Protein AF-A0A915BJF1-F1 (afdb_monomer_lite)

InterPro domains:
  IPR004273 Dynein heavy chain, D6 P-loop domain [PF03028] (531-639)
  IPR026983 Dynein heavy chain [PTHR45703] (1-1117)
  IPR027417 P-loop containing nucleoside triphosphate hydrolase [G3DSA:3.40.50.300] (44-213)
  IPR027417 P-loop containing nucleoside triphosphate hydrolase [G3DSA:3.40.50.300] (517-641)
  IPR035706 Dynein heavy chain, ATP-binding dynein motor region [PF12781] (53-272)
  IPR041228 Dynein heavy chain, C-terminal domain [PF18199] (831-1114)
  IPR041658 Dynein heavy chain, AAA lid domain [PF18198] (671-822)
  IPR042219 Dynein heavy chain, AAA lid domain superfamily [G3DSA:1.10.8.720] (642-819)
  IPR043160 Dynein heavy chain, C-terminal domain, barrel region [G3DSA:3.10.490.20] (995-1119)

Structure (mmCIF, N/CA/C/O backbone):
data_AF-A0A915BJF1-F1
#
_entry.id   AF-A0A915BJF1-F1
#
loop_
_atom_site.group_PDB
_atom_site.id
_atom_site.type_symbol
_atom_site.label_atom_id
_atom_site.label_alt_id
_atom_site.label_comp_id
_atom_site.label_asym_id
_atom_site.label_entity_id
_atom_site.label_seq_id
_atom_site.pdbx_PDB_ins_code
_atom_site.Cartn_x
_atom_site.Cartn_y
_atom_site.Cartn_z
_atom_site.occupancy
_atom_site.B_iso_or_equiv
_atom_site.auth_seq_id
_atom_site.auth_comp_id
_atom_site.auth_asym_id
_atom_site.auth_atom_id
_atom_site.pdbx_PDB_model_num
ATOM 1 N N . LEU A 1 1 ? -38.496 9.643 18.146 1.00 89.44 1 LEU A N 1
ATOM 2 C CA . LEU A 1 1 ? -37.019 9.751 18.187 1.00 89.44 1 LEU A CA 1
ATOM 3 C C . LEU A 1 1 ? -36.374 8.409 18.533 1.00 89.44 1 LEU A C 1
ATOM 5 O O . LEU A 1 1 ? -35.845 7.784 17.628 1.00 89.44 1 LEU A O 1
ATOM 9 N N . SER A 1 2 ? -36.506 7.887 19.758 1.00 90.56 2 SER A N 1
ATOM 10 C CA . SER A 1 2 ? -35.843 6.630 20.168 1.00 90.56 2 SER A CA 1
ATOM 11 C C . SER A 1 2 ? -36.213 5.396 19.330 1.00 90.56 2 SER A C 1
ATOM 13 O O . SER A 1 2 ? -35.346 4.597 19.002 1.00 90.56 2 SER A O 1
ATOM 15 N N . ALA A 1 3 ? -37.473 5.253 18.905 1.00 91.44 3 ALA A N 1
ATOM 16 C CA . ALA A 1 3 ? -37.872 4.158 18.011 1.00 91.44 3 ALA A CA 1
ATOM 17 C C . ALA A 1 3 ? -37.241 4.262 16.606 1.00 91.44 3 ALA A C 1
ATOM 19 O O . ALA A 1 3 ? -36.874 3.247 16.015 1.00 91.44 3 ALA A O 1
ATOM 20 N N . ALA A 1 4 ? -37.086 5.487 16.085 1.00 91.44 4 ALA A N 1
ATOM 21 C CA . ALA A 1 4 ? -36.415 5.725 14.807 1.00 91.44 4 ALA A CA 1
ATOM 22 C C . ALA A 1 4 ? -34.925 5.383 14.909 1.00 91.44 4 ALA A C 1
ATOM 24 O O . ALA A 1 4 ? -34.390 4.724 14.023 1.00 91.44 4 ALA A O 1
ATOM 25 N N . PHE A 1 5 ? -34.299 5.739 16.034 1.00 91.81 5 PHE A N 1
ATOM 26 C CA . PHE A 1 5 ? -32.932 5.346 16.353 1.00 91.81 5 PHE A CA 1
ATOM 27 C C . PHE A 1 5 ? -32.771 3.816 16.304 1.00 91.81 5 PHE A C 1
ATOM 29 O O . PHE A 1 5 ? -32.070 3.312 15.436 1.00 91.81 5 PHE A O 1
ATOM 36 N N . LEU A 1 6 ? -33.534 3.060 17.102 1.00 92.06 6 LEU A N 1
ATOM 37 C CA . LEU A 1 6 ? -33.447 1.589 17.129 1.00 92.06 6 LEU A CA 1
ATOM 38 C C . LEU A 1 6 ? -33.683 0.907 15.769 1.00 92.06 6 LEU A C 1
ATOM 40 O O . LEU A 1 6 ? -33.193 -0.195 15.545 1.00 92.06 6 LEU A O 1
ATOM 44 N N . SER A 1 7 ? -34.457 1.529 14.876 1.00 90.19 7 SER A N 1
ATOM 45 C CA . SER A 1 7 ? -34.843 0.917 13.598 1.00 90.19 7 SER A CA 1
ATOM 46 C C . SER A 1 7 ? -33.883 1.234 12.451 1.00 90.19 7 SER A C 1
ATOM 48 O O . SER A 1 7 ? -33.682 0.382 11.586 1.00 90.19 7 SER A O 1
ATOM 50 N N . TYR A 1 8 ? -33.325 2.450 12.424 1.00 90.56 8 TYR A N 1
ATOM 51 C CA . TYR A 1 8 ? -32.608 2.984 11.260 1.00 90.56 8 TYR A CA 1
ATOM 52 C C . TYR A 1 8 ? -31.142 3.321 11.523 1.00 90.56 8 TYR A C 1
ATOM 54 O O . TYR A 1 8 ? -30.383 3.436 10.566 1.00 90.56 8 TYR A O 1
ATOM 62 N N . SER A 1 9 ? -30.729 3.515 12.777 1.00 90.62 9 SER A N 1
ATOM 63 C CA . SER A 1 9 ? -29.406 4.071 13.075 1.00 90.62 9 SER A CA 1
ATOM 64 C C . SER A 1 9 ? -28.301 3.010 13.183 1.00 90.62 9 SER A C 1
ATOM 66 O O . SER A 1 9 ? -27.127 3.336 13.040 1.00 90.62 9 SER A O 1
ATOM 68 N N . GLY A 1 10 ? -28.661 1.737 13.373 1.00 88.94 10 GLY A N 1
ATOM 69 C CA . GLY A 1 10 ? -27.714 0.692 13.768 1.00 88.94 10 GLY A CA 1
ATOM 70 C C . GLY A 1 10 ? -26.626 0.319 12.756 1.00 88.94 10 GLY A C 1
ATOM 71 O O . GLY A 1 10 ? -25.563 -0.131 13.172 1.00 88.94 10 GLY A O 1
ATOM 72 N N . TYR A 1 11 ? -26.829 0.559 11.456 1.00 89.19 11 TYR A N 1
ATOM 73 C CA . TYR A 1 11 ? -25.785 0.366 10.434 1.00 89.19 11 TYR A CA 1
ATOM 74 C C . TYR A 1 11 ? -24.699 1.456 10.475 1.00 89.19 11 TYR A C 1
ATOM 76 O O . TYR A 1 11 ? -23.540 1.204 10.151 1.00 89.19 11 TYR A O 1
ATOM 84 N N . TYR A 1 12 ? -25.077 2.670 10.870 1.00 87.81 12 TYR A N 1
ATOM 85 C CA . TYR A 1 12 ? -24.229 3.850 10.770 1.00 87.81 12 TYR A CA 1
ATOM 86 C C . TYR A 1 12 ? -23.259 3.976 11.949 1.00 87.81 12 TYR A C 1
ATOM 88 O O . TYR A 1 12 ? -23.497 3.422 13.028 1.00 87.81 12 TYR A O 1
ATOM 96 N N . ASP A 1 13 ? -22.192 4.742 11.730 1.00 81.56 13 ASP A N 1
ATOM 97 C CA . ASP A 1 13 ? -21.237 5.155 12.754 1.00 81.56 13 ASP A CA 1
ATOM 98 C C . ASP A 1 13 ? -21.820 6.225 13.695 1.00 81.56 13 ASP A C 1
ATOM 100 O O . ASP A 1 13 ? -22.920 6.742 13.493 1.00 81.56 13 ASP A O 1
ATOM 104 N N . GLN A 1 14 ? -21.078 6.566 14.750 1.00 80.75 14 GLN A N 1
ATOM 105 C CA . GLN A 1 14 ? -21.529 7.523 15.764 1.00 80.75 14 GLN A CA 1
ATOM 106 C C . GLN A 1 14 ? -21.893 8.894 15.162 1.00 80.75 14 GLN A C 1
ATOM 108 O O . GLN A 1 14 ? -22.943 9.448 15.480 1.00 80.75 14 GLN A O 1
ATOM 113 N N . GLN A 1 15 ? -21.085 9.407 14.230 1.00 79.50 15 GLN A N 1
ATOM 114 C CA . GLN A 1 15 ? -21.295 10.729 13.635 1.00 79.50 15 GLN A CA 1
ATOM 115 C C . GLN A 1 15 ? -22.584 10.794 12.813 1.00 79.50 15 GLN A C 1
ATOM 117 O O . GLN A 1 15 ? -23.406 11.695 12.993 1.00 79.50 15 GLN A O 1
ATOM 122 N N . LEU A 1 16 ? -22.813 9.825 11.925 1.00 83.00 16 LEU A N 1
ATOM 123 C CA . LEU A 1 16 ? -24.033 9.794 11.122 1.00 83.00 16 LEU A CA 1
ATOM 124 C C . LEU A 1 16 ? -25.269 9.547 11.992 1.00 83.00 16 LEU A C 1
ATOM 126 O O . LEU A 1 16 ? -26.332 10.099 11.697 1.00 83.00 16 LEU A O 1
ATOM 130 N N . ARG A 1 17 ? -25.149 8.779 13.085 1.00 88.50 17 ARG A N 1
ATOM 131 C CA . ARG A 1 17 ? -26.229 8.631 14.076 1.00 88.50 17 ARG A CA 1
ATOM 132 C C . ARG A 1 17 ? -26.592 9.967 14.714 1.00 88.50 17 ARG A C 1
ATOM 134 O O . ARG A 1 17 ? -27.784 10.269 14.815 1.00 88.50 17 ARG A O 1
ATOM 141 N N . ASP A 1 18 ? -25.603 10.771 15.092 1.00 85.31 18 ASP A N 1
ATOM 142 C CA . ASP A 1 18 ? -25.820 12.107 15.650 1.00 85.31 18 ASP A CA 1
ATOM 143 C C . ASP A 1 18 ? -26.473 13.037 14.629 1.00 85.31 18 ASP A C 1
ATOM 145 O O . ASP A 1 18 ? -27.488 13.667 14.936 1.00 85.31 18 ASP A O 1
ATOM 149 N N . VAL A 1 19 ? -25.983 13.063 13.386 1.00 87.06 19 VAL A N 1
ATOM 150 C CA . VAL A 1 19 ? -26.573 13.866 12.301 1.00 87.06 19 VAL A CA 1
ATOM 151 C C . VAL A 1 19 ? -28.030 13.470 12.043 1.00 87.06 19 VAL A C 1
ATOM 153 O O . VAL A 1 19 ? -28.902 14.335 11.914 1.00 87.06 19 VAL A O 1
ATOM 156 N N . LEU A 1 20 ? -28.325 12.168 11.980 1.00 89.50 20 LEU A N 1
ATOM 157 C CA . LEU A 1 20 ? -29.688 11.662 11.806 1.00 89.50 20 LEU A CA 1
ATOM 158 C C . LEU A 1 20 ? -30.585 12.064 12.976 1.00 89.50 20 LEU A C 1
ATOM 160 O O . LEU A 1 20 ? -31.708 12.522 12.757 1.00 89.50 20 LEU A O 1
ATOM 164 N N . PHE A 1 21 ? -30.088 11.943 14.206 1.00 89.38 21 PHE A N 1
ATOM 165 C CA . PHE A 1 21 ? -30.845 12.304 15.396 1.00 89.38 21 PHE A CA 1
ATOM 166 C C . PHE A 1 21 ? -31.166 13.801 15.433 1.00 89.38 21 PHE A C 1
ATOM 168 O O . PHE A 1 21 ? -32.330 14.159 15.616 1.00 89.38 21 PHE A O 1
ATOM 175 N N . HIS A 1 22 ? -30.188 14.669 15.154 1.00 88.38 22 HIS A N 1
ATOM 176 C CA . HIS A 1 22 ? -30.391 16.118 15.054 1.00 88.38 22 HIS A CA 1
ATOM 177 C C . HIS A 1 22 ? -31.390 16.484 13.952 1.00 88.38 22 HIS A C 1
ATOM 179 O O . HIS A 1 22 ? -32.278 17.311 14.168 1.00 88.38 22 HIS A O 1
ATOM 185 N N . ARG A 1 23 ? -31.326 15.821 12.789 1.00 90.38 23 ARG A N 1
ATOM 186 C CA . ARG A 1 23 ? -32.323 16.006 11.721 1.00 90.38 23 ARG A CA 1
ATOM 187 C C . ARG A 1 23 ? -33.722 15.588 12.160 1.00 90.38 23 ARG A C 1
ATOM 189 O O . ARG A 1 23 ? -34.679 16.310 11.889 1.00 90.38 23 ARG A O 1
ATOM 196 N N . TRP A 1 24 ? -33.865 14.457 12.851 1.00 92.19 24 TRP A N 1
ATOM 197 C CA . TRP A 1 24 ? -35.163 14.030 13.377 1.00 92.19 24 TRP A CA 1
ATOM 198 C C . TRP A 1 24 ? -35.692 14.989 14.443 1.00 92.19 24 TRP A C 1
ATOM 200 O O . TRP A 1 24 ? -36.886 15.277 14.447 1.00 92.19 24 TRP A O 1
ATOM 210 N N . VAL A 1 25 ? -34.828 15.514 15.315 1.00 88.81 25 VAL A N 1
ATOM 211 C CA . VAL A 1 25 ? -35.190 16.545 16.298 1.00 88.81 25 VAL A CA 1
ATOM 212 C C . VAL A 1 25 ? -35.670 17.811 15.589 1.00 88.81 25 VAL A C 1
ATOM 214 O O . VAL A 1 25 ? -36.750 18.303 15.906 1.00 88.81 25 VAL A O 1
ATOM 217 N N . SER A 1 26 ? -34.937 18.292 14.583 1.00 89.69 26 SER A N 1
ATOM 218 C CA . SER A 1 26 ? -35.330 19.458 13.784 1.00 89.69 26 SER A CA 1
ATOM 219 C C . SER A 1 26 ? -36.678 19.249 13.083 1.00 89.69 26 SER A C 1
ATOM 221 O O . SER A 1 26 ? -37.540 20.124 13.122 1.00 89.69 26 SER A O 1
ATOM 223 N N . PHE A 1 27 ? -36.922 18.061 12.524 1.00 91.88 27 PHE A N 1
ATOM 224 C CA . PHE A 1 27 ? -38.210 17.721 11.916 1.00 91.88 27 PHE A CA 1
ATOM 225 C C . PHE A 1 27 ? -39.358 17.724 12.937 1.00 91.88 27 PHE A C 1
ATOM 227 O O . PHE A 1 27 ? -40.423 18.275 12.677 1.00 91.88 27 PHE A O 1
ATOM 234 N N . VAL A 1 28 ? -39.143 17.145 14.121 1.00 91.81 28 VAL A N 1
ATOM 235 C CA . VAL A 1 28 ? -40.123 17.130 15.221 1.00 91.81 28 VAL A CA 1
ATOM 236 C C . VAL A 1 28 ? -40.428 18.552 15.708 1.00 91.81 28 VAL A C 1
ATOM 238 O O . VAL A 1 28 ? -41.594 18.870 15.947 1.00 91.81 28 VAL A O 1
ATOM 241 N N . GLN A 1 29 ? -39.411 19.417 15.793 1.00 90.25 29 GLN A N 1
ATOM 242 C CA . GLN A 1 29 ? -39.568 20.841 16.108 1.00 90.25 29 GLN A CA 1
ATOM 243 C C . GLN A 1 29 ? -40.398 21.568 15.039 1.00 90.25 29 GLN A C 1
ATOM 245 O O . GLN A 1 29 ? -41.360 22.251 15.380 1.00 90.25 29 GLN A O 1
ATOM 250 N N . GLN A 1 30 ? -40.074 21.389 13.753 1.00 93.69 30 GLN A N 1
ATOM 251 C CA . GLN A 1 30 ? -40.820 21.986 12.636 1.00 93.69 30 GLN A CA 1
ATOM 252 C C . GLN A 1 30 ? -42.277 21.510 12.603 1.00 93.69 30 GLN A C 1
ATOM 254 O O . GLN A 1 30 ? -43.190 22.302 12.379 1.00 93.69 30 GLN A O 1
ATOM 259 N N . ALA A 1 31 ? -42.509 20.231 12.898 1.00 94.00 31 ALA A N 1
ATOM 260 C CA . ALA A 1 31 ? -43.839 19.642 13.006 1.00 94.00 31 ALA A CA 1
ATOM 261 C C . ALA A 1 31 ? -44.595 20.049 14.288 1.00 94.00 31 ALA A C 1
ATOM 263 O O . ALA A 1 31 ? -45.722 19.603 14.493 1.00 94.00 31 ALA A O 1
ATOM 264 N N . SER A 1 32 ? -43.998 20.875 15.159 1.00 92.81 32 SER A N 1
ATOM 265 C CA . SER A 1 32 ? -44.574 21.305 16.443 1.00 92.81 32 SER A CA 1
ATOM 266 C C . SER A 1 32 ? -44.985 20.144 17.363 1.00 92.81 32 SER A C 1
ATOM 268 O O . SER A 1 32 ? -45.911 20.259 18.170 1.00 92.81 32 SER A O 1
ATOM 270 N N . ILE A 1 33 ? -44.290 19.007 17.266 1.00 93.94 33 ILE A N 1
ATOM 271 C CA . ILE A 1 33 ? -44.519 17.847 18.128 1.00 93.94 33 ILE A CA 1
ATOM 272 C C . ILE A 1 33 ? -43.717 18.046 19.415 1.00 93.94 33 ILE A C 1
ATOM 274 O O . ILE A 1 33 ? -42.502 18.231 19.386 1.00 93.94 33 ILE A O 1
ATOM 278 N N . LYS A 1 34 ? -44.390 17.982 20.567 1.00 90.44 34 LYS A N 1
ATOM 279 C CA . LYS A 1 34 ? -43.730 18.095 21.874 1.00 90.44 34 LYS A CA 1
ATOM 280 C C . LYS A 1 34 ? -42.757 16.931 22.076 1.00 90.44 34 LYS A C 1
ATOM 282 O O . LYS A 1 34 ? -43.134 15.768 21.941 1.00 90.44 34 LYS A O 1
ATOM 287 N N . TYR A 1 35 ? -41.522 17.246 22.443 1.00 86.31 35 TYR A N 1
ATOM 288 C CA . TYR A 1 35 ? -40.485 16.276 22.781 1.00 86.31 35 TYR A CA 1
ATOM 289 C C . TYR A 1 35 ? -39.615 16.832 23.913 1.00 86.31 35 TYR A C 1
ATOM 291 O O . TYR A 1 35 ? -39.697 18.012 24.253 1.00 86.31 35 TYR A O 1
ATOM 299 N N . ARG A 1 36 ? -38.802 15.963 24.512 1.00 82.88 36 ARG A N 1
ATOM 300 C CA . ARG A 1 36 ? -37.872 16.319 25.583 1.00 82.88 36 ARG A CA 1
ATOM 301 C C . ARG A 1 36 ? -36.509 16.669 24.975 1.00 82.88 36 ARG A C 1
ATOM 303 O O . ARG A 1 36 ? -35.936 15.827 24.286 1.00 82.88 36 ARG A O 1
ATOM 310 N N . SER A 1 37 ? -36.027 17.892 25.190 1.00 74.62 37 SER A N 1
ATOM 311 C CA . SER A 1 37 ? -34.774 18.399 24.604 1.00 74.62 37 SER A CA 1
ATOM 312 C C . SER A 1 37 ? -33.521 17.857 25.297 1.00 74.62 37 SER A C 1
ATOM 314 O O . SER A 1 37 ? -32.510 17.643 24.647 1.00 74.62 37 SER A O 1
ATOM 316 N N . ASP A 1 38 ? -33.611 17.563 26.592 1.00 71.62 38 ASP A N 1
ATOM 317 C CA . ASP A 1 38 ? -32.581 16.969 27.459 1.00 71.62 38 ASP A CA 1
ATOM 318 C C . ASP A 1 38 ? -32.593 15.422 27.429 1.00 71.62 38 ASP A C 1
ATOM 320 O O . ASP A 1 38 ? -32.284 14.735 28.407 1.00 71.62 38 ASP A O 1
ATOM 324 N N . LEU A 1 39 ? -33.044 14.820 26.326 1.00 72.44 39 LEU A N 1
ATOM 325 C CA . LEU A 1 39 ? -33.153 13.367 26.224 1.00 72.44 39 LEU A CA 1
ATOM 326 C C . LEU A 1 39 ? -31.801 12.728 25.878 1.00 72.44 39 LEU A C 1
ATOM 328 O O . LEU A 1 39 ? -31.513 12.481 24.709 1.00 72.44 39 LEU A O 1
ATOM 332 N N . ALA A 1 40 ? -31.020 12.363 26.896 1.00 73.50 40 ALA A N 1
ATOM 333 C CA . ALA A 1 40 ? -29.894 11.451 26.719 1.00 73.50 40 ALA A CA 1
ATOM 334 C C . ALA A 1 40 ? -30.405 10.068 26.259 1.00 73.50 40 ALA A C 1
ATOM 336 O O . ALA A 1 40 ? -31.132 9.374 26.979 1.00 73.50 40 ALA A O 1
ATOM 337 N N . ARG A 1 41 ? -30.058 9.677 25.023 1.00 83.19 41 ARG A N 1
ATOM 338 C CA . ARG A 1 41 ? -30.582 8.480 24.328 1.00 83.19 41 ARG A CA 1
ATOM 339 C C . ARG A 1 41 ? -30.360 7.199 25.128 1.00 83.19 41 ARG A C 1
ATOM 341 O O . ARG A 1 41 ? -31.292 6.415 25.320 1.00 83.19 41 ARG A O 1
ATOM 348 N N . VAL A 1 42 ? -29.125 7.019 25.594 1.00 83.06 42 VAL A N 1
ATOM 349 C CA . VAL A 1 42 ? -28.670 5.834 26.324 1.00 83.06 42 VAL A CA 1
ATOM 350 C C . VAL A 1 42 ? -29.385 5.721 27.670 1.00 83.06 42 VAL A C 1
ATOM 352 O O . VAL A 1 42 ? -29.944 4.673 27.988 1.00 83.06 42 VAL A O 1
ATOM 355 N N . GLU A 1 43 ? -29.458 6.817 28.423 1.00 79.50 43 GLU A N 1
ATOM 356 C CA . GLU A 1 43 ? -30.090 6.862 29.750 1.00 79.50 43 GLU A CA 1
ATOM 357 C C . GLU A 1 43 ? -31.607 6.677 29.709 1.00 79.50 43 GLU A C 1
ATOM 359 O O . GLU A 1 43 ? -32.216 6.227 30.676 1.00 79.50 43 GLU A O 1
ATOM 364 N N . TYR A 1 44 ? -32.245 7.044 28.596 1.00 84.25 44 TYR A N 1
ATOM 365 C CA . TYR A 1 44 ? -33.676 6.827 28.425 1.00 84.25 44 TYR A CA 1
ATOM 366 C C . TYR A 1 44 ? -34.020 5.363 28.120 1.00 84.25 44 TYR A C 1
ATOM 368 O O . TYR A 1 44 ? -35.084 4.884 28.516 1.00 84.25 44 TYR A O 1
ATOM 376 N N . LEU A 1 45 ? -33.154 4.658 27.386 1.00 87.62 45 LEU A N 1
ATOM 377 C CA . LEU A 1 45 ? -33.429 3.305 26.888 1.00 87.62 45 LEU A CA 1
ATOM 378 C C . LEU A 1 45 ? -32.858 2.182 27.767 1.00 87.62 45 LEU A C 1
ATOM 380 O O . LEU A 1 45 ? -33.330 1.043 27.645 1.00 87.62 45 LEU A O 1
ATOM 384 N N . SER A 1 46 ? -31.895 2.499 28.636 1.00 86.44 46 SER A N 1
ATOM 385 C CA . SER A 1 46 ? -31.210 1.560 29.534 1.00 86.44 46 SER A CA 1
ATOM 386 C C . SER A 1 46 ? -31.142 2.077 30.968 1.00 86.44 46 SER A C 1
ATOM 388 O O . SER A 1 46 ? -31.094 3.287 31.203 1.00 86.44 46 SER A O 1
ATOM 390 N N . SER A 1 47 ? -31.126 1.159 31.935 1.00 80.88 47 SER A N 1
ATOM 391 C CA . SER A 1 47 ? -30.865 1.501 33.338 1.00 80.88 47 SER A CA 1
ATOM 392 C C . SER A 1 47 ? -29.358 1.619 33.619 1.00 80.88 47 SER A C 1
ATOM 394 O O . SER A 1 47 ? -28.512 1.252 32.802 1.00 80.88 47 SER A O 1
ATOM 396 N N . VAL A 1 48 ? -28.985 2.173 34.776 1.00 73.12 48 VAL A N 1
ATOM 397 C CA . VAL A 1 48 ? -27.574 2.209 35.212 1.00 73.12 48 VAL A CA 1
ATOM 398 C C . VAL A 1 48 ? -27.068 0.789 35.492 1.00 73.12 48 VAL A C 1
ATOM 400 O O . VAL A 1 48 ? -25.982 0.433 35.041 1.00 73.12 48 VAL A O 1
ATOM 403 N N . ASP A 1 49 ? -27.883 -0.038 36.150 1.00 75.06 49 ASP A N 1
ATOM 404 C CA . ASP A 1 49 ? -27.533 -1.418 36.502 1.00 75.06 49 ASP A CA 1
ATOM 405 C C . ASP A 1 49 ? -27.270 -2.286 35.264 1.00 75.06 49 ASP A C 1
ATOM 407 O O . ASP A 1 49 ? -26.272 -3.004 35.218 1.00 75.06 49 ASP A O 1
ATOM 411 N N . GLU A 1 50 ? -28.114 -2.164 34.230 1.00 83.12 50 GLU A N 1
ATOM 412 C CA . GLU A 1 50 ? -27.935 -2.868 32.952 1.00 83.12 50 GLU A CA 1
ATOM 413 C C . GLU A 1 50 ? -26.592 -2.507 32.305 1.00 83.12 50 GLU A C 1
ATOM 415 O O . GLU A 1 50 ? -25.837 -3.387 31.895 1.00 83.12 50 GLU A O 1
ATOM 420 N N . ARG A 1 51 ? -26.246 -1.214 32.268 1.00 81.88 51 ARG A N 1
ATOM 421 C CA . ARG A 1 51 ? -24.977 -0.742 31.691 1.00 81.88 51 ARG A CA 1
ATOM 422 C C . ARG A 1 51 ? -23.765 -1.258 32.460 1.00 81.88 51 ARG A C 1
ATOM 424 O O . ARG A 1 51 ? -22.776 -1.665 31.855 1.00 81.88 51 ARG A O 1
ATOM 431 N N . LEU A 1 52 ? -23.842 -1.282 33.789 1.00 75.69 52 LEU A N 1
ATOM 432 C CA . LEU A 1 52 ? -22.781 -1.837 34.628 1.00 75.69 52 LEU A CA 1
ATOM 433 C C . LEU A 1 52 ? -22.610 -3.342 34.404 1.00 75.69 52 LEU A C 1
ATOM 435 O O . LEU A 1 52 ? -21.481 -3.835 34.395 1.00 75.69 52 LEU A O 1
ATOM 439 N N . GLU A 1 53 ? -23.707 -4.074 34.208 1.00 83.12 53 GLU A N 1
ATOM 440 C CA . GLU A 1 53 ? -23.657 -5.489 33.850 1.00 83.12 53 GLU A CA 1
ATOM 441 C C . GLU A 1 53 ? -23.001 -5.699 32.480 1.00 83.12 53 GLU A C 1
ATOM 443 O O . GLU A 1 53 ? -22.116 -6.548 32.351 1.00 83.12 53 GLU A O 1
ATOM 448 N N . TRP A 1 54 ? -23.348 -4.885 31.478 1.00 88.62 54 TRP A N 1
ATOM 449 C CA . TRP A 1 54 ? -22.729 -4.970 30.154 1.00 88.62 54 TRP A CA 1
ATOM 450 C C . TRP A 1 54 ? -21.219 -4.737 30.207 1.00 88.62 54 TRP A C 1
ATOM 452 O O . TRP A 1 54 ? -20.454 -5.516 29.631 1.00 88.62 54 TRP A O 1
ATOM 462 N N . ASN A 1 55 ? -20.781 -3.740 30.978 1.00 82.50 55 ASN A N 1
ATOM 463 C CA . ASN A 1 55 ? -19.363 -3.447 31.182 1.00 82.50 55 ASN A CA 1
ATOM 464 C C . ASN A 1 55 ? -18.640 -4.614 31.875 1.00 82.50 55 ASN A C 1
ATOM 466 O O . ASN A 1 55 ? -17.570 -5.037 31.435 1.00 82.50 55 ASN A O 1
ATOM 470 N N . LYS A 1 56 ? -19.246 -5.215 32.913 1.00 82.56 56 LYS A N 1
ATOM 471 C CA . LYS A 1 56 ? -18.711 -6.430 33.566 1.00 82.56 56 LYS A CA 1
ATOM 472 C C . LYS A 1 56 ? -18.588 -7.600 32.588 1.00 82.56 56 LYS A C 1
ATOM 474 O O . LYS A 1 56 ? -17.630 -8.372 32.658 1.00 82.56 56 LYS A O 1
ATOM 479 N N . ASN A 1 57 ? -19.524 -7.707 31.649 1.00 86.00 57 ASN A N 1
ATOM 480 C CA . ASN A 1 57 ? -19.523 -8.724 30.603 1.00 86.00 57 ASN A CA 1
ATOM 481 C C . ASN A 1 57 ? -18.602 -8.386 29.417 1.00 86.00 57 ASN A C 1
ATOM 483 O O . ASN A 1 57 ? -18.525 -9.163 28.467 1.00 86.00 57 ASN A O 1
ATOM 487 N N . GLY A 1 58 ? -17.807 -7.316 29.510 1.00 81.50 58 GLY A N 1
ATOM 488 C CA . GLY A 1 58 ? -16.736 -6.998 28.568 1.00 81.50 58 GLY A CA 1
ATOM 489 C C . GLY A 1 58 ? -17.134 -6.063 27.431 1.00 81.50 58 GLY A C 1
ATOM 490 O O . GLY A 1 58 ? -16.393 -5.993 26.454 1.00 81.50 58 GLY A O 1
ATOM 491 N N . LEU A 1 59 ? -18.271 -5.368 27.540 1.00 85.56 59 LEU A N 1
ATOM 492 C CA . LEU A 1 59 ? -18.591 -4.249 26.659 1.00 85.56 59 LEU A CA 1
ATOM 493 C C . LEU A 1 59 ? -17.690 -3.041 27.001 1.00 85.56 59 LEU A C 1
ATOM 495 O O . LEU A 1 59 ? -17.551 -2.718 28.184 1.00 85.56 59 LEU A O 1
ATOM 499 N N . PRO A 1 60 ? -17.074 -2.373 26.011 1.00 80.69 60 PRO A N 1
ATOM 500 C CA . PRO A 1 60 ? -16.333 -1.138 26.247 1.00 80.69 60 PRO A CA 1
ATOM 501 C C . PRO A 1 60 ? -17.210 -0.011 26.809 1.00 80.69 60 PRO A C 1
ATOM 503 O O . PRO A 1 60 ? -18.389 0.112 26.473 1.00 80.69 60 PRO A O 1
ATOM 506 N N . VAL A 1 61 ? -16.606 0.841 27.641 1.00 74.81 61 VAL A N 1
ATOM 507 C CA . VAL A 1 61 ? -17.266 2.000 28.264 1.00 74.81 61 VAL A CA 1
ATOM 508 C C . VAL A 1 61 ? -17.243 3.189 27.298 1.00 74.81 61 VAL A C 1
ATOM 510 O O . VAL A 1 61 ? -16.558 4.181 27.533 1.00 74.81 61 VAL A O 1
ATOM 513 N N . ASP A 1 62 ? -17.957 3.065 26.181 1.00 77.25 62 ASP A N 1
ATOM 514 C CA . ASP A 1 62 ? -18.156 4.142 25.208 1.00 77.25 62 ASP A CA 1
ATOM 515 C C . ASP A 1 62 ? -19.621 4.241 24.754 1.00 77.25 62 ASP A C 1
ATOM 517 O O . ASP A 1 62 ? -20.412 3.306 24.917 1.00 77.25 62 ASP A O 1
ATOM 521 N N . GLU A 1 63 ? -20.004 5.407 24.223 1.00 81.50 63 GLU A N 1
ATOM 522 C CA . GLU A 1 63 ? -21.397 5.696 23.862 1.00 81.50 63 GLU A CA 1
ATOM 523 C C . GLU A 1 63 ? -21.898 4.795 22.724 1.00 81.50 63 GLU A C 1
ATOM 525 O O . GLU A 1 63 ? -23.002 4.263 22.818 1.00 81.50 63 GLU A O 1
ATOM 530 N N . LEU A 1 64 ? -21.079 4.552 21.694 1.00 86.75 64 LEU A N 1
ATOM 531 C CA . LEU A 1 64 ? -21.448 3.714 20.549 1.00 86.75 64 LEU A CA 1
ATOM 532 C C . LEU A 1 64 ? -21.716 2.266 20.983 1.00 86.75 64 LEU A C 1
ATOM 534 O O . LEU A 1 64 ? -22.720 1.669 20.587 1.00 86.75 64 LEU A O 1
ATOM 538 N N . CYS A 1 65 ? -20.851 1.702 21.824 1.00 88.19 65 CYS A N 1
ATOM 539 C CA . CYS A 1 65 ? -21.025 0.366 22.379 1.00 88.19 65 CYS A CA 1
ATOM 540 C C . CYS A 1 65 ? -22.274 0.283 23.262 1.00 88.19 65 CYS A C 1
ATOM 542 O O . CYS A 1 65 ? -23.028 -0.687 23.151 1.00 88.19 65 CYS A O 1
ATOM 544 N N . ALA A 1 66 ? -22.547 1.302 24.083 1.00 88.31 66 ALA A N 1
ATOM 545 C CA . ALA A 1 66 ? -23.767 1.364 24.887 1.00 88.31 66 ALA A CA 1
ATOM 546 C C . ALA A 1 66 ? -25.032 1.445 24.011 1.00 88.31 66 ALA A C 1
ATOM 548 O O . ALA A 1 66 ? -26.003 0.725 24.251 1.00 88.31 66 ALA A O 1
ATOM 549 N N . GLU A 1 67 ? -25.019 2.263 22.958 1.00 90.75 67 GLU A N 1
ATOM 550 C CA . GLU A 1 67 ? -26.089 2.331 21.958 1.00 90.75 67 GLU A CA 1
ATOM 551 C C . GLU A 1 67 ? -26.313 0.984 21.261 1.00 90.75 67 GLU A C 1
ATOM 553 O O . GLU A 1 67 ? -27.452 0.534 21.108 1.00 90.75 67 GLU A O 1
ATOM 558 N N . ASN A 1 68 ? -25.230 0.316 20.865 1.00 92.81 68 ASN A N 1
ATOM 559 C CA . ASN A 1 68 ? -25.286 -0.993 20.228 1.00 92.81 68 ASN A CA 1
ATOM 560 C C . ASN A 1 68 ? -25.833 -2.060 21.182 1.00 92.81 68 ASN A C 1
ATOM 562 O O . ASN A 1 68 ? -26.663 -2.873 20.778 1.00 92.81 68 ASN A O 1
ATOM 566 N N . ALA A 1 69 ? -25.437 -2.041 22.456 1.00 92.88 69 ALA A N 1
ATOM 567 C CA . ALA A 1 69 ? -25.977 -2.940 23.472 1.00 92.88 69 ALA A CA 1
ATOM 568 C C . ALA A 1 69 ? -27.483 -2.732 23.673 1.00 92.88 69 ALA A C 1
ATOM 570 O O . ALA A 1 69 ? -28.236 -3.704 23.754 1.00 92.88 69 ALA A O 1
ATOM 571 N N . ILE A 1 70 ? -27.952 -1.481 23.643 1.00 93.31 70 ILE A N 1
ATOM 572 C CA . ILE A 1 70 ? -29.384 -1.171 23.665 1.00 93.31 70 ILE A CA 1
ATOM 573 C C . ILE A 1 70 ? -30.092 -1.784 22.451 1.00 93.31 70 ILE A C 1
ATOM 575 O O . ILE A 1 70 ? -31.153 -2.387 22.618 1.00 93.31 70 ILE A O 1
ATOM 579 N N . MET A 1 71 ? -29.527 -1.674 21.245 1.00 94.19 71 MET A N 1
ATOM 580 C CA . MET A 1 71 ? -30.103 -2.301 20.047 1.00 94.19 71 MET A CA 1
ATOM 581 C C . MET A 1 71 ? -30.138 -3.827 20.167 1.00 94.19 71 MET A C 1
ATOM 583 O O . MET A 1 71 ? -31.161 -4.433 19.860 1.00 94.19 71 MET A O 1
ATOM 587 N N . LEU A 1 72 ? -29.074 -4.447 20.684 1.00 93.56 72 LEU A N 1
ATOM 588 C CA . LEU A 1 72 ? -29.001 -5.892 20.935 1.00 93.56 72 LEU A CA 1
ATOM 589 C C . LEU A 1 72 ? -29.952 -6.370 22.038 1.00 93.56 72 LEU A C 1
ATOM 591 O O . LEU A 1 72 ? -30.321 -7.542 22.059 1.00 93.56 72 LEU A O 1
ATOM 595 N N . HIS A 1 73 ? -30.366 -5.488 22.944 1.00 91.06 73 HIS A N 1
ATOM 596 C CA . HIS A 1 73 ? -31.346 -5.804 23.978 1.00 91.06 73 HIS A CA 1
ATOM 597 C C . HIS A 1 73 ? -32.794 -5.560 23.514 1.00 91.06 73 HIS A C 1
ATOM 599 O O . HIS A 1 73 ? -33.704 -6.299 23.884 1.00 91.06 73 HIS A O 1
ATOM 605 N N . ARG A 1 74 ? -33.021 -4.530 22.688 1.00 92.44 74 ARG A N 1
ATOM 606 C CA . ARG A 1 74 ? -34.351 -4.032 22.277 1.00 92.44 74 ARG A CA 1
ATOM 607 C C . ARG A 1 74 ? -34.710 -4.359 20.820 1.00 92.44 74 ARG A C 1
ATOM 609 O O . ARG A 1 74 ? -35.639 -3.754 20.282 1.00 92.44 74 ARG A O 1
ATOM 616 N N . PHE A 1 75 ? -33.984 -5.258 20.156 1.00 92.75 75 PHE A N 1
ATOM 617 C CA . PHE A 1 75 ? -34.215 -5.557 18.742 1.00 92.75 75 PHE A CA 1
ATOM 618 C C . PHE A 1 75 ? -35.615 -6.134 18.492 1.00 92.75 75 PHE A C 1
ATOM 620 O O . PHE A 1 75 ? -36.148 -6.915 19.279 1.00 92.75 75 PHE A O 1
ATOM 627 N N . ASN A 1 76 ? -36.192 -5.781 17.342 1.00 90.12 76 ASN A N 1
ATOM 628 C CA . ASN A 1 76 ? -37.407 -6.421 16.836 1.00 90.12 76 ASN A CA 1
ATOM 629 C C . ASN A 1 76 ? -37.060 -7.498 15.797 1.00 90.12 76 ASN A C 1
ATOM 631 O O . ASN A 1 76 ? -37.337 -8.680 16.000 1.00 90.12 76 ASN A O 1
ATOM 635 N N . ARG A 1 77 ? -36.392 -7.086 14.710 1.00 92.81 77 ARG A N 1
ATOM 636 C CA . ARG A 1 77 ? -35.769 -7.990 13.732 1.00 92.81 77 ARG A CA 1
ATOM 637 C C . ARG A 1 77 ? -34.440 -8.480 14.286 1.00 92.81 77 ARG A C 1
ATOM 639 O O . ARG A 1 77 ? -33.742 -7.690 14.924 1.00 92.81 77 ARG A O 1
ATOM 646 N N . TYR A 1 78 ? -34.089 -9.738 14.034 1.00 94.94 78 TYR A N 1
ATOM 647 C CA . TYR A 1 78 ? -32.854 -10.314 14.564 1.00 94.94 78 TYR A CA 1
ATOM 648 C C . TYR A 1 78 ? -31.622 -9.493 14.152 1.00 94.94 78 TYR A C 1
ATOM 650 O O . TYR A 1 78 ? -31.575 -8.994 13.022 1.00 94.94 78 TYR A O 1
ATOM 658 N N . PRO A 1 79 ? -30.659 -9.298 15.065 1.00 95.94 79 PRO A N 1
ATOM 659 C CA . PRO A 1 79 ? -29.512 -8.448 14.810 1.00 95.94 79 PRO A CA 1
ATOM 660 C C . PRO A 1 79 ? -28.480 -9.121 13.896 1.00 95.94 79 PRO A C 1
ATOM 662 O O . PRO A 1 79 ? -28.084 -10.268 14.123 1.00 95.94 79 PRO A O 1
ATOM 665 N N . LEU A 1 80 ? -28.013 -8.369 12.899 1.00 95.50 80 LEU A N 1
ATOM 666 C CA . LEU A 1 80 ? -26.809 -8.651 12.124 1.00 95.50 80 LEU A CA 1
ATOM 667 C C . LEU A 1 80 ? -25.719 -7.679 12.567 1.00 95.50 80 LEU A C 1
ATOM 669 O O . LEU A 1 80 ? -25.855 -6.463 12.441 1.00 95.50 80 LEU A O 1
ATOM 673 N N . ILE A 1 81 ? -24.656 -8.238 13.123 1.00 95.25 81 ILE A N 1
ATOM 674 C CA . ILE A 1 81 ? -23.599 -7.529 13.821 1.00 95.25 81 ILE A CA 1
ATOM 675 C C . ILE A 1 81 ? -22.370 -7.457 12.921 1.00 95.25 81 ILE A C 1
ATOM 677 O O . ILE A 1 81 ? -21.871 -8.484 12.460 1.00 95.25 81 ILE A O 1
ATOM 681 N N . ILE A 1 82 ? -21.870 -6.246 12.703 1.00 91.12 82 ILE A N 1
ATOM 682 C CA . ILE A 1 82 ? -20.584 -6.003 12.047 1.00 91.12 82 ILE A CA 1
ATOM 683 C C . ILE A 1 82 ? -19.562 -5.778 13.159 1.00 91.12 82 ILE A C 1
ATOM 685 O O . ILE A 1 82 ? -19.624 -4.762 13.844 1.00 91.12 82 ILE A O 1
ATOM 689 N N . ASP A 1 83 ? -18.669 -6.739 13.383 1.00 88.31 83 ASP A N 1
ATOM 690 C CA . ASP A 1 83 ? -17.734 -6.758 14.515 1.00 88.31 83 ASP A CA 1
ATOM 691 C C . ASP A 1 83 ? -16.318 -7.146 14.052 1.00 88.31 83 ASP A C 1
ATOM 693 O O . ASP A 1 83 ? -15.911 -8.309 14.173 1.00 88.31 83 ASP A O 1
ATOM 697 N N . PRO A 1 84 ? -15.543 -6.190 13.508 1.00 78.88 84 PRO A N 1
ATOM 698 C CA . PRO A 1 84 ? -14.191 -6.464 13.026 1.00 78.88 84 PRO A CA 1
ATOM 699 C C . PRO A 1 84 ? -13.201 -6.787 14.156 1.00 78.88 84 PRO A C 1
ATOM 701 O O . PRO A 1 84 ? -12.194 -7.446 13.904 1.00 78.88 84 PRO A O 1
ATOM 704 N N . SER A 1 85 ? -13.467 -6.335 15.388 1.00 75.56 85 SER A N 1
ATOM 705 C CA . SER A 1 85 ? -12.603 -6.542 16.560 1.00 75.56 85 SER A CA 1
ATOM 706 C C . SER A 1 85 ? -12.960 -7.800 17.363 1.00 75.56 85 SER A C 1
ATOM 708 O O . SER A 1 85 ? -12.179 -8.248 18.198 1.00 75.56 85 SER A O 1
ATOM 710 N N . GLY A 1 86 ? -14.131 -8.400 17.135 1.00 78.69 86 GLY A N 1
ATOM 711 C CA . GLY A 1 86 ? -14.609 -9.551 17.906 1.00 78.69 86 GLY A CA 1
ATOM 712 C C . GLY A 1 86 ? -15.072 -9.198 19.327 1.00 78.69 86 GLY A C 1
ATOM 713 O O . GLY A 1 86 ? -15.295 -10.103 20.143 1.00 78.69 86 GLY A O 1
ATOM 714 N N . GLN A 1 87 ? -15.195 -7.907 19.655 1.00 82.62 87 GLN A N 1
ATOM 715 C CA . GLN A 1 87 ? -15.595 -7.441 20.984 1.00 82.62 87 GLN A CA 1
ATOM 716 C C . GLN A 1 87 ? -17.069 -7.758 21.260 1.00 82.62 87 GLN A C 1
ATOM 718 O O . GLN A 1 87 ? -17.397 -8.293 22.324 1.00 82.62 87 GLN A O 1
ATOM 723 N N . ALA A 1 88 ? -17.950 -7.518 20.284 1.00 87.56 88 ALA A N 1
ATOM 724 C CA . ALA A 1 88 ? -19.380 -7.797 20.409 1.00 87.56 88 ALA A CA 1
ATOM 725 C C . ALA A 1 88 ? -19.647 -9.298 20.576 1.00 87.56 88 ALA A C 1
ATOM 727 O O . ALA A 1 88 ? -20.473 -9.703 21.397 1.00 87.56 88 ALA A O 1
ATOM 728 N N . MET A 1 89 ? -18.898 -10.138 19.854 1.00 87.62 89 MET A N 1
ATOM 729 C CA . MET A 1 89 ? -18.958 -11.592 20.010 1.00 87.62 89 MET A CA 1
ATOM 730 C C . MET A 1 89 ? -18.655 -12.022 21.451 1.00 87.62 89 MET A C 1
ATOM 732 O O . MET A 1 89 ? -19.405 -12.798 22.046 1.00 87.62 89 MET A O 1
ATOM 736 N N . ASN A 1 90 ? -17.553 -11.526 22.020 1.00 86.19 90 ASN A N 1
ATOM 737 C CA . ASN A 1 90 ? -17.131 -11.878 23.375 1.00 86.19 90 ASN A CA 1
ATOM 738 C C . ASN A 1 90 ? -18.133 -11.393 24.430 1.00 86.19 90 ASN A C 1
ATOM 740 O O . ASN A 1 90 ? -18.417 -12.126 25.383 1.00 86.19 90 ASN A O 1
ATOM 744 N N . PHE A 1 91 ? -18.690 -10.197 24.234 1.00 90.69 91 PHE A N 1
ATOM 745 C CA . PHE A 1 91 ? -19.759 -9.647 25.062 1.00 90.69 91 PHE A CA 1
ATOM 746 C C . PHE A 1 91 ? -21.005 -10.546 25.048 1.00 90.69 91 PHE A C 1
ATOM 748 O O . PHE A 1 91 ? -21.463 -10.975 26.108 1.00 90.69 91 PHE A O 1
ATOM 755 N N . LEU A 1 92 ? -21.510 -10.921 23.867 1.00 91.38 92 LEU A N 1
ATOM 756 C CA . LEU A 1 92 ? -22.701 -11.771 23.739 1.00 91.38 92 LEU A CA 1
ATOM 757 C C . LEU A 1 92 ? -22.509 -13.153 24.370 1.00 91.38 92 LEU A C 1
ATOM 759 O O . LEU A 1 92 ? -23.394 -13.640 25.074 1.00 91.38 92 LEU A O 1
ATOM 763 N N . LEU A 1 93 ? -21.342 -13.772 24.173 1.00 89.00 93 LEU A N 1
ATOM 764 C CA . LEU A 1 93 ? -21.032 -15.074 24.770 1.00 89.00 93 LEU A CA 1
ATOM 765 C C . LEU A 1 93 ? -21.048 -15.033 26.307 1.00 89.00 93 LEU A C 1
ATOM 767 O O . LEU A 1 93 ? -21.442 -16.013 26.941 1.00 89.00 93 LEU A O 1
ATOM 771 N N . LYS A 1 94 ? -20.640 -13.912 26.913 1.00 90.12 94 LYS A N 1
ATOM 772 C CA . LYS A 1 94 ? -20.683 -13.712 28.368 1.00 90.12 94 LYS A CA 1
ATOM 773 C C . LYS A 1 94 ? -22.089 -13.359 28.855 1.00 90.12 94 LYS A C 1
ATOM 775 O O . LYS A 1 94 ? -22.565 -14.000 29.789 1.00 90.12 94 LYS A O 1
ATOM 780 N N . GLN A 1 95 ? -22.775 -12.428 28.189 1.00 89.75 95 GLN A N 1
ATOM 781 C CA . GLN A 1 95 ? -24.125 -11.980 28.553 1.00 89.75 95 GLN A CA 1
ATOM 782 C C . GLN A 1 95 ? -25.151 -13.123 28.496 1.00 89.75 95 GLN A C 1
ATOM 784 O O . GLN A 1 95 ? -25.996 -13.261 29.378 1.00 89.75 95 GLN A O 1
ATOM 789 N N . PHE A 1 96 ? -25.065 -13.982 27.477 1.00 87.19 96 PHE A N 1
ATOM 790 C CA . PHE A 1 96 ? -26.004 -15.088 27.264 1.00 87.19 96 PHE A CA 1
ATOM 791 C C . PHE A 1 96 ? -25.513 -16.428 27.820 1.00 87.19 96 PHE A C 1
ATOM 793 O O . PHE A 1 96 ? -26.120 -17.468 27.550 1.00 87.19 96 PHE A O 1
ATOM 800 N N . LYS A 1 97 ? -24.462 -16.430 28.652 1.00 83.75 97 LYS A N 1
ATOM 801 C CA . LYS A 1 97 ? -23.932 -17.653 29.272 1.00 83.75 97 LYS A CA 1
ATOM 802 C C . LYS A 1 97 ? -24.995 -18.407 30.082 1.00 83.75 97 LYS A C 1
ATOM 804 O O . LYS A 1 97 ? -25.001 -19.631 30.079 1.00 83.75 97 LYS A O 1
ATOM 809 N N . GLY A 1 98 ? -25.930 -17.690 30.716 1.00 78.88 98 GLY A N 1
ATOM 810 C CA . GLY A 1 98 ? -27.059 -18.280 31.449 1.00 78.88 98 GLY A CA 1
ATOM 811 C C . GLY A 1 98 ? -28.184 -18.861 30.575 1.00 78.88 98 GLY A C 1
ATOM 812 O O . GLY A 1 98 ? -29.017 -19.597 31.091 1.00 78.88 98 GLY A O 1
ATOM 813 N N . LYS A 1 99 ? -28.220 -18.559 29.267 1.00 78.25 99 LYS A N 1
ATOM 814 C CA . LYS A 1 99 ? -29.250 -19.013 28.306 1.00 78.25 99 LYS A CA 1
ATOM 815 C C . LYS A 1 99 ? -28.724 -20.042 27.288 1.00 78.25 99 LYS A C 1
ATOM 817 O O . LYS A 1 99 ? -29.335 -20.225 26.238 1.00 78.25 99 LYS A O 1
ATOM 822 N N . ASN A 1 100 ? -27.596 -20.697 27.583 1.00 83.88 100 ASN A N 1
ATOM 823 C CA . ASN A 1 100 ? -26.956 -21.710 26.731 1.00 83.88 100 ASN A CA 1
ATOM 824 C C . ASN A 1 100 ? -26.774 -21.263 25.268 1.00 83.88 100 ASN A C 1
ATOM 826 O O . ASN A 1 100 ? -27.333 -21.853 24.343 1.00 83.88 100 ASN A O 1
ATOM 830 N N . ILE A 1 101 ? -25.976 -20.213 25.055 1.00 89.44 101 ILE A N 1
ATOM 831 C CA . ILE A 1 101 ? -25.644 -19.739 23.708 1.00 89.44 101 ILE A CA 1
ATOM 832 C C . ILE A 1 101 ? -24.728 -20.724 22.966 1.00 89.44 101 ILE A C 1
ATOM 834 O O . ILE A 1 101 ? -23.651 -21.075 23.448 1.00 89.44 101 ILE A O 1
ATOM 838 N N . THR A 1 102 ? -25.151 -21.163 21.780 1.00 89.44 102 THR A N 1
ATOM 839 C CA . THR A 1 102 ? -24.349 -22.038 20.910 1.00 89.44 102 THR A CA 1
ATOM 840 C C . THR A 1 102 ? -23.713 -21.216 19.795 1.00 89.44 102 THR A C 1
ATOM 842 O O . THR A 1 102 ? -24.379 -20.400 19.162 1.00 89.44 102 THR A O 1
ATOM 845 N N . LYS A 1 103 ? -22.417 -21.427 19.554 1.00 89.00 103 LYS A N 1
ATOM 846 C CA . LYS A 1 103 ? -21.655 -20.782 18.479 1.00 89.00 103 LYS A CA 1
ATOM 847 C C . LYS A 1 103 ? -21.554 -21.730 17.282 1.00 89.00 103 LYS A C 1
ATOM 849 O O . LYS A 1 103 ? -21.150 -22.874 17.461 1.00 89.00 103 LYS A O 1
ATOM 854 N N . THR A 1 104 ? -21.886 -21.257 16.085 1.00 89.62 104 THR A N 1
ATOM 855 C CA . THR A 1 104 ? -21.785 -22.013 14.821 1.00 89.62 104 THR A CA 1
ATOM 856 C C . THR A 1 104 ? -21.475 -21.058 13.655 1.00 89.62 104 THR A C 1
ATOM 858 O O . THR A 1 104 ? -21.389 -19.847 13.861 1.00 89.62 104 THR A O 1
ATOM 861 N N . SER A 1 105 ? -21.268 -21.573 12.446 1.00 86.94 105 SER A N 1
ATOM 862 C CA . SER A 1 105 ? -20.994 -20.800 11.223 1.00 86.94 105 SER A CA 1
ATOM 863 C C . SER A 1 105 ? -21.869 -21.330 10.090 1.00 86.94 105 SER A C 1
ATOM 865 O O . SER A 1 105 ? -22.230 -22.502 10.109 1.00 86.94 105 SER A O 1
ATOM 867 N N . PHE A 1 106 ? -22.185 -20.507 9.088 1.00 83.75 106 PHE A N 1
ATOM 868 C CA . PHE A 1 106 ? -22.868 -20.985 7.876 1.00 83.75 106 PHE A CA 1
ATOM 869 C C . PHE A 1 106 ? -22.054 -22.022 7.089 1.00 83.75 106 PHE A C 1
ATOM 871 O O . PHE A 1 106 ? -22.613 -22.801 6.326 1.00 83.75 106 PHE A O 1
ATOM 878 N N . LEU A 1 107 ? -20.735 -22.049 7.293 1.00 80.81 107 LEU A N 1
ATOM 879 C CA . LEU A 1 107 ? -19.814 -22.981 6.639 1.00 80.81 107 LEU A CA 1
ATOM 880 C C . LEU A 1 107 ? -19.708 -24.335 7.363 1.00 80.81 107 LEU A C 1
ATOM 882 O O . LEU A 1 107 ? -18.985 -25.217 6.909 1.00 80.81 107 LEU A O 1
ATOM 886 N N . ASP A 1 108 ? -20.358 -24.481 8.516 1.00 82.50 108 ASP A N 1
ATOM 887 C CA . ASP A 1 108 ? -20.317 -25.689 9.335 1.00 82.50 108 ASP A CA 1
ATOM 888 C C . ASP A 1 108 ? -21.415 -26.669 8.896 1.00 82.50 108 ASP A C 1
ATOM 890 O O . ASP A 1 108 ? -22.600 -26.343 8.945 1.00 82.50 108 ASP A O 1
ATOM 894 N N . ASP A 1 109 ? -21.048 -27.905 8.547 1.00 82.25 109 ASP A N 1
ATOM 895 C CA . ASP A 1 109 ? -22.004 -28.963 8.180 1.00 82.25 109 ASP A CA 1
ATOM 896 C C . ASP A 1 109 ? -23.029 -29.248 9.298 1.00 82.25 109 ASP A C 1
ATOM 898 O O . ASP A 1 109 ? -24.133 -29.747 9.054 1.00 82.25 109 ASP A O 1
ATOM 902 N N . SER A 1 110 ? -22.683 -28.935 10.553 1.00 87.31 110 SER A N 1
ATOM 903 C CA . SER A 1 110 ? -23.570 -29.093 11.707 1.00 87.31 110 SER A CA 1
ATOM 904 C C . SER A 1 110 ? -24.541 -27.924 11.919 1.00 87.31 110 SER A C 1
ATOM 906 O O . SER A 1 110 ? -25.451 -28.036 12.748 1.00 87.31 110 SER A O 1
ATOM 908 N N . PHE A 1 111 ? -24.425 -26.842 11.140 1.00 89.56 111 PHE A N 1
ATOM 909 C CA . PHE A 1 111 ? -25.233 -25.626 11.261 1.00 89.56 111 PHE A CA 1
ATOM 910 C C . PHE A 1 111 ? -26.737 -25.911 11.320 1.00 89.56 111 PHE A C 1
ATOM 912 O O . PHE A 1 111 ? -27.413 -25.501 12.265 1.00 89.56 111 PHE A O 1
ATOM 919 N N . ARG A 1 112 ? -27.262 -26.681 10.357 1.00 89.62 112 ARG A N 1
ATOM 920 C CA . ARG A 1 112 ? -28.700 -26.984 10.268 1.00 89.62 112 ARG A CA 1
ATOM 921 C C . ARG A 1 112 ? -29.220 -27.712 11.510 1.00 89.62 112 ARG A C 1
ATOM 923 O O . ARG A 1 112 ? -30.304 -27.397 11.993 1.00 89.62 112 ARG A O 1
ATOM 930 N N . LYS A 1 113 ? -28.428 -28.639 12.061 1.00 90.81 113 LYS A N 1
ATOM 931 C CA . LYS A 1 113 ? -28.770 -29.380 13.288 1.00 90.81 113 LYS A CA 1
ATOM 932 C C . LYS A 1 113 ? -28.746 -28.468 14.514 1.00 90.81 113 LYS A C 1
ATOM 934 O O . LYS A 1 113 ? -29.639 -28.546 15.356 1.00 90.81 113 LYS A O 1
ATOM 939 N N . ASN A 1 114 ? -27.751 -27.585 14.603 1.00 91.81 114 ASN A N 1
ATOM 940 C CA . ASN A 1 114 ? -27.645 -26.612 15.690 1.00 91.81 114 ASN A CA 1
ATOM 941 C C . ASN A 1 114 ? -28.805 -25.606 15.653 1.00 91.81 114 ASN A C 1
ATOM 943 O O . ASN A 1 114 ? -29.368 -25.289 16.700 1.00 91.81 114 ASN A O 1
ATOM 947 N N . LEU A 1 115 ? -29.207 -25.163 14.457 1.00 92.75 115 LEU A N 1
ATOM 948 C CA . LEU A 1 115 ? -30.355 -24.283 14.249 1.00 92.75 115 LEU A CA 1
ATOM 949 C C . LEU A 1 115 ? -31.673 -24.960 14.643 1.00 92.75 115 LEU A C 1
ATOM 951 O O . LEU A 1 115 ? -32.438 -24.389 15.414 1.00 92.75 115 LEU A O 1
ATOM 955 N N . GLU A 1 116 ? -31.918 -26.189 14.182 1.00 91.31 116 GLU A N 1
ATOM 956 C CA . GLU A 1 116 ? -33.106 -26.971 14.554 1.00 91.31 116 GLU A CA 1
ATOM 957 C C . GLU A 1 116 ? -33.194 -27.184 16.073 1.00 91.31 116 GLU A C 1
ATOM 959 O O . GLU A 1 116 ? -34.244 -26.965 16.678 1.00 91.31 116 GLU A O 1
ATOM 964 N N . SER A 1 117 ? -32.077 -27.555 16.703 1.00 92.31 117 SER A N 1
ATOM 965 C CA . SER A 1 117 ? -31.985 -27.716 18.154 1.00 92.31 117 SER A CA 1
ATOM 966 C C . SER A 1 117 ? -32.292 -26.404 18.885 1.00 92.31 117 SER A C 1
ATOM 968 O O . SER A 1 117 ? -33.129 -26.371 19.788 1.00 92.31 117 SER A O 1
ATOM 970 N N . ALA A 1 118 ? -31.681 -25.293 18.462 1.00 93.06 118 ALA A N 1
ATOM 971 C CA . ALA A 1 118 ? -31.903 -23.992 19.083 1.00 93.06 118 ALA A CA 1
ATOM 972 C C . ALA A 1 118 ? -33.359 -23.517 18.942 1.00 93.06 118 ALA A C 1
ATOM 974 O O . ALA A 1 118 ? -33.916 -23.009 19.916 1.00 93.06 118 ALA A O 1
ATOM 975 N N . LEU A 1 119 ? -33.997 -23.744 17.787 1.00 92.50 119 LEU A N 1
ATOM 976 C CA . LEU A 1 119 ? -35.411 -23.426 17.555 1.00 92.50 119 LEU A CA 1
ATOM 977 C C . LEU A 1 119 ? -36.339 -24.213 18.492 1.00 92.50 119 LEU A C 1
ATOM 979 O O . LEU A 1 119 ? -37.233 -23.615 19.093 1.00 92.50 119 LEU A O 1
ATOM 983 N N . ARG A 1 120 ? -36.085 -25.518 18.673 1.00 91.06 120 ARG A N 1
ATOM 984 C CA . ARG A 1 120 ? -36.886 -26.397 19.546 1.00 91.06 120 ARG A CA 1
ATOM 985 C C . ARG A 1 120 ? -36.727 -26.071 21.026 1.00 91.06 120 ARG A C 1
ATOM 987 O O . ARG A 1 120 ? -37.716 -25.963 21.745 1.00 91.06 120 ARG A O 1
ATOM 994 N N . PHE A 1 121 ? -35.486 -25.931 21.490 1.00 90.69 121 PHE A N 1
ATOM 995 C CA . PHE A 1 121 ? -35.188 -25.734 22.913 1.00 90.69 121 PHE A CA 1
ATOM 996 C C . PHE A 1 121 ? -35.227 -24.262 23.342 1.00 90.69 121 PHE A C 1
ATOM 998 O O . PHE A 1 121 ? -35.256 -23.973 24.535 1.00 90.69 121 PHE A O 1
ATOM 1005 N N . GLY A 1 122 ? -35.265 -23.325 22.391 1.00 89.88 122 GLY A N 1
ATOM 1006 C CA . GLY A 1 122 ? -35.282 -21.892 22.672 1.00 89.88 122 GLY A CA 1
ATOM 1007 C C . GLY A 1 122 ? -33.954 -21.345 23.183 1.00 89.88 122 GLY A C 1
ATOM 1008 O O . GLY A 1 122 ? -33.957 -20.386 23.956 1.00 89.88 122 GLY A O 1
ATOM 1009 N N . ASN A 1 123 ? -32.846 -21.961 22.765 1.00 92.06 123 ASN A N 1
ATOM 1010 C CA . ASN A 1 123 ? -31.491 -21.510 23.076 1.00 92.06 123 ASN A CA 1
ATOM 1011 C C . ASN A 1 123 ? -31.116 -20.299 22.212 1.00 92.06 123 ASN A C 1
ATOM 1013 O O . ASN A 1 123 ? -31.634 -20.122 21.106 1.00 92.06 123 ASN A O 1
ATOM 1017 N N . ALA A 1 124 ? -30.171 -19.489 22.691 1.00 92.38 124 ALA A N 1
ATOM 1018 C CA . ALA A 1 124 ? -29.570 -18.449 21.864 1.00 92.38 124 ALA A CA 1
ATOM 1019 C C . ALA A 1 124 ? -28.580 -19.067 20.856 1.00 92.38 124 ALA A C 1
ATOM 1021 O O . ALA A 1 124 ? -27.778 -19.933 21.213 1.00 92.38 124 ALA A O 1
ATOM 1022 N N . LEU A 1 125 ? -28.598 -18.608 19.606 1.00 94.12 125 LEU A N 1
ATOM 1023 C CA . LEU A 1 125 ? -27.672 -19.048 18.562 1.00 94.12 125 LEU A CA 1
ATOM 1024 C C . LEU A 1 125 ? -26.842 -17.866 18.053 1.00 94.12 125 LEU A C 1
ATOM 1026 O O . LEU A 1 125 ? -27.393 -16.835 17.678 1.00 94.12 125 LEU A O 1
ATOM 1030 N N . LEU A 1 126 ? -25.520 -18.017 18.018 1.00 94.19 126 LEU A N 1
ATOM 1031 C CA . LEU A 1 126 ? -24.602 -17.050 17.419 1.00 94.19 126 LEU A CA 1
ATOM 1032 C C . LEU A 1 126 ? -23.996 -17.669 16.160 1.00 94.19 126 LEU A C 1
ATOM 1034 O O . LEU A 1 126 ? -23.248 -18.645 16.251 1.00 94.19 126 LEU A O 1
ATOM 1038 N N . VAL A 1 127 ? -24.332 -17.105 15.000 1.00 92.94 127 VAL A N 1
ATOM 1039 C CA . VAL A 1 127 ? -23.911 -17.599 13.684 1.00 92.94 127 VAL A CA 1
ATOM 1040 C C . VAL A 1 127 ? -22.866 -16.665 13.092 1.00 92.94 127 VAL A C 1
ATOM 1042 O O . VAL A 1 127 ? -23.127 -15.479 12.899 1.00 92.94 127 VAL A O 1
ATOM 1045 N N . GLN A 1 128 ? -21.683 -17.203 12.817 1.00 89.12 128 GLN A N 1
ATOM 1046 C CA . GLN A 1 128 ? -20.568 -16.489 12.202 1.00 89.12 128 GLN A CA 1
ATOM 1047 C C . GLN A 1 128 ? -20.589 -16.571 10.676 1.00 89.12 128 GLN A C 1
ATOM 1049 O O . GLN A 1 128 ? -21.270 -17.419 10.100 1.00 89.12 128 GLN A O 1
ATOM 1054 N N . ASP A 1 129 ? -19.774 -15.720 10.048 1.00 83.88 129 ASP A N 1
ATOM 1055 C CA . ASP A 1 129 ? -19.502 -15.733 8.610 1.00 83.88 129 ASP A CA 1
ATOM 1056 C C . ASP A 1 129 ? -20.753 -15.481 7.759 1.00 83.88 129 ASP A C 1
ATOM 1058 O O . ASP A 1 129 ? -20.961 -16.128 6.734 1.00 83.88 129 ASP A O 1
ATOM 1062 N N . VAL A 1 130 ? -21.592 -14.522 8.169 1.00 87.75 130 VAL A N 1
ATOM 1063 C CA . VAL A 1 130 ? -22.837 -14.171 7.451 1.00 87.75 130 VAL A CA 1
ATOM 1064 C C . VAL A 1 130 ? -22.607 -13.674 6.014 1.00 87.75 130 VAL A C 1
ATOM 1066 O O . VAL A 1 130 ? -23.540 -13.608 5.226 1.00 87.75 130 VAL A O 1
ATOM 1069 N N . GLU A 1 131 ? -21.363 -13.388 5.637 1.00 83.50 131 GLU A N 1
ATOM 1070 C CA . GLU A 1 131 ? -20.931 -13.156 4.251 1.00 83.50 131 GLU A CA 1
ATOM 1071 C C . GLU A 1 131 ? -21.295 -14.345 3.341 1.00 83.50 131 GLU A C 1
ATOM 1073 O O . GLU A 1 131 ? -21.663 -14.168 2.184 1.00 83.50 131 GLU A O 1
ATOM 1078 N N . SER A 1 132 ? -21.241 -15.566 3.885 1.00 84.50 132 SER A N 1
ATOM 1079 C CA . SER A 1 132 ? -21.664 -16.817 3.241 1.00 84.50 132 SER A CA 1
ATOM 1080 C C . SER A 1 132 ? -23.097 -17.188 3.644 1.00 84.50 132 SER A C 1
ATOM 1082 O O . SER A 1 132 ? -23.355 -18.302 4.091 1.00 84.50 132 SER A O 1
ATOM 1084 N N . TYR A 1 133 ? -24.019 -16.227 3.550 1.00 86.56 133 TYR A N 1
ATOM 1085 C CA . TYR A 1 133 ? -25.408 -16.363 3.998 1.00 86.56 133 TYR A CA 1
ATOM 1086 C C . TYR A 1 133 ? -26.141 -17.559 3.364 1.00 86.56 133 TYR A C 1
ATOM 1088 O O . TYR A 1 133 ? -26.188 -17.682 2.140 1.00 86.56 133 TYR A O 1
ATOM 1096 N N . ASP A 1 134 ? -26.795 -18.379 4.194 1.00 87.69 134 ASP A N 1
ATOM 1097 C CA . ASP A 1 134 ? -27.689 -19.453 3.743 1.00 87.69 134 ASP A CA 1
ATOM 1098 C C . ASP A 1 134 ? -29.171 -18.998 3.773 1.00 87.69 134 ASP A C 1
ATOM 1100 O O . ASP A 1 134 ? -29.709 -18.706 4.852 1.00 87.69 134 ASP A O 1
ATOM 1104 N N . PRO A 1 135 ? -29.876 -18.979 2.620 1.00 88.31 135 PRO A N 1
ATOM 1105 C CA . PRO A 1 135 ? -31.300 -18.647 2.524 1.00 88.31 135 PRO A CA 1
ATOM 1106 C C . PRO A 1 135 ? -32.244 -19.514 3.367 1.00 88.31 135 PRO A C 1
ATOM 1108 O O . PRO A 1 135 ? -33.393 -19.115 3.574 1.00 88.31 135 PRO A O 1
ATOM 1111 N N . ILE A 1 136 ? -31.797 -20.665 3.882 1.00 89.62 136 ILE A N 1
ATOM 1112 C CA . ILE A 1 136 ? -32.578 -21.522 4.787 1.00 89.62 136 ILE A CA 1
ATOM 1113 C C . ILE A 1 136 ? -33.085 -20.773 6.031 1.00 89.62 136 ILE A C 1
ATOM 1115 O O . ILE A 1 136 ? -34.073 -21.169 6.649 1.00 89.62 136 ILE A O 1
ATOM 1119 N N . LEU A 1 137 ? -32.425 -19.667 6.384 1.00 91.50 137 LEU A N 1
ATOM 1120 C CA . LEU A 1 137 ? -32.747 -18.825 7.530 1.00 91.50 137 LEU A CA 1
ATOM 1121 C C . LEU A 1 137 ? -33.884 -17.826 7.247 1.00 91.50 137 LEU A C 1
ATOM 1123 O O . LEU A 1 137 ? -34.446 -17.267 8.187 1.00 91.50 137 LEU A O 1
ATOM 1127 N N . ASN A 1 138 ? -34.282 -17.623 5.985 1.00 91.38 138 ASN A N 1
ATOM 1128 C CA . ASN A 1 138 ? -35.299 -16.635 5.602 1.00 91.38 138 ASN A CA 1
ATOM 1129 C C . ASN A 1 138 ? -36.633 -16.780 6.366 1.00 91.38 138 ASN A C 1
ATOM 1131 O O . ASN A 1 138 ? -37.085 -15.771 6.918 1.00 91.38 138 ASN A O 1
ATOM 1135 N N . PRO A 1 139 ? -37.234 -17.984 6.497 1.00 91.56 139 PRO A N 1
ATOM 1136 C CA . PRO A 1 139 ? -38.484 -18.145 7.242 1.00 91.56 139 PRO A CA 1
ATOM 1137 C C . PRO A 1 139 ? -38.327 -17.771 8.721 1.00 91.56 139 PRO A C 1
ATOM 1139 O O . PRO A 1 139 ? -39.229 -17.190 9.325 1.00 91.56 139 PRO A O 1
ATOM 1142 N N . VAL A 1 140 ? -37.149 -18.049 9.295 1.00 92.12 140 VAL A N 1
ATOM 1143 C CA . VAL A 1 140 ? -36.798 -17.713 10.682 1.00 92.12 140 VAL A CA 1
ATOM 1144 C C . VAL A 1 140 ? -36.661 -16.202 10.858 1.00 92.12 140 VAL A C 1
ATOM 1146 O O . VAL A 1 140 ? -37.262 -15.649 11.779 1.00 92.12 140 VAL A O 1
ATOM 1149 N N . LEU A 1 141 ? -35.941 -15.515 9.964 1.00 92.00 141 LEU A N 1
ATOM 1150 C CA . LEU A 1 141 ? -35.768 -14.058 10.030 1.00 92.00 141 LEU A CA 1
ATOM 1151 C C . LEU A 1 141 ? -37.091 -13.306 9.867 1.00 92.00 141 LEU A C 1
ATOM 1153 O O . LEU A 1 141 ? -37.361 -12.370 10.621 1.00 92.00 141 LEU A O 1
ATOM 1157 N N . ASN A 1 142 ? -37.933 -13.754 8.935 1.00 90.00 142 ASN A N 1
ATOM 1158 C CA . ASN A 1 142 ? -39.251 -13.172 8.682 1.00 90.00 142 ASN A CA 1
ATOM 1159 C C . ASN A 1 142 ? -40.283 -13.523 9.760 1.00 90.00 142 ASN A C 1
ATOM 1161 O O . ASN A 1 142 ? -41.352 -12.914 9.804 1.00 90.00 142 ASN A O 1
ATOM 1165 N N . ARG A 1 143 ? -39.975 -14.496 10.630 1.00 88.81 143 ARG A N 1
ATOM 1166 C CA . ARG A 1 143 ? -40.922 -15.100 11.576 1.00 88.81 143 ARG A CA 1
ATOM 1167 C C . ARG A 1 143 ? -42.176 -15.613 10.857 1.00 88.81 143 ARG A C 1
ATOM 1169 O O . ARG A 1 143 ? -43.301 -15.325 11.263 1.00 88.81 143 ARG A O 1
ATOM 1176 N N . GLU A 1 144 ? -41.977 -16.401 9.802 1.00 89.81 144 GLU A N 1
ATOM 1177 C CA . GLU A 1 144 ? -43.033 -17.081 9.037 1.00 89.81 144 GLU A CA 1
ATOM 1178 C C . GLU A 1 144 ? -43.593 -18.281 9.822 1.00 89.81 144 GLU A C 1
ATOM 1180 O O . GLU A 1 144 ? -43.390 -19.448 9.487 1.00 89.81 144 GLU A O 1
ATOM 1185 N N . VAL A 1 145 ? -44.280 -17.986 10.927 1.00 90.19 145 VAL A N 1
ATOM 1186 C CA . VAL A 1 145 ? -44.816 -18.989 11.852 1.00 90.19 145 VAL A CA 1
ATOM 1187 C C . VAL A 1 145 ? -46.210 -19.465 11.451 1.00 90.19 145 VAL A C 1
ATOM 1189 O O . VAL A 1 145 ? -47.141 -18.673 11.302 1.00 90.19 145 VAL A O 1
ATOM 1192 N N . LYS A 1 146 ? -46.382 -20.784 11.378 1.00 89.31 146 LYS A N 1
ATOM 1193 C CA . LYS A 1 146 ? -47.664 -21.475 11.225 1.00 89.31 146 LYS A CA 1
ATOM 1194 C C . LYS A 1 146 ? -48.216 -21.834 12.602 1.00 89.31 146 LYS A C 1
ATOM 1196 O O . LYS A 1 146 ? -47.546 -22.477 13.405 1.00 89.31 146 LYS A O 1
ATOM 1201 N N . ARG A 1 147 ? -49.454 -21.433 12.892 1.00 89.75 147 ARG A N 1
ATOM 1202 C CA . ARG A 1 147 ? -50.152 -21.816 14.129 1.00 89.75 147 ARG A CA 1
ATOM 1203 C C . ARG A 1 147 ? -51.175 -22.901 13.817 1.00 89.75 147 ARG A C 1
ATOM 1205 O O . ARG A 1 147 ? -52.252 -22.593 13.317 1.00 89.75 147 ARG A O 1
ATOM 1212 N N . THR A 1 148 ? -50.850 -24.149 14.143 1.00 86.12 148 THR A N 1
ATOM 1213 C CA . THR A 1 148 ? -51.725 -25.307 13.902 1.00 86.12 148 THR A CA 1
ATOM 1214 C C . THR A 1 148 ? -51.991 -26.020 15.223 1.00 86.12 148 THR A C 1
ATOM 1216 O O . THR A 1 148 ? -51.065 -26.490 15.877 1.00 86.12 148 THR A O 1
ATOM 1219 N N . GLY A 1 149 ? -53.257 -26.081 15.651 1.00 81.12 149 GLY A N 1
ATOM 1220 C CA . GLY A 1 149 ? -53.653 -26.820 16.861 1.00 81.12 149 GLY A CA 1
ATOM 1221 C C . GLY A 1 149 ? -52.985 -26.342 18.161 1.00 81.12 149 GLY A C 1
ATOM 1222 O O . GLY A 1 149 ? -52.693 -27.157 19.029 1.00 81.12 149 GLY A O 1
ATOM 1223 N N . GLY A 1 150 ? -52.685 -25.044 18.285 1.00 82.69 150 GLY A N 1
ATOM 1224 C CA . GLY A 1 150 ? -52.002 -24.469 19.454 1.00 82.69 150 GLY A CA 1
ATOM 1225 C C . GLY A 1 150 ? -50.475 -24.614 19.452 1.00 82.69 150 GLY A C 1
ATOM 1226 O O . GLY A 1 150 ? -49.816 -23.974 20.269 1.00 82.69 150 GLY A O 1
ATOM 1227 N N . ARG A 1 151 ? -49.897 -25.379 18.514 1.00 85.69 151 ARG A N 1
ATOM 1228 C CA . ARG A 1 151 ? -48.448 -25.422 18.282 1.00 85.69 151 ARG A CA 1
ATOM 1229 C C . ARG A 1 151 ? -48.020 -24.289 17.357 1.00 85.69 151 ARG A C 1
ATOM 1231 O O . ARG A 1 151 ? -48.723 -23.955 16.400 1.00 85.69 151 ARG A O 1
ATOM 1238 N N . ILE A 1 152 ? -46.871 -23.699 17.664 1.00 91.12 152 ILE A N 1
ATOM 1239 C CA . ILE A 1 152 ? -46.234 -22.658 16.862 1.00 91.12 152 ILE A CA 1
ATOM 1240 C C . ILE A 1 152 ? -45.112 -23.341 16.083 1.00 91.12 152 ILE A C 1
ATOM 1242 O O . ILE A 1 152 ? -44.109 -23.736 16.666 1.00 91.12 152 ILE A O 1
ATOM 1246 N N . LEU A 1 153 ? -45.314 -23.514 14.782 1.00 91.81 153 LEU A N 1
ATOM 1247 C CA . LEU A 1 153 ? -44.430 -24.254 13.887 1.00 91.81 153 LEU A CA 1
ATOM 1248 C C . LEU A 1 153 ? -43.747 -23.286 12.924 1.00 91.81 153 LEU A C 1
ATOM 1250 O O . LEU A 1 153 ? -44.367 -22.327 12.466 1.00 91.81 153 LEU A O 1
ATOM 1254 N N . ILE A 1 154 ? -42.495 -23.549 12.578 1.00 93.06 154 ILE A N 1
ATOM 1255 C CA . ILE A 1 154 ? -41.761 -22.813 11.553 1.00 93.06 154 ILE A CA 1
ATOM 1256 C C . ILE A 1 154 ? -41.223 -23.787 10.509 1.00 93.06 154 ILE A C 1
ATOM 1258 O O . ILE A 1 154 ? -40.657 -24.823 10.857 1.00 93.06 154 ILE A O 1
ATOM 1262 N N . THR A 1 155 ? -41.438 -23.476 9.232 1.00 89.62 155 THR A N 1
ATOM 1263 C CA . THR A 1 155 ? -40.997 -24.335 8.127 1.00 89.62 155 THR A CA 1
ATOM 1264 C C . THR A 1 155 ? -39.558 -23.995 7.766 1.00 89.62 155 THR A C 1
ATOM 1266 O O . THR A 1 155 ? -39.254 -22.856 7.418 1.00 89.62 155 THR A O 1
ATOM 1269 N N . LEU A 1 156 ? -38.669 -24.981 7.849 1.00 88.44 156 LEU A N 1
ATOM 1270 C CA . LEU A 1 156 ? -37.240 -24.842 7.590 1.00 88.44 156 LEU A CA 1
ATOM 1271 C C . LEU A 1 156 ? -36.809 -25.888 6.553 1.00 88.44 156 LEU A C 1
ATOM 1273 O O . LEU A 1 156 ? -36.562 -27.059 6.864 1.00 88.44 156 LEU A O 1
ATOM 1277 N N . GLY A 1 157 ? -36.750 -25.462 5.288 1.00 83.62 157 GLY A N 1
ATOM 1278 C CA . GLY A 1 157 ? -36.666 -26.378 4.148 1.00 83.62 157 GLY A CA 1
ATOM 1279 C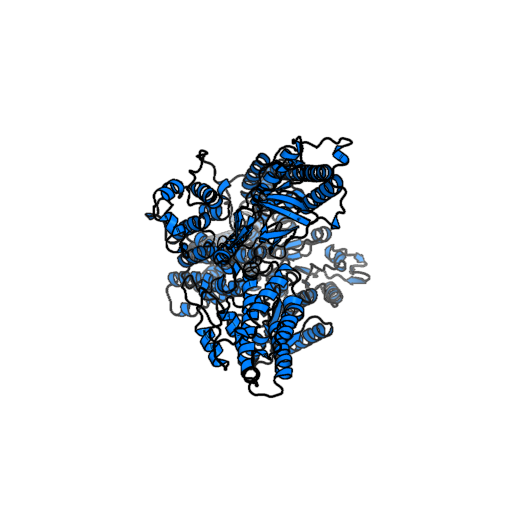 C . GLY A 1 157 ? -37.914 -27.261 4.086 1.00 83.62 157 GLY A C 1
ATOM 1280 O O . GLY A 1 157 ? -39.024 -26.745 4.005 1.00 83.62 157 GLY A O 1
ATOM 1281 N N . ASP A 1 158 ? -37.728 -28.577 4.195 1.00 84.38 158 ASP A N 1
ATOM 1282 C CA . ASP A 1 158 ? -38.817 -29.564 4.122 1.00 84.38 158 ASP A CA 1
ATOM 1283 C C . ASP A 1 158 ? -39.401 -29.966 5.491 1.00 84.38 158 ASP A C 1
ATOM 1285 O O . ASP A 1 158 ? -40.270 -30.835 5.557 1.00 84.38 158 ASP A O 1
ATOM 1289 N N . GLN A 1 159 ? -38.910 -29.394 6.598 1.00 87.44 159 GLN A N 1
ATOM 1290 C CA . GLN A 1 159 ? -39.331 -29.776 7.950 1.00 87.44 159 GLN A CA 1
ATOM 1291 C C . GLN A 1 159 ? -40.083 -28.656 8.665 1.00 87.44 159 GLN A C 1
ATOM 1293 O O . GLN A 1 159 ? -39.647 -27.507 8.662 1.00 87.44 159 GLN A O 1
ATOM 1298 N N . ASP A 1 160 ? -41.167 -29.017 9.350 1.00 90.06 160 ASP A N 1
ATOM 1299 C CA . ASP A 1 160 ? -41.855 -28.138 10.295 1.00 90.06 160 ASP A CA 1
ATOM 1300 C C . ASP A 1 160 ? -41.301 -28.373 11.708 1.00 90.06 160 ASP A C 1
ATOM 1302 O O . ASP A 1 160 ? -41.349 -29.484 12.241 1.00 90.06 160 ASP A O 1
ATOM 1306 N N . ILE A 1 161 ? -40.747 -27.320 12.307 1.00 91.50 161 ILE A N 1
ATOM 1307 C CA . ILE A 1 161 ? -40.075 -27.355 13.609 1.00 91.50 161 ILE A CA 1
ATOM 1308 C C . ILE A 1 161 ? -40.903 -26.561 14.621 1.00 91.50 161 ILE A C 1
ATOM 1310 O O . ILE A 1 161 ? -41.351 -25.457 14.320 1.00 91.50 161 ILE A O 1
ATOM 1314 N N . ASP A 1 162 ? -41.084 -27.091 15.832 1.00 91.50 162 ASP A N 1
ATOM 1315 C CA . ASP A 1 162 ? -41.699 -26.340 16.931 1.00 91.50 162 ASP A CA 1
ATOM 1316 C C . ASP A 1 162 ? -40.798 -25.156 17.330 1.00 91.50 162 ASP A C 1
ATOM 1318 O O . ASP A 1 162 ? -39.646 -25.346 17.726 1.00 91.50 162 ASP A O 1
ATOM 1322 N N . LEU A 1 163 ? -41.319 -23.931 17.218 1.00 92.38 163 LEU A N 1
ATOM 1323 C CA . LEU A 1 163 ? -40.603 -22.705 17.560 1.00 92.38 163 LEU A CA 1
ATOM 1324 C C . LEU A 1 163 ? -40.833 -22.344 19.030 1.00 92.38 163 LEU A C 1
ATOM 1326 O O . LEU A 1 163 ? -41.946 -21.995 19.435 1.00 92.38 163 LEU A O 1
ATOM 1330 N N . SER A 1 164 ? -39.755 -22.329 19.810 1.00 91.75 164 SER A N 1
ATOM 1331 C CA . SER A 1 164 ? -39.782 -21.802 21.171 1.00 91.75 164 SER A CA 1
ATOM 1332 C C . SER A 1 164 ? -39.863 -20.263 21.191 1.00 91.75 164 SER A C 1
ATOM 1334 O O . SER A 1 164 ? -39.090 -19.597 20.496 1.00 91.75 164 SER A O 1
ATOM 1336 N N . PRO A 1 165 ? -40.718 -19.656 22.040 1.00 87.44 165 PRO A N 1
ATOM 1337 C CA . PRO A 1 165 ? -40.797 -18.201 22.196 1.00 87.44 165 PRO A CA 1
ATOM 1338 C C . PRO A 1 165 ? -39.514 -17.540 22.720 1.00 87.44 165 PRO A C 1
ATOM 1340 O O . PRO A 1 165 ? -39.336 -16.337 22.538 1.00 87.44 165 PRO A O 1
ATOM 1343 N N . SER A 1 166 ? -38.634 -18.291 23.394 1.00 89.44 166 SER A N 1
ATOM 1344 C CA . SER A 1 166 ? -37.379 -17.765 23.951 1.00 89.44 166 SER A CA 1
ATOM 1345 C C . SER A 1 166 ? -36.214 -17.772 22.958 1.00 89.44 166 SER A C 1
ATOM 1347 O O . SER A 1 166 ? -35.132 -17.301 23.307 1.00 89.44 166 SER A O 1
ATOM 1349 N N . PHE A 1 167 ? -36.418 -18.295 21.743 1.00 92.00 167 PHE A N 1
ATOM 1350 C CA . PHE A 1 167 ? -35.376 -18.397 20.727 1.00 92.00 167 PHE A CA 1
ATOM 1351 C C . PHE A 1 167 ? -34.856 -17.021 20.288 1.00 92.00 167 PHE A C 1
ATOM 1353 O O . PHE A 1 167 ? -35.618 -16.113 19.939 1.00 92.00 167 PHE A O 1
ATOM 1360 N N . GLN A 1 168 ? -33.531 -16.891 20.254 1.00 92.00 168 GLN A N 1
ATOM 1361 C CA . GLN A 1 168 ? -32.834 -15.691 19.803 1.00 92.00 168 GLN A CA 1
ATOM 1362 C C . GLN A 1 168 ? -31.664 -16.080 18.905 1.00 92.00 168 GLN A C 1
ATOM 1364 O O . GLN A 1 168 ? -30.946 -17.032 19.200 1.00 92.00 168 GLN A O 1
ATOM 1369 N N . ILE A 1 169 ? -31.453 -15.325 17.829 1.00 93.94 169 ILE A N 1
ATOM 1370 C CA . ILE A 1 169 ? -30.327 -15.527 16.921 1.00 93.94 169 ILE A CA 1
ATOM 1371 C C . ILE A 1 169 ? -29.579 -14.217 16.688 1.00 93.94 169 ILE A C 1
ATOM 1373 O O . ILE A 1 169 ? -30.198 -13.162 16.551 1.00 93.94 169 ILE A O 1
ATOM 1377 N N . PHE A 1 170 ? -28.253 -14.307 16.654 1.00 95.31 170 PHE A N 1
ATOM 1378 C CA . PHE A 1 170 ? -27.328 -13.215 16.372 1.00 95.31 170 PHE A CA 1
ATOM 1379 C C . PHE A 1 170 ? -26.467 -13.622 15.178 1.00 95.31 170 PHE A C 1
ATOM 1381 O O . PHE A 1 170 ? -25.796 -14.654 15.227 1.00 95.31 170 PHE A O 1
ATOM 1388 N N . LEU A 1 171 ? -26.496 -12.831 14.108 1.00 94.62 171 LEU A N 1
ATOM 1389 C CA . LEU A 1 171 ? -25.644 -13.037 12.937 1.00 94.62 171 LEU A CA 1
ATOM 1390 C C . LEU A 1 171 ? -24.427 -12.125 13.067 1.00 94.62 171 LEU A C 1
ATOM 1392 O O . LEU A 1 171 ? -24.599 -10.965 13.427 1.00 94.62 171 LEU A O 1
ATOM 1396 N N . ILE A 1 172 ? -23.217 -12.610 12.791 1.00 92.62 172 ILE A N 1
ATOM 1397 C CA . ILE A 1 172 ? -21.999 -11.802 12.926 1.00 92.62 172 ILE A CA 1
ATOM 1398 C C . ILE A 1 172 ? -21.089 -11.918 11.702 1.00 92.62 172 ILE A C 1
ATOM 1400 O O . ILE A 1 172 ? -20.849 -13.014 11.187 1.00 92.62 172 ILE A O 1
ATOM 1404 N N . THR A 1 173 ? -20.566 -10.777 11.255 1.00 87.75 173 THR A N 1
ATOM 1405 C CA . THR A 1 173 ? -19.482 -10.668 10.271 1.00 87.75 173 THR A CA 1
ATOM 1406 C C . THR A 1 173 ? -18.292 -9.941 10.884 1.00 87.75 173 THR A C 1
ATOM 1408 O O . THR A 1 173 ? -18.459 -9.078 11.748 1.00 87.75 173 THR A O 1
ATOM 1411 N N . ARG A 1 174 ? -17.088 -10.291 10.432 1.00 79.12 174 ARG A N 1
ATOM 1412 C CA . ARG A 1 174 ? -15.852 -9.568 10.762 1.00 79.12 174 ARG A CA 1
ATOM 1413 C C . ARG A 1 174 ? -15.444 -8.600 9.663 1.00 79.12 174 ARG A C 1
ATOM 1415 O O . ARG A 1 174 ? -14.673 -7.677 9.923 1.00 79.12 174 ARG A O 1
ATOM 1422 N N . ASP A 1 175 ? -15.922 -8.817 8.445 1.00 77.44 175 ASP A N 1
ATOM 1423 C CA . ASP A 1 175 ? -15.658 -7.917 7.344 1.00 77.44 175 ASP A CA 1
ATOM 1424 C C . ASP A 1 175 ? -16.672 -6.768 7.352 1.00 77.44 175 ASP A C 1
ATOM 1426 O O . ASP A 1 175 ? -17.880 -6.965 7.195 1.00 77.44 175 ASP A O 1
ATOM 1430 N N . ALA A 1 176 ? -16.159 -5.558 7.572 1.00 74.38 176 ALA A N 1
ATOM 1431 C CA . ALA A 1 176 ? -16.937 -4.326 7.550 1.00 74.38 176 ALA A CA 1
ATOM 1432 C C . ALA A 1 176 ? -17.248 -3.843 6.123 1.00 74.38 176 ALA A C 1
ATOM 1434 O O . ALA A 1 176 ? -18.084 -2.960 5.959 1.00 74.38 176 ALA A O 1
ATOM 1435 N N . SER A 1 177 ? -16.589 -4.404 5.103 1.00 71.00 177 SER A N 1
ATOM 1436 C CA . SER A 1 177 ? -16.741 -3.999 3.700 1.00 71.00 177 SER A CA 1
ATOM 1437 C C . SER A 1 177 ? -17.821 -4.772 2.934 1.00 71.00 177 SER A C 1
ATOM 1439 O O . SER A 1 177 ? -18.068 -4.492 1.763 1.00 71.00 177 SER A O 1
ATOM 1441 N N . VAL A 1 178 ? -18.484 -5.736 3.578 1.00 79.19 178 VAL A N 1
ATOM 1442 C CA . VAL A 1 178 ? -19.455 -6.615 2.916 1.00 79.19 178 VAL A CA 1
ATOM 1443 C C . VAL A 1 178 ? -20.748 -5.872 2.603 1.00 79.19 178 VAL A C 1
ATOM 1445 O O . VAL A 1 178 ? -21.471 -5.427 3.497 1.00 79.19 178 VAL A O 1
ATOM 1448 N N . GLU A 1 179 ? -21.081 -5.808 1.316 1.00 80.81 179 GLU A N 1
ATOM 1449 C CA . GLU A 1 179 ? -22.370 -5.311 0.846 1.00 80.81 179 GLU A CA 1
ATOM 1450 C C . GLU A 1 179 ? -23.425 -6.421 0.910 1.00 80.81 179 GLU A C 1
ATOM 1452 O O . GLU A 1 179 ? -23.422 -7.378 0.133 1.00 80.81 179 GLU A O 1
ATOM 1457 N N . PHE A 1 180 ? -24.363 -6.289 1.846 1.00 85.25 180 PHE A N 1
ATOM 1458 C CA . PHE A 1 180 ? -25.483 -7.217 1.966 1.00 85.25 180 PHE A CA 1
ATOM 1459 C C . PHE A 1 180 ? -26.581 -6.905 0.946 1.00 85.25 180 PHE A C 1
ATOM 1461 O O . PHE A 1 180 ? -26.935 -5.748 0.705 1.00 85.25 180 PHE A O 1
ATOM 1468 N N . ALA A 1 181 ? -27.181 -7.958 0.385 1.00 87.19 181 ALA A N 1
ATOM 1469 C CA . ALA A 1 181 ? -28.311 -7.815 -0.523 1.00 87.19 181 ALA A CA 1
ATOM 1470 C C . ALA A 1 181 ? -29.482 -7.080 0.169 1.00 87.19 181 ALA A C 1
ATOM 1472 O O . ALA A 1 181 ? -29.796 -7.399 1.322 1.00 87.19 181 ALA A O 1
ATOM 1473 N N . PRO A 1 182 ? -30.200 -6.170 -0.526 1.00 87.88 182 PRO A N 1
ATOM 1474 C CA . PRO A 1 182 ? -31.325 -5.425 0.052 1.00 87.88 182 PRO A CA 1
ATOM 1475 C C . PRO A 1 182 ? -32.400 -6.313 0.694 1.00 87.88 182 PRO A C 1
ATOM 1477 O O . PRO A 1 182 ? -33.034 -5.918 1.674 1.00 87.88 182 PRO A O 1
ATOM 1480 N N . ASP A 1 183 ? -32.568 -7.530 0.170 1.00 86.88 183 ASP A N 1
ATOM 1481 C CA . ASP A 1 183 ? -33.461 -8.547 0.720 1.00 86.88 183 ASP A CA 1
ATOM 1482 C C . ASP A 1 183 ? -33.096 -8.907 2.169 1.00 86.88 183 ASP A C 1
ATOM 1484 O O . ASP A 1 183 ? -33.938 -8.802 3.061 1.00 86.88 183 ASP A O 1
ATOM 1488 N N . VAL A 1 184 ? -31.823 -9.217 2.438 1.00 88.75 184 VAL A N 1
ATOM 1489 C CA . VAL A 1 184 ? -31.317 -9.507 3.790 1.00 88.75 184 VAL A CA 1
ATOM 1490 C C . VAL A 1 184 ? -31.427 -8.264 4.673 1.00 88.75 184 VAL A C 1
ATOM 1492 O O . VAL A 1 184 ? -31.938 -8.349 5.790 1.00 88.75 184 VAL A O 1
ATOM 1495 N N . CYS A 1 185 ? -31.045 -7.094 4.150 1.00 88.75 185 CYS A N 1
ATOM 1496 C CA . CYS A 1 185 ? -31.079 -5.820 4.876 1.00 88.75 185 CYS A CA 1
ATOM 1497 C C . CYS A 1 185 ? -32.471 -5.459 5.416 1.00 88.75 185 CYS A C 1
ATOM 1499 O O . CYS A 1 185 ? -32.598 -4.839 6.474 1.00 88.75 185 CYS A O 1
ATOM 1501 N N . SER A 1 186 ? -33.534 -5.846 4.706 1.00 89.94 186 SER A N 1
ATOM 1502 C CA . SER A 1 186 ? -34.910 -5.597 5.144 1.00 89.94 186 SER A CA 1
ATOM 1503 C C . SER A 1 186 ? -35.334 -6.480 6.329 1.00 89.94 186 SER A C 1
ATOM 1505 O O . SER A 1 186 ? -36.139 -6.054 7.165 1.00 89.94 186 SER A O 1
ATOM 1507 N N . ARG A 1 187 ? -34.744 -7.674 6.457 1.00 91.19 187 ARG A N 1
ATOM 1508 C CA . ARG A 1 187 ? -35.151 -8.732 7.400 1.00 91.19 187 ARG A CA 1
ATOM 1509 C C . ARG A 1 187 ? -34.389 -8.715 8.718 1.00 91.19 187 ARG A C 1
ATOM 1511 O O . ARG A 1 187 ? -34.848 -9.308 9.690 1.00 91.19 187 ARG A O 1
ATOM 1518 N N . VAL A 1 188 ? -33.259 -8.014 8.774 1.00 94.00 188 VAL A N 1
ATOM 1519 C CA . VAL A 1 188 ? -32.397 -7.931 9.962 1.00 94.00 188 VAL A CA 1
ATOM 1520 C C . VAL A 1 188 ? -32.295 -6.506 10.499 1.00 94.00 188 VAL A C 1
ATOM 1522 O O . VAL A 1 188 ? -32.574 -5.530 9.802 1.00 94.00 188 VAL A O 1
ATOM 1525 N N . THR A 1 189 ? -31.905 -6.376 11.766 1.00 94.81 189 THR A N 1
ATOM 1526 C CA . THR A 1 189 ? -31.481 -5.092 12.342 1.00 94.81 189 THR A CA 1
ATOM 1527 C C . THR A 1 189 ? -29.960 -5.035 12.300 1.00 94.81 189 THR A C 1
ATOM 1529 O O . THR A 1 189 ? -29.311 -5.851 12.942 1.00 94.81 189 THR A O 1
ATOM 1532 N N . PHE A 1 190 ? -29.371 -4.091 11.573 1.00 94.06 190 PHE A N 1
ATOM 1533 C CA . PHE A 1 190 ? -27.918 -3.923 11.611 1.00 94.06 190 PHE A CA 1
ATOM 1534 C C . PHE A 1 190 ? -27.463 -3.345 12.945 1.00 94.06 190 PHE A C 1
ATOM 1536 O O . PHE A 1 190 ? -28.112 -2.445 13.474 1.00 94.06 190 PHE A O 1
ATOM 1543 N N . VAL A 1 191 ? -26.337 -3.835 13.455 1.00 94.06 191 VAL A N 1
ATOM 1544 C CA . VAL A 1 191 ? -25.636 -3.264 14.605 1.00 94.06 191 VAL A CA 1
ATOM 1545 C C . VAL A 1 191 ? -24.149 -3.209 14.281 1.00 94.06 191 VAL A C 1
ATOM 1547 O O . VAL A 1 191 ? -23.490 -4.239 14.154 1.00 94.06 191 VAL A O 1
ATOM 1550 N N . ASN A 1 192 ? -23.625 -2.001 14.124 1.00 90.19 192 ASN A N 1
ATOM 1551 C CA . ASN A 1 192 ? -22.259 -1.785 13.684 1.00 90.19 192 ASN A CA 1
ATOM 1552 C C . ASN A 1 192 ? -21.319 -1.472 14.861 1.00 90.19 192 ASN A C 1
ATOM 1554 O O . ASN A 1 192 ? -21.442 -0.423 15.492 1.00 90.19 192 ASN A O 1
ATOM 1558 N N . PHE A 1 193 ? -20.385 -2.385 15.143 1.00 86.94 193 PHE A N 1
ATOM 1559 C CA . PHE A 1 193 ? -19.307 -2.253 16.132 1.00 86.94 193 PHE A CA 1
ATOM 1560 C C . PHE A 1 193 ? -17.970 -1.842 15.493 1.00 86.94 193 PHE A C 1
ATOM 1562 O O . PHE A 1 193 ? -16.908 -2.047 16.083 1.00 86.94 193 PHE A O 1
ATOM 1569 N N . THR A 1 194 ? -17.977 -1.259 14.290 1.00 79.88 194 THR A N 1
ATOM 1570 C CA . THR A 1 194 ? -16.778 -0.603 13.759 1.00 79.88 194 THR A CA 1
ATOM 1571 C C . THR A 1 194 ? -16.293 0.457 14.738 1.00 79.88 194 THR A C 1
ATOM 1573 O O . THR A 1 194 ? -17.059 1.305 15.195 1.00 79.88 194 THR A O 1
ATOM 1576 N N . VAL A 1 195 ? -15.005 0.396 15.049 1.00 74.56 195 VAL A N 1
ATOM 1577 C CA . VAL A 1 195 ? -14.360 1.253 16.041 1.00 74.56 195 VAL A CA 1
ATOM 1578 C C . VAL A 1 195 ? -14.269 2.668 15.479 1.00 74.56 195 VAL A C 1
ATOM 1580 O O . VAL A 1 195 ? -13.597 2.891 14.474 1.00 74.56 195 VAL A O 1
ATOM 1583 N N . THR A 1 196 ? -14.948 3.620 16.117 1.00 78.12 196 THR A N 1
ATOM 1584 C CA . THR A 1 196 ? -14.835 5.044 15.781 1.00 78.12 196 THR A CA 1
ATOM 1585 C C . THR A 1 196 ? -13.630 5.661 16.479 1.00 78.12 196 THR A C 1
ATOM 1587 O O . THR A 1 196 ? -13.177 5.174 17.518 1.00 78.12 196 THR A O 1
ATOM 1590 N N . ARG A 1 197 ? -13.142 6.786 15.944 1.00 78.62 197 ARG A N 1
ATOM 1591 C CA . ARG A 1 197 ? -12.050 7.556 16.552 1.00 78.62 197 ARG A CA 1
ATOM 1592 C C . ARG A 1 197 ? -12.329 7.863 18.026 1.00 78.62 197 ARG A C 1
ATOM 1594 O O . ARG A 1 197 ? -11.485 7.583 18.868 1.00 78.62 197 ARG A O 1
ATOM 1601 N N . SER A 1 198 ? -13.518 8.380 18.334 1.00 79.50 198 SER A N 1
ATOM 1602 C CA . SER A 1 198 ? -13.918 8.753 19.696 1.00 79.50 198 SER A CA 1
ATOM 1603 C C . SER A 1 198 ? -14.035 7.547 20.634 1.00 79.50 198 SER A C 1
ATOM 1605 O O . SER A 1 198 ? -13.614 7.635 21.785 1.00 79.50 198 SER A O 1
ATOM 1607 N N . SER A 1 199 ? -14.545 6.405 20.150 1.00 81.94 199 SER A N 1
ATOM 1608 C CA . SER A 1 199 ? -14.580 5.160 20.936 1.00 81.94 199 SER A CA 1
ATOM 1609 C C . SER A 1 199 ? -13.162 4.697 21.279 1.00 81.94 199 SER A C 1
ATOM 1611 O O . SER A 1 199 ? -12.867 4.426 22.443 1.00 81.94 199 SER A O 1
ATOM 1613 N N . LEU A 1 200 ? -12.249 4.690 20.303 1.00 84.88 200 LEU A N 1
ATOM 1614 C CA . LEU A 1 200 ? -10.863 4.289 20.539 1.00 84.88 200 LEU A CA 1
ATOM 1615 C C . LEU A 1 200 ? -10.118 5.253 21.470 1.00 84.88 200 LEU A C 1
ATOM 1617 O O . LEU A 1 200 ? -9.381 4.803 22.343 1.00 84.88 200 LEU A O 1
ATOM 1621 N N . GLU A 1 201 ? -10.342 6.562 21.333 1.00 86.88 201 GLU A N 1
ATOM 1622 C CA . GLU A 1 201 ? -9.807 7.565 22.261 1.00 86.88 201 GLU A CA 1
ATOM 1623 C C . GLU A 1 201 ? -10.249 7.263 23.700 1.00 86.88 201 GLU A C 1
ATOM 1625 O O . GLU A 1 201 ? -9.412 7.198 24.599 1.00 86.88 201 GLU A O 1
ATOM 1630 N N . MET A 1 202 ? -11.535 6.983 23.937 1.00 83.62 202 MET A N 1
ATOM 1631 C CA . MET A 1 202 ? -11.999 6.611 25.278 1.00 83.62 202 MET A CA 1
ATOM 1632 C C . MET A 1 202 ? -11.397 5.288 25.766 1.00 83.62 202 MET A C 1
ATOM 1634 O O . MET A 1 202 ? -11.003 5.191 26.929 1.00 83.62 202 MET A O 1
ATOM 1638 N N . GLN A 1 203 ? -11.282 4.274 24.903 1.00 84.50 203 GLN A N 1
ATOM 1639 C CA . GLN A 1 203 ? -10.681 2.988 25.272 1.00 84.50 203 GLN A CA 1
ATOM 1640 C C . GLN A 1 203 ? -9.208 3.147 25.677 1.00 84.50 203 GLN A C 1
ATOM 1642 O O . GLN A 1 203 ? -8.810 2.667 26.741 1.00 84.50 203 GLN A O 1
ATOM 1647 N N . CYS A 1 204 ? -8.413 3.869 24.882 1.00 89.44 204 CYS A N 1
ATOM 1648 C CA . CYS A 1 204 ? -7.013 4.154 25.191 1.00 89.44 204 CYS A CA 1
ATOM 1649 C C . CYS A 1 204 ? -6.867 5.011 26.453 1.00 89.44 204 CYS A C 1
ATOM 1651 O O . CYS A 1 204 ? -5.975 4.751 27.258 1.00 89.44 204 CYS A O 1
ATOM 1653 N N . LEU A 1 205 ? -7.752 5.992 26.663 1.00 89.06 205 LEU A N 1
ATOM 1654 C CA . LEU A 1 205 ? -7.756 6.816 27.870 1.00 89.06 205 LEU A CA 1
ATOM 1655 C C . LEU A 1 205 ? -8.013 5.972 29.122 1.00 89.06 205 LEU A C 1
ATOM 1657 O O . LEU A 1 205 ? -7.240 6.038 30.075 1.00 89.06 205 LEU A O 1
ATOM 1661 N N . ASN A 1 206 ? -9.057 5.144 29.105 1.00 85.38 206 ASN A N 1
ATOM 1662 C CA . ASN A 1 206 ? -9.399 4.278 30.234 1.00 85.38 206 ASN A CA 1
ATOM 1663 C C . ASN A 1 206 ? -8.268 3.287 30.529 1.00 85.38 206 ASN A C 1
ATOM 1665 O O . ASN A 1 206 ? -7.919 3.053 31.683 1.00 85.38 206 ASN A O 1
ATOM 1669 N N . GLN A 1 207 ? -7.640 2.738 29.488 1.00 87.25 207 GLN A N 1
ATOM 1670 C CA . GLN A 1 207 ? -6.500 1.846 29.653 1.00 87.25 207 GLN A CA 1
ATOM 1671 C C . GLN A 1 207 ? -5.261 2.563 30.217 1.00 87.25 207 GLN A C 1
ATOM 1673 O O . GLN A 1 207 ? -4.583 2.003 31.080 1.00 87.25 207 GLN A O 1
ATOM 1678 N N . ALA A 1 208 ? -4.978 3.794 29.777 1.00 89.88 208 ALA A N 1
ATOM 1679 C CA . ALA A 1 208 ? -3.896 4.609 30.326 1.00 89.88 208 ALA A CA 1
ATOM 1680 C C . ALA A 1 208 ? -4.129 4.911 31.811 1.00 89.88 208 ALA A C 1
ATOM 1682 O O . ALA A 1 208 ? -3.236 4.691 32.625 1.00 89.88 208 ALA A O 1
ATOM 1683 N N . LEU A 1 209 ? -5.342 5.345 32.172 1.00 88.31 209 LEU A N 1
ATOM 1684 C CA . LEU A 1 209 ? -5.717 5.642 33.556 1.00 88.31 209 LEU A CA 1
ATOM 1685 C C . LEU A 1 209 ? -5.625 4.401 34.439 1.00 88.31 209 LEU A C 1
ATOM 1687 O O . LEU A 1 209 ? -5.017 4.460 35.500 1.00 88.31 209 LEU A O 1
ATOM 1691 N N . ARG A 1 210 ? -6.126 3.254 33.979 1.00 86.94 210 ARG A N 1
ATOM 1692 C CA . ARG A 1 210 ? -6.053 1.998 34.734 1.00 86.94 210 ARG A CA 1
ATOM 1693 C C . ARG A 1 210 ? -4.616 1.556 35.033 1.00 86.94 210 ARG A C 1
ATOM 1695 O O . ARG A 1 210 ? -4.381 0.914 36.053 1.00 86.94 210 ARG A O 1
ATOM 1702 N N . SER A 1 211 ? -3.673 1.866 34.145 1.00 87.62 211 SER A N 1
ATOM 1703 C CA . SER A 1 211 ? -2.260 1.515 34.321 1.00 87.62 211 SER A CA 1
ATOM 1704 C C . SER A 1 211 ? -1.492 2.549 35.148 1.00 87.62 211 SER A C 1
ATOM 1706 O O . SER A 1 211 ? -0.733 2.180 36.038 1.00 87.62 211 SER A O 1
ATOM 1708 N N . GLU A 1 212 ? -1.664 3.838 34.851 1.00 86.94 212 GLU A N 1
ATOM 1709 C CA . GLU A 1 212 ? -0.876 4.922 35.451 1.00 86.94 212 GLU A CA 1
ATOM 1710 C C . GLU A 1 212 ? -1.500 5.479 36.732 1.00 86.94 212 GLU A C 1
ATOM 1712 O O . GLU A 1 212 ? -0.791 5.806 37.678 1.00 86.94 212 GLU A O 1
ATOM 1717 N N . ARG A 1 213 ? -2.828 5.597 36.781 1.00 85.75 213 ARG A N 1
ATOM 1718 C CA . ARG A 1 213 ? -3.593 6.190 37.887 1.00 85.75 213 ARG A CA 1
ATOM 1719 C C . ARG A 1 213 ? -4.767 5.286 38.289 1.00 85.75 213 ARG A C 1
ATOM 1721 O O . ARG A 1 213 ? -5.925 5.698 38.161 1.00 85.75 213 ARG A O 1
ATOM 1728 N N . PRO A 1 214 ? -4.496 4.058 38.776 1.00 86.69 214 PRO A N 1
ATOM 1729 C CA . PRO A 1 214 ? -5.553 3.118 39.155 1.00 86.69 214 PRO A CA 1
ATOM 1730 C C . PRO A 1 214 ? -6.458 3.685 40.258 1.00 86.69 214 PRO A C 1
ATOM 1732 O O . PRO A 1 214 ? -7.655 3.422 40.273 1.00 86.69 214 PRO A O 1
ATOM 1735 N N . ASP A 1 215 ? -5.908 4.530 41.133 1.00 85.44 215 ASP A N 1
ATOM 1736 C CA . ASP A 1 215 ? -6.640 5.234 42.185 1.00 85.44 215 ASP A CA 1
ATOM 1737 C C . ASP A 1 215 ? -7.688 6.213 41.633 1.00 85.44 215 ASP A C 1
ATOM 1739 O O . ASP A 1 215 ? -8.776 6.344 42.196 1.00 85.44 215 ASP A O 1
ATOM 1743 N N . VAL A 1 216 ? -7.369 6.905 40.536 1.00 84.75 216 VAL A N 1
ATOM 1744 C CA . VAL A 1 216 ? -8.282 7.840 39.864 1.00 84.75 216 VAL A CA 1
ATOM 1745 C C . VAL A 1 216 ? -9.329 7.076 39.057 1.00 84.75 216 VAL A C 1
ATOM 1747 O O . VAL A 1 216 ? -10.495 7.458 39.087 1.00 84.75 216 VAL A O 1
ATOM 1750 N N . ASP A 1 217 ? -8.947 5.986 38.387 1.00 82.00 217 ASP A N 1
ATOM 1751 C CA . ASP A 1 217 ? -9.873 5.135 37.627 1.00 82.00 217 ASP A CA 1
ATOM 1752 C C . ASP A 1 217 ? -10.921 4.460 38.533 1.00 82.00 217 ASP A C 1
ATOM 1754 O O . ASP A 1 217 ? -12.121 4.515 38.251 1.00 82.00 217 ASP A O 1
ATOM 1758 N N . GLU A 1 218 ? -10.506 3.890 39.670 1.00 82.56 218 GLU A N 1
ATOM 1759 C CA . GLU A 1 218 ? -11.432 3.313 40.654 1.00 82.56 218 GLU A CA 1
ATOM 1760 C C . GLU A 1 218 ? -12.368 4.377 41.234 1.00 82.56 218 GLU A C 1
ATOM 1762 O O . GLU A 1 218 ? -13.589 4.195 41.214 1.00 82.56 218 GLU A O 1
ATOM 1767 N N . LYS A 1 219 ? -11.825 5.531 41.655 1.00 82.44 219 LYS A N 1
ATOM 1768 C CA . LYS A 1 219 ? -12.639 6.656 42.142 1.00 82.44 219 LYS A CA 1
ATOM 1769 C C . LYS A 1 219 ? -13.637 7.129 41.093 1.00 82.44 219 LYS A C 1
ATOM 1771 O O . LYS A 1 219 ? -14.798 7.331 41.428 1.00 82.44 219 LYS A O 1
ATOM 1776 N N . ARG A 1 220 ? -13.223 7.280 39.832 1.00 79.88 220 ARG A N 1
ATOM 1777 C CA . ARG A 1 220 ? -14.111 7.675 38.730 1.00 79.88 220 ARG A CA 1
ATOM 1778 C C . ARG A 1 220 ? -15.263 6.686 38.574 1.00 79.88 220 ARG A C 1
ATOM 1780 O O . ARG A 1 220 ? -16.420 7.095 38.509 1.00 79.88 220 ARG A O 1
ATOM 1787 N N . ASN A 1 221 ? -14.955 5.392 38.535 1.00 75.75 221 ASN A N 1
ATOM 1788 C CA . ASN A 1 221 ? -15.955 4.340 38.377 1.00 75.75 221 ASN A CA 1
ATOM 1789 C C . ASN A 1 221 ? -16.927 4.278 39.561 1.00 75.75 221 ASN A C 1
ATOM 1791 O O . ASN A 1 221 ? -18.125 4.082 39.355 1.00 75.75 221 ASN A O 1
ATOM 1795 N N . ASP A 1 222 ? -16.445 4.458 40.788 1.00 81.56 222 ASP A N 1
ATOM 1796 C CA . ASP A 1 222 ? -17.295 4.442 41.978 1.00 81.56 222 ASP A CA 1
ATOM 1797 C C . ASP A 1 222 ? -18.153 5.705 42.100 1.00 81.56 222 ASP A C 1
ATOM 1799 O O . ASP A 1 222 ? -19.336 5.604 42.424 1.00 81.56 222 ASP A O 1
ATOM 1803 N N . LEU A 1 223 ? -17.619 6.878 41.749 1.00 80.44 223 LEU A N 1
ATOM 1804 C CA . LEU A 1 223 ? -18.391 8.123 41.698 1.00 80.44 223 LEU A CA 1
ATOM 1805 C C . LEU A 1 223 ? -19.486 8.062 40.626 1.00 80.44 223 LEU A C 1
ATOM 1807 O O . LEU A 1 223 ? -20.614 8.461 40.900 1.00 80.44 223 LEU A O 1
ATOM 1811 N N . LEU A 1 224 ? -19.203 7.497 39.446 1.00 72.31 224 LEU A N 1
ATOM 1812 C CA . LEU A 1 224 ? -20.210 7.284 38.398 1.00 72.31 224 LEU A CA 1
ATOM 1813 C C . LEU A 1 224 ? -21.331 6.335 38.850 1.00 72.31 224 LEU A C 1
ATOM 1815 O O . LEU A 1 224 ? -22.504 6.586 38.561 1.00 72.31 224 LEU A O 1
ATOM 1819 N N . LYS A 1 225 ? -20.999 5.263 39.586 1.00 72.88 225 LYS A N 1
ATOM 1820 C CA . LYS A 1 225 ? -22.006 4.371 40.188 1.00 72.88 225 LYS A CA 1
ATOM 1821 C C . LYS A 1 225 ? -22.859 5.120 41.204 1.00 72.88 225 LYS A C 1
ATOM 1823 O O . LYS A 1 225 ? -24.079 5.090 41.088 1.00 72.88 225 LYS A O 1
ATOM 1828 N N . LEU A 1 226 ? -22.230 5.827 42.145 1.00 77.44 226 LEU A N 1
ATOM 1829 C CA . LEU A 1 226 ? -22.924 6.586 43.188 1.00 77.44 226 LEU A CA 1
ATOM 1830 C C . LEU A 1 226 ? -23.834 7.665 42.596 1.00 77.44 226 LEU A C 1
ATOM 1832 O O . LEU A 1 226 ? -24.976 7.804 43.021 1.00 77.44 226 LEU A O 1
ATOM 1836 N N . GLN A 1 227 ? -23.373 8.392 41.578 1.00 72.94 227 GLN A N 1
ATOM 1837 C CA . GLN A 1 227 ? -24.178 9.393 40.878 1.00 72.94 227 GLN A CA 1
ATOM 1838 C C . GLN A 1 227 ? -25.405 8.751 40.209 1.00 72.94 227 GLN A C 1
ATOM 1840 O O . GLN A 1 227 ? -26.522 9.260 40.330 1.00 72.94 227 GLN A O 1
ATOM 1845 N N . GLY A 1 228 ? -25.222 7.596 39.559 1.00 67.81 228 GLY A N 1
ATOM 1846 C CA . GLY A 1 228 ? -26.316 6.816 38.984 1.00 67.81 228 GLY A CA 1
ATOM 1847 C C . GLY A 1 228 ? -27.307 6.304 40.035 1.00 67.81 228 GLY A C 1
ATOM 1848 O O . GLY A 1 228 ? -28.519 6.437 39.854 1.00 67.81 228 GLY A O 1
ATOM 1849 N N . GLU A 1 229 ? -26.811 5.778 41.155 1.00 75.00 229 GLU A N 1
ATOM 1850 C CA . GLU A 1 229 ? -27.619 5.335 42.295 1.00 75.00 229 GLU A CA 1
ATOM 1851 C C . GLU A 1 229 ? -28.412 6.494 42.905 1.00 75.00 229 GLU A C 1
ATOM 1853 O O . GLU A 1 229 ? -29.610 6.348 43.150 1.00 75.00 229 GLU A O 1
ATOM 1858 N N . PHE A 1 230 ? -27.795 7.666 43.088 1.00 79.06 230 PHE A N 1
ATOM 1859 C CA . PHE A 1 230 ? -28.480 8.862 43.573 1.00 79.06 230 PHE A CA 1
ATOM 1860 C C . PHE A 1 230 ? -29.564 9.324 42.603 1.00 79.06 230 PHE A C 1
ATOM 1862 O O . PHE A 1 230 ? -30.673 9.611 43.048 1.00 79.06 230 PHE A O 1
ATOM 1869 N N . ALA A 1 231 ? -29.306 9.329 41.293 1.00 70.00 231 ALA A N 1
ATOM 1870 C CA . ALA A 1 231 ? -30.308 9.691 40.292 1.00 70.00 231 ALA A CA 1
ATOM 1871 C C . ALA A 1 231 ? -31.511 8.728 40.306 1.00 70.00 231 ALA A C 1
ATOM 1873 O O . ALA A 1 231 ? -32.666 9.160 40.261 1.00 70.00 231 ALA A O 1
ATOM 1874 N N . VAL A 1 232 ? -31.262 7.418 40.417 1.00 71.31 232 VAL A N 1
ATOM 1875 C CA . VAL A 1 232 ? -32.324 6.407 40.533 1.00 71.31 232 VAL A CA 1
ATOM 1876 C C . VAL A 1 232 ? -33.074 6.554 41.855 1.00 71.31 232 VAL A C 1
ATOM 1878 O O . VAL A 1 232 ? -34.308 6.550 41.856 1.00 71.31 232 VAL A O 1
ATOM 1881 N N . ARG A 1 233 ? -32.361 6.720 42.973 1.00 76.62 233 ARG A N 1
ATOM 1882 C CA . ARG A 1 233 ? -32.949 6.865 44.308 1.00 76.62 233 ARG A CA 1
ATOM 1883 C C . ARG A 1 233 ? -33.802 8.122 44.406 1.00 76.62 233 ARG A C 1
ATOM 1885 O O . ARG A 1 233 ? -34.914 8.036 44.916 1.00 76.62 233 ARG A O 1
ATOM 1892 N N . LEU A 1 234 ? -33.340 9.248 43.865 1.00 77.94 234 LEU A N 1
ATOM 1893 C CA . LEU A 1 234 ? -34.105 10.492 43.798 1.00 77.94 234 LEU A CA 1
ATOM 1894 C C . LEU A 1 234 ? -35.423 10.267 43.045 1.00 77.94 234 LEU A C 1
ATOM 1896 O O . LEU A 1 234 ? -36.490 10.602 43.547 1.00 77.94 234 LEU A O 1
ATOM 1900 N N . ARG A 1 235 ? -35.370 9.586 41.895 1.00 74.00 235 ARG A N 1
ATOM 1901 C CA . ARG A 1 235 ? -36.555 9.273 41.083 1.00 74.00 235 ARG A CA 1
ATOM 1902 C C . ARG A 1 235 ? -37.516 8.303 41.775 1.00 74.00 235 ARG A C 1
ATOM 1904 O O . ARG A 1 235 ? -38.732 8.420 41.629 1.00 74.00 235 ARG A O 1
ATOM 1911 N N . GLN A 1 236 ? -36.991 7.328 42.519 1.00 78.00 236 GLN A N 1
ATOM 1912 C CA . GLN A 1 236 ? -37.798 6.421 43.340 1.00 78.00 236 GLN A CA 1
ATOM 1913 C C . GLN A 1 236 ? -38.480 7.169 44.486 1.00 78.00 236 GLN A C 1
ATOM 1915 O O . GLN A 1 236 ? -39.665 6.943 44.714 1.00 78.00 236 GLN A O 1
ATOM 1920 N N . LEU A 1 237 ? -37.764 8.070 45.164 1.00 80.75 237 LEU A N 1
ATOM 1921 C CA . LEU A 1 237 ? -38.310 8.919 46.222 1.00 80.75 237 LEU A CA 1
ATOM 1922 C C . LEU A 1 237 ? -39.381 9.870 45.674 1.00 80.75 237 LEU A C 1
ATOM 1924 O O . LEU A 1 237 ? -40.444 9.975 46.272 1.00 80.75 237 LEU A O 1
ATOM 1928 N N . GLU A 1 238 ? -39.171 10.479 44.504 1.00 77.75 238 GLU A N 1
ATOM 1929 C CA . GLU A 1 238 ? -40.188 11.285 43.811 1.00 77.75 238 GLU A CA 1
ATOM 1930 C C . GLU A 1 238 ? -41.429 10.462 43.457 1.00 77.75 238 GLU A C 1
ATOM 1932 O O . GLU A 1 238 ? -42.559 10.890 43.689 1.00 77.75 238 GLU A O 1
ATOM 1937 N N . LYS A 1 239 ? -41.241 9.250 42.923 1.00 80.00 239 LYS A N 1
ATOM 1938 C CA . LYS A 1 239 ? -42.355 8.355 42.596 1.00 80.00 239 LYS A CA 1
ATOM 1939 C C . LYS A 1 239 ? -43.091 7.886 43.851 1.00 80.00 239 LYS A C 1
ATOM 1941 O O . LYS A 1 239 ? -44.311 7.786 43.813 1.00 80.00 239 LYS A O 1
ATOM 1946 N N . ALA A 1 240 ? -42.375 7.620 44.943 1.00 79.19 240 ALA A N 1
ATOM 1947 C CA . ALA A 1 240 ? -42.953 7.269 46.236 1.00 79.19 240 ALA A CA 1
ATOM 1948 C C . ALA A 1 240 ? -43.723 8.450 46.846 1.00 79.19 240 ALA A C 1
ATOM 1950 O O . ALA A 1 240 ? -44.819 8.252 47.357 1.00 79.19 240 ALA A O 1
ATOM 1951 N N . LEU A 1 241 ? -43.206 9.676 46.716 1.00 81.12 241 LEU A N 1
ATOM 1952 C CA . LEU A 1 241 ? -43.890 10.906 47.117 1.00 81.12 241 LEU A CA 1
ATOM 1953 C C . LEU A 1 241 ? -45.202 11.077 46.337 1.00 81.12 241 LEU A C 1
ATOM 1955 O O . LEU A 1 241 ? -46.254 11.307 46.927 1.00 81.12 241 LEU A O 1
ATOM 1959 N N . LEU A 1 242 ? -45.153 10.905 45.011 1.00 80.62 242 LEU A N 1
ATOM 1960 C CA . LEU A 1 242 ? -46.322 10.969 44.128 1.00 80.62 242 LEU A CA 1
ATOM 1961 C C . LEU A 1 242 ? -47.325 9.842 44.402 1.00 80.62 242 LEU A C 1
ATOM 1963 O O . LEU A 1 242 ? -48.530 10.073 44.346 1.00 80.62 242 LEU A O 1
ATOM 1967 N N . ALA A 1 243 ? -46.844 8.634 44.701 1.00 82.06 243 ALA A N 1
ATOM 1968 C CA . ALA A 1 243 ? -47.688 7.507 45.077 1.00 82.06 243 ALA A CA 1
ATOM 1969 C C . ALA A 1 243 ? -48.393 7.767 46.413 1.00 82.06 243 ALA A C 1
ATOM 1971 O O . ALA A 1 243 ? -49.607 7.618 46.470 1.00 82.06 243 ALA A O 1
ATOM 1972 N N . ALA A 1 244 ? -47.674 8.256 47.429 1.00 77.56 244 ALA A N 1
ATOM 1973 C CA . ALA A 1 244 ? -48.247 8.630 48.723 1.00 77.56 244 ALA A CA 1
ATOM 1974 C C . ALA A 1 244 ? -49.308 9.738 48.586 1.00 77.56 244 ALA A C 1
ATOM 1976 O O . ALA A 1 244 ? -50.365 9.671 49.209 1.00 77.56 244 ALA A O 1
ATOM 1977 N N . LEU A 1 245 ? -49.074 10.723 47.709 1.00 75.19 245 LEU A N 1
ATOM 1978 C CA . LEU A 1 245 ? -50.060 11.753 47.362 1.00 75.19 245 LEU A CA 1
ATOM 1979 C C . LEU A 1 245 ? -51.303 11.168 46.672 1.00 75.19 245 LEU A C 1
ATOM 1981 O O . LEU A 1 245 ? -52.420 11.580 46.969 1.00 75.19 245 LEU A O 1
ATOM 1985 N N . ASN A 1 246 ? -51.128 10.208 45.764 1.00 77.88 246 ASN A N 1
ATOM 1986 C CA . ASN A 1 246 ? -52.219 9.615 44.987 1.00 77.88 246 ASN A CA 1
ATOM 1987 C C . ASN A 1 246 ? -53.023 8.552 45.768 1.00 77.88 246 ASN A C 1
ATOM 1989 O O . ASN A 1 246 ? -54.217 8.379 45.532 1.00 77.88 246 ASN A O 1
ATOM 1993 N N . GLU A 1 247 ? -52.384 7.834 46.695 1.00 75.94 247 GLU A N 1
ATOM 1994 C CA . GLU A 1 247 ? -53.040 6.880 47.601 1.00 75.94 247 GLU A CA 1
ATOM 1995 C C . GLU A 1 247 ? -53.837 7.581 48.707 1.00 75.94 247 GLU A C 1
ATOM 1997 O O . GLU A 1 247 ? -54.791 7.001 49.231 1.00 75.94 247 GLU A O 1
ATOM 2002 N N . SER A 1 248 ? -53.518 8.845 49.009 1.00 70.62 248 SER A N 1
ATOM 2003 C CA . SER A 1 248 ? -54.302 9.656 49.938 1.00 70.62 248 SER A CA 1
ATOM 2004 C C . SER A 1 248 ? -55.687 9.984 49.348 1.00 70.62 248 SER A C 1
ATOM 2006 O O . SER A 1 248 ? -55.869 10.875 48.520 1.00 70.62 248 SER A O 1
ATOM 2008 N N . LYS A 1 249 ? -56.710 9.223 49.754 1.00 58.47 249 LYS A N 1
ATOM 2009 C CA . LYS A 1 249 ? -58.116 9.480 49.400 1.00 58.47 249 LYS A CA 1
ATOM 2010 C C . LYS A 1 249 ? -58.790 10.292 50.509 1.00 58.47 249 LYS A C 1
ATOM 2012 O O . LYS A 1 249 ? -59.416 9.720 51.394 1.00 58.47 249 LYS A O 1
ATOM 2017 N N . GLY A 1 250 ? -58.683 11.622 50.463 1.00 70.88 250 GLY A N 1
ATOM 2018 C CA . GLY A 1 250 ? -59.323 12.512 51.443 1.00 70.88 250 GLY A CA 1
ATOM 2019 C C . GLY A 1 250 ? -58.639 13.874 51.587 1.00 70.88 250 GLY A C 1
ATOM 2020 O O . GLY A 1 250 ? -57.877 14.291 50.716 1.00 70.88 250 GLY A O 1
ATOM 2021 N N . LYS A 1 251 ? -58.913 14.589 52.688 1.00 64.81 251 LYS A N 1
ATOM 2022 C CA . LYS A 1 251 ? -58.168 15.804 53.052 1.00 64.81 251 LYS A CA 1
ATOM 2023 C C . LYS A 1 251 ? -56.779 15.405 53.554 1.00 64.81 251 LYS A C 1
ATOM 2025 O O . LYS A 1 251 ? -56.648 14.876 54.647 1.00 64.81 251 LYS A O 1
ATOM 2030 N N . ILE A 1 252 ? -55.753 15.720 52.766 1.00 67.31 252 ILE A N 1
ATOM 2031 C CA . ILE A 1 252 ? -54.327 15.441 53.042 1.00 67.31 252 ILE A CA 1
ATOM 2032 C C . ILE A 1 252 ? -53.860 15.997 54.403 1.00 67.31 252 ILE A C 1
ATOM 2034 O O . ILE A 1 252 ? -52.914 15.487 54.988 1.00 67.31 252 ILE A O 1
ATOM 2038 N N . LEU A 1 253 ? -54.532 17.033 54.913 1.00 69.69 253 LEU A N 1
ATOM 2039 C CA . LEU A 1 253 ? -54.229 17.659 56.203 1.00 69.69 253 LEU A CA 1
ATOM 2040 C C . LEU A 1 253 ? -54.694 16.848 57.424 1.00 69.69 253 LEU A C 1
ATOM 2042 O O . LEU A 1 253 ? -54.247 17.156 58.521 1.00 69.69 253 LEU A O 1
ATOM 2046 N N . ASP A 1 254 ? -55.570 15.853 57.246 1.00 71.56 254 ASP A N 1
ATOM 2047 C CA . ASP A 1 254 ? -56.147 15.077 58.355 1.00 71.56 254 ASP A CA 1
ATOM 2048 C C . ASP A 1 254 ? -55.405 13.741 58.598 1.00 71.56 254 ASP A C 1
ATOM 2050 O O . ASP A 1 254 ? -55.715 13.033 59.555 1.00 71.56 254 ASP A O 1
ATOM 2054 N N . ASP A 1 255 ? -54.438 13.377 57.743 1.00 73.19 255 ASP A N 1
ATOM 2055 C CA . ASP A 1 255 ? -53.691 12.115 57.826 1.00 73.19 255 ASP A CA 1
ATOM 2056 C C . ASP A 1 255 ? -52.224 12.357 58.226 1.00 73.19 255 ASP A C 1
ATOM 2058 O O . ASP A 1 255 ? -51.328 12.516 57.389 1.00 73.19 255 ASP A O 1
ATOM 2062 N N . ASP A 1 256 ? -51.979 12.369 59.540 1.00 73.38 256 ASP A N 1
ATOM 2063 C CA . ASP A 1 256 ? -50.646 12.544 60.140 1.00 73.38 256 ASP A CA 1
ATOM 2064 C C . ASP A 1 256 ? -49.630 11.502 59.637 1.00 73.38 256 ASP A C 1
ATOM 2066 O O . ASP A 1 256 ? -48.423 11.768 59.576 1.00 73.38 256 ASP A O 1
ATOM 2070 N N . SER A 1 257 ? -50.099 10.317 59.222 1.00 71.81 257 SER A N 1
ATOM 2071 C CA . SER A 1 257 ? -49.228 9.280 58.668 1.00 71.81 257 SER A CA 1
ATOM 2072 C C . SER A 1 257 ? -48.656 9.714 57.317 1.00 71.81 257 SER A C 1
ATOM 2074 O O . SER A 1 257 ? -47.442 9.637 57.111 1.00 71.81 257 SER A O 1
ATOM 2076 N N . VAL A 1 258 ? -49.488 10.284 56.442 1.00 76.81 258 VAL A N 1
ATOM 2077 C CA . VAL A 1 258 ? -49.084 10.785 55.123 1.00 76.81 258 VAL A CA 1
ATOM 2078 C C . VAL A 1 258 ? -48.160 11.991 55.275 1.00 76.81 258 VAL A C 1
ATOM 2080 O O . VAL A 1 258 ? -47.121 12.030 54.621 1.00 76.81 258 VAL A O 1
ATOM 2083 N N . ILE A 1 259 ? -48.458 12.923 56.187 1.00 78.50 259 ILE A N 1
ATOM 2084 C CA . ILE A 1 259 ? -47.604 14.096 56.451 1.00 78.50 259 ILE A CA 1
ATOM 2085 C C . ILE A 1 259 ? -46.211 13.666 56.932 1.00 78.50 259 ILE A C 1
ATOM 2087 O O . ILE A 1 259 ? -45.208 14.124 56.380 1.00 78.50 259 ILE A O 1
ATOM 2091 N N . SER A 1 260 ? -46.128 12.727 57.880 1.00 80.19 260 SER A N 1
ATOM 2092 C CA . SER A 1 260 ? -44.835 12.223 58.373 1.00 80.19 260 SER A CA 1
ATOM 2093 C C . SER A 1 260 ? -44.034 11.488 57.290 1.00 80.19 260 SER A C 1
ATOM 2095 O O . SER A 1 260 ? -42.804 11.582 57.234 1.00 80.19 260 SER A O 1
ATOM 2097 N N . THR A 1 261 ? -44.729 10.785 56.389 1.00 80.38 261 THR A N 1
ATOM 2098 C CA . THR A 1 261 ? -44.106 10.057 55.278 1.00 80.38 261 THR A CA 1
ATOM 2099 C C . THR A 1 261 ? -43.605 11.030 54.211 1.00 80.38 261 THR A C 1
ATOM 2101 O O . THR A 1 261 ? -42.486 10.880 53.727 1.00 80.38 261 THR A O 1
ATOM 2104 N N . LEU A 1 262 ? -44.376 12.077 53.895 1.00 81.19 262 LEU A N 1
ATOM 2105 C CA . LEU A 1 262 ? -43.973 13.156 52.988 1.00 81.19 262 LEU A CA 1
ATOM 2106 C C . LEU A 1 262 ? -42.759 13.921 53.533 1.00 81.19 262 LEU A C 1
ATOM 2108 O O . LEU A 1 262 ? -41.842 14.229 52.773 1.00 81.19 262 LEU A O 1
ATOM 2112 N N . GLU A 1 263 ? -42.719 14.202 54.837 1.00 83.88 263 GLU A N 1
ATOM 2113 C CA . GLU A 1 263 ? -41.601 14.907 55.471 1.00 83.88 263 GLU A CA 1
ATOM 2114 C C . GLU A 1 263 ? -40.316 14.061 55.478 1.00 83.88 263 GLU A C 1
ATOM 2116 O O . GLU A 1 263 ? -39.249 14.565 55.115 1.00 83.88 263 GLU A O 1
ATOM 2121 N N . LYS A 1 264 ? -40.411 12.755 55.774 1.00 84.25 264 LYS A N 1
ATOM 2122 C CA . LYS A 1 264 ? -39.285 11.811 55.633 1.00 84.25 264 LYS A CA 1
ATOM 2123 C C . LYS A 1 264 ? -38.791 11.690 54.193 1.00 84.25 264 LYS A C 1
ATOM 2125 O O . LYS A 1 264 ? -37.595 11.795 53.946 1.00 84.25 264 LYS A O 1
ATOM 2130 N N . LEU A 1 265 ? -39.695 11.510 53.228 1.00 86.44 265 LEU A N 1
ATOM 2131 C CA . LEU A 1 265 ? -39.320 11.393 51.815 1.00 86.44 265 LEU A CA 1
ATOM 2132 C C . LEU A 1 265 ? -38.666 12.682 51.298 1.00 86.44 265 LEU A C 1
ATOM 2134 O O . LEU A 1 265 ? -37.717 12.624 50.519 1.00 86.44 265 LEU A O 1
ATOM 2138 N N . LYS A 1 266 ? -39.136 13.848 51.756 1.00 83.75 266 LYS A N 1
ATOM 2139 C CA . LYS A 1 266 ? -38.578 15.152 51.385 1.00 83.75 266 LYS A CA 1
ATOM 2140 C C . LYS A 1 266 ? -37.195 15.391 51.993 1.00 83.75 266 LYS A C 1
ATOM 2142 O O . LYS A 1 266 ? -36.332 15.932 51.302 1.00 83.75 266 LYS A O 1
ATOM 2147 N N . THR A 1 267 ? -36.966 15.000 53.248 1.00 87.00 267 THR A N 1
ATOM 2148 C CA . THR A 1 267 ? -35.640 15.118 53.879 1.00 87.00 267 THR A CA 1
ATOM 2149 C C . THR A 1 267 ? -34.631 14.158 53.251 1.00 87.00 267 THR A C 1
ATOM 2151 O O . THR A 1 267 ? -33.538 14.600 52.898 1.00 87.00 267 THR A O 1
ATOM 2154 N N . GLU A 1 268 ? -35.014 12.902 52.989 1.00 84.81 268 GLU A N 1
ATOM 2155 C CA . GLU A 1 268 ? -34.174 11.947 52.248 1.00 84.81 268 GLU A CA 1
ATOM 2156 C C . GLU A 1 268 ? -33.837 12.460 50.840 1.00 84.81 268 GLU A C 1
ATOM 2158 O O . GLU A 1 268 ? -32.677 12.418 50.427 1.00 84.81 268 GLU A O 1
ATOM 2163 N N . ALA A 1 269 ? -34.817 13.000 50.106 1.00 84.50 269 ALA A N 1
ATOM 2164 C CA . ALA A 1 269 ? -34.585 13.552 48.772 1.00 84.50 269 ALA A CA 1
ATOM 2165 C C . ALA A 1 269 ? -33.627 14.756 48.797 1.00 84.50 269 ALA A C 1
ATOM 2167 O O . ALA A 1 269 ? -32.735 14.847 47.954 1.00 84.50 269 ALA A O 1
ATOM 2168 N N . ALA A 1 270 ? -33.766 15.656 49.778 1.00 85.88 270 ALA A N 1
ATOM 2169 C CA . ALA A 1 270 ? -32.869 16.800 49.942 1.00 85.88 270 ALA A CA 1
ATOM 2170 C C . ALA A 1 270 ? -31.433 16.371 50.294 1.00 85.88 270 ALA A C 1
ATOM 2172 O O . ALA A 1 270 ? -30.471 16.955 49.789 1.00 85.88 270 ALA A O 1
ATOM 2173 N N . GLU A 1 271 ? -31.269 15.336 51.123 1.00 85.88 271 GLU A N 1
ATOM 2174 C CA . GLU A 1 271 ? -29.950 14.805 51.468 1.00 85.88 271 GLU A CA 1
ATOM 2175 C C . GLU A 1 271 ? -29.270 14.139 50.263 1.00 85.88 271 GLU A C 1
ATOM 2177 O O . GLU A 1 271 ? -28.092 14.397 50.002 1.00 85.88 271 GLU A O 1
ATOM 2182 N N . VAL A 1 272 ? -30.015 13.334 49.496 1.00 85.38 272 VAL A N 1
ATOM 2183 C CA . VAL A 1 272 ? -29.526 12.702 48.261 1.00 85.38 272 VAL A CA 1
ATOM 2184 C C . VAL A 1 272 ? -29.143 13.759 47.223 1.00 85.38 272 VAL A C 1
ATOM 2186 O O . VAL A 1 272 ? -28.068 13.663 46.635 1.00 85.38 272 VAL A O 1
ATOM 2189 N N . ALA A 1 273 ? -29.954 14.808 47.047 1.00 83.50 273 ALA A N 1
ATOM 2190 C CA . ALA A 1 273 ? -29.648 15.908 46.131 1.00 83.50 273 ALA A CA 1
ATOM 2191 C C . ALA A 1 273 ? -28.365 16.662 46.524 1.00 83.50 273 ALA A C 1
ATOM 2193 O O . ALA A 1 273 ? -27.553 16.996 45.660 1.00 83.50 273 ALA A O 1
ATOM 2194 N N . ARG A 1 274 ? -28.136 16.889 47.827 1.00 86.38 274 ARG A N 1
ATOM 2195 C CA . ARG A 1 274 ? -26.898 17.518 48.310 1.00 86.38 274 ARG A CA 1
ATOM 2196 C C . ARG A 1 274 ? -25.673 16.640 48.040 1.00 86.38 274 ARG A C 1
ATOM 2198 O O . ARG A 1 274 ? -24.678 17.142 47.524 1.00 86.38 274 ARG A O 1
ATOM 2205 N N . LYS A 1 275 ? -25.748 15.341 48.352 1.00 85.12 275 LYS A N 1
ATOM 2206 C CA . LYS A 1 275 ? -24.651 14.387 48.099 1.00 85.12 275 LYS A CA 1
ATOM 2207 C C . LYS A 1 275 ? -24.351 14.240 46.606 1.00 85.12 275 LYS A C 1
ATOM 2209 O O . LYS A 1 275 ? -23.183 14.162 46.233 1.00 85.12 275 LYS A O 1
ATOM 2214 N N . ALA A 1 276 ? -25.375 14.265 45.752 1.00 81.94 276 ALA A N 1
ATOM 2215 C CA . ALA A 1 276 ? -25.200 14.276 44.302 1.00 81.94 276 ALA A CA 1
ATOM 2216 C C . ALA A 1 276 ? -24.406 15.513 43.838 1.00 81.94 276 ALA A C 1
ATOM 2218 O O . ALA A 1 276 ? -23.396 15.363 43.159 1.00 81.94 276 ALA A O 1
ATOM 2219 N N . ALA A 1 277 ? -24.767 16.714 44.306 1.00 84.19 277 ALA A N 1
ATOM 2220 C CA . ALA A 1 277 ? -24.053 17.945 43.952 1.00 84.19 277 ALA A CA 1
ATOM 2221 C C . ALA A 1 277 ? -22.596 17.987 44.465 1.00 84.19 277 ALA A C 1
ATOM 2223 O O . ALA A 1 277 ? -21.727 18.589 43.835 1.00 84.19 277 ALA A O 1
ATOM 2224 N N . GLU A 1 278 ? -22.304 17.370 45.615 1.00 84.69 278 GLU A N 1
ATOM 2225 C CA . GLU A 1 278 ? -20.928 17.206 46.112 1.00 84.69 278 GLU A CA 1
ATOM 2226 C C . GLU A 1 278 ? -20.130 16.222 45.241 1.00 84.69 278 GLU A C 1
ATOM 2228 O O . GLU A 1 278 ? -18.977 16.495 44.907 1.00 84.69 278 GLU A O 1
ATOM 2233 N N . THR A 1 279 ? -20.764 15.127 44.811 1.00 83.88 279 THR A N 1
ATOM 2234 C CA . THR A 1 279 ? -20.181 14.123 43.902 1.00 83.88 279 THR A CA 1
ATOM 2235 C C . THR A 1 279 ? -19.815 14.745 42.551 1.00 83.88 279 THR A C 1
ATOM 2237 O O . THR A 1 279 ? -18.729 14.479 42.038 1.00 83.88 279 THR A O 1
ATOM 2240 N N . ASP A 1 280 ? -20.653 15.640 42.018 1.00 80.94 280 ASP A N 1
ATOM 2241 C CA . ASP A 1 280 ? -20.395 16.344 40.753 1.00 80.94 280 ASP A CA 1
ATOM 2242 C C . ASP A 1 280 ? -19.116 17.201 40.802 1.00 80.94 280 ASP A C 1
ATOM 2244 O O . ASP A 1 280 ? -18.372 17.274 39.823 1.00 80.94 280 ASP A O 1
ATOM 2248 N N . LYS A 1 281 ? -18.807 17.816 41.955 1.00 84.31 281 LYS A N 1
ATOM 2249 C CA . LYS A 1 281 ? -17.559 18.583 42.129 1.00 84.31 281 LYS A CA 1
ATOM 2250 C C . LYS A 1 281 ? -16.329 17.679 42.102 1.00 84.31 281 LYS A C 1
ATOM 2252 O O . LYS A 1 281 ? -15.359 18.000 41.424 1.00 84.31 281 LYS A O 1
ATOM 2257 N N . VAL A 1 282 ? -16.384 16.542 42.797 1.00 82.19 282 VAL A N 1
ATOM 2258 C CA . VAL A 1 282 ? -15.281 15.565 42.810 1.00 82.19 282 VAL A CA 1
ATOM 2259 C C . VAL A 1 282 ? -15.093 14.949 41.420 1.00 82.19 282 VAL A C 1
ATOM 2261 O O . VAL A 1 282 ? -13.964 14.746 40.979 1.00 82.19 282 VAL A O 1
ATOM 2264 N N . MET A 1 283 ? -16.186 14.717 40.688 1.00 80.75 283 MET A N 1
ATOM 2265 C CA . MET A 1 283 ? -16.129 14.274 39.295 1.00 80.75 283 MET A CA 1
ATOM 2266 C C . MET A 1 283 ? -15.414 15.285 38.396 1.00 80.75 283 MET A C 1
ATOM 2268 O O . MET A 1 283 ? -14.604 14.877 37.569 1.00 80.75 283 MET A O 1
ATOM 2272 N N . ALA A 1 284 ? -15.638 16.589 38.584 1.00 83.56 284 ALA A N 1
ATOM 2273 C CA . ALA A 1 284 ? -14.920 17.616 37.831 1.00 83.56 284 ALA A CA 1
ATOM 2274 C C . ALA A 1 284 ? -13.403 17.589 38.102 1.00 83.56 284 ALA A C 1
ATOM 2276 O O . ALA A 1 284 ? -12.612 17.714 37.170 1.00 83.56 284 ALA A O 1
ATOM 2277 N N . GLU A 1 285 ? -12.977 17.366 39.349 1.00 83.12 285 GLU A N 1
ATOM 2278 C CA . GLU A 1 285 ? -11.553 17.214 39.690 1.00 83.12 285 GLU A CA 1
ATOM 2279 C C . GLU A 1 285 ? -10.940 15.969 39.028 1.00 83.12 285 GLU A C 1
ATOM 2281 O O . GLU A 1 285 ? -9.883 16.044 38.400 1.00 83.12 285 GLU A O 1
ATOM 2286 N N . VAL A 1 286 ? -11.627 14.827 39.091 1.00 82.69 286 VAL A N 1
ATOM 2287 C CA . VAL A 1 286 ? -11.202 13.580 38.431 1.00 82.69 286 VAL A CA 1
ATOM 2288 C C . VAL A 1 286 ? -11.123 13.742 36.907 1.00 82.69 286 VAL A C 1
ATOM 2290 O O . VAL A 1 286 ? -10.204 13.221 36.264 1.00 82.69 286 VAL A O 1
ATOM 2293 N N . GLU A 1 287 ? -12.039 14.513 36.325 1.00 82.50 287 GLU A N 1
ATOM 2294 C CA . GLU A 1 287 ? -12.038 14.825 34.898 1.00 82.50 287 GLU A CA 1
ATOM 2295 C C . GLU A 1 287 ? -10.814 15.665 34.507 1.00 82.50 287 GLU A C 1
ATOM 2297 O O . GLU A 1 287 ? -10.179 15.376 33.495 1.00 82.50 287 GLU A O 1
ATOM 2302 N N . THR A 1 288 ? -10.387 16.628 35.335 1.00 85.56 288 THR A N 1
ATOM 2303 C CA . THR A 1 288 ? -9.164 17.405 35.044 1.00 85.56 288 THR A CA 1
ATOM 2304 C C . THR A 1 288 ? -7.900 16.544 35.007 1.00 85.56 288 THR A C 1
ATOM 2306 O O . THR A 1 288 ? -7.016 16.791 34.185 1.00 85.56 288 THR A O 1
ATOM 2309 N N . VAL A 1 289 ? -7.816 15.494 35.833 1.00 83.06 289 VAL A N 1
ATOM 2310 C CA . VAL A 1 289 ? -6.701 14.531 35.782 1.00 83.06 289 VAL A CA 1
ATOM 2311 C C . VAL A 1 289 ? -6.804 13.655 34.531 1.00 83.06 289 VAL A C 1
ATOM 2313 O O . VAL A 1 289 ? -5.802 13.417 33.857 1.00 83.06 289 VAL A O 1
ATOM 2316 N N . SER A 1 290 ? -8.016 13.233 34.166 1.00 83.38 290 SER A N 1
ATOM 2317 C CA . SER A 1 290 ? -8.273 12.445 32.952 1.00 83.38 290 SER A CA 1
ATOM 2318 C C . SER A 1 290 ? -7.903 13.215 31.676 1.00 83.38 290 SER A C 1
ATOM 2320 O O . SER A 1 290 ? -7.296 12.654 30.761 1.00 83.38 290 SER A O 1
ATOM 2322 N N . GLN A 1 291 ? -8.160 14.525 31.639 1.00 84.75 291 GLN A N 1
ATOM 2323 C CA . GLN A 1 291 ? -7.812 15.399 30.514 1.00 84.75 291 GLN A CA 1
ATOM 2324 C C . GLN A 1 291 ? -6.306 15.459 30.216 1.00 84.75 291 GLN A C 1
ATOM 2326 O O . GLN A 1 291 ? -5.923 15.693 29.068 1.00 84.75 291 GLN A O 1
ATOM 2331 N N . GLN A 1 292 ? -5.431 15.204 31.197 1.00 87.50 292 GLN A N 1
ATOM 2332 C CA . GLN A 1 292 ? -3.981 15.166 30.962 1.00 87.50 292 GLN A CA 1
ATOM 2333 C C . GLN A 1 292 ? -3.584 14.016 30.025 1.00 87.50 292 GLN A C 1
ATOM 2335 O O . GLN A 1 292 ? -2.740 14.197 29.146 1.00 87.50 292 GLN A O 1
ATOM 2340 N N . TYR A 1 293 ? -4.245 12.862 30.158 1.00 89.56 293 TYR A N 1
ATOM 2341 C CA . TYR A 1 293 ? -3.997 11.659 29.357 1.00 89.56 293 TYR A CA 1
ATOM 2342 C C . TYR A 1 293 ? -4.790 11.636 28.045 1.00 89.56 293 TYR A C 1
ATOM 2344 O O . TYR A 1 293 ? -4.488 10.837 27.158 1.00 89.56 293 TYR A O 1
ATOM 2352 N N . LEU A 1 294 ? -5.767 12.533 27.876 1.00 86.94 294 LEU A N 1
ATOM 2353 C CA . LEU A 1 294 ? -6.585 12.609 26.663 1.00 86.94 294 LEU A CA 1
ATOM 2354 C C . LEU A 1 294 ? -5.732 12.831 25.407 1.00 86.94 294 LEU A C 1
ATOM 2356 O O . LEU A 1 294 ? -5.999 12.230 24.372 1.00 86.94 294 LEU A O 1
ATOM 2360 N N . ARG A 1 295 ? -4.662 13.628 25.504 1.00 86.06 295 ARG A N 1
ATOM 2361 C CA . ARG A 1 295 ? -3.735 13.868 24.383 1.00 86.06 295 ARG A CA 1
ATOM 2362 C C . ARG A 1 295 ? -3.020 12.597 23.924 1.00 86.06 295 ARG A C 1
ATOM 2364 O O . ARG A 1 295 ? -2.908 12.361 22.724 1.00 86.06 295 ARG A O 1
ATOM 2371 N N . LEU A 1 296 ? -2.585 11.756 24.865 1.00 90.50 296 LEU A N 1
ATOM 2372 C CA . LEU A 1 296 ? -1.998 10.450 24.554 1.00 90.50 296 LEU A CA 1
ATOM 2373 C C . LEU A 1 296 ? -3.026 9.556 23.851 1.00 90.50 296 LEU A C 1
ATOM 2375 O O . LEU A 1 296 ? -2.719 8.941 22.834 1.00 90.50 296 LEU A O 1
ATOM 2379 N N . ALA A 1 297 ? -4.258 9.525 24.357 1.00 90.31 297 ALA A N 1
ATOM 2380 C CA . ALA A 1 297 ? -5.327 8.725 23.776 1.00 90.31 297 ALA A CA 1
ATOM 2381 C C . ALA A 1 297 ? -5.730 9.188 22.361 1.00 90.31 297 ALA A C 1
ATOM 2383 O O . ALA A 1 297 ? -5.937 8.358 21.475 1.00 90.31 297 ALA A O 1
ATOM 2384 N N . GLN A 1 298 ? -5.765 10.503 22.125 1.00 88.62 298 GLN A N 1
ATOM 2385 C CA . GLN A 1 298 ? -5.940 11.099 20.798 1.00 88.62 298 GLN A CA 1
ATOM 2386 C C . GLN A 1 298 ? -4.817 10.675 19.850 1.00 88.62 298 GLN A C 1
ATOM 2388 O O . GLN A 1 298 ? -5.101 10.214 18.746 1.00 88.62 298 GLN A O 1
ATOM 2393 N N . ALA A 1 299 ? -3.555 10.746 20.283 1.00 89.19 299 ALA A N 1
ATOM 2394 C CA . ALA A 1 299 ? -2.427 10.277 19.480 1.00 89.19 299 ALA A CA 1
ATOM 2395 C C . ALA A 1 299 ? -2.552 8.781 19.130 1.00 89.19 299 ALA A C 1
ATOM 2397 O O . ALA A 1 299 ? -2.394 8.425 17.964 1.00 89.19 299 ALA A O 1
ATOM 2398 N N . CYS A 1 300 ? -2.913 7.916 20.089 1.00 91.62 300 CYS A N 1
ATOM 2399 C CA . CYS A 1 300 ? -3.167 6.491 19.836 1.00 91.62 300 CYS A CA 1
ATOM 2400 C C . CYS A 1 300 ? -4.249 6.267 18.772 1.00 91.62 300 CYS A C 1
ATOM 2402 O O . CYS A 1 300 ? -4.080 5.440 17.876 1.00 91.62 300 CYS A O 1
ATOM 2404 N N . SER A 1 301 ? -5.350 7.016 18.850 1.00 89.81 301 SER A N 1
ATOM 2405 C CA . SER A 1 301 ? -6.458 6.890 17.902 1.00 89.81 301 SER A CA 1
ATOM 2406 C C . SER A 1 301 ? -6.068 7.340 16.490 1.00 89.81 301 SER A C 1
ATOM 2408 O O . SER A 1 301 ? -6.344 6.644 15.513 1.00 89.81 301 SER A O 1
ATOM 2410 N N . LEU A 1 302 ? -5.327 8.449 16.375 1.00 88.75 302 LEU A N 1
ATOM 2411 C CA . LEU A 1 302 ? -4.780 8.919 15.098 1.00 88.75 302 LEU A CA 1
ATOM 2412 C C . LEU A 1 302 ? -3.772 7.922 14.503 1.00 88.75 302 LEU A C 1
ATOM 2414 O O . LEU A 1 302 ? -3.766 7.710 13.292 1.00 88.75 302 LEU A O 1
ATOM 2418 N N . ILE A 1 303 ? -2.949 7.280 15.341 1.00 92.62 303 ILE A N 1
ATOM 2419 C CA . ILE A 1 303 ? -2.024 6.221 14.913 1.00 92.62 303 ILE A CA 1
ATOM 2420 C C . ILE A 1 303 ? -2.797 5.032 14.337 1.00 92.62 303 ILE A C 1
ATOM 2422 O O . ILE A 1 303 ? -2.415 4.524 13.286 1.00 92.62 303 ILE A O 1
ATOM 2426 N N . TYR A 1 304 ? -3.890 4.602 14.977 1.00 90.25 304 TYR A N 1
ATOM 2427 C CA . TYR A 1 304 ? -4.705 3.503 14.456 1.00 90.25 304 TYR A CA 1
ATOM 2428 C C . TYR A 1 304 ? -5.287 3.814 13.082 1.00 90.25 304 TYR A C 1
ATOM 2430 O O . TYR A 1 304 ? -5.200 2.992 12.172 1.00 90.25 304 TYR A O 1
ATOM 2438 N N . LEU A 1 305 ? -5.861 5.007 12.930 1.00 86.31 305 LEU A N 1
ATOM 2439 C CA . LEU A 1 305 ? -6.461 5.431 11.673 1.00 86.31 305 LEU A CA 1
ATOM 2440 C C . LEU A 1 305 ? -5.407 5.511 10.564 1.00 86.31 305 LEU A C 1
ATOM 2442 O O . LEU A 1 305 ? -5.620 4.996 9.470 1.00 86.31 305 LEU A O 1
ATOM 2446 N N . MET A 1 306 ? -4.228 6.056 10.876 1.00 90.56 306 MET A N 1
ATOM 2447 C CA . MET A 1 306 ? -3.083 6.034 9.967 1.00 90.56 306 MET A CA 1
ATOM 2448 C C . MET A 1 306 ? -2.719 4.600 9.564 1.00 90.56 306 MET A C 1
ATOM 2450 O O . MET A 1 306 ? -2.581 4.320 8.377 1.00 90.56 306 MET A O 1
ATOM 2454 N N . MET A 1 307 ? -2.642 3.667 10.520 1.00 91.00 307 MET A N 1
ATOM 2455 C CA . MET A 1 307 ? -2.361 2.257 10.236 1.00 91.00 307 MET A CA 1
ATOM 2456 C C . MET A 1 307 ? -3.429 1.610 9.347 1.00 91.00 307 MET A C 1
ATOM 2458 O O . MET A 1 307 ? -3.082 0.792 8.498 1.00 91.00 307 MET A O 1
ATOM 2462 N N . GLN A 1 308 ? -4.708 1.967 9.500 1.00 85.75 308 GLN A N 1
ATOM 2463 C CA . GLN A 1 308 ? -5.771 1.490 8.612 1.00 85.75 308 GLN A CA 1
ATOM 2464 C C . GLN A 1 308 ? -5.597 2.008 7.180 1.00 85.75 308 GLN A C 1
ATOM 2466 O O . GLN A 1 308 ? -5.779 1.237 6.243 1.00 85.75 308 GLN A O 1
ATOM 2471 N N . GLN A 1 309 ? -5.194 3.270 7.015 1.00 85.69 309 GLN A N 1
ATOM 2472 C CA . GLN A 1 309 ? -4.994 3.908 5.709 1.00 85.69 309 GLN A CA 1
ATOM 2473 C C . GLN A 1 309 ? -3.724 3.447 4.976 1.00 85.69 309 GLN A C 1
ATOM 2475 O O . GLN A 1 309 ? -3.604 3.644 3.766 1.00 85.69 309 GLN A O 1
ATOM 2480 N N . LEU A 1 310 ? -2.770 2.806 5.664 1.00 91.00 310 LEU A N 1
ATOM 2481 C CA . LEU A 1 310 ? -1.569 2.262 5.017 1.00 91.00 310 LEU A CA 1
ATOM 2482 C C . LEU A 1 310 ? -1.896 1.189 3.961 1.00 91.00 310 LEU A C 1
ATOM 2484 O O . LEU A 1 310 ? -1.084 0.968 3.061 1.00 91.00 310 LEU A O 1
ATOM 2488 N N . ASN A 1 311 ? -3.078 0.566 4.004 1.00 87.56 311 ASN A N 1
ATOM 2489 C CA . ASN A 1 311 ? -3.507 -0.390 2.981 1.00 87.56 311 ASN A CA 1
ATOM 2490 C C . ASN A 1 311 ? -3.634 0.228 1.569 1.00 87.56 311 ASN A C 1
ATOM 2492 O O . ASN A 1 311 ? -3.436 -0.481 0.581 1.00 87.56 311 ASN A O 1
ATOM 2496 N N . GLU A 1 312 ? -3.910 1.533 1.467 1.00 85.50 312 GLU A N 1
ATOM 2497 C CA . GLU A 1 312 ? -3.972 2.286 0.206 1.00 85.50 312 GLU A CA 1
ATOM 2498 C C . GLU A 1 312 ? -2.568 2.542 -0.366 1.00 85.50 312 GLU A C 1
ATOM 2500 O O . GLU A 1 312 ? -2.398 2.690 -1.581 1.00 85.50 312 GLU A O 1
ATOM 2505 N N . VAL A 1 313 ? -1.543 2.582 0.497 1.00 89.06 313 VAL A N 1
ATOM 2506 C CA . VAL A 1 313 ? -0.136 2.678 0.082 1.00 89.06 313 VAL A CA 1
ATOM 2507 C C . VAL A 1 313 ? 0.309 1.348 -0.515 1.00 89.06 313 VAL A C 1
ATOM 2509 O O . VAL A 1 313 ? 0.818 1.314 -1.638 1.00 89.06 313 VAL A O 1
ATOM 2512 N N . HIS A 1 314 ? 0.088 0.252 0.214 1.00 91.00 314 HIS A N 1
ATOM 2513 C CA . HIS A 1 314 ? 0.427 -1.091 -0.239 1.00 91.00 314 HIS A CA 1
ATOM 2514 C C . HIS A 1 314 ? -0.499 -2.146 0.384 1.00 91.00 314 HIS A C 1
ATOM 2516 O O . HIS A 1 314 ? -0.753 -2.139 1.587 1.00 91.00 314 HIS A O 1
ATOM 2522 N N . PHE A 1 315 ? -0.925 -3.132 -0.414 1.00 89.94 315 PHE A N 1
ATOM 2523 C CA . PHE A 1 315 ? -1.893 -4.160 0.003 1.00 89.94 315 PHE A CA 1
ATOM 2524 C C . PHE A 1 315 ? -1.449 -4.989 1.223 1.00 89.94 315 PHE A C 1
ATOM 2526 O O . PHE A 1 315 ? -2.295 -5.521 1.942 1.00 89.94 315 PHE A O 1
ATOM 2533 N N . LEU A 1 316 ? -0.132 -5.104 1.449 1.00 93.31 316 LEU A N 1
ATOM 2534 C CA . LEU A 1 316 ? 0.473 -5.844 2.565 1.00 93.31 316 LEU A CA 1
ATOM 2535 C C . LEU A 1 316 ? 0.174 -5.207 3.933 1.00 93.31 316 LEU A C 1
ATOM 2537 O O . LEU A 1 316 ? 0.174 -5.903 4.947 1.00 93.31 316 LEU A O 1
ATOM 2541 N N . TYR A 1 317 ? -0.061 -3.894 3.971 1.00 94.06 317 TYR A N 1
ATOM 2542 C CA . TYR A 1 317 ? -0.136 -3.116 5.205 1.00 94.06 317 TYR A CA 1
ATOM 2543 C C . TYR A 1 317 ? -1.545 -3.194 5.799 1.00 94.06 317 TYR A C 1
ATOM 2545 O O . TYR A 1 317 ? -2.361 -2.290 5.657 1.00 94.06 317 TYR A O 1
ATOM 2553 N N . GLN A 1 318 ? -1.842 -4.325 6.439 1.00 90.75 318 GLN A N 1
ATOM 2554 C CA . GLN A 1 318 ? -3.1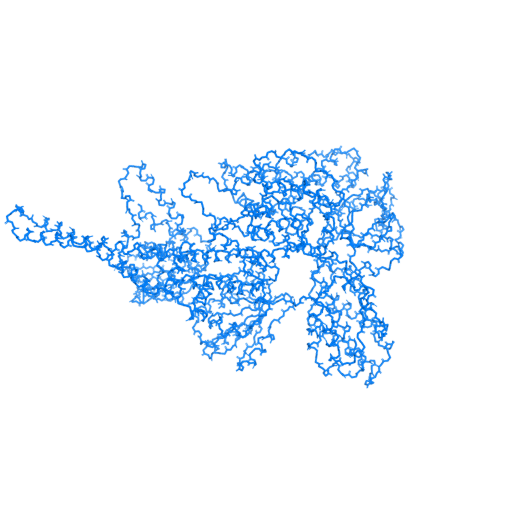23 -4.600 7.088 1.00 90.75 318 GLN A CA 1
ATOM 2555 C C . GLN A 1 318 ? -2.899 -4.808 8.584 1.00 90.75 318 GLN A C 1
ATOM 2557 O O . GLN A 1 318 ? -2.237 -5.765 8.986 1.00 90.75 318 GLN A O 1
ATOM 2562 N N . TYR A 1 319 ? -3.484 -3.951 9.418 1.00 89.69 319 TYR A N 1
ATOM 2563 C CA . TYR A 1 319 ? -3.304 -4.012 10.869 1.00 89.69 319 TYR A CA 1
ATOM 2564 C C . TYR A 1 319 ? -4.643 -4.146 11.602 1.00 89.69 319 TYR A C 1
ATOM 2566 O O . TYR A 1 319 ? -5.654 -3.578 11.189 1.00 89.69 319 TYR A O 1
ATOM 2574 N N . SER A 1 320 ? -4.664 -4.933 12.681 1.00 86.50 320 SER A N 1
ATOM 2575 C CA . SER A 1 320 ? -5.813 -5.057 13.586 1.00 86.50 320 SER A CA 1
ATOM 2576 C C . SER A 1 320 ? -5.762 -4.016 14.702 1.00 86.50 320 SER A C 1
ATOM 2578 O O . SER A 1 320 ? -4.685 -3.555 15.084 1.00 86.50 320 SER A O 1
ATOM 2580 N N . LEU A 1 321 ? -6.922 -3.714 15.297 1.00 85.31 321 LEU A N 1
ATOM 2581 C CA . LEU A 1 321 ? -6.978 -2.955 16.549 1.00 85.31 321 LEU A CA 1
ATOM 2582 C C . LEU A 1 321 ? -6.177 -3.648 17.658 1.00 85.31 321 LEU A C 1
ATOM 2584 O O . LEU A 1 321 ? -5.405 -2.996 18.355 1.00 85.31 321 LEU A O 1
ATOM 2588 N N . ASP A 1 322 ? -6.313 -4.970 17.775 1.00 85.06 322 ASP A N 1
ATOM 2589 C CA . ASP A 1 322 ? -5.586 -5.765 18.769 1.00 85.06 322 ASP A CA 1
ATOM 2590 C C . ASP A 1 322 ? -4.071 -5.555 18.678 1.00 85.06 322 ASP A C 1
ATOM 2592 O O . ASP A 1 322 ? -3.403 -5.466 19.702 1.00 85.06 322 ASP A O 1
ATOM 2596 N N . PHE A 1 323 ? -3.527 -5.382 17.468 1.00 89.25 323 PHE A N 1
ATOM 2597 C CA . PHE A 1 323 ? -2.098 -5.154 17.286 1.00 89.25 323 PHE A CA 1
ATOM 2598 C C . PHE A 1 323 ? -1.662 -3.805 17.871 1.00 89.25 323 PHE A C 1
ATOM 2600 O O . PHE A 1 323 ? -0.614 -3.724 18.510 1.00 89.25 323 PHE A O 1
ATOM 2607 N N . LEU A 1 324 ? -2.475 -2.753 17.721 1.00 91.69 324 LEU A N 1
ATOM 2608 C CA . LEU A 1 324 ? -2.220 -1.468 18.372 1.00 91.69 324 LEU A CA 1
ATOM 2609 C C . LEU A 1 324 ? -2.375 -1.555 19.893 1.00 91.69 324 LEU A C 1
ATOM 2611 O O . LEU A 1 324 ? -1.519 -1.048 20.616 1.00 91.69 324 LEU A O 1
ATOM 2615 N N . LEU A 1 325 ? -3.434 -2.197 20.389 1.00 88.88 325 LEU A N 1
ATOM 2616 C CA . LEU A 1 325 ? -3.671 -2.324 21.829 1.00 88.88 325 LEU A CA 1
ATOM 2617 C C . LEU A 1 325 ? -2.573 -3.150 22.516 1.00 88.88 325 LEU A C 1
ATOM 2619 O O . LEU A 1 325 ? -2.153 -2.806 23.621 1.00 88.88 325 LEU A O 1
ATOM 2623 N N . GLU A 1 326 ? -2.044 -4.186 21.862 1.00 88.69 326 GLU A N 1
ATOM 2624 C CA . GLU A 1 326 ? -0.871 -4.939 22.326 1.00 88.69 326 GLU A CA 1
ATOM 2625 C C . GLU A 1 326 ? 0.372 -4.043 22.429 1.00 88.69 326 GLU A C 1
ATOM 2627 O O . GLU A 1 326 ? 1.091 -4.102 23.428 1.00 88.69 326 GLU A O 1
ATOM 2632 N N . MET A 1 327 ? 0.618 -3.180 21.434 1.00 91.56 327 MET A N 1
ATOM 2633 C CA . MET A 1 327 ? 1.711 -2.199 21.485 1.00 91.56 327 MET A CA 1
ATOM 2634 C C . MET A 1 327 ? 1.518 -1.199 22.621 1.00 91.56 327 MET A C 1
ATOM 2636 O O . MET A 1 327 ? 2.446 -0.956 23.387 1.00 91.56 327 MET A O 1
ATOM 2640 N N . PHE A 1 328 ? 0.308 -0.662 22.769 1.00 92.56 328 PHE A N 1
ATOM 2641 C CA . PHE A 1 328 ? -0.014 0.301 23.815 1.00 92.56 328 PHE A CA 1
ATOM 2642 C C . PHE A 1 328 ? 0.163 -0.307 25.212 1.00 92.56 328 PHE A C 1
ATOM 2644 O O . PHE A 1 328 ? 0.814 0.280 26.073 1.00 92.56 328 PHE A O 1
ATOM 2651 N N . THR A 1 329 ? -0.312 -1.538 25.413 1.00 90.75 329 THR A N 1
ATOM 2652 C CA . THR A 1 329 ? -0.133 -2.288 26.666 1.00 90.75 329 THR A CA 1
ATOM 2653 C C . THR A 1 329 ? 1.343 -2.549 26.965 1.00 90.75 329 THR A C 1
ATOM 2655 O O . THR A 1 329 ? 1.776 -2.411 28.107 1.00 90.75 329 THR A O 1
ATOM 2658 N N . ALA A 1 330 ? 2.133 -2.915 25.951 1.00 88.88 330 ALA A N 1
ATOM 2659 C CA . ALA A 1 330 ? 3.568 -3.132 26.113 1.00 88.88 330 ALA A CA 1
ATOM 2660 C C . ALA A 1 330 ? 4.297 -1.843 26.524 1.00 88.88 330 ALA A C 1
ATOM 2662 O O . ALA A 1 330 ? 5.163 -1.886 27.394 1.00 88.88 330 ALA A O 1
ATOM 2663 N N . VAL A 1 331 ? 3.911 -0.698 25.951 1.00 91.88 331 VAL A N 1
ATOM 2664 C CA . VAL A 1 331 ? 4.482 0.615 26.285 1.00 91.88 331 VAL A CA 1
ATOM 2665 C C . VAL A 1 331 ? 4.143 1.017 27.722 1.00 91.88 331 VAL A C 1
ATOM 2667 O O . VAL A 1 331 ? 5.035 1.449 28.452 1.00 91.88 331 VAL A O 1
ATOM 2670 N N . LEU A 1 332 ? 2.899 0.816 28.164 1.00 89.38 332 LEU A N 1
ATOM 2671 C CA . LEU A 1 332 ? 2.478 1.107 29.541 1.00 89.38 332 LEU A CA 1
ATOM 2672 C C . LEU A 1 332 ? 3.213 0.246 30.587 1.00 89.38 332 LEU A C 1
ATOM 2674 O O . LEU A 1 332 ? 3.470 0.705 31.694 1.00 89.38 332 LEU A O 1
ATOM 2678 N N . ASN A 1 333 ? 3.618 -0.974 30.221 1.00 86.25 333 ASN A N 1
ATOM 2679 C CA . ASN A 1 333 ? 4.342 -1.904 31.096 1.00 86.25 333 ASN A CA 1
ATOM 2680 C C . ASN A 1 333 ? 5.878 -1.825 30.959 1.00 86.25 333 ASN A C 1
ATOM 2682 O O . ASN A 1 333 ? 6.589 -2.744 31.372 1.00 86.25 333 ASN A O 1
ATOM 2686 N N . THR A 1 334 ? 6.416 -0.756 30.363 1.00 82.31 334 THR A N 1
ATOM 2687 C CA . THR A 1 334 ? 7.863 -0.628 30.120 1.00 82.31 334 THR A CA 1
ATOM 2688 C C . THR A 1 334 ? 8.644 -0.551 31.444 1.00 82.31 334 THR A C 1
ATOM 2690 O O . THR A 1 334 ? 8.327 0.281 32.293 1.00 82.31 334 THR A O 1
ATOM 2693 N N . PRO A 1 335 ? 9.734 -1.324 31.631 1.00 75.50 335 PRO A N 1
ATOM 2694 C CA . PRO A 1 335 ? 10.479 -1.361 32.897 1.00 75.50 335 PRO A CA 1
ATOM 2695 C C . PRO A 1 335 ? 11.118 -0.018 33.284 1.00 75.50 335 PRO A C 1
ATOM 2697 O O . PRO A 1 335 ? 11.299 0.254 34.468 1.00 75.50 335 PRO A O 1
ATOM 2700 N N . GLN A 1 336 ? 11.410 0.853 32.310 1.00 75.12 336 GLN A N 1
ATOM 2701 C CA . GLN A 1 336 ? 11.923 2.215 32.530 1.00 75.12 336 GLN A CA 1
ATOM 2702 C C . GLN A 1 336 ? 10.969 3.089 33.358 1.00 75.12 336 GLN A C 1
ATOM 2704 O O . GLN A 1 336 ? 11.403 4.044 33.994 1.00 75.12 336 GLN A O 1
ATOM 2709 N N . LEU A 1 337 ? 9.677 2.756 33.374 1.00 76.44 337 LEU A N 1
ATOM 2710 C CA . LEU A 1 337 ? 8.681 3.461 34.168 1.00 76.44 337 LEU A CA 1
ATOM 2711 C C . LEU A 1 337 ? 8.796 3.109 35.654 1.00 76.44 337 LEU A C 1
ATOM 2713 O O . LEU A 1 337 ? 8.480 3.939 36.496 1.00 76.44 337 LEU A O 1
ATOM 2717 N N . ALA A 1 338 ? 9.276 1.916 36.018 1.00 73.06 338 ALA A N 1
ATOM 2718 C CA . ALA A 1 338 ? 9.315 1.483 37.417 1.00 73.06 338 ALA A CA 1
ATOM 2719 C C . ALA A 1 338 ? 10.231 2.351 38.306 1.00 73.06 338 ALA A C 1
ATOM 2721 O O . ALA A 1 338 ? 10.046 2.389 39.519 1.00 73.06 338 ALA A O 1
ATOM 2722 N N . SER A 1 339 ? 11.198 3.065 37.718 1.00 75.19 339 SER A N 1
ATOM 2723 C CA . SER A 1 339 ? 12.152 3.919 38.437 1.00 75.19 339 SER A CA 1
ATOM 2724 C C . SER A 1 339 ? 11.714 5.384 38.593 1.00 75.19 339 SER A C 1
ATOM 2726 O O . SER A 1 339 ? 12.409 6.142 39.269 1.00 75.19 339 SER A O 1
ATOM 2728 N N . ILE A 1 340 ? 10.592 5.806 37.994 1.00 83.94 340 ILE A N 1
ATOM 2729 C CA . ILE A 1 340 ? 10.159 7.215 37.954 1.00 83.94 340 ILE A CA 1
ATOM 2730 C C . ILE A 1 340 ? 8.805 7.377 38.650 1.00 83.94 340 ILE A C 1
ATOM 2732 O O . ILE A 1 340 ? 7.808 6.802 38.214 1.00 83.94 340 ILE A O 1
ATOM 2736 N N . SER A 1 341 ? 8.756 8.216 39.690 1.00 79.81 341 SER A N 1
ATOM 2737 C CA . SER A 1 341 ? 7.538 8.471 40.484 1.00 79.81 341 SER A CA 1
ATOM 2738 C C . SER A 1 341 ? 6.698 9.666 40.004 1.00 79.81 341 SER A C 1
ATOM 2740 O O . SER A 1 341 ? 5.537 9.784 40.381 1.00 79.81 341 SER A O 1
ATOM 2742 N N . GLU A 1 342 ? 7.260 10.575 39.197 1.00 87.69 342 GLU A N 1
ATOM 2743 C CA . GLU A 1 342 ? 6.551 11.767 38.700 1.00 87.69 342 GLU A CA 1
ATOM 2744 C C . GLU A 1 342 ? 5.712 11.458 37.452 1.00 87.69 342 GLU A C 1
ATOM 2746 O O . GLU A 1 342 ? 6.253 11.136 36.394 1.00 87.69 342 GLU A O 1
ATOM 2751 N N . TYR A 1 343 ? 4.391 11.624 37.551 1.00 85.94 343 TYR A N 1
ATOM 2752 C CA . TYR A 1 343 ? 3.444 11.270 36.487 1.00 85.94 343 TYR A CA 1
ATOM 2753 C C . TYR A 1 343 ? 3.592 12.084 35.194 1.00 85.94 343 TYR A C 1
ATOM 2755 O O . TYR A 1 343 ? 3.457 11.514 34.116 1.00 85.94 343 TYR A O 1
ATOM 2763 N N . ASP A 1 344 ? 3.945 13.369 35.267 1.00 86.56 344 ASP A N 1
ATOM 2764 C CA . ASP A 1 344 ? 4.132 14.189 34.059 1.00 86.56 344 ASP A CA 1
ATOM 2765 C C . ASP A 1 344 ? 5.328 13.707 33.221 1.00 86.56 344 ASP A C 1
ATOM 2767 O O . ASP A 1 344 ? 5.240 13.587 31.998 1.00 86.56 344 ASP A O 1
ATOM 2771 N N . LYS A 1 345 ? 6.441 13.353 33.880 1.00 87.69 345 LYS A N 1
ATOM 2772 C CA . LYS A 1 345 ? 7.618 12.777 33.209 1.00 87.69 345 LYS A CA 1
ATOM 2773 C C . LYS A 1 345 ? 7.327 11.382 32.662 1.00 87.69 345 LYS A C 1
ATOM 2775 O O . LYS A 1 345 ? 7.750 11.065 31.553 1.00 87.69 345 LYS A O 1
ATOM 2780 N N . ARG A 1 346 ? 6.576 10.559 33.405 1.00 90.38 346 ARG A N 1
ATOM 2781 C CA . ARG A 1 346 ? 6.119 9.244 32.925 1.00 90.38 346 ARG 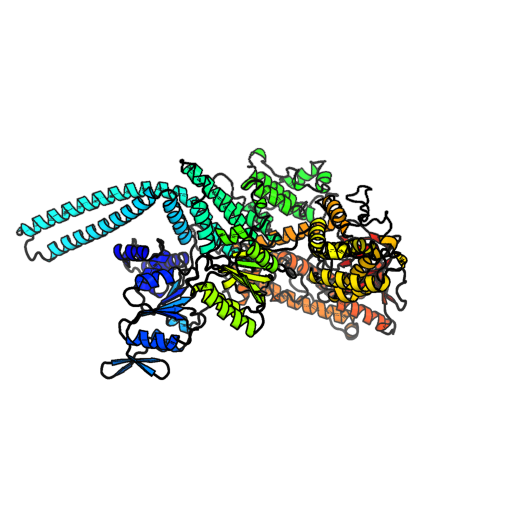A CA 1
ATOM 2782 C C . ARG A 1 346 ? 5.276 9.382 31.663 1.00 90.38 346 ARG A C 1
ATOM 2784 O O . ARG A 1 346 ? 5.555 8.692 30.691 1.00 90.38 346 ARG A O 1
ATOM 2791 N N . LEU A 1 347 ? 4.323 10.315 31.634 1.00 89.75 347 LEU A N 1
ATOM 2792 C CA . LEU A 1 347 ? 3.480 10.570 30.465 1.00 89.75 347 LEU A CA 1
ATOM 2793 C C . LEU A 1 347 ? 4.305 10.970 29.229 1.00 89.75 347 LEU A C 1
ATOM 2795 O O . LEU A 1 347 ? 4.041 10.476 28.131 1.00 89.75 347 LEU A O 1
ATOM 2799 N N . GLN A 1 348 ? 5.333 11.810 29.394 1.00 88.25 348 GLN A N 1
ATOM 2800 C CA . GLN A 1 348 ? 6.251 12.169 28.303 1.00 88.25 348 GLN A CA 1
ATOM 2801 C C . GLN A 1 348 ? 7.019 10.951 27.770 1.00 88.25 348 GLN A C 1
ATOM 2803 O O . GLN A 1 348 ? 7.100 10.757 26.556 1.00 88.25 348 GLN A O 1
ATOM 2808 N N . ILE A 1 349 ? 7.530 10.100 28.664 1.00 90.19 349 ILE A N 1
ATOM 2809 C CA . ILE A 1 349 ? 8.242 8.868 28.293 1.00 90.19 349 ILE A CA 1
ATOM 2810 C C . ILE A 1 349 ? 7.299 7.884 27.598 1.00 90.19 349 ILE A C 1
ATOM 2812 O O . ILE A 1 349 ? 7.652 7.362 26.548 1.00 90.19 349 ILE A O 1
ATOM 2816 N N . ILE A 1 350 ? 6.091 7.669 28.126 1.00 91.94 350 ILE A N 1
ATOM 2817 C CA . ILE A 1 350 ? 5.063 6.809 27.515 1.00 91.94 350 ILE A CA 1
ATOM 2818 C C . ILE A 1 350 ? 4.740 7.292 26.105 1.00 91.94 350 ILE A C 1
ATOM 2820 O O . ILE A 1 350 ? 4.687 6.487 25.180 1.00 91.94 350 ILE A O 1
ATOM 2824 N N . THR A 1 351 ? 4.567 8.603 25.932 1.00 90.50 351 THR A N 1
ATOM 2825 C CA . THR A 1 351 ? 4.274 9.192 24.624 1.00 90.50 351 THR A CA 1
ATOM 2826 C C . THR A 1 351 ? 5.423 8.940 23.646 1.00 90.50 351 THR A C 1
ATOM 2828 O O . THR A 1 351 ? 5.186 8.427 22.558 1.00 90.50 351 THR A O 1
ATOM 2831 N N . SER A 1 352 ? 6.672 9.216 24.034 1.00 90.12 352 SER A N 1
ATOM 2832 C CA . SER A 1 352 ? 7.846 8.971 23.180 1.00 90.12 352 SER A CA 1
ATOM 2833 C C . SER A 1 352 ? 8.010 7.483 22.827 1.00 90.12 352 SER A C 1
ATOM 2835 O O . SER A 1 352 ? 8.106 7.112 21.653 1.00 90.12 352 SER A O 1
ATOM 2837 N N . SER A 1 353 ? 7.928 6.612 23.835 1.00 91.19 353 SER A N 1
ATOM 2838 C CA . SER A 1 353 ? 8.020 5.158 23.683 1.00 91.19 353 SER A CA 1
ATOM 2839 C C . SER A 1 353 ? 6.898 4.583 22.821 1.00 91.19 353 SER A C 1
ATOM 2841 O O . SER A 1 353 ? 7.125 3.603 22.113 1.00 91.19 353 SER A O 1
ATOM 2843 N N . LEU A 1 354 ? 5.703 5.186 22.826 1.00 93.38 354 LEU A N 1
ATOM 2844 C CA . LEU A 1 354 ? 4.604 4.793 21.946 1.00 93.38 354 LEU A CA 1
ATOM 2845 C C . LEU A 1 354 ? 4.974 4.987 20.475 1.00 93.38 354 LEU A C 1
ATOM 2847 O O . LEU A 1 354 ? 4.886 4.032 19.704 1.00 93.38 354 LEU A O 1
ATOM 2851 N N . PHE A 1 355 ? 5.418 6.185 20.085 1.00 93.94 355 PHE A N 1
ATOM 2852 C CA . PHE A 1 355 ? 5.814 6.459 18.699 1.00 93.94 355 PHE A CA 1
ATOM 2853 C C . PHE A 1 355 ? 6.969 5.556 18.253 1.00 93.94 355 PHE A C 1
ATOM 2855 O O . PHE A 1 355 ? 6.939 5.012 17.148 1.00 93.94 355 PHE A O 1
ATOM 2862 N N . GLN A 1 356 ? 7.951 5.339 19.131 1.00 92.25 356 GLN A N 1
ATOM 2863 C CA . GLN A 1 356 ? 9.095 4.465 18.876 1.00 92.25 356 GLN A CA 1
ATOM 2864 C C . GLN A 1 356 ? 8.675 2.996 18.712 1.00 92.25 356 GLN A C 1
ATOM 2866 O O . GLN A 1 356 ? 9.106 2.332 17.769 1.00 92.25 356 GLN A O 1
ATOM 2871 N N . MET A 1 357 ? 7.799 2.487 19.584 1.00 91.62 357 MET A N 1
ATOM 2872 C CA . MET A 1 357 ? 7.291 1.113 19.514 1.00 91.62 357 MET A CA 1
ATOM 2873 C C . MET A 1 357 ? 6.454 0.887 18.253 1.00 91.62 357 MET A C 1
ATOM 2875 O O . MET A 1 357 ? 6.629 -0.125 17.570 1.00 91.62 357 MET A O 1
ATOM 2879 N N . VAL A 1 358 ? 5.582 1.844 17.921 1.00 94.69 358 VAL A N 1
ATOM 2880 C CA . VAL A 1 358 ? 4.770 1.811 16.701 1.00 94.69 358 VAL A CA 1
ATOM 2881 C C . VAL A 1 358 ? 5.676 1.795 15.476 1.00 94.69 358 VAL A C 1
ATOM 2883 O O . VAL A 1 358 ? 5.538 0.900 14.646 1.00 94.69 358 VAL A O 1
ATOM 2886 N N . TYR A 1 359 ? 6.656 2.700 15.385 1.00 94.50 359 TYR A N 1
ATOM 2887 C CA . TYR A 1 359 ? 7.598 2.702 14.268 1.00 94.50 359 TYR A CA 1
ATOM 2888 C C . TYR A 1 359 ? 8.370 1.382 14.174 1.00 94.50 359 TYR A C 1
ATOM 2890 O O . TYR A 1 359 ? 8.369 0.758 13.115 1.00 94.50 359 TYR A O 1
ATOM 2898 N N . ARG A 1 360 ? 8.967 0.898 15.273 1.00 91.31 360 ARG A N 1
ATOM 2899 C CA . ARG A 1 360 ? 9.739 -0.357 15.303 1.00 91.31 360 ARG A CA 1
ATOM 2900 C C . ARG A 1 360 ? 8.914 -1.542 14.809 1.00 91.31 360 ARG A C 1
ATOM 2902 O O . ARG A 1 360 ? 9.377 -2.306 13.965 1.00 91.31 360 ARG A O 1
ATOM 2909 N N . ARG A 1 361 ? 7.690 -1.713 15.313 1.00 91.50 361 ARG A N 1
ATOM 2910 C CA . ARG A 1 361 ? 6.878 -2.884 14.971 1.00 91.50 361 ARG A CA 1
ATOM 2911 C C . ARG A 1 361 ? 6.245 -2.779 13.589 1.00 91.50 361 ARG A C 1
ATOM 2913 O O . ARG A 1 361 ? 6.245 -3.774 12.864 1.00 91.50 361 ARG A O 1
ATOM 2920 N N . VAL A 1 362 ? 5.729 -1.613 13.206 1.00 94.12 362 VAL A N 1
ATOM 2921 C CA . VAL A 1 362 ? 5.087 -1.409 11.899 1.00 94.12 362 VAL A CA 1
ATOM 2922 C C . VAL A 1 362 ? 6.131 -1.470 10.778 1.00 94.12 362 VAL A C 1
ATOM 2924 O O . VAL A 1 362 ? 5.930 -2.221 9.826 1.00 94.12 362 VAL A O 1
ATOM 2927 N N . SER A 1 363 ? 7.287 -0.809 10.928 1.00 92.50 363 SER A N 1
ATOM 2928 C CA . SER A 1 363 ? 8.357 -0.794 9.909 1.00 92.50 363 SER A CA 1
ATOM 2929 C C . SER A 1 363 ? 8.937 -2.178 9.594 1.00 92.50 363 SER A C 1
ATOM 2931 O O . SER A 1 363 ? 9.310 -2.430 8.452 1.00 92.50 363 SER A O 1
ATOM 2933 N N . GLN A 1 364 ? 8.972 -3.108 10.556 1.00 90.81 364 GLN A N 1
ATOM 2934 C CA . GLN A 1 364 ? 9.389 -4.499 10.314 1.00 90.81 364 GLN A CA 1
ATOM 2935 C C . GLN A 1 364 ? 8.447 -5.261 9.370 1.00 90.81 364 GLN A C 1
ATOM 2937 O O . GLN A 1 364 ? 8.872 -6.229 8.748 1.00 90.81 364 GLN A O 1
ATOM 2942 N N . GLY A 1 365 ? 7.180 -4.848 9.270 1.00 91.75 365 GLY A N 1
ATOM 2943 C CA . GLY A 1 365 ? 6.195 -5.395 8.333 1.00 91.75 365 GLY A CA 1
ATOM 2944 C C . GLY A 1 365 ? 6.043 -4.574 7.048 1.00 91.75 365 GLY A C 1
ATOM 2945 O O . GLY A 1 365 ? 5.134 -4.858 6.271 1.00 91.75 365 GLY A O 1
ATOM 2946 N N . MET A 1 366 ? 6.888 -3.558 6.833 1.00 92.56 366 MET A N 1
ATOM 2947 C CA . MET A 1 366 ? 6.845 -2.666 5.671 1.00 92.56 366 MET A CA 1
ATOM 2948 C C . MET A 1 366 ? 8.055 -2.851 4.755 1.00 92.56 366 MET A C 1
ATOM 2950 O O . MET A 1 366 ? 9.141 -3.219 5.205 1.00 92.56 366 MET A O 1
ATOM 2954 N N . LEU A 1 367 ? 7.870 -2.534 3.472 1.00 90.56 367 LEU A N 1
ATOM 2955 C CA . LEU A 1 367 ? 8.966 -2.426 2.510 1.00 90.56 367 LEU A CA 1
ATOM 2956 C C . LEU A 1 367 ? 9.894 -1.270 2.896 1.00 90.56 367 LEU A C 1
ATOM 2958 O O . LEU A 1 367 ? 9.434 -0.227 3.368 1.00 90.56 367 LEU A O 1
ATOM 2962 N N . HIS A 1 368 ? 11.195 -1.412 2.643 1.00 86.38 368 HIS A N 1
ATOM 2963 C CA . HIS A 1 368 ? 12.203 -0.411 2.995 1.00 86.38 368 HIS A CA 1
ATOM 2964 C C . HIS A 1 368 ? 11.888 0.984 2.433 1.00 86.38 368 HIS A C 1
ATOM 2966 O O . HIS A 1 368 ? 12.091 1.985 3.119 1.00 86.38 368 HIS A O 1
ATOM 2972 N N . GLN A 1 369 ? 11.338 1.049 1.217 1.00 86.38 369 GLN A N 1
ATOM 2973 C CA . GLN A 1 369 ? 10.983 2.301 0.542 1.00 86.38 369 GLN A CA 1
ATOM 2974 C C . GLN A 1 369 ? 9.893 3.118 1.260 1.00 86.38 369 GLN A C 1
ATOM 2976 O O . GLN A 1 369 ? 9.898 4.342 1.171 1.00 86.38 369 GLN A O 1
ATOM 2981 N N . ASP A 1 370 ? 8.998 2.468 2.013 1.00 92.06 370 ASP A N 1
ATOM 2982 C CA . ASP A 1 370 ? 7.845 3.125 2.645 1.00 92.06 370 ASP A CA 1
ATOM 2983 C C . ASP A 1 370 ? 8.099 3.484 4.124 1.00 92.06 370 ASP A C 1
ATOM 2985 O O . ASP A 1 370 ? 7.263 4.106 4.781 1.00 92.06 370 ASP A O 1
ATOM 2989 N N . LYS A 1 371 ? 9.268 3.134 4.679 1.00 91.94 371 LYS A N 1
ATOM 2990 C CA . LYS A 1 371 ? 9.598 3.396 6.093 1.00 91.94 371 LYS A CA 1
ATOM 2991 C C . LYS A 1 371 ? 9.732 4.887 6.408 1.00 91.94 371 LYS A C 1
ATOM 2993 O O . LYS A 1 371 ? 9.318 5.332 7.477 1.00 91.94 371 LYS A O 1
ATOM 2998 N N . VAL A 1 372 ? 10.273 5.672 5.472 1.00 92.38 372 VAL A N 1
ATOM 2999 C CA . VAL A 1 372 ? 10.366 7.139 5.602 1.00 92.38 372 VAL A CA 1
ATOM 3000 C C . VAL A 1 372 ? 8.967 7.761 5.619 1.00 92.38 372 VAL A C 1
ATOM 3002 O O . VAL A 1 372 ? 8.689 8.618 6.454 1.00 92.38 372 VAL A O 1
ATOM 3005 N N . LEU A 1 373 ? 8.062 7.269 4.763 1.00 93.12 373 LEU A N 1
ATOM 3006 C CA . LEU A 1 373 ? 6.660 7.689 4.730 1.00 93.12 373 LEU A CA 1
ATOM 3007 C C . LEU A 1 373 ? 5.984 7.472 6.088 1.00 93.12 373 LEU A C 1
ATOM 3009 O O . LEU A 1 373 ? 5.365 8.399 6.606 1.00 93.12 373 LEU A O 1
ATOM 3013 N N . LEU A 1 374 ? 6.152 6.292 6.700 1.00 94.50 374 LEU A N 1
ATOM 3014 C CA . LEU A 1 374 ? 5.614 6.012 8.036 1.00 94.50 374 LEU A CA 1
ATOM 3015 C C . LEU A 1 374 ? 6.125 7.023 9.072 1.00 94.50 374 LEU A C 1
ATOM 3017 O O . LEU A 1 374 ? 5.342 7.544 9.865 1.00 94.50 374 LEU A O 1
ATOM 3021 N N . ALA A 1 375 ? 7.427 7.315 9.064 1.00 93.94 375 ALA A N 1
ATOM 3022 C CA . ALA A 1 375 ? 8.021 8.258 10.005 1.00 93.94 375 ALA A CA 1
ATOM 3023 C C . ALA A 1 375 ? 7.471 9.686 9.833 1.00 93.94 375 ALA A C 1
ATOM 3025 O O . ALA A 1 375 ? 7.167 10.346 10.827 1.00 93.94 375 ALA A O 1
ATOM 3026 N N . ILE A 1 376 ? 7.275 10.140 8.590 1.00 92.19 376 ILE A N 1
ATOM 3027 C CA . ILE A 1 376 ? 6.642 11.434 8.298 1.00 92.19 376 ILE A CA 1
ATOM 3028 C C . ILE A 1 376 ? 5.194 11.445 8.801 1.00 92.19 376 ILE A C 1
ATOM 3030 O O . ILE A 1 376 ? 4.787 12.404 9.450 1.00 92.19 376 ILE A O 1
ATOM 3034 N N . LEU A 1 377 ? 4.408 10.389 8.565 1.00 92.00 377 LEU A N 1
ATOM 3035 C CA . LEU A 1 377 ? 3.027 10.313 9.058 1.00 92.00 377 LEU A CA 1
ATOM 3036 C C . LEU A 1 377 ? 2.957 10.361 10.593 1.00 92.00 377 LEU A C 1
ATOM 3038 O O . LEU A 1 377 ? 2.137 11.094 11.147 1.00 92.00 377 LEU A O 1
ATOM 3042 N N . LEU A 1 378 ? 3.847 9.648 11.288 1.00 92.75 378 LEU A N 1
ATOM 3043 C CA . LEU A 1 378 ? 3.953 9.705 12.749 1.00 92.75 378 LEU A CA 1
ATOM 3044 C C . LEU A 1 378 ? 4.355 11.102 13.238 1.00 92.75 378 LEU A C 1
ATOM 3046 O O . LEU A 1 378 ? 3.772 11.600 14.201 1.00 92.75 378 LEU A O 1
ATOM 3050 N N . MET A 1 379 ? 5.290 11.766 12.552 1.00 91.19 379 MET A N 1
ATOM 3051 C CA . MET A 1 379 ? 5.671 13.151 12.849 1.00 91.19 379 MET A CA 1
ATOM 3052 C C . MET A 1 379 ? 4.471 14.093 12.710 1.00 91.19 379 MET A C 1
ATOM 3054 O O . MET A 1 379 ? 4.240 14.931 13.576 1.00 91.19 379 MET A O 1
ATOM 3058 N N . ARG A 1 380 ? 3.658 13.937 11.660 1.00 87.75 380 ARG A N 1
ATOM 3059 C CA . ARG A 1 380 ? 2.445 14.747 11.471 1.00 87.75 380 ARG A CA 1
ATOM 3060 C C . ARG A 1 380 ? 1.451 14.566 12.618 1.00 87.75 380 ARG A C 1
ATOM 3062 O O . ARG A 1 380 ? 0.852 15.543 13.059 1.00 87.75 380 ARG A O 1
ATOM 3069 N N . ILE A 1 381 ? 1.291 13.342 13.122 1.00 88.88 381 ILE A N 1
ATOM 3070 C CA . ILE A 1 381 ? 0.442 13.061 14.290 1.00 88.88 381 ILE A CA 1
ATOM 3071 C C . ILE A 1 381 ? 1.012 13.734 15.545 1.00 88.88 381 ILE A C 1
ATOM 3073 O O . ILE A 1 381 ? 0.257 14.359 16.290 1.00 88.88 381 ILE A O 1
ATOM 3077 N N . LEU A 1 382 ? 2.331 13.665 15.752 1.00 88.12 382 LEU A N 1
ATOM 3078 C CA . LEU A 1 382 ? 3.007 14.344 16.860 1.00 88.12 382 LEU A CA 1
ATOM 3079 C C . LEU A 1 382 ? 2.767 15.863 16.822 1.00 88.12 382 LEU A C 1
ATOM 3081 O O . LEU A 1 382 ? 2.406 16.446 17.843 1.00 88.12 382 LEU A O 1
ATOM 3085 N N . LEU A 1 383 ? 2.907 16.492 15.649 1.00 84.81 383 LEU A N 1
ATOM 3086 C CA . LEU A 1 383 ? 2.691 17.932 15.470 1.00 84.81 383 LEU A CA 1
ATOM 3087 C C . LEU A 1 383 ? 1.232 18.337 15.704 1.00 84.81 383 LEU A C 1
ATOM 3089 O O . LEU A 1 383 ? 0.985 19.342 16.360 1.00 84.81 383 LEU A O 1
ATOM 3093 N N . LYS A 1 384 ? 0.254 17.535 15.257 1.00 80.81 384 LYS A N 1
ATOM 3094 C CA . LYS A 1 384 ? -1.171 17.780 15.562 1.00 80.81 384 LYS A CA 1
ATOM 3095 C C . LYS A 1 384 ? -1.466 17.726 17.069 1.00 80.81 384 LYS A C 1
ATOM 3097 O O . LYS A 1 384 ? -2.382 18.401 17.530 1.00 80.81 384 LYS A O 1
ATOM 3102 N N . GLY A 1 385 ? -0.710 16.929 17.828 1.00 70.62 385 GLY A N 1
ATOM 3103 C CA . GLY A 1 385 ? -0.844 16.805 19.283 1.00 70.62 385 GLY A CA 1
ATOM 3104 C C . GLY A 1 385 ? -0.093 17.867 20.098 1.00 70.62 385 GLY A C 1
ATOM 3105 O O . GLY A 1 385 ? -0.332 17.979 21.305 1.00 70.62 385 GLY A O 1
ATOM 3106 N N . ASN A 1 386 ? 0.804 18.641 19.479 1.00 71.75 386 ASN A N 1
ATOM 3107 C CA . ASN A 1 386 ? 1.625 19.636 20.163 1.00 71.75 386 ASN A CA 1
ATOM 3108 C C . ASN A 1 386 ? 1.048 21.048 19.989 1.00 71.75 386 ASN A C 1
ATOM 3110 O O . ASN A 1 386 ? 0.953 21.556 18.881 1.00 71.75 386 ASN A O 1
ATOM 3114 N N . SER A 1 387 ? 0.700 21.718 21.089 1.00 62.78 387 SER A N 1
ATOM 3115 C CA . SER A 1 387 ? 0.187 23.096 21.040 1.00 62.78 387 SER A CA 1
ATOM 3116 C C . SER A 1 387 ? 1.280 24.161 20.884 1.00 62.78 387 SER A C 1
ATOM 3118 O O . SER A 1 387 ? 0.949 25.319 20.652 1.00 62.78 387 SER A O 1
ATOM 3120 N N . GLN A 1 388 ? 2.559 23.807 21.069 1.00 70.31 388 GLN A N 1
ATOM 3121 C CA . GLN A 1 388 ? 3.678 24.759 21.005 1.00 70.31 388 GLN A CA 1
ATOM 3122 C C . GLN A 1 388 ? 4.277 24.909 19.602 1.00 70.31 388 GLN A C 1
ATOM 3124 O O . GLN A 1 388 ? 4.913 25.922 19.326 1.00 70.31 388 GLN A O 1
ATOM 3129 N N . GLU A 1 389 ? 4.061 23.929 18.725 1.00 77.50 389 GLU A N 1
ATOM 3130 C CA . GLU A 1 389 ? 4.582 23.913 17.357 1.00 77.50 389 GLU A CA 1
ATOM 3131 C C . GLU A 1 389 ? 3.437 24.111 16.353 1.00 77.50 389 GLU A C 1
ATOM 3133 O O . GLU A 1 389 ? 2.369 23.515 16.522 1.00 77.50 389 GLU A O 1
ATOM 3138 N N . PRO A 1 390 ? 3.614 24.927 15.301 1.00 79.81 390 PRO A N 1
ATOM 3139 C CA . PRO A 1 390 ? 2.627 25.027 14.237 1.00 79.81 390 PRO A CA 1
ATOM 3140 C C . PRO A 1 390 ? 2.540 23.709 13.453 1.00 79.81 390 PRO A C 1
ATOM 3142 O O . PRO A 1 390 ? 3.519 22.989 13.274 1.00 79.81 390 PRO A O 1
ATOM 3145 N N . SER A 1 391 ? 1.354 23.399 12.927 1.00 73.00 391 SER A N 1
ATOM 3146 C CA . SER A 1 391 ? 1.113 22.148 12.193 1.00 73.00 391 SER A CA 1
ATOM 3147 C C . SER A 1 391 ? 1.793 22.076 10.820 1.00 73.00 391 SER A C 1
ATOM 3149 O O . SER A 1 391 ? 1.798 21.005 10.214 1.00 73.00 391 SER A O 1
ATOM 3151 N N . HIS A 1 392 ? 2.331 23.198 10.319 1.00 82.19 392 HIS A N 1
ATOM 3152 C CA . HIS A 1 392 ? 2.956 23.338 8.995 1.00 82.19 392 HIS A CA 1
ATOM 3153 C C . HIS A 1 392 ? 2.117 22.760 7.838 1.00 82.19 392 HIS A C 1
ATOM 3155 O O . HIS A 1 392 ? 2.632 22.190 6.875 1.00 82.19 392 HIS A O 1
ATOM 3161 N N . GLN A 1 393 ? 0.786 22.865 7.946 1.00 80.06 393 GLN A N 1
ATOM 3162 C CA . GLN A 1 393 ? -0.128 22.253 6.981 1.00 80.06 393 GLN A CA 1
ATOM 3163 C C . GLN A 1 393 ? 0.032 22.856 5.575 1.00 80.06 393 GLN A C 1
ATOM 3165 O O . GLN A 1 393 ? -0.042 22.122 4.597 1.00 80.06 393 GLN A O 1
ATOM 3170 N N . LEU A 1 394 ? 0.309 24.161 5.464 1.00 80.94 394 LEU A N 1
ATOM 3171 C CA . LEU A 1 394 ? 0.500 24.841 4.175 1.00 80.94 394 LEU A CA 1
ATOM 3172 C C . LEU A 1 394 ? 1.764 24.355 3.453 1.00 80.94 394 LEU A C 1
ATOM 3174 O O . LEU A 1 394 ? 1.752 24.146 2.242 1.00 80.94 394 LEU A O 1
ATOM 3178 N N . GLU A 1 395 ? 2.850 24.166 4.197 1.00 86.12 395 GLU A N 1
ATOM 3179 C CA . GLU A 1 395 ? 4.125 23.648 3.710 1.00 86.12 395 GLU A CA 1
ATOM 3180 C C . GLU A 1 395 ? 3.983 22.193 3.248 1.00 86.12 395 GLU A C 1
ATOM 3182 O O . GLU A 1 395 ? 4.472 21.827 2.179 1.00 86.12 395 GLU A O 1
ATOM 3187 N N . LEU A 1 396 ? 3.253 21.376 4.012 1.00 83.25 396 LEU A N 1
ATOM 3188 C CA . LEU A 1 396 ? 2.944 19.994 3.647 1.00 83.25 396 LEU A CA 1
ATOM 3189 C C . LEU A 1 396 ? 2.029 19.908 2.418 1.00 83.25 396 LEU A C 1
ATOM 3191 O O . LEU A 1 396 ? 2.302 19.125 1.513 1.00 83.25 396 LEU A O 1
ATOM 3195 N N . ASP A 1 397 ? 0.980 20.727 2.338 1.00 78.75 397 ASP A N 1
ATOM 3196 C CA . ASP A 1 397 ? 0.099 20.773 1.167 1.00 78.75 397 ASP A CA 1
ATOM 3197 C C . ASP A 1 397 ? 0.861 21.237 -0.087 1.00 78.75 397 ASP A C 1
ATOM 3199 O O . ASP A 1 397 ? 0.636 20.710 -1.179 1.00 78.75 397 ASP A O 1
ATOM 3203 N N . HIS A 1 398 ? 1.814 22.165 0.055 1.00 83.62 398 HIS A N 1
ATOM 3204 C CA . HIS A 1 398 ? 2.712 22.544 -1.034 1.00 83.62 398 HIS A CA 1
ATOM 3205 C C . HIS A 1 398 ? 3.602 21.379 -1.483 1.00 83.62 398 HIS A C 1
ATOM 3207 O O . HIS A 1 398 ? 3.687 21.120 -2.683 1.00 83.62 398 HIS A O 1
ATOM 3213 N N . LEU A 1 399 ? 4.220 20.655 -0.541 1.00 83.88 399 LEU A N 1
ATOM 3214 C CA . LEU A 1 399 ? 5.033 19.468 -0.829 1.00 83.88 399 LEU A CA 1
ATOM 3215 C C . LEU A 1 399 ? 4.227 18.388 -1.576 1.00 83.88 399 LEU A C 1
ATOM 3217 O O . LEU A 1 399 ? 4.757 17.723 -2.459 1.00 83.88 399 LEU A O 1
ATOM 3221 N N . LEU A 1 400 ? 2.934 18.253 -1.269 1.00 77.69 400 LEU A N 1
ATOM 3222 C CA . LEU A 1 400 ? 2.004 17.334 -1.937 1.00 77.69 400 LEU A CA 1
ATOM 3223 C C . LEU A 1 400 ? 1.439 17.870 -3.269 1.00 77.69 400 LEU A C 1
ATOM 3225 O O . LEU A 1 400 ? 0.547 17.253 -3.851 1.00 77.69 400 LEU A O 1
ATOM 3229 N N . GLY A 1 401 ? 1.920 19.018 -3.756 1.00 70.56 401 GLY A N 1
ATOM 3230 C CA . GLY A 1 401 ? 1.497 19.596 -5.034 1.00 70.56 401 GLY A CA 1
ATOM 3231 C C . GLY A 1 401 ? 0.117 20.266 -5.011 1.00 70.56 401 GLY A C 1
ATOM 3232 O O . GLY A 1 401 ? -0.438 20.547 -6.069 1.00 70.56 401 GLY A O 1
ATOM 3233 N N . ARG A 1 402 ? -0.446 20.570 -3.833 1.00 66.62 402 ARG A N 1
ATOM 3234 C CA . ARG A 1 402 ? -1.739 21.274 -3.667 1.00 66.62 402 ARG A CA 1
ATOM 3235 C C . ARG A 1 402 ? -1.597 22.801 -3.624 1.00 66.62 402 ARG A C 1
ATOM 3237 O O . ARG A 1 402 ? -2.504 23.513 -3.200 1.00 66.62 402 ARG A O 1
ATOM 3244 N N . SER A 1 403 ? -0.456 23.324 -4.066 1.00 57.19 403 SER A N 1
ATOM 3245 C CA . SER A 1 403 ? -0.086 24.740 -3.955 1.00 57.19 403 SER A CA 1
ATOM 3246 C C . SER A 1 403 ? -0.986 25.701 -4.748 1.00 57.19 403 SER A C 1
ATOM 3248 O O . SER A 1 403 ? -1.048 26.886 -4.418 1.00 57.19 403 SER A O 1
ATOM 3250 N N . ASP A 1 404 ? -1.721 25.208 -5.751 1.00 50.47 404 ASP A N 1
ATOM 3251 C CA . ASP A 1 404 ? -2.651 26.012 -6.557 1.00 50.47 404 ASP A CA 1
ATOM 3252 C C . ASP A 1 404 ? -3.887 26.490 -5.763 1.00 50.47 404 ASP A C 1
ATOM 3254 O O . ASP A 1 404 ? -4.446 27.543 -6.079 1.00 50.47 404 ASP A O 1
ATOM 3258 N N . VAL A 1 405 ? -4.265 25.778 -4.692 1.00 48.69 405 VAL A N 1
ATOM 3259 C CA . VAL A 1 405 ? -5.492 26.008 -3.895 1.00 48.69 405 VAL A CA 1
ATOM 3260 C C . VAL A 1 405 ? -5.439 27.302 -3.072 1.00 48.69 405 VAL A C 1
ATOM 3262 O O . VAL A 1 405 ? -6.465 27.900 -2.759 1.00 48.69 405 VAL A O 1
ATOM 3265 N N . PHE A 1 406 ? -4.242 27.785 -2.737 1.00 46.59 406 PHE A N 1
ATOM 3266 C CA . PHE A 1 406 ? -4.066 28.960 -1.874 1.00 46.59 406 PHE A CA 1
ATOM 3267 C C . PHE A 1 406 ? -3.812 30.258 -2.654 1.00 46.59 406 PHE A C 1
ATOM 3269 O O . PHE A 1 406 ? -3.510 31.297 -2.060 1.00 46.59 406 PHE A O 1
ATOM 3276 N N . SER A 1 407 ? -3.968 30.235 -3.984 1.00 44.38 407 SER A N 1
ATOM 3277 C CA . SER A 1 407 ? -3.729 31.377 -4.875 1.00 44.38 407 SER A CA 1
ATOM 3278 C C . SER A 1 407 ? -4.844 32.440 -4.825 1.00 44.38 407 SER A C 1
ATOM 3280 O O . SER A 1 407 ? -5.413 32.851 -5.830 1.00 44.38 407 SER A O 1
ATOM 3282 N N . SER A 1 408 ? -5.134 32.975 -3.636 1.00 38.91 408 SER A N 1
ATOM 3283 C CA . SER A 1 408 ? -5.993 34.163 -3.490 1.00 38.91 408 SER A CA 1
ATOM 3284 C C . SER A 1 408 ? -5.276 35.478 -3.832 1.00 38.91 408 SER A C 1
ATOM 3286 O O . SER A 1 408 ? -5.910 36.531 -3.913 1.00 38.91 408 SER A O 1
ATOM 3288 N N . GLN A 1 409 ? -3.963 35.447 -4.084 1.00 39.19 409 GLN A N 1
ATOM 3289 C CA . GLN A 1 409 ? -3.191 36.635 -4.432 1.00 39.19 409 GLN A CA 1
ATOM 3290 C C . GLN A 1 409 ? -2.629 36.533 -5.847 1.00 39.19 409 GLN A C 1
ATOM 3292 O O . GLN A 1 409 ? -1.892 35.613 -6.191 1.00 39.19 409 GLN A O 1
ATOM 3297 N N . LYS A 1 410 ? -2.996 37.525 -6.665 1.00 39.25 410 LYS A N 1
ATOM 3298 C CA . LYS A 1 410 ? -2.440 37.800 -7.991 1.00 39.25 410 LYS A CA 1
ATOM 3299 C C . LYS A 1 410 ? -0.922 37.990 -7.882 1.00 39.25 410 LYS A C 1
ATOM 3301 O O . LYS A 1 410 ? -0.457 39.121 -7.775 1.00 39.25 410 LYS A O 1
ATOM 3306 N N . ALA A 1 411 ? -0.147 36.913 -7.946 1.00 39.25 411 ALA A N 1
ATOM 3307 C CA . ALA A 1 411 ? 1.236 37.025 -8.373 1.00 39.25 411 ALA A CA 1
ATOM 3308 C C . ALA A 1 411 ? 1.184 37.433 -9.848 1.00 39.25 411 ALA A C 1
ATOM 3310 O O . ALA A 1 411 ? 0.667 36.698 -10.695 1.00 39.25 411 ALA A O 1
ATOM 3311 N N . SER A 1 412 ? 1.617 38.658 -10.144 1.00 37.84 412 SER A N 1
ATOM 3312 C CA . SER A 1 412 ? 1.823 39.092 -11.517 1.00 37.84 412 SER A CA 1
ATOM 3313 C C . SER A 1 412 ? 2.678 38.047 -12.223 1.00 37.84 412 SER A C 1
ATOM 3315 O O . SER A 1 412 ? 3.621 37.511 -11.642 1.00 37.84 412 SER A O 1
ATOM 3317 N N . ALA A 1 413 ? 2.333 37.754 -13.474 1.00 34.84 413 ALA A N 1
ATOM 3318 C CA . ALA A 1 413 ? 3.150 36.975 -14.388 1.00 34.84 413 ALA A CA 1
ATOM 3319 C C . ALA A 1 413 ? 4.480 37.709 -14.643 1.00 34.84 413 ALA A C 1
ATOM 3321 O O . ALA A 1 413 ? 4.697 38.282 -15.706 1.00 34.84 413 ALA A O 1
ATOM 3322 N N . ASN A 1 414 ? 5.359 37.748 -13.646 1.00 40.75 414 ASN A N 1
ATOM 3323 C CA . ASN A 1 414 ? 6.735 38.150 -13.824 1.00 40.75 414 ASN A CA 1
ATOM 3324 C C . ASN A 1 414 ? 7.425 36.942 -14.445 1.00 40.75 414 ASN A C 1
ATOM 3326 O O . ASN A 1 414 ? 7.576 35.898 -13.813 1.00 40.75 414 ASN A O 1
ATOM 3330 N N . SER A 1 415 ? 7.779 37.080 -15.721 1.00 47.53 415 SER A N 1
ATOM 3331 C CA . SER A 1 415 ? 8.653 36.152 -16.427 1.00 47.53 415 SER A CA 1
ATOM 3332 C C . SER A 1 415 ? 9.861 35.836 -15.550 1.00 47.53 415 SER A C 1
ATOM 3334 O O . SER A 1 415 ? 10.580 36.755 -15.149 1.00 47.53 415 SER A O 1
ATOM 3336 N N . VAL A 1 416 ? 10.071 34.554 -15.251 1.00 51.75 416 VAL A N 1
ATOM 3337 C CA . VAL A 1 416 ? 11.243 34.088 -14.508 1.00 51.75 416 VAL A CA 1
ATOM 3338 C C . VAL A 1 416 ? 12.492 34.590 -15.245 1.00 51.75 416 VAL A C 1
ATOM 3340 O O . VAL A 1 416 ? 12.626 34.317 -16.444 1.00 51.75 416 VAL A O 1
ATOM 3343 N N . PRO A 1 417 ? 13.399 35.347 -14.603 1.00 56.59 417 PRO A N 1
ATOM 3344 C CA . PRO A 1 417 ? 14.695 35.624 -15.203 1.00 56.59 417 PRO A CA 1
ATOM 3345 C C . PRO A 1 417 ? 15.382 34.278 -15.443 1.00 56.59 417 PRO A C 1
ATOM 3347 O O . PRO A 1 417 ? 15.517 33.492 -14.509 1.00 56.59 417 PRO A O 1
ATOM 3350 N N . LYS A 1 418 ? 15.774 33.980 -16.690 1.00 58.09 418 LYS A N 1
ATOM 3351 C CA . LYS A 1 418 ? 16.522 32.754 -17.011 1.00 58.09 418 LYS A CA 1
ATOM 3352 C C . LYS A 1 418 ? 17.825 32.760 -16.214 1.00 58.09 418 LYS A C 1
ATOM 3354 O O . LYS A 1 418 ? 18.771 33.450 -16.590 1.00 58.09 418 LYS A O 1
ATOM 3359 N N . LEU A 1 419 ? 17.858 32.021 -15.110 1.00 69.62 419 LEU A N 1
ATOM 3360 C CA . LEU A 1 419 ? 19.076 31.774 -14.356 1.00 69.62 419 LEU A CA 1
ATOM 3361 C C . LEU A 1 419 ? 19.857 30.694 -15.112 1.00 69.62 419 LEU A C 1
ATOM 3363 O O . LEU A 1 419 ? 19.332 29.599 -15.283 1.00 69.62 419 LEU A O 1
ATOM 3367 N N . PRO A 1 420 ? 21.077 30.976 -15.602 1.00 68.50 420 PRO A N 1
ATOM 3368 C CA . PRO A 1 420 ? 21.797 30.061 -16.492 1.00 68.50 420 PRO A CA 1
ATOM 3369 C C . PRO A 1 420 ? 22.199 28.737 -15.827 1.00 68.50 420 PRO A C 1
ATOM 3371 O O . PRO A 1 420 ? 22.542 27.795 -16.530 1.00 68.50 420 PRO A O 1
ATOM 3374 N N . PHE A 1 421 ? 22.170 28.667 -14.494 1.00 77.38 421 PHE A N 1
ATOM 3375 C CA . PHE A 1 421 ? 22.542 27.487 -13.711 1.00 77.38 421 PHE A CA 1
ATOM 3376 C C . PHE A 1 421 ? 21.348 26.623 -13.264 1.00 77.38 421 PHE A C 1
ATOM 3378 O O . PHE A 1 421 ? 21.576 25.589 -12.646 1.00 77.38 421 PHE A O 1
ATOM 3385 N N . LEU A 1 422 ? 20.101 27.035 -13.535 1.00 79.94 422 LEU A N 1
ATOM 3386 C CA . LEU A 1 422 ? 18.902 26.239 -13.243 1.00 79.94 422 LEU A CA 1
ATOM 3387 C C . LEU A 1 422 ? 18.303 25.690 -14.533 1.00 79.94 422 LEU A C 1
ATOM 3389 O O . LEU A 1 422 ? 18.204 26.401 -15.536 1.00 79.94 422 LEU A O 1
ATOM 3393 N N . ASP A 1 423 ? 17.836 24.446 -14.487 1.00 74.56 423 ASP A N 1
ATOM 3394 C CA . ASP A 1 423 ? 17.050 23.884 -15.578 1.00 74.56 423 ASP A CA 1
ATOM 3395 C C . ASP A 1 423 ? 15.602 24.434 -15.583 1.00 74.56 423 ASP A C 1
ATOM 3397 O O . ASP A 1 423 ? 15.168 25.193 -14.703 1.00 74.56 423 ASP A O 1
ATOM 3401 N N . ALA A 1 424 ? 14.832 24.087 -16.619 1.00 73.94 424 ALA A N 1
ATOM 3402 C CA . ALA A 1 424 ? 13.450 24.547 -16.756 1.00 73.94 424 ALA A CA 1
ATOM 3403 C C . ALA A 1 424 ? 12.523 24.013 -15.644 1.00 73.94 424 ALA A C 1
ATOM 3405 O O . ALA A 1 424 ? 11.572 24.701 -15.267 1.00 73.94 424 ALA A O 1
ATOM 3406 N N . GLN A 1 425 ? 12.802 22.820 -15.109 1.00 76.12 425 GLN A N 1
ATOM 3407 C CA . GLN A 1 425 ? 11.993 22.163 -14.082 1.00 76.12 425 GLN A CA 1
ATOM 3408 C C . GLN A 1 425 ? 12.240 22.791 -12.703 1.00 76.12 425 GLN A C 1
ATOM 3410 O O . GLN A 1 425 ? 11.289 23.178 -12.029 1.00 76.12 425 GLN A O 1
ATOM 3415 N N . GLN A 1 426 ? 13.501 22.999 -12.330 1.00 82.88 426 GLN A N 1
ATOM 3416 C CA . GLN A 1 426 ? 13.934 23.719 -11.132 1.00 82.88 426 GLN A CA 1
ATOM 3417 C C . GLN A 1 426 ? 13.426 25.163 -11.139 1.00 82.88 426 GLN A C 1
ATOM 3419 O O . GLN A 1 426 ? 12.964 25.673 -10.119 1.00 82.88 426 GLN A O 1
ATOM 3424 N N . SER A 1 427 ? 13.451 25.823 -12.301 1.00 81.88 427 SER A N 1
ATOM 3425 C CA . SER A 1 427 ? 12.918 27.183 -12.453 1.00 81.88 427 SER A CA 1
ATOM 3426 C C . SER A 1 427 ? 11.409 27.245 -12.188 1.00 81.88 427 SER A C 1
ATOM 3428 O O . SER A 1 427 ? 10.926 28.179 -11.542 1.00 81.88 427 SER A O 1
ATOM 3430 N N . LEU A 1 428 ? 10.655 26.248 -12.666 1.00 79.38 428 LEU A N 1
ATOM 3431 C CA . LEU A 1 428 ? 9.220 26.131 -12.407 1.00 79.38 428 LEU A CA 1
ATOM 3432 C C . LEU A 1 428 ? 8.942 25.822 -10.930 1.00 79.38 428 LEU A C 1
ATOM 3434 O O . LEU A 1 428 ? 8.085 26.465 -10.328 1.00 79.38 428 LEU A O 1
ATOM 3438 N N . ALA A 1 429 ? 9.686 24.889 -10.337 1.00 82.62 429 ALA A N 1
ATOM 3439 C CA . ALA A 1 429 ? 9.541 24.519 -8.934 1.00 82.62 429 ALA A CA 1
ATOM 3440 C C . ALA A 1 429 ? 9.851 25.697 -7.995 1.00 82.62 429 ALA A C 1
ATOM 3442 O O . ALA A 1 429 ? 9.110 25.948 -7.047 1.00 82.62 429 ALA A O 1
ATOM 3443 N N . LEU A 1 430 ? 10.875 26.500 -8.301 1.00 84.94 430 LEU A N 1
ATOM 3444 C CA . LEU A 1 430 ? 11.188 27.722 -7.555 1.00 84.94 430 LEU A CA 1
ATOM 3445 C C . LEU A 1 430 ? 10.062 28.767 -7.648 1.00 84.94 430 LEU A C 1
ATOM 3447 O O . LEU A 1 430 ? 9.763 29.448 -6.666 1.00 84.94 430 LEU A O 1
ATOM 3451 N N . MET A 1 431 ? 9.411 28.885 -8.810 1.00 81.75 431 MET A N 1
ATOM 3452 C CA . MET A 1 431 ? 8.238 29.751 -8.982 1.00 81.75 431 MET A CA 1
ATOM 3453 C C . MET A 1 431 ? 7.032 29.243 -8.184 1.00 81.75 431 MET A C 1
ATOM 3455 O O . MET A 1 431 ? 6.267 30.038 -7.645 1.00 81.75 431 MET A O 1
ATOM 3459 N N . GLN A 1 432 ? 6.835 27.929 -8.101 1.00 80.62 432 GLN A N 1
ATOM 3460 C CA . GLN A 1 432 ? 5.793 27.363 -7.249 1.00 80.62 432 GLN A CA 1
ATOM 3461 C C . GLN A 1 432 ? 6.104 27.625 -5.774 1.00 80.62 432 GLN A C 1
ATOM 3463 O O . GLN A 1 432 ? 5.204 28.016 -5.030 1.00 80.62 432 GLN A O 1
ATOM 3468 N N . LEU A 1 433 ? 7.363 27.457 -5.357 1.00 85.31 433 LEU A N 1
ATOM 3469 C CA . LEU A 1 433 ? 7.811 27.692 -3.985 1.00 85.31 433 LEU A CA 1
ATOM 3470 C C . LEU A 1 433 ? 7.577 29.146 -3.555 1.00 85.31 433 LEU A C 1
ATOM 3472 O O . LEU A 1 433 ? 7.095 29.383 -2.451 1.00 85.31 433 LEU A O 1
ATOM 3476 N N . SER A 1 434 ? 7.825 30.120 -4.438 1.00 85.31 434 SER A N 1
ATOM 3477 C CA . SER A 1 434 ? 7.636 31.546 -4.127 1.00 85.31 434 SER A CA 1
ATOM 3478 C C . SER A 1 434 ? 6.181 31.968 -3.897 1.00 85.31 434 SER A C 1
ATOM 3480 O O . SER A 1 434 ? 5.928 33.079 -3.429 1.00 85.31 434 SER A O 1
ATOM 3482 N N . ARG A 1 435 ? 5.211 31.087 -4.178 1.00 80.56 435 ARG A N 1
ATOM 3483 C CA . ARG A 1 435 ? 3.797 31.299 -3.835 1.00 80.56 435 ARG A CA 1
ATOM 3484 C C . ARG A 1 435 ? 3.530 31.159 -2.338 1.00 80.56 435 ARG A C 1
ATOM 3486 O O . ARG A 1 435 ? 2.513 31.659 -1.863 1.00 80.56 435 ARG A O 1
ATOM 3493 N N . LEU A 1 436 ? 4.409 30.483 -1.596 1.00 83.25 436 LEU A N 1
ATOM 3494 C CA . LEU A 1 436 ? 4.294 30.396 -0.145 1.00 83.25 436 LEU A CA 1
ATOM 3495 C C . LEU A 1 436 ? 4.663 31.741 0.503 1.00 83.25 436 LEU A C 1
ATOM 3497 O O . LEU A 1 436 ? 5.678 32.333 0.129 1.00 83.25 436 LEU A O 1
ATOM 3501 N N . PRO A 1 437 ? 3.924 32.203 1.532 1.00 82.81 437 PRO A N 1
ATOM 3502 C CA . PRO A 1 437 ? 4.210 33.475 2.200 1.00 82.81 437 PRO A CA 1
ATOM 3503 C C . PRO A 1 437 ? 5.641 33.582 2.741 1.00 82.81 437 PRO A C 1
ATOM 3505 O O . PRO A 1 437 ? 6.249 34.648 2.680 1.00 82.81 437 PRO A O 1
ATOM 3508 N N . ALA A 1 438 ? 6.196 32.470 3.236 1.00 85.56 438 ALA A N 1
ATOM 3509 C CA . ALA A 1 438 ? 7.560 32.415 3.758 1.00 85.56 438 ALA A CA 1
ATOM 3510 C C . ALA A 1 438 ? 8.638 32.563 2.666 1.00 85.56 438 ALA A C 1
ATOM 3512 O O . ALA A 1 438 ? 9.759 32.952 2.983 1.00 85.56 438 ALA A O 1
ATOM 3513 N N . PHE A 1 439 ? 8.311 32.293 1.399 1.00 88.25 439 PHE A N 1
ATOM 3514 C CA . PHE A 1 439 ? 9.251 32.200 0.275 1.00 88.25 439 PHE A CA 1
ATOM 3515 C C . PHE A 1 439 ? 9.016 33.267 -0.806 1.00 88.25 439 PHE A C 1
ATOM 3517 O O . PHE A 1 439 ? 9.556 33.161 -1.907 1.00 88.25 439 PHE A O 1
ATOM 3524 N N . SER A 1 440 ? 8.254 34.322 -0.513 1.00 84.50 440 SER A N 1
ATOM 3525 C CA . SER A 1 440 ? 7.934 35.387 -1.478 1.00 84.50 440 SER A CA 1
ATOM 3526 C C . SER A 1 440 ? 9.171 36.031 -2.128 1.00 84.50 440 SER A C 1
ATOM 3528 O O . SER A 1 440 ? 9.132 36.417 -3.295 1.00 84.50 440 SER A O 1
ATOM 3530 N N . GLU A 1 441 ? 10.294 36.088 -1.405 1.00 85.00 441 GLU A N 1
ATOM 3531 C CA . GLU A 1 441 ? 11.575 36.643 -1.867 1.00 85.00 441 GLU A CA 1
ATOM 3532 C C . GLU A 1 441 ? 12.580 35.580 -2.357 1.00 85.00 441 GLU A C 1
ATOM 3534 O O . GLU A 1 441 ? 13.730 35.913 -2.654 1.00 85.00 441 GLU A O 1
ATOM 3539 N N . ALA A 1 442 ? 12.176 34.309 -2.486 1.00 84.56 442 ALA A N 1
ATOM 3540 C CA . ALA A 1 442 ? 13.084 33.203 -2.808 1.00 84.56 442 ALA A CA 1
ATOM 3541 C C . ALA A 1 442 ? 13.865 33.434 -4.114 1.00 84.56 442 ALA A C 1
ATOM 3543 O O . ALA A 1 442 ? 15.080 33.256 -4.145 1.00 84.56 442 ALA A O 1
ATOM 3544 N N . ILE A 1 443 ? 13.201 33.914 -5.174 1.00 84.31 443 ILE A N 1
ATOM 3545 C CA . ILE A 1 443 ? 13.842 34.191 -6.475 1.00 84.31 443 ILE A CA 1
ATOM 3546 C C . ILE A 1 443 ? 14.935 35.266 -6.339 1.00 84.31 443 ILE A C 1
ATOM 3548 O O . ILE A 1 443 ? 16.014 35.129 -6.915 1.00 84.31 443 ILE A O 1
ATOM 3552 N N . SER A 1 444 ? 14.678 36.317 -5.552 1.00 84.19 444 SER A N 1
ATOM 3553 C CA . SER A 1 444 ? 15.654 37.386 -5.303 1.00 84.19 444 SER A CA 1
ATOM 3554 C C . SER A 1 444 ? 16.838 36.880 -4.478 1.00 84.19 444 SER A C 1
ATOM 3556 O O . SER A 1 444 ? 17.982 37.243 -4.750 1.00 84.19 444 SER A O 1
ATOM 3558 N N . LYS A 1 445 ? 16.586 36.021 -3.483 1.00 84.94 445 LYS A N 1
ATOM 3559 C CA . LYS A 1 445 ? 17.635 35.445 -2.633 1.00 84.94 445 LYS A CA 1
ATOM 3560 C C . LYS A 1 445 ? 18.566 34.519 -3.407 1.00 84.94 445 LYS A C 1
ATOM 3562 O O . LYS A 1 445 ? 19.779 34.651 -3.272 1.00 84.94 445 LYS A O 1
ATOM 3567 N N . VAL A 1 446 ? 18.023 33.677 -4.289 1.00 84.75 446 VAL A N 1
ATOM 3568 C CA . VAL A 1 446 ? 18.816 32.806 -5.177 1.00 84.75 446 VAL A CA 1
ATOM 3569 C C . VAL A 1 446 ? 19.796 33.612 -6.040 1.00 84.75 446 VAL A C 1
ATOM 3571 O O . VAL A 1 446 ? 20.921 33.178 -6.252 1.00 84.75 446 VAL A O 1
ATOM 3574 N N . GLN A 1 447 ? 19.411 34.808 -6.498 1.00 82.12 447 GLN A N 1
ATOM 3575 C CA . GLN A 1 447 ? 20.303 35.693 -7.259 1.00 82.12 447 GLN A CA 1
ATOM 3576 C C . GLN A 1 447 ? 21.393 36.345 -6.404 1.00 82.12 447 GLN A C 1
ATOM 3578 O O . GLN A 1 447 ? 22.481 36.623 -6.902 1.00 82.12 447 GLN A O 1
ATOM 3583 N N . SER A 1 448 ? 21.093 36.620 -5.134 1.00 83.69 448 SER A N 1
ATOM 3584 C CA . SER A 1 448 ? 22.015 37.301 -4.223 1.00 83.69 448 SER A CA 1
ATOM 3585 C C . SER A 1 448 ? 23.106 36.393 -3.650 1.00 83.69 448 SER A C 1
ATOM 3587 O O . SER A 1 448 ? 24.143 36.903 -3.235 1.00 83.69 448 SER A O 1
ATOM 3589 N N . ILE A 1 449 ? 22.886 35.072 -3.621 1.00 84.12 449 ILE A N 1
ATOM 3590 C CA . ILE A 1 449 ? 23.798 34.101 -3.002 1.00 84.12 449 ILE A CA 1
ATOM 3591 C C . ILE A 1 449 ? 24.814 33.613 -4.052 1.00 84.12 449 ILE A C 1
ATOM 3593 O O . ILE A 1 449 ? 24.447 32.847 -4.945 1.00 84.12 449 ILE A O 1
ATOM 3597 N N . PRO A 1 450 ? 26.100 34.001 -3.959 1.00 79.38 450 PRO A N 1
ATOM 3598 C CA . PRO A 1 450 ? 27.105 33.643 -4.962 1.00 79.38 450 PRO A CA 1
ATOM 3599 C C . PRO A 1 450 ? 27.495 32.157 -4.934 1.00 79.38 450 PRO A C 1
ATOM 3601 O O . PRO A 1 450 ? 27.877 31.606 -5.962 1.00 79.38 450 PRO A O 1
ATOM 3604 N N . GLU A 1 451 ? 27.379 31.492 -3.782 1.00 83.69 451 GLU A N 1
ATOM 3605 C CA . GLU A 1 451 ? 27.757 30.080 -3.583 1.00 83.69 451 GLU A CA 1
ATOM 3606 C C . GLU A 1 451 ? 26.656 29.089 -3.996 1.00 83.69 451 GLU A C 1
ATOM 3608 O O . GLU A 1 451 ? 26.840 27.873 -3.945 1.00 83.69 451 GLU A O 1
ATOM 3613 N N . PHE A 1 452 ? 25.512 29.592 -4.456 1.00 85.25 452 PHE A N 1
ATOM 3614 C CA . PHE A 1 452 ? 24.354 28.777 -4.806 1.00 85.25 452 PHE A CA 1
ATOM 3615 C C . PHE A 1 452 ? 24.618 27.743 -5.918 1.00 85.25 452 PHE A C 1
ATOM 3617 O O . PHE A 1 452 ? 24.190 26.596 -5.768 1.00 85.25 452 PHE A O 1
ATOM 3624 N N . PRO A 1 453 ? 25.359 28.062 -7.003 1.00 84.19 453 PRO A N 1
ATOM 3625 C CA . PRO A 1 453 ? 25.721 27.061 -8.008 1.00 84.19 453 PRO A CA 1
ATOM 3626 C C . PRO A 1 453 ? 26.598 25.941 -7.434 1.00 84.19 453 PRO A C 1
ATOM 3628 O O . PRO A 1 453 ? 26.467 24.787 -7.838 1.00 84.19 453 PRO A O 1
ATOM 3631 N N . THR A 1 454 ? 27.460 26.261 -6.463 1.00 85.81 454 THR A N 1
ATOM 3632 C CA . THR A 1 454 ? 28.293 25.274 -5.765 1.00 85.81 454 THR A CA 1
ATOM 3633 C C . THR A 1 454 ? 27.423 24.321 -4.953 1.00 85.81 454 THR A C 1
ATOM 3635 O O . THR A 1 454 ? 27.615 23.113 -5.043 1.00 85.81 454 THR A O 1
ATOM 3638 N N . TRP A 1 455 ? 26.420 24.837 -4.234 1.00 88.38 455 TRP A N 1
ATOM 3639 C CA . TRP A 1 455 ? 25.455 24.015 -3.496 1.00 88.38 455 TRP A CA 1
ATOM 3640 C C . TRP A 1 455 ? 24.664 23.065 -4.411 1.00 88.38 455 TRP A C 1
ATOM 3642 O O . TRP A 1 455 ? 24.543 21.877 -4.118 1.00 88.38 455 TRP A O 1
ATOM 3652 N N . ILE A 1 456 ? 24.204 23.537 -5.578 1.00 84.81 456 ILE A N 1
ATOM 3653 C CA . ILE A 1 456 ? 23.508 22.680 -6.557 1.00 84.81 456 ILE A CA 1
ATOM 3654 C C . ILE A 1 456 ? 24.395 21.513 -7.013 1.00 84.81 456 ILE A C 1
ATOM 3656 O O . ILE A 1 456 ? 23.875 20.423 -7.250 1.00 84.81 456 ILE A O 1
ATOM 3660 N N . ALA A 1 457 ? 25.712 21.707 -7.111 1.00 81.38 457 ALA A N 1
ATOM 3661 C CA . ALA A 1 457 ? 26.651 20.670 -7.534 1.00 81.38 457 ALA A CA 1
ATOM 3662 C C . ALA A 1 457 ? 27.108 19.726 -6.401 1.00 81.38 457 ALA A C 1
ATOM 3664 O O . ALA A 1 457 ? 27.636 18.655 -6.698 1.00 81.38 457 ALA A O 1
ATOM 3665 N N . GLN A 1 458 ? 26.915 20.083 -5.124 1.00 83.31 458 GLN A N 1
ATOM 3666 C CA . GLN A 1 458 ? 27.341 19.266 -3.979 1.00 83.31 458 GLN A CA 1
ATOM 3667 C C . GLN A 1 458 ? 26.600 17.929 -3.922 1.00 83.31 458 GLN A C 1
ATOM 3669 O O . GLN A 1 458 ? 25.383 17.867 -4.096 1.00 83.31 458 GLN A O 1
ATOM 3674 N N . ASP A 1 459 ? 27.293 16.839 -3.599 1.00 79.00 459 ASP A N 1
ATOM 3675 C CA . ASP A 1 459 ? 26.614 15.554 -3.444 1.00 79.00 459 ASP A CA 1
ATOM 3676 C C . ASP A 1 459 ? 25.677 15.570 -2.234 1.00 79.00 459 ASP A C 1
ATOM 3678 O O . ASP A 1 459 ? 24.520 15.203 -2.375 1.00 79.00 459 ASP A O 1
ATOM 3682 N N . ASN A 1 460 ? 26.120 16.072 -1.084 1.00 83.50 460 ASN A N 1
ATOM 3683 C CA . ASN A 1 460 ? 25.395 16.075 0.189 1.00 83.50 460 ASN A CA 1
ATOM 3684 C C . ASN A 1 460 ? 24.744 17.437 0.518 1.00 83.50 460 ASN A C 1
ATOM 3686 O O . ASN A 1 460 ? 24.860 17.940 1.640 1.00 83.50 460 ASN A O 1
ATOM 3690 N N . ALA A 1 461 ? 24.069 18.030 -0.471 1.00 86.56 461 ALA A N 1
ATOM 3691 C CA . ALA A 1 461 ? 23.431 19.350 -0.383 1.00 86.56 461 ALA A CA 1
ATOM 3692 C C . ALA A 1 461 ? 22.416 19.477 0.771 1.00 86.56 461 ALA A C 1
ATOM 3694 O O . ALA A 1 461 ? 22.133 20.581 1.233 1.00 86.56 461 ALA A O 1
ATOM 3695 N N . GLU A 1 462 ? 21.879 18.361 1.268 1.00 88.00 462 GLU A N 1
ATOM 3696 C CA . GLU A 1 462 ? 20.941 18.343 2.382 1.00 88.00 462 GLU A CA 1
ATOM 3697 C C . GLU A 1 462 ? 21.535 18.831 3.706 1.00 88.00 462 GLU A C 1
ATOM 3699 O O . GLU A 1 462 ? 20.750 19.140 4.588 1.00 88.00 462 GLU A O 1
ATOM 3704 N N . PHE A 1 463 ? 22.857 18.891 3.895 1.00 88.50 463 PHE A N 1
ATOM 3705 C CA . PHE A 1 463 ? 23.451 19.336 5.167 1.00 88.50 463 PHE A CA 1
ATOM 3706 C C . PHE A 1 463 ? 23.686 20.847 5.258 1.00 88.50 463 PHE A C 1
ATOM 3708 O O . PHE A 1 463 ? 23.779 21.360 6.371 1.00 88.50 463 PHE A O 1
ATOM 3715 N N . ASP A 1 464 ? 23.767 21.537 4.122 1.00 89.88 464 ASP A N 1
ATOM 3716 C CA . ASP A 1 464 ? 24.148 22.952 4.033 1.00 89.88 464 ASP A CA 1
ATOM 3717 C C . ASP A 1 464 ? 23.169 23.715 3.128 1.00 89.88 464 ASP A C 1
ATOM 3719 O O . ASP A 1 464 ? 23.520 24.221 2.065 1.00 89.88 464 ASP A O 1
ATOM 3723 N N . VAL A 1 465 ? 21.882 23.695 3.492 1.00 90.19 465 VAL A N 1
ATOM 3724 C CA . VAL A 1 465 ? 20.810 24.268 2.665 1.00 90.19 465 VAL A CA 1
ATOM 3725 C C . VAL A 1 465 ? 20.795 25.802 2.788 1.00 90.19 465 VAL A C 1
ATOM 3727 O O . VAL A 1 465 ? 20.661 26.318 3.900 1.00 90.19 465 VAL A O 1
ATOM 3730 N N . PRO A 1 466 ? 20.848 26.559 1.673 1.00 90.00 466 PRO A N 1
ATOM 3731 C CA . PRO A 1 466 ? 20.787 28.015 1.707 1.00 90.00 466 PRO A CA 1
ATOM 3732 C C . PRO A 1 466 ? 19.431 28.515 2.218 1.00 90.00 466 PRO A C 1
ATOM 3734 O O . PRO A 1 466 ? 18.373 28.019 1.825 1.00 90.00 466 PRO A O 1
ATOM 3737 N N . ILE A 1 467 ? 19.448 29.566 3.037 1.00 89.25 467 ILE A N 1
ATOM 3738 C CA . ILE A 1 467 ? 18.234 30.155 3.616 1.00 89.25 467 ILE A CA 1
ATOM 3739 C C . ILE A 1 467 ? 17.500 30.989 2.555 1.00 89.25 467 ILE A C 1
ATOM 3741 O O . ILE A 1 467 ? 17.855 32.138 2.282 1.00 89.25 467 ILE A O 1
ATOM 3745 N N . LEU A 1 468 ? 16.443 30.420 1.965 1.00 86.75 468 LEU A N 1
ATOM 3746 C CA . LEU A 1 468 ? 15.595 31.093 0.965 1.00 86.75 468 LEU A CA 1
ATOM 3747 C C . LEU A 1 468 ? 14.287 31.664 1.536 1.00 86.75 468 LEU A C 1
ATOM 3749 O O . LEU A 1 468 ? 13.591 32.406 0.844 1.00 86.75 468 LEU A O 1
ATOM 3753 N N . TRP A 1 469 ? 13.954 31.343 2.786 1.00 88.44 469 TRP A N 1
ATOM 3754 C CA . TRP A 1 469 ? 12.735 31.791 3.461 1.00 88.44 469 TRP A CA 1
ATOM 3755 C C . TRP A 1 469 ? 12.962 33.044 4.314 1.00 88.44 469 TRP A C 1
ATOM 3757 O O . TRP A 1 469 ? 14.092 33.456 4.592 1.00 88.44 469 TRP A O 1
ATOM 3767 N N . ASN A 1 470 ? 11.864 33.671 4.725 1.00 85.12 470 ASN A N 1
ATOM 3768 C CA . ASN A 1 470 ? 11.832 34.850 5.583 1.00 85.12 470 ASN A CA 1
ATOM 3769 C C . ASN A 1 470 ? 11.533 34.470 7.041 1.00 85.12 470 ASN A C 1
ATOM 3771 O O . ASN A 1 470 ? 10.797 33.524 7.305 1.00 85.12 470 ASN A O 1
ATOM 3775 N N . GLY A 1 471 ? 12.075 35.238 7.992 1.00 80.00 471 GLY A N 1
ATOM 3776 C CA . GLY A 1 471 ? 11.774 35.069 9.419 1.00 80.00 471 GLY A CA 1
ATOM 3777 C C . GLY A 1 471 ? 12.427 33.857 10.091 1.00 80.00 471 GLY A C 1
ATOM 3778 O O . GLY A 1 471 ? 11.837 33.315 11.019 1.00 80.00 471 GLY A O 1
ATOM 3779 N N . ASP A 1 472 ? 13.626 33.452 9.656 1.00 82.88 472 ASP A N 1
ATOM 3780 C CA . ASP A 1 472 ? 14.339 32.278 10.189 1.00 82.88 472 ASP A CA 1
ATOM 3781 C C . ASP A 1 472 ? 14.531 32.303 11.718 1.00 82.88 472 ASP A C 1
ATOM 3783 O O . ASP A 1 472 ? 14.376 31.282 12.376 1.00 82.88 472 ASP A O 1
ATOM 3787 N N . GLU A 1 473 ? 14.753 33.481 12.306 1.00 78.56 473 GLU A N 1
ATOM 3788 C CA . GLU A 1 473 ? 14.905 33.657 13.761 1.00 78.56 473 GLU A CA 1
ATOM 3789 C C . GLU A 1 473 ? 13.664 33.252 14.575 1.00 78.56 473 GLU A C 1
ATOM 3791 O O . GLU A 1 473 ? 13.756 33.025 15.779 1.00 78.56 473 GLU A O 1
ATOM 3796 N N . LYS A 1 474 ? 12.490 33.187 13.935 1.00 79.50 474 LYS A N 1
ATOM 3797 C CA . LYS A 1 474 ? 11.216 32.824 14.573 1.00 79.50 474 LYS A CA 1
ATOM 3798 C C . LYS A 1 474 ? 10.870 31.347 14.401 1.00 79.50 474 LYS A C 1
ATOM 3800 O O . LYS A 1 474 ? 9.863 30.907 14.952 1.00 79.50 474 LYS A O 1
ATOM 3805 N N . LEU A 1 475 ? 11.645 30.606 13.610 1.00 82.62 475 LEU A N 1
ATOM 3806 C CA . LEU A 1 475 ? 11.371 29.207 13.319 1.00 82.62 475 LEU A CA 1
ATOM 3807 C C . LEU A 1 475 ? 11.966 28.302 14.389 1.00 82.62 475 LEU A C 1
ATOM 3809 O O . LEU A 1 475 ? 13.077 28.500 14.880 1.00 82.62 475 LEU A O 1
ATOM 3813 N N . THR A 1 476 ? 11.215 27.262 14.712 1.00 87.56 476 THR A N 1
ATOM 3814 C CA . THR A 1 476 ? 11.690 26.148 15.523 1.00 87.56 476 THR A CA 1
ATOM 3815 C C . THR A 1 476 ? 12.621 25.276 14.683 1.00 87.56 476 THR A C 1
ATOM 3817 O O . THR A 1 476 ? 12.670 25.392 13.456 1.00 87.56 476 THR A O 1
ATOM 3820 N N . ASN A 1 477 ? 13.374 24.374 15.318 1.00 88.38 477 ASN A N 1
ATOM 3821 C CA . ASN A 1 477 ? 14.268 23.473 14.582 1.00 88.38 477 ASN A CA 1
ATOM 3822 C C . ASN A 1 477 ? 13.495 22.615 13.558 1.00 88.38 477 ASN A C 1
ATOM 3824 O O . ASN A 1 477 ? 13.971 22.386 12.449 1.00 88.38 477 ASN A O 1
ATOM 3828 N N . ILE A 1 478 ? 12.271 22.201 13.905 1.00 89.12 478 ILE A N 1
ATOM 3829 C CA . ILE A 1 478 ? 11.373 21.464 13.008 1.00 89.12 478 ILE A CA 1
ATOM 3830 C C . ILE A 1 478 ? 10.931 22.361 11.846 1.00 89.12 478 ILE A C 1
ATOM 3832 O O . ILE A 1 478 ? 11.067 21.957 10.693 1.00 89.12 478 ILE A O 1
ATOM 3836 N N . GLY A 1 479 ? 10.480 23.590 12.126 1.00 88.06 479 GLY A N 1
ATOM 3837 C CA . GLY A 1 479 ? 10.085 24.547 11.089 1.00 88.06 479 GLY A CA 1
ATOM 3838 C C . GLY A 1 479 ? 11.227 24.913 10.136 1.00 88.06 479 GLY A C 1
ATOM 3839 O O . GLY A 1 479 ? 11.014 25.017 8.927 1.00 88.06 479 GLY A O 1
ATOM 3840 N N . ARG A 1 480 ? 12.461 25.029 10.645 1.00 90.44 480 ARG A N 1
ATOM 3841 C CA . ARG A 1 480 ? 13.656 25.218 9.813 1.00 90.44 480 ARG A CA 1
ATOM 3842 C C . ARG A 1 480 ? 13.895 24.007 8.911 1.00 90.44 480 ARG A C 1
ATOM 3844 O O . ARG A 1 480 ? 13.979 24.181 7.701 1.00 90.44 480 ARG A O 1
ATOM 3851 N N . CYS A 1 481 ? 13.924 22.789 9.458 1.00 91.44 481 CYS A N 1
ATOM 3852 C CA . CYS A 1 481 ? 14.080 21.572 8.653 1.00 91.44 481 CYS A CA 1
ATOM 3853 C C . CYS A 1 481 ? 12.950 21.384 7.624 1.00 91.44 481 CYS A C 1
ATOM 3855 O O . CYS A 1 481 ? 13.198 20.855 6.543 1.00 91.44 481 CYS A O 1
ATOM 3857 N N . MET A 1 482 ? 11.724 21.824 7.926 1.00 91.50 482 MET A N 1
ATOM 3858 C CA . MET A 1 482 ? 10.602 21.796 6.984 1.00 91.50 482 MET A CA 1
ATOM 3859 C C . MET A 1 482 ? 10.850 22.749 5.808 1.00 91.50 482 MET A C 1
ATOM 3861 O O . MET A 1 482 ? 10.687 22.364 4.653 1.00 91.50 482 MET A O 1
ATOM 3865 N N . ASN A 1 483 ? 11.318 23.968 6.074 1.00 92.00 483 ASN A N 1
ATOM 3866 C CA . ASN A 1 483 ? 11.677 24.906 5.012 1.00 92.00 483 ASN A CA 1
ATOM 3867 C C . ASN A 1 483 ? 12.894 24.436 4.201 1.00 92.00 483 ASN A C 1
ATOM 3869 O O . ASN A 1 483 ? 12.886 24.554 2.976 1.00 92.00 483 ASN A O 1
ATOM 3873 N N . GLU A 1 484 ? 13.901 23.847 4.851 1.00 93.00 484 GLU A N 1
ATOM 3874 C CA . GLU A 1 484 ? 15.034 23.201 4.176 1.00 93.00 484 GLU A CA 1
ATOM 3875 C C . GLU A 1 484 ? 14.556 22.082 3.237 1.00 93.00 484 GLU A C 1
ATOM 3877 O O . GLU A 1 484 ? 14.992 22.016 2.087 1.00 93.00 484 GLU A O 1
ATOM 3882 N N . LEU A 1 485 ? 13.610 21.247 3.688 1.00 93.94 485 LEU A N 1
ATOM 3883 C CA . LEU A 1 485 ? 13.002 20.186 2.882 1.00 93.94 485 LEU A CA 1
ATOM 3884 C C . LEU A 1 485 ? 12.306 20.738 1.634 1.00 93.94 485 LEU A C 1
ATOM 3886 O O . LEU A 1 485 ? 12.448 20.156 0.562 1.00 93.94 485 LEU A O 1
ATOM 3890 N N . LEU A 1 486 ? 11.596 21.864 1.741 1.00 92.50 486 LEU A N 1
ATOM 3891 C CA . LEU A 1 486 ? 10.946 22.506 0.594 1.00 92.50 486 LEU A CA 1
ATOM 3892 C C . LEU A 1 486 ? 11.954 23.031 -0.439 1.00 92.50 486 LEU A C 1
ATOM 3894 O O . LEU A 1 486 ? 11.740 22.877 -1.642 1.00 92.50 486 LEU A O 1
ATOM 3898 N N . VAL A 1 487 ? 13.069 23.610 0.017 1.00 92.56 487 VAL A N 1
ATOM 3899 C CA . VAL A 1 487 ? 14.156 24.065 -0.868 1.00 92.56 487 VAL A CA 1
ATOM 3900 C C . VAL A 1 487 ? 14.812 22.877 -1.573 1.00 92.56 487 VAL A C 1
ATOM 3902 O O . VAL A 1 487 ? 15.011 22.913 -2.790 1.00 92.56 487 VAL A O 1
ATOM 3905 N N . VAL A 1 488 ? 15.100 21.801 -0.832 1.00 92.19 488 VAL A N 1
ATOM 3906 C CA . VAL A 1 488 ? 15.647 20.558 -1.392 1.00 92.19 488 VAL A CA 1
ATOM 3907 C C . VAL A 1 488 ? 14.668 19.941 -2.389 1.00 92.19 488 VAL A C 1
ATOM 3909 O O . VAL A 1 488 ? 15.075 19.611 -3.494 1.00 92.19 488 VAL A O 1
ATOM 3912 N N . HIS A 1 489 ? 13.378 19.855 -2.070 1.00 90.56 489 HIS A N 1
ATOM 3913 C CA . HIS A 1 489 ? 12.359 19.341 -2.986 1.00 90.56 489 HIS A CA 1
ATOM 3914 C C . HIS A 1 489 ? 12.317 20.121 -4.309 1.00 90.56 489 HIS A C 1
ATOM 3916 O O . HIS A 1 489 ? 12.265 19.515 -5.376 1.00 90.56 489 HIS A O 1
ATOM 3922 N N . ALA A 1 490 ? 12.388 21.454 -4.251 1.00 87.31 490 ALA A N 1
ATOM 3923 C CA . ALA A 1 490 ? 12.299 22.291 -5.442 1.00 87.31 490 ALA A CA 1
ATOM 3924 C C . ALA A 1 490 ? 13.549 22.225 -6.341 1.00 87.31 490 ALA A C 1
ATOM 3926 O O . ALA A 1 490 ? 13.433 22.341 -7.560 1.00 87.31 490 ALA A O 1
ATOM 3927 N N . LEU A 1 491 ? 14.747 22.078 -5.762 1.00 89.19 491 LEU A N 1
ATOM 3928 C CA . LEU A 1 491 ? 16.010 22.277 -6.490 1.00 89.19 491 LEU A CA 1
ATOM 3929 C C . LEU A 1 491 ? 16.909 21.039 -6.554 1.00 89.19 491 LEU A C 1
ATOM 3931 O O . LEU A 1 491 ? 17.667 20.879 -7.510 1.00 89.19 491 LEU A O 1
ATOM 3935 N N . ARG A 1 492 ? 16.830 20.162 -5.552 1.00 88.44 492 ARG A N 1
ATOM 3936 C CA . ARG A 1 492 ? 17.603 18.918 -5.409 1.00 88.44 492 ARG A CA 1
ATOM 3937 C C . ARG A 1 492 ? 16.687 17.753 -5.010 1.00 88.44 492 ARG A C 1
ATOM 3939 O O . ARG A 1 492 ? 16.847 17.176 -3.931 1.00 88.44 492 ARG A O 1
ATOM 3946 N N . PRO A 1 493 ? 15.716 17.380 -5.868 1.00 87.19 493 PRO A N 1
ATOM 3947 C CA . PRO A 1 493 ? 14.728 16.349 -5.543 1.00 87.19 493 PRO A CA 1
ATOM 3948 C C . PRO A 1 493 ? 15.358 14.965 -5.296 1.00 87.19 493 PRO A C 1
ATOM 3950 O O . PRO A 1 493 ? 14.769 14.136 -4.608 1.00 87.19 493 PRO A O 1
ATOM 3953 N N . ASP A 1 494 ? 16.583 14.717 -5.777 1.00 86.62 494 ASP A N 1
ATOM 3954 C CA . ASP A 1 494 ? 17.384 13.528 -5.448 1.00 86.62 494 ASP A CA 1
ATOM 3955 C C . ASP A 1 494 ? 17.691 13.394 -3.945 1.00 86.62 494 ASP A C 1
ATOM 3957 O O . ASP A 1 494 ? 17.901 12.289 -3.448 1.00 86.62 494 ASP A O 1
ATOM 3961 N N . ARG A 1 495 ? 17.694 14.502 -3.195 1.00 90.31 495 ARG A N 1
ATOM 3962 C CA . ARG A 1 495 ? 17.974 14.526 -1.750 1.00 90.31 495 ARG A CA 1
ATOM 3963 C C . ARG A 1 495 ? 16.735 14.627 -0.876 1.00 90.31 495 ARG A C 1
ATOM 3965 O O . ARG A 1 495 ? 16.866 14.748 0.342 1.00 90.31 495 ARG A O 1
ATOM 3972 N N . LEU A 1 496 ? 15.545 14.475 -1.458 1.00 91.94 496 LEU A N 1
ATOM 3973 C CA . LEU A 1 496 ? 14.285 14.537 -0.722 1.00 91.94 496 LEU A CA 1
ATOM 3974 C C . LEU A 1 496 ? 14.251 13.548 0.453 1.00 91.94 496 LEU A C 1
ATOM 3976 O O . LEU A 1 496 ? 14.005 13.953 1.584 1.00 91.94 496 LEU A O 1
ATOM 3980 N N . LEU A 1 497 ? 14.570 12.269 0.218 1.00 91.00 497 LEU A N 1
ATOM 3981 C CA . LEU A 1 497 ? 14.545 11.239 1.268 1.00 91.00 497 LEU A CA 1
ATOM 3982 C C . LEU A 1 497 ? 15.542 11.533 2.400 1.00 91.00 497 LEU A C 1
ATOM 3984 O O . LEU A 1 497 ? 15.209 11.376 3.573 1.00 91.00 497 LEU A O 1
ATOM 3988 N N . ALA A 1 498 ? 16.751 11.990 2.061 1.00 90.81 498 ALA A N 1
ATOM 3989 C CA . ALA A 1 498 ? 17.773 12.352 3.043 1.00 90.81 498 ALA A CA 1
ATOM 3990 C C . ALA A 1 498 ? 17.341 13.566 3.885 1.00 90.81 498 ALA A C 1
ATOM 3992 O O . ALA A 1 498 ? 17.503 13.572 5.105 1.00 90.81 498 ALA A O 1
ATOM 3993 N N . SER A 1 499 ? 16.718 14.562 3.253 1.00 93.25 499 SER A N 1
ATOM 3994 C CA . SER A 1 499 ? 16.143 15.712 3.949 1.00 93.25 499 SER A CA 1
ATOM 3995 C C . SER A 1 499 ? 14.954 15.313 4.838 1.00 93.25 499 SER A C 1
ATOM 3997 O O . SER A 1 499 ? 14.878 15.744 5.988 1.00 93.25 499 SER A O 1
ATOM 3999 N N . CYS A 1 500 ? 14.095 14.386 4.397 1.00 93.38 500 CYS A N 1
ATOM 4000 C CA . CYS A 1 500 ? 13.042 13.809 5.237 1.00 93.38 500 CYS A CA 1
ATOM 4001 C C . CYS A 1 500 ? 13.604 13.081 6.465 1.00 93.38 500 CYS A C 1
ATOM 4003 O O . CYS A 1 500 ? 13.064 13.236 7.557 1.00 93.38 500 CYS A O 1
ATOM 4005 N N . HIS A 1 501 ? 14.707 12.337 6.329 1.00 91.81 501 HIS A N 1
ATOM 4006 C CA . HIS A 1 501 ? 15.396 11.744 7.480 1.00 91.81 501 HIS A CA 1
ATOM 4007 C C . HIS A 1 501 ? 15.863 12.808 8.483 1.00 91.81 501 HIS A C 1
ATOM 4009 O O . HIS A 1 501 ? 15.713 12.603 9.686 1.00 91.81 501 HIS A O 1
ATOM 4015 N N . ARG A 1 502 ? 16.393 13.949 8.012 1.00 92.88 502 ARG A N 1
ATOM 4016 C CA . ARG A 1 502 ? 16.789 15.074 8.882 1.00 92.88 502 ARG A CA 1
ATOM 4017 C C . ARG A 1 502 ? 15.581 15.693 9.591 1.00 92.88 502 ARG A C 1
ATOM 4019 O O . ARG A 1 502 ? 15.653 15.932 10.793 1.00 92.88 502 ARG A O 1
ATOM 4026 N N . LEU A 1 503 ? 14.468 15.878 8.881 1.00 93.19 503 LEU A N 1
ATOM 4027 C CA . LEU A 1 503 ? 13.219 16.385 9.452 1.00 93.19 503 LEU A CA 1
ATOM 4028 C C . LEU A 1 503 ? 12.639 15.437 10.518 1.00 93.19 503 LEU A C 1
ATOM 4030 O O . LEU A 1 503 ? 12.252 15.866 11.598 1.00 93.19 503 LEU A O 1
ATOM 4034 N N . VAL A 1 504 ? 12.631 14.128 10.262 1.00 93.25 504 VAL A N 1
ATOM 4035 C CA . VAL A 1 504 ? 12.202 13.132 11.258 1.00 93.25 504 VAL A CA 1
ATOM 4036 C C . VAL A 1 504 ? 13.151 13.123 12.460 1.00 93.25 504 VAL A C 1
ATOM 4038 O O . VAL A 1 504 ? 12.699 13.048 13.603 1.00 93.25 504 VAL A O 1
ATOM 4041 N N . ALA A 1 505 ? 14.461 13.232 12.224 1.00 92.75 505 ALA A N 1
ATOM 4042 C CA . ALA A 1 505 ? 15.457 13.267 13.288 1.00 92.75 505 ALA A CA 1
ATOM 4043 C C . ALA A 1 505 ? 15.341 14.518 14.172 1.00 92.75 505 ALA A C 1
ATOM 4045 O O . ALA A 1 505 ? 15.642 14.431 15.361 1.00 92.75 505 ALA A O 1
ATOM 4046 N N . SER A 1 506 ? 14.881 15.657 13.641 1.00 91.69 506 SER A N 1
ATOM 4047 C CA . SER A 1 506 ? 14.627 16.850 14.455 1.00 91.69 506 SER A CA 1
ATOM 4048 C C . SER A 1 506 ? 13.380 16.717 15.338 1.00 91.69 506 SER A C 1
ATOM 4050 O O . SER A 1 506 ? 13.344 17.327 16.404 1.00 91.69 506 SER A O 1
ATOM 4052 N N . ALA A 1 507 ? 12.406 15.886 14.945 1.00 90.19 507 ALA A N 1
ATOM 4053 C CA . ALA A 1 507 ? 11.185 15.629 15.713 1.00 90.19 507 ALA A CA 1
ATOM 4054 C C . ALA A 1 507 ? 11.317 14.490 16.747 1.00 90.19 507 ALA A C 1
ATOM 4056 O O . ALA A 1 507 ? 10.845 14.633 17.872 1.00 90.19 507 ALA A O 1
ATOM 4057 N N . PHE A 1 508 ? 11.951 13.366 16.386 1.00 90.62 508 PHE A N 1
ATOM 4058 C CA . PHE A 1 508 ? 12.034 12.156 17.229 1.00 90.62 508 PHE A CA 1
ATOM 4059 C C . PHE A 1 508 ? 13.455 11.782 17.683 1.00 90.62 508 PHE A C 1
ATOM 4061 O O . PHE A 1 508 ? 13.617 10.901 18.527 1.00 90.62 508 PHE A O 1
ATOM 4068 N N . GLY A 1 509 ? 14.491 12.420 17.133 1.00 90.12 509 GLY A N 1
ATOM 4069 C CA . GLY A 1 509 ? 15.894 12.068 17.359 1.00 90.12 509 GLY A CA 1
ATOM 4070 C C . GLY A 1 509 ? 16.493 11.157 16.277 1.00 90.12 509 GLY A C 1
ATOM 4071 O O . GLY A 1 509 ? 15.798 10.467 15.532 1.00 90.12 509 GLY A O 1
ATOM 4072 N N . VAL A 1 510 ? 17.828 11.145 16.197 1.00 87.38 510 VAL A N 1
ATOM 4073 C CA . VAL A 1 510 ? 18.610 10.483 15.126 1.00 87.38 510 VAL A CA 1
ATOM 4074 C C . VAL A 1 510 ? 18.473 8.951 15.129 1.00 87.38 510 VAL A C 1
ATOM 4076 O O . VAL A 1 510 ? 18.599 8.304 14.087 1.00 87.38 510 VAL A O 1
ATOM 4079 N N . GLU A 1 511 ? 18.205 8.356 16.291 1.00 86.75 511 GLU A N 1
ATOM 4080 C CA . GLU A 1 511 ? 18.132 6.900 16.463 1.00 86.75 511 GLU A CA 1
ATOM 4081 C C . GLU A 1 511 ? 16.768 6.303 16.099 1.00 86.75 511 GLU A C 1
ATOM 4083 O O . GLU A 1 511 ? 16.676 5.092 15.897 1.00 86.75 511 GLU A O 1
ATOM 4088 N N . PHE A 1 512 ? 15.722 7.126 15.962 1.00 89.50 512 PHE A N 1
ATOM 4089 C CA . PHE A 1 512 ? 14.343 6.666 15.763 1.00 89.50 512 PHE A CA 1
ATOM 4090 C C . PHE A 1 512 ? 14.212 5.679 14.592 1.00 89.50 512 PHE A C 1
ATOM 4092 O O . PHE A 1 512 ? 13.626 4.608 14.727 1.00 89.50 512 PHE A O 1
ATOM 4099 N N . MET A 1 513 ? 14.8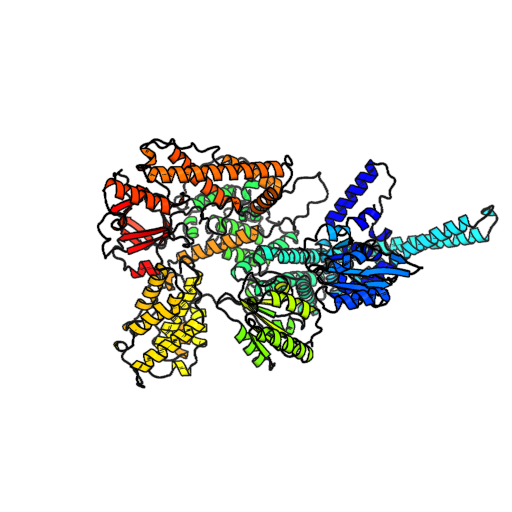49 5.997 13.460 1.00 86.06 513 MET A N 1
ATOM 4100 C CA . MET A 1 513 ? 14.824 5.175 12.244 1.00 86.06 513 MET A CA 1
ATOM 4101 C C . MET A 1 513 ? 15.941 4.120 12.158 1.00 86.06 513 MET A C 1
ATOM 4103 O O . MET A 1 513 ? 16.124 3.515 11.106 1.00 86.06 513 MET A O 1
ATOM 4107 N N . GLN A 1 514 ? 16.752 3.935 13.204 1.00 79.75 514 GLN A N 1
ATOM 4108 C CA . GLN A 1 514 ? 17.869 2.977 13.191 1.00 79.75 514 GLN A CA 1
ATOM 4109 C C . GLN A 1 514 ? 17.541 1.662 13.906 1.00 79.75 514 GLN A C 1
ATOM 4111 O O . GLN A 1 514 ? 18.206 0.653 13.676 1.00 79.75 514 GLN A O 1
ATOM 4116 N N . GLN A 1 515 ? 16.516 1.660 14.757 1.00 66.62 515 GLN A N 1
ATOM 4117 C CA . GLN A 1 515 ? 16.189 0.544 15.647 1.00 66.62 515 GLN A CA 1
ATOM 4118 C C . GLN A 1 515 ? 15.468 -0.629 14.967 1.00 66.62 515 GLN A C 1
ATOM 4120 O O . GLN A 1 515 ? 15.303 -1.687 15.571 1.00 66.62 515 GLN A O 1
ATOM 4125 N N . ASP A 1 516 ? 15.054 -0.476 13.710 1.00 65.25 516 ASP A N 1
ATOM 4126 C CA . ASP A 1 516 ? 14.407 -1.516 12.904 1.00 65.25 516 ASP A CA 1
ATOM 4127 C C . ASP A 1 516 ? 15.398 -2.319 12.040 1.00 65.25 516 ASP A C 1
ATOM 4129 O O . ASP A 1 516 ? 15.010 -3.314 11.425 1.00 65.25 516 ASP A O 1
ATOM 4133 N N . LYS A 1 517 ? 16.677 -1.913 11.985 1.00 60.81 517 LYS A N 1
ATOM 4134 C CA . LYS A 1 517 ? 17.665 -2.454 11.033 1.00 60.81 517 LYS A CA 1
ATOM 4135 C C . LYS A 1 517 ? 18.013 -3.931 11.242 1.00 60.81 517 LYS A C 1
ATOM 4137 O O . LYS A 1 517 ? 18.471 -4.570 10.298 1.00 60.81 517 LYS A O 1
ATOM 4142 N N . ILE A 1 518 ? 17.800 -4.488 12.437 1.00 66.94 518 ILE A N 1
ATOM 4143 C CA . ILE A 1 518 ? 18.055 -5.907 12.722 1.00 66.94 518 ILE A CA 1
ATOM 4144 C C . ILE A 1 518 ? 16.762 -6.566 13.199 1.00 66.94 518 ILE A C 1
ATOM 4146 O O . ILE A 1 518 ? 16.290 -6.335 14.311 1.00 66.94 518 ILE A O 1
ATOM 4150 N N . VAL A 1 519 ? 16.197 -7.424 12.349 1.00 75.25 519 VAL A N 1
ATOM 4151 C CA . VAL A 1 519 ? 15.056 -8.269 12.713 1.00 75.25 519 VAL A CA 1
ATOM 4152 C C . VAL A 1 519 ? 15.546 -9.390 13.625 1.00 75.25 519 VAL A C 1
ATOM 4154 O O . VAL A 1 519 ? 16.197 -10.332 13.170 1.00 75.25 519 VAL A O 1
ATOM 4157 N N . ASN A 1 520 ? 15.210 -9.301 14.910 1.00 81.50 520 ASN A N 1
ATOM 4158 C CA . ASN A 1 520 ? 15.452 -10.364 15.876 1.00 81.50 520 ASN A CA 1
ATOM 4159 C C . ASN A 1 520 ? 14.228 -11.289 15.953 1.00 81.50 520 ASN A C 1
ATOM 4161 O O . ASN A 1 520 ? 13.273 -11.020 16.681 1.00 81.50 520 ASN A O 1
ATOM 4165 N N . LEU A 1 521 ? 14.250 -12.384 15.186 1.00 85.56 521 LEU A N 1
ATOM 4166 C CA . LEU A 1 521 ? 13.118 -13.314 15.126 1.00 85.56 521 LEU A CA 1
ATOM 4167 C C . LEU A 1 521 ? 12.865 -14.019 16.472 1.00 85.56 521 LEU A C 1
ATOM 4169 O O . LEU A 1 521 ? 11.710 -14.298 16.788 1.00 85.56 521 LEU A O 1
ATOM 4173 N N . ARG A 1 522 ? 13.905 -14.240 17.292 1.00 87.44 522 ARG A N 1
ATOM 4174 C CA . ARG A 1 522 ? 13.758 -14.800 18.647 1.00 87.44 522 ARG A CA 1
ATOM 4175 C C . ARG A 1 522 ? 12.883 -13.899 19.515 1.00 87.44 522 ARG A C 1
ATOM 4177 O O . ARG A 1 522 ? 11.903 -14.372 20.078 1.00 87.44 522 ARG A O 1
ATOM 4184 N N . GLU A 1 523 ? 13.197 -12.605 19.575 1.00 86.62 523 GLU A N 1
ATOM 4185 C CA . GLU A 1 523 ? 12.445 -11.640 20.391 1.00 86.62 523 GLU A CA 1
ATOM 4186 C C . GLU A 1 523 ? 10.975 -11.555 19.955 1.00 86.62 523 GLU A C 1
ATOM 4188 O O . GLU A 1 523 ? 10.081 -11.544 20.800 1.00 86.62 523 GLU A O 1
ATOM 4193 N N . ILE A 1 524 ? 10.714 -11.582 18.643 1.00 88.56 524 ILE A N 1
ATOM 4194 C CA . ILE A 1 524 ? 9.350 -11.572 18.098 1.00 88.56 524 ILE A CA 1
ATOM 4195 C C . ILE A 1 524 ? 8.576 -12.815 18.558 1.00 88.56 524 ILE A C 1
ATOM 4197 O O . ILE A 1 524 ? 7.458 -12.708 19.060 1.00 88.56 524 ILE A O 1
ATOM 4201 N N . VAL A 1 525 ? 9.164 -14.004 18.406 1.00 88.94 525 VAL A N 1
ATOM 4202 C CA . VAL A 1 525 ? 8.485 -15.274 18.702 1.00 88.94 525 VAL A CA 1
ATOM 4203 C C . VAL A 1 525 ? 8.287 -15.492 20.208 1.00 88.94 525 VAL A C 1
ATOM 4205 O O . VAL A 1 525 ? 7.257 -16.046 20.609 1.00 88.94 525 VAL A O 1
ATOM 4208 N N . GLU A 1 526 ? 9.234 -15.065 21.045 1.00 85.69 526 GLU A N 1
ATOM 4209 C CA . GLU A 1 526 ? 9.165 -15.232 22.502 1.00 85.69 526 GLU A CA 1
ATOM 4210 C C . GLU A 1 526 ? 8.316 -14.159 23.190 1.00 85.69 526 GLU A C 1
ATOM 4212 O O . GLU A 1 526 ? 7.471 -14.506 24.017 1.00 85.69 526 GLU A O 1
ATOM 4217 N N . ASN A 1 527 ? 8.509 -12.883 22.835 1.00 84.50 527 ASN A N 1
ATOM 4218 C CA . ASN A 1 527 ? 8.004 -11.750 23.618 1.00 84.50 527 ASN A CA 1
ATOM 4219 C C . ASN A 1 527 ? 6.872 -10.973 22.935 1.00 84.50 527 ASN A C 1
ATOM 4221 O O . ASN A 1 527 ? 6.078 -10.340 23.628 1.00 84.50 527 ASN A O 1
ATOM 4225 N N . GLU A 1 528 ? 6.788 -10.980 21.599 1.00 85.00 528 GLU A N 1
ATOM 4226 C CA . GLU A 1 528 ? 5.786 -10.178 20.877 1.00 85.00 528 GLU A CA 1
ATOM 4227 C C . GLU A 1 528 ? 4.545 -10.966 20.450 1.00 85.00 528 GLU A C 1
ATOM 4229 O O . GLU A 1 528 ? 3.481 -10.371 20.295 1.00 85.00 528 GLU A O 1
ATOM 4234 N N . VAL A 1 529 ? 4.667 -12.275 20.212 1.00 88.38 529 VAL A N 1
ATOM 4235 C CA . VAL A 1 529 ? 3.626 -13.065 19.540 1.00 88.38 529 VAL A CA 1
ATOM 4236 C C . VAL A 1 529 ? 2.977 -14.080 20.479 1.00 88.38 529 VAL A C 1
ATOM 4238 O O . VAL A 1 529 ? 3.638 -14.892 21.129 1.00 88.38 529 VAL A O 1
ATOM 4241 N N . THR A 1 530 ? 1.647 -14.066 20.505 1.00 85.88 530 THR A N 1
ATOM 4242 C CA . THR A 1 530 ? 0.792 -15.011 21.230 1.00 85.88 530 THR A CA 1
ATOM 4243 C C . THR A 1 530 ? 0.604 -16.322 20.457 1.00 85.88 530 THR A C 1
ATOM 4245 O O . THR A 1 530 ? 0.787 -16.389 19.244 1.00 85.88 530 THR A O 1
ATOM 4248 N N . SER A 1 531 ? 0.209 -17.405 21.136 1.00 87.25 531 SER A N 1
ATOM 4249 C CA . SER A 1 531 ? 0.076 -18.729 20.501 1.00 87.25 531 SER A CA 1
ATOM 4250 C C . SER A 1 531 ? -1.016 -18.811 19.427 1.00 87.25 531 SER A C 1
ATOM 4252 O O . SER A 1 531 ? -0.967 -19.685 18.567 1.00 87.25 531 SER A O 1
ATOM 4254 N N . ASN A 1 532 ? -2.005 -17.920 19.453 1.00 85.69 532 ASN A N 1
ATOM 4255 C CA . ASN A 1 532 ? -3.072 -17.833 18.454 1.00 85.69 532 ASN A CA 1
ATOM 4256 C C . ASN A 1 532 ? -2.744 -16.886 17.286 1.00 85.69 532 ASN A C 1
ATOM 4258 O O . ASN A 1 532 ? -3.510 -16.843 16.325 1.00 85.69 532 ASN A O 1
ATOM 4262 N N . ARG A 1 533 ? -1.633 -16.141 17.353 1.00 88.94 533 ARG A N 1
ATOM 4263 C CA . ARG A 1 533 ? -1.224 -15.174 16.334 1.00 88.94 533 ARG A CA 1
ATOM 4264 C C . ARG A 1 533 ? -0.117 -15.780 15.460 1.00 88.94 533 ARG A C 1
ATOM 4266 O O . ARG A 1 533 ? 0.974 -16.052 15.958 1.00 88.94 533 ARG A O 1
ATOM 4273 N N . PRO A 1 534 ? -0.369 -16.037 14.166 1.00 93.50 534 PRO A N 1
ATOM 4274 C CA . PRO A 1 534 ? 0.664 -16.544 13.269 1.00 93.50 534 PRO A CA 1
ATOM 4275 C C . PRO A 1 534 ? 1.741 -15.488 12.982 1.00 93.50 534 PRO A C 1
ATOM 4277 O O . PRO A 1 534 ? 1.481 -14.284 13.019 1.00 93.50 534 PRO A O 1
ATOM 4280 N N . VAL A 1 535 ? 2.951 -15.939 12.651 1.00 95.44 535 VAL A N 1
ATOM 4281 C CA . VAL A 1 535 ? 4.046 -15.088 12.158 1.00 95.44 535 VAL A CA 1
ATOM 4282 C C . VAL A 1 535 ? 4.163 -15.285 10.655 1.00 95.44 535 VAL A C 1
ATOM 4284 O O . VAL A 1 535 ? 4.479 -16.386 10.207 1.00 95.44 535 VAL A O 1
ATOM 4287 N N . LEU A 1 536 ? 3.909 -14.234 9.877 1.00 95.31 536 LEU A N 1
ATOM 4288 C CA . LEU A 1 536 ? 3.998 -14.272 8.419 1.00 95.31 536 LEU A CA 1
ATOM 4289 C C . LEU A 1 536 ? 5.293 -13.607 7.956 1.00 95.31 536 LEU A C 1
ATOM 4291 O O . LEU A 1 536 ? 5.445 -12.389 8.020 1.00 95.31 536 LEU A O 1
ATOM 4295 N N . LEU A 1 537 ? 6.205 -14.423 7.448 1.00 94.81 537 LEU A N 1
ATOM 4296 C CA . LEU A 1 537 ? 7.487 -14.019 6.893 1.00 94.81 537 LEU A CA 1
ATOM 4297 C C . LEU A 1 537 ? 7.269 -13.755 5.400 1.00 94.81 537 LEU A C 1
ATOM 4299 O O . LEU A 1 537 ? 7.277 -14.677 4.579 1.00 94.81 537 LEU A O 1
ATOM 4303 N N . SER A 1 538 ? 6.995 -12.496 5.073 1.00 93.44 538 SER A N 1
ATOM 4304 C CA . SER A 1 538 ? 6.769 -12.053 3.700 1.00 93.44 538 SER A CA 1
ATOM 4305 C C . SER A 1 538 ? 8.099 -11.673 3.072 1.00 93.44 538 SER A C 1
ATOM 4307 O O . SER A 1 538 ? 8.827 -10.846 3.609 1.00 93.44 538 SER A O 1
ATOM 4309 N N . SER A 1 539 ? 8.435 -12.278 1.947 1.00 90.06 539 SER A N 1
ATOM 4310 C CA . SER A 1 539 ? 9.710 -12.049 1.278 1.00 90.06 539 SER A CA 1
ATOM 4311 C C . SER A 1 539 ? 9.501 -11.355 -0.059 1.00 90.06 539 SER A C 1
ATOM 4313 O O . SER A 1 539 ? 8.489 -11.574 -0.733 1.00 90.06 539 SER A O 1
ATOM 4315 N N . ALA A 1 540 ? 10.456 -10.510 -0.445 1.00 83.12 540 ALA A N 1
ATOM 4316 C CA . ALA A 1 540 ? 10.554 -10.058 -1.825 1.00 83.12 540 ALA A CA 1
ATOM 4317 C C . ALA A 1 540 ? 10.656 -11.272 -2.764 1.00 83.12 540 ALA A C 1
ATOM 4319 O O . ALA A 1 540 ? 11.142 -12.335 -2.372 1.00 83.12 540 ALA A O 1
ATOM 4320 N N . ILE A 1 541 ? 10.186 -11.105 -3.996 1.00 74.50 541 ILE A N 1
ATOM 4321 C CA . ILE A 1 541 ? 10.135 -12.181 -4.989 1.00 74.50 541 ILE A CA 1
ATOM 4322 C C . ILE A 1 541 ? 11.538 -12.785 -5.176 1.00 74.50 541 ILE A C 1
ATOM 4324 O O . ILE A 1 541 ? 12.522 -12.050 -5.299 1.00 74.50 541 ILE A O 1
ATOM 4328 N N . GLY A 1 542 ? 11.636 -14.117 -5.149 1.00 69.12 542 GLY A N 1
ATOM 4329 C CA . GLY A 1 542 ? 12.908 -14.837 -5.277 1.00 69.12 542 GLY A CA 1
ATOM 4330 C C . GLY A 1 542 ? 13.753 -14.937 -3.997 1.00 69.12 542 GLY A C 1
ATOM 4331 O O . GLY A 1 542 ? 14.838 -15.522 -4.040 1.00 69.12 542 GLY A O 1
ATOM 4332 N N . TYR A 1 543 ? 13.278 -14.414 -2.860 1.00 76.00 543 TYR A N 1
ATOM 4333 C CA . TYR A 1 543 ? 13.878 -14.620 -1.536 1.00 76.00 543 TYR A CA 1
ATOM 4334 C C . TYR A 1 543 ? 12.987 -15.526 -0.670 1.00 76.00 543 TYR A C 1
ATOM 4336 O O . TYR A 1 543 ? 11.773 -15.355 -0.638 1.00 76.00 543 TYR A O 1
ATOM 4344 N N . ASP A 1 544 ? 13.582 -16.468 0.071 1.00 78.06 544 ASP A N 1
ATOM 4345 C CA . ASP A 1 544 ? 12.857 -17.366 0.982 1.00 78.06 544 ASP A CA 1
ATOM 4346 C C . ASP A 1 544 ? 13.419 -17.284 2.409 1.00 78.06 544 ASP A C 1
ATOM 4348 O O . ASP A 1 544 ? 14.594 -17.552 2.666 1.00 78.06 544 ASP A O 1
ATOM 4352 N N . ALA A 1 545 ? 12.555 -16.933 3.363 1.00 83.12 545 ALA A N 1
ATOM 4353 C CA . ALA A 1 545 ? 12.894 -16.823 4.778 1.00 83.12 545 ALA A CA 1
ATOM 4354 C C . ALA A 1 545 ? 12.813 -18.157 5.549 1.00 83.12 545 ALA A C 1
ATOM 4356 O O . ALA A 1 545 ? 13.087 -18.178 6.750 1.00 83.12 545 ALA A O 1
ATOM 4357 N N . SER A 1 546 ? 12.453 -19.268 4.896 1.00 85.88 546 SER A N 1
ATOM 4358 C CA . SER A 1 546 ? 12.254 -20.569 5.548 1.00 85.88 546 SER A CA 1
ATOM 4359 C C . SER A 1 546 ? 13.466 -21.055 6.348 1.00 85.88 546 SER A C 1
ATOM 4361 O O . SER A 1 546 ? 13.304 -21.494 7.485 1.00 85.88 546 SER A O 1
ATOM 4363 N N . GLY A 1 547 ? 14.677 -20.926 5.792 1.00 83.56 547 GLY A N 1
ATOM 4364 C CA . GLY A 1 547 ? 15.905 -21.379 6.460 1.00 83.56 547 GLY A CA 1
ATOM 4365 C C . GLY A 1 547 ? 16.141 -20.688 7.806 1.00 83.56 547 GLY A C 1
ATOM 4366 O O . GLY A 1 547 ? 16.514 -21.334 8.776 1.00 83.56 547 GLY A O 1
ATOM 4367 N N . ARG A 1 548 ? 15.786 -19.401 7.923 1.00 82.62 548 ARG A N 1
ATOM 4368 C CA . ARG A 1 548 ? 15.927 -18.647 9.182 1.00 82.62 548 ARG A CA 1
ATOM 4369 C C . ARG A 1 548 ? 15.041 -19.180 10.305 1.00 82.62 548 ARG A C 1
ATOM 4371 O O . ARG A 1 548 ? 15.387 -19.045 11.475 1.00 82.62 548 ARG A O 1
ATOM 4378 N N . VAL A 1 549 ? 13.884 -19.743 9.961 1.00 88.06 549 VAL A N 1
ATOM 4379 C CA . VAL A 1 549 ? 12.980 -20.358 10.941 1.00 88.06 549 VAL A CA 1
ATOM 4380 C C . VAL A 1 549 ? 13.533 -21.694 11.415 1.00 88.06 549 VAL A C 1
ATOM 4382 O O . VAL A 1 549 ? 13.458 -21.996 12.603 1.00 88.06 549 VAL A O 1
ATOM 4385 N N . GLU A 1 550 ? 14.084 -22.483 10.494 1.00 87.50 550 GLU A N 1
ATOM 4386 C CA . GLU A 1 550 ? 14.716 -23.767 10.804 1.00 87.50 550 GLU A CA 1
ATOM 4387 C C . GLU A 1 550 ? 15.942 -23.558 11.708 1.00 87.50 550 GLU A C 1
ATOM 4389 O O . GLU A 1 550 ? 16.037 -24.200 12.755 1.00 87.50 550 GLU A O 1
ATOM 4394 N N . ASP A 1 551 ? 16.794 -22.577 11.392 1.00 85.56 551 ASP A N 1
ATOM 4395 C CA . ASP A 1 551 ? 17.939 -22.187 12.222 1.00 85.56 551 ASP A CA 1
ATOM 4396 C C . ASP A 1 551 ? 17.502 -21.742 13.628 1.00 85.56 551 ASP A C 1
ATOM 4398 O O . ASP A 1 551 ? 18.060 -22.195 14.630 1.00 85.56 551 ASP A O 1
ATOM 4402 N N . LEU A 1 552 ? 16.456 -20.910 13.726 1.00 87.69 552 LEU A N 1
ATOM 4403 C CA . LEU A 1 552 ? 15.912 -20.463 15.012 1.00 87.69 552 LEU A CA 1
ATOM 4404 C C . LEU A 1 552 ? 15.358 -21.631 15.839 1.00 87.69 552 LEU A C 1
ATOM 4406 O O . LEU A 1 552 ? 15.538 -21.671 17.057 1.00 87.69 552 LEU A O 1
ATOM 4410 N N . ALA A 1 553 ? 14.678 -22.583 15.196 1.00 88.88 553 ALA A N 1
ATOM 4411 C CA . ALA A 1 553 ? 14.138 -23.757 15.871 1.00 88.88 553 ALA A CA 1
ATOM 4412 C C . ALA A 1 553 ? 15.261 -24.620 16.470 1.00 88.88 553 ALA A C 1
ATOM 4414 O O . ALA A 1 553 ? 15.143 -25.057 17.617 1.00 88.88 553 ALA A O 1
ATOM 4415 N N . VAL A 1 554 ? 16.372 -24.795 15.742 1.00 89.00 554 VAL A N 1
ATOM 4416 C CA . VAL A 1 554 ? 17.576 -25.478 16.243 1.00 89.00 554 VAL A CA 1
ATOM 4417 C C . VAL A 1 554 ? 18.194 -24.706 17.410 1.00 89.00 554 VAL A C 1
ATOM 4419 O O . VAL A 1 554 ? 18.473 -25.301 18.451 1.00 89.00 554 VAL A O 1
ATOM 4422 N N . GLU A 1 555 ? 18.344 -23.385 17.287 1.00 87.38 555 GLU A N 1
ATOM 4423 C CA . GLU A 1 555 ? 18.927 -22.532 18.331 1.00 87.38 555 GLU A CA 1
ATOM 4424 C C . GLU A 1 555 ? 18.101 -22.542 19.630 1.00 87.38 555 GLU A C 1
ATOM 4426 O O . GLU A 1 555 ? 18.645 -22.460 20.730 1.00 87.38 555 GLU A O 1
ATOM 4431 N N . MET A 1 556 ? 16.776 -22.650 19.515 1.00 86.81 556 MET A N 1
ATOM 4432 C CA . MET A 1 556 ? 15.850 -22.702 20.650 1.00 86.81 556 MET A CA 1
ATOM 4433 C C . MET A 1 556 ? 15.560 -24.125 21.148 1.00 86.81 556 MET A C 1
ATOM 4435 O O . MET A 1 556 ? 14.790 -24.289 22.098 1.00 86.81 556 MET A O 1
ATOM 4439 N N . GLY A 1 557 ? 16.131 -25.154 20.513 1.00 87.75 557 GLY A N 1
ATOM 4440 C CA . GLY A 1 557 ? 15.876 -26.556 20.847 1.00 87.75 557 GLY A CA 1
ATOM 4441 C C . GLY A 1 557 ? 14.403 -26.959 20.695 1.00 87.75 557 GLY A C 1
ATOM 4442 O O . GLY A 1 557 ? 13.877 -27.707 21.522 1.00 87.75 557 GLY A O 1
ATOM 4443 N N . ARG A 1 558 ? 13.701 -26.426 19.685 1.00 87.81 558 ARG A N 1
ATOM 4444 C CA . ARG A 1 558 ? 12.275 -26.683 19.419 1.00 87.81 558 ARG A CA 1
ATOM 4445 C C . ARG A 1 558 ? 12.091 -27.552 18.176 1.00 87.81 558 ARG A C 1
ATOM 4447 O O . ARG A 1 558 ? 12.732 -27.343 17.154 1.00 87.81 558 ARG A O 1
ATOM 4454 N N . GLU A 1 559 ? 11.156 -28.500 18.242 1.00 88.81 559 GLU A N 1
ATOM 4455 C CA . GLU A 1 559 ? 10.744 -29.283 17.072 1.00 88.81 559 GLU A CA 1
ATOM 4456 C C . GLU A 1 559 ? 9.856 -28.434 16.145 1.00 88.81 559 GLU A C 1
ATOM 4458 O O . GLU A 1 559 ? 8.787 -27.968 16.561 1.00 88.81 559 GLU A O 1
ATOM 4463 N N . VAL A 1 560 ? 10.275 -28.276 14.883 1.00 92.25 560 VAL A N 1
ATOM 4464 C CA . VAL A 1 560 ? 9.501 -27.616 13.821 1.00 92.25 560 VAL A CA 1
ATOM 4465 C C . VAL A 1 560 ? 9.096 -28.623 12.746 1.00 92.25 560 VAL A C 1
ATOM 4467 O O . VAL A 1 560 ? 9.921 -29.371 12.229 1.00 92.25 560 VAL A O 1
ATOM 4470 N N . THR A 1 561 ? 7.809 -28.654 12.399 1.00 93.56 561 THR A N 1
ATOM 4471 C CA . THR A 1 561 ? 7.310 -29.448 11.264 1.00 93.56 561 THR A CA 1
ATOM 4472 C C . THR A 1 561 ? 7.156 -28.539 10.052 1.00 93.56 561 THR A C 1
ATOM 4474 O O . THR A 1 561 ? 6.316 -27.638 10.066 1.00 93.56 561 THR A O 1
ATOM 4477 N N . SER A 1 562 ? 7.970 -28.757 9.018 1.00 93.56 562 SER A N 1
ATOM 4478 C CA . SER A 1 562 ? 7.909 -27.983 7.775 1.00 93.56 562 SER A CA 1
ATOM 4479 C C . SER A 1 562 ? 7.020 -28.665 6.736 1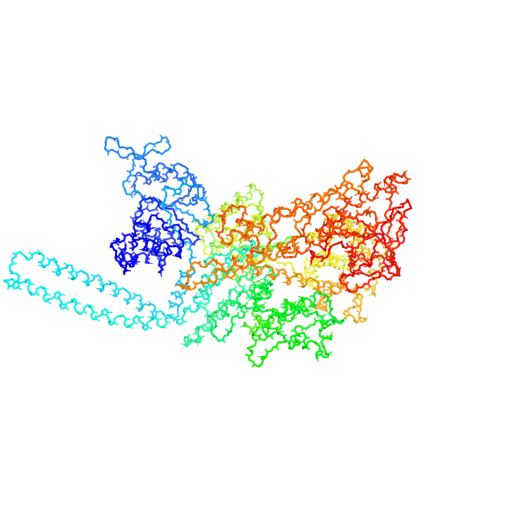.00 93.56 562 SER A C 1
ATOM 4481 O O . SER A 1 562 ? 7.190 -29.850 6.463 1.00 93.56 562 SER A O 1
ATOM 4483 N N . ILE A 1 563 ? 6.076 -27.917 6.157 1.00 94.31 563 ILE A N 1
ATOM 4484 C CA . ILE A 1 563 ? 5.121 -28.402 5.151 1.00 94.31 563 ILE A CA 1
ATOM 4485 C C . ILE A 1 563 ? 5.050 -27.380 4.017 1.00 94.31 563 ILE A C 1
ATOM 4487 O O . ILE A 1 563 ? 4.855 -26.193 4.268 1.00 94.31 563 ILE A O 1
ATOM 4491 N N . ALA A 1 564 ? 5.182 -27.827 2.769 1.00 93.00 564 ALA A N 1
ATOM 4492 C CA . ALA A 1 564 ? 4.969 -26.980 1.599 1.00 93.00 564 ALA A CA 1
ATOM 4493 C C . ALA A 1 564 ? 3.494 -26.991 1.183 1.00 93.00 564 ALA A C 1
ATOM 4495 O O . ALA A 1 564 ? 2.897 -28.052 1.000 1.00 93.00 564 ALA A O 1
ATOM 4496 N N . ILE A 1 565 ? 2.907 -25.806 1.029 1.00 92.75 565 ILE A N 1
ATOM 4497 C CA . ILE A 1 565 ? 1.525 -25.634 0.587 1.00 92.75 565 ILE A CA 1
ATOM 4498 C C . ILE A 1 565 ? 1.481 -25.533 -0.945 1.00 92.75 565 ILE A C 1
ATOM 4500 O O . ILE A 1 565 ? 2.355 -24.926 -1.559 1.00 92.75 565 ILE A O 1
ATOM 4504 N N . GLY A 1 566 ? 0.464 -26.142 -1.566 1.00 86.44 566 GLY A N 1
ATOM 4505 C CA . GLY A 1 566 ? 0.277 -26.139 -3.026 1.00 86.44 566 GLY A CA 1
ATOM 4506 C C . GLY A 1 566 ? -0.247 -27.455 -3.611 1.00 86.44 566 GLY A C 1
ATOM 4507 O O . GLY A 1 566 ? -0.658 -27.485 -4.767 1.00 86.44 566 GLY A O 1
ATOM 4508 N N . SER A 1 567 ? -0.278 -28.533 -2.821 1.00 88.69 567 SER A N 1
ATOM 4509 C CA . SER A 1 567 ? -0.841 -29.834 -3.205 1.00 88.69 567 SER A CA 1
ATOM 4510 C C . SER A 1 567 ? -1.992 -30.250 -2.282 1.00 88.69 567 SER A C 1
ATOM 4512 O O . SER A 1 567 ? -2.077 -29.806 -1.136 1.00 88.69 567 SER A O 1
ATOM 4514 N N . ALA A 1 568 ? -2.865 -31.143 -2.765 1.00 86.06 568 ALA A N 1
ATOM 4515 C CA . ALA A 1 568 ? -3.961 -31.707 -1.969 1.00 86.06 568 ALA A CA 1
ATOM 4516 C C . ALA A 1 568 ? -3.461 -32.424 -0.699 1.00 86.06 568 ALA A C 1
ATOM 4518 O O . ALA A 1 568 ? -4.055 -32.293 0.371 1.00 86.06 568 ALA A O 1
ATOM 4519 N N . GLU A 1 569 ? -2.333 -33.130 -0.811 1.00 89.06 569 GLU A N 1
ATOM 4520 C CA . GLU A 1 569 ? -1.665 -33.785 0.315 1.00 89.06 569 GLU A CA 1
ATOM 4521 C C . GLU A 1 569 ? -1.148 -32.762 1.336 1.00 89.06 569 GLU A C 1
ATOM 4523 O O . GLU A 1 569 ? -1.389 -32.920 2.532 1.00 89.06 569 GLU A O 1
ATOM 4528 N N . GLY A 1 570 ? -0.532 -31.669 0.866 1.00 90.12 570 GLY A N 1
ATOM 4529 C CA . GLY A 1 570 ? -0.035 -30.590 1.721 1.00 90.12 570 GLY A CA 1
ATOM 4530 C C . GLY A 1 570 ? -1.138 -29.946 2.565 1.00 90.12 570 GLY A C 1
ATOM 4531 O O . GLY A 1 570 ? -0.928 -29.704 3.753 1.00 90.12 570 GLY A O 1
ATOM 4532 N N . PHE A 1 571 ? -2.338 -29.746 2.004 1.00 89.50 571 PHE A N 1
ATOM 4533 C CA . PHE A 1 571 ? -3.490 -29.231 2.758 1.00 89.50 571 PHE A CA 1
ATOM 4534 C C . PHE A 1 571 ? -3.940 -30.195 3.863 1.00 89.50 571 PHE A C 1
ATOM 4536 O O . PHE A 1 571 ? -4.088 -29.790 5.017 1.00 89.50 571 PHE A O 1
ATOM 4543 N N . SER A 1 572 ? -4.105 -31.482 3.537 1.00 88.62 572 SER A N 1
ATOM 4544 C CA . SER A 1 572 ? -4.528 -32.493 4.516 1.00 88.62 572 SER A CA 1
ATOM 4545 C C . SER A 1 572 ? -3.489 -32.689 5.623 1.00 88.62 572 SER A C 1
ATOM 4547 O O . SER A 1 572 ? -3.844 -32.861 6.793 1.00 88.62 572 SER A O 1
ATOM 4549 N N . GLN A 1 573 ? -2.201 -32.667 5.270 1.00 91.62 573 GLN A N 1
ATOM 4550 C CA . GLN A 1 573 ? -1.111 -32.790 6.229 1.00 91.62 573 GLN A CA 1
ATOM 4551 C C . GLN A 1 573 ? -1.054 -31.570 7.151 1.00 91.62 573 GLN A C 1
ATOM 4553 O O . GLN A 1 573 ? -0.978 -31.742 8.369 1.00 91.62 573 GLN A O 1
ATOM 4558 N N . ALA A 1 574 ? -1.147 -30.354 6.600 1.00 91.62 574 ALA A N 1
ATOM 4559 C CA . ALA A 1 574 ? -1.161 -29.120 7.380 1.00 91.62 574 ALA A CA 1
ATOM 4560 C C . ALA A 1 574 ? -2.301 -29.116 8.406 1.00 91.62 574 ALA A C 1
ATOM 4562 O O . ALA A 1 574 ? -2.066 -28.816 9.574 1.00 91.62 574 ALA A O 1
ATOM 4563 N N . ASP A 1 575 ? -3.500 -29.543 8.011 1.00 88.56 575 ASP A N 1
ATOM 4564 C CA . ASP A 1 575 ? -4.666 -29.607 8.894 1.00 88.56 575 ASP A CA 1
ATOM 4565 C C . ASP A 1 575 ? -4.516 -30.636 10.026 1.00 88.56 575 ASP A C 1
ATOM 4567 O O . ASP A 1 575 ? -4.831 -30.358 11.189 1.00 88.56 575 ASP A O 1
ATOM 4571 N N . SER A 1 576 ? -3.998 -31.825 9.712 1.00 89.38 576 SER A N 1
ATOM 4572 C CA . SER A 1 576 ? -3.728 -32.860 10.716 1.00 89.38 576 SER A CA 1
ATOM 4573 C C . SER A 1 576 ? -2.656 -32.406 11.712 1.00 89.38 576 SER A C 1
ATOM 4575 O O . SER A 1 576 ? -2.824 -32.510 12.935 1.00 89.38 576 SER A O 1
ATOM 4577 N N . VAL A 1 577 ? -1.557 -31.843 11.199 1.00 91.88 577 VAL A N 1
ATOM 4578 C CA . VAL A 1 577 ? -0.439 -31.366 12.017 1.00 91.88 577 VAL A CA 1
ATOM 4579 C C . VAL A 1 577 ? -0.870 -30.180 12.878 1.00 91.88 577 VAL A C 1
ATOM 4581 O O . VAL A 1 577 ? -0.570 -30.192 14.069 1.00 91.88 577 VAL A O 1
ATOM 4584 N N . LEU A 1 578 ? -1.655 -29.233 12.354 1.00 91.00 578 LEU A N 1
ATOM 4585 C CA . LEU A 1 578 ? -2.195 -28.094 13.108 1.00 91.00 578 LEU A CA 1
ATOM 4586 C C . LEU A 1 578 ? -2.975 -28.536 14.354 1.00 91.00 578 LEU A C 1
ATOM 4588 O O . LEU A 1 578 ? -2.763 -28.009 15.449 1.00 91.00 578 LEU A O 1
ATOM 4592 N N . ASN A 1 579 ? -3.825 -29.556 14.228 1.00 88.50 579 ASN A N 1
ATOM 4593 C CA . ASN A 1 579 ? -4.600 -30.085 15.353 1.00 88.50 579 ASN A CA 1
ATOM 4594 C C . ASN A 1 579 ? -3.734 -30.812 16.392 1.00 88.50 579 ASN A C 1
ATOM 4596 O O . ASN A 1 579 ? -3.996 -30.715 17.592 1.00 88.50 579 ASN A O 1
ATOM 4600 N N . SER A 1 580 ? -2.702 -31.538 15.955 1.00 90.56 580 SER A N 1
ATOM 4601 C CA . SER A 1 580 ? -1.782 -32.221 16.873 1.00 90.56 580 SER A CA 1
ATOM 4602 C C . SER A 1 580 ? -0.837 -31.245 17.590 1.00 90.56 580 SER A C 1
ATOM 4604 O O . SER A 1 580 ? -0.706 -31.293 18.814 1.00 90.56 580 SER A O 1
ATOM 4606 N N . ALA A 1 581 ? -0.240 -30.306 16.851 1.00 90.56 581 ALA A N 1
ATOM 4607 C CA . ALA A 1 581 ? 0.748 -29.358 17.348 1.00 90.56 581 ALA A CA 1
ATOM 4608 C C . ALA A 1 581 ? 0.123 -28.278 18.232 1.00 90.56 581 ALA A C 1
ATOM 4610 O O . ALA A 1 581 ? 0.737 -27.878 19.218 1.00 90.56 581 ALA A O 1
ATOM 4611 N N . SER A 1 582 ? -1.109 -27.845 17.940 1.00 90.44 582 SER A N 1
ATOM 4612 C CA . SER A 1 582 ? -1.837 -26.908 18.806 1.00 90.44 582 SER A CA 1
ATOM 4613 C C . SER A 1 582 ? -2.086 -27.486 20.203 1.00 90.44 582 SER A C 1
ATOM 4615 O O . SER A 1 582 ? -2.082 -26.731 21.174 1.00 90.44 582 SER A O 1
ATOM 4617 N N . LYS A 1 583 ? -2.229 -28.814 20.328 1.00 90.25 583 LYS A N 1
ATOM 4618 C CA . LYS A 1 583 ? -2.331 -29.516 21.618 1.00 90.25 583 LYS A CA 1
ATOM 4619 C C . LYS A 1 583 ? -0.968 -29.759 22.268 1.00 90.25 583 LYS A C 1
ATOM 4621 O O . LYS A 1 583 ? -0.858 -29.623 23.480 1.00 90.25 583 LYS A O 1
ATOM 4626 N N . SER A 1 584 ? 0.057 -30.117 21.488 1.00 89.81 584 SER A N 1
ATOM 4627 C CA . SER A 1 584 ? 1.382 -30.478 22.019 1.00 89.81 584 SER A CA 1
ATOM 4628 C C . SER A 1 584 ? 2.344 -29.296 22.207 1.00 89.81 584 SER A C 1
ATOM 4630 O O . SER A 1 584 ? 3.383 -29.461 22.836 1.00 89.81 584 SER A O 1
ATOM 4632 N N . GLY A 1 585 ? 2.050 -28.123 21.639 1.00 89.44 585 GLY A N 1
ATOM 4633 C CA . GLY A 1 585 ? 2.919 -26.943 21.680 1.00 89.44 585 GLY A CA 1
ATOM 4634 C C . GLY A 1 585 ? 4.084 -26.940 20.680 1.00 89.44 585 GLY A C 1
ATOM 4635 O O . GLY A 1 585 ? 5.004 -26.147 20.854 1.00 89.44 585 GLY A O 1
ATOM 4636 N N . ARG A 1 586 ? 4.067 -27.807 19.656 1.00 91.31 586 ARG A N 1
ATOM 4637 C CA . ARG A 1 586 ? 5.113 -27.876 18.609 1.00 91.31 586 ARG A CA 1
ATOM 4638 C C . ARG A 1 586 ? 5.025 -26.713 17.624 1.00 91.31 586 ARG A C 1
ATOM 4640 O O . ARG A 1 586 ? 3.965 -26.110 17.479 1.00 91.31 586 ARG A O 1
ATOM 4647 N N . TRP A 1 587 ? 6.119 -26.415 16.929 1.00 94.31 587 TRP A N 1
ATOM 4648 C CA . TRP A 1 587 ? 6.129 -25.372 15.905 1.00 94.31 587 TRP A CA 1
ATOM 4649 C C . TRP A 1 587 ? 5.768 -25.940 14.535 1.00 94.31 587 TRP A C 1
ATOM 4651 O O . TRP A 1 587 ? 6.133 -27.067 14.193 1.00 94.31 587 TRP A O 1
ATOM 4661 N N . ILE A 1 588 ? 5.063 -25.143 13.737 1.00 95.38 588 ILE A N 1
ATOM 4662 C CA . ILE A 1 588 ? 4.732 -25.471 12.347 1.00 95.38 588 ILE A CA 1
ATOM 4663 C C . ILE A 1 588 ? 5.287 -24.375 11.446 1.00 95.38 588 ILE A C 1
ATOM 4665 O O . ILE A 1 588 ? 5.072 -23.197 11.721 1.00 95.38 588 ILE A O 1
ATOM 4669 N N . LEU A 1 589 ? 5.946 -24.776 10.359 1.00 95.81 589 LEU A N 1
ATOM 4670 C CA . LEU A 1 589 ? 6.383 -23.901 9.276 1.00 95.81 589 LEU A CA 1
ATOM 4671 C C . LEU A 1 589 ? 5.639 -24.271 7.989 1.00 95.81 589 LEU A C 1
ATOM 4673 O O . LEU A 1 589 ? 5.931 -25.302 7.380 1.00 95.81 589 LEU A O 1
ATOM 4677 N N . LEU A 1 590 ? 4.698 -23.429 7.565 1.00 95.25 590 LEU A N 1
ATOM 4678 C CA . LEU A 1 590 ? 3.998 -23.584 6.290 1.00 95.25 590 LEU A CA 1
ATOM 4679 C C . LEU A 1 590 ? 4.686 -22.746 5.214 1.00 95.25 590 LEU A C 1
ATOM 4681 O O . LEU A 1 590 ? 4.741 -21.521 5.323 1.00 95.25 590 LEU A O 1
ATOM 4685 N N . LYS A 1 591 ? 5.199 -23.412 4.180 1.00 93.50 591 LYS A N 1
ATOM 4686 C CA . LYS A 1 591 ? 5.943 -22.792 3.083 1.00 93.50 591 LYS A CA 1
ATOM 4687 C C . LYS A 1 591 ? 5.030 -22.438 1.913 1.00 93.50 591 LYS A C 1
ATOM 4689 O O . LYS A 1 591 ? 4.099 -23.184 1.613 1.00 93.50 591 LYS A O 1
ATOM 4694 N N . ASN A 1 592 ? 5.337 -21.339 1.227 1.00 91.19 592 ASN A N 1
ATOM 4695 C CA . ASN A 1 592 ? 4.691 -20.898 -0.017 1.00 91.19 592 ASN A CA 1
ATOM 4696 C C . ASN A 1 592 ? 3.171 -20.697 0.088 1.00 91.19 592 ASN A C 1
ATOM 4698 O O . ASN A 1 592 ? 2.413 -21.011 -0.830 1.00 91.19 592 ASN A O 1
ATOM 4702 N N . VAL A 1 593 ? 2.697 -20.139 1.203 1.00 93.19 593 VAL A N 1
ATOM 4703 C CA . VAL A 1 593 ? 1.250 -20.074 1.474 1.00 93.19 593 VAL A CA 1
ATOM 4704 C C . VAL A 1 593 ? 0.469 -19.188 0.491 1.00 93.19 593 VAL A C 1
ATOM 4706 O O . VAL A 1 593 ? -0.727 -19.386 0.290 1.00 93.19 593 VAL A O 1
ATOM 4709 N N . HIS A 1 594 ? 1.149 -18.256 -0.182 1.00 91.19 594 HIS A N 1
ATOM 4710 C CA . HIS A 1 594 ? 0.587 -17.387 -1.223 1.00 91.19 594 HIS A CA 1
ATOM 4711 C C . HIS A 1 594 ? 0.040 -18.153 -2.446 1.00 91.19 594 HIS A C 1
ATOM 4713 O O . HIS A 1 594 ? -0.776 -17.604 -3.188 1.00 91.19 594 HIS A O 1
ATOM 4719 N N . LEU A 1 595 ? 0.434 -19.419 -2.639 1.00 90.94 595 LEU A N 1
ATOM 4720 C CA . LEU A 1 595 ? -0.067 -20.284 -3.712 1.00 90.94 595 LEU A CA 1
ATOM 4721 C C . LEU A 1 595 ? -1.496 -20.802 -3.463 1.00 90.94 595 LEU A C 1
ATOM 4723 O O . LEU A 1 595 ? -2.139 -21.278 -4.397 1.00 90.94 595 LEU A O 1
ATOM 4727 N N . ALA A 1 596 ? -2.016 -20.699 -2.233 1.00 91.88 596 ALA A N 1
ATOM 4728 C CA . ALA A 1 596 ? -3.325 -21.234 -1.851 1.00 91.88 596 ALA A CA 1
ATOM 4729 C C . ALA A 1 596 ? -4.185 -20.218 -1.067 1.00 91.88 596 ALA A C 1
ATOM 4731 O O . ALA A 1 596 ? -4.464 -20.412 0.121 1.00 91.88 596 ALA A O 1
ATOM 4732 N N . PRO A 1 597 ? -4.654 -19.136 -1.716 1.00 88.62 597 PRO A N 1
ATOM 4733 C CA . PRO A 1 597 ? -5.377 -18.055 -1.042 1.00 88.62 597 PRO A CA 1
ATOM 4734 C C . PRO A 1 597 ? -6.712 -18.499 -0.427 1.00 88.62 597 PRO A C 1
ATOM 4736 O O . PRO A 1 597 ? -7.063 -18.065 0.666 1.00 88.62 597 PRO A O 1
ATOM 4739 N N . THR A 1 598 ? -7.437 -19.413 -1.078 1.00 87.44 598 THR A N 1
ATOM 4740 C CA . THR A 1 598 ? -8.711 -19.949 -0.568 1.00 87.44 598 THR A CA 1
ATOM 4741 C C . THR A 1 598 ? -8.530 -20.744 0.723 1.00 87.44 598 THR A C 1
ATOM 4743 O O . THR A 1 598 ? -9.329 -20.616 1.650 1.00 87.44 598 THR A O 1
ATOM 4746 N N . TRP A 1 599 ? -7.456 -21.532 0.811 1.00 90.19 599 TRP A N 1
ATOM 4747 C CA . TRP A 1 599 ? -7.118 -22.296 2.008 1.00 90.19 599 TRP A CA 1
ATOM 4748 C C . TRP A 1 599 ? -6.661 -21.381 3.153 1.00 90.19 599 TRP A C 1
ATOM 4750 O O . TRP A 1 599 ? -7.048 -21.597 4.299 1.00 90.19 599 TRP A O 1
ATOM 4760 N N . LEU A 1 600 ? -5.929 -20.299 2.856 1.00 90.31 600 LEU A N 1
ATOM 4761 C CA . LEU A 1 600 ? -5.528 -19.299 3.856 1.00 90.31 600 LEU A CA 1
ATOM 4762 C C . LEU A 1 600 ? -6.720 -18.628 4.553 1.00 90.31 600 LEU A C 1
ATOM 4764 O O . LEU A 1 600 ? -6.681 -18.425 5.768 1.00 90.31 600 LEU A O 1
ATOM 4768 N N . THR A 1 601 ? -7.796 -18.331 3.820 1.00 84.31 601 THR A N 1
ATOM 4769 C CA . THR A 1 601 ? -9.029 -17.796 4.420 1.00 84.31 601 THR A CA 1
ATOM 4770 C C . THR A 1 601 ? -9.671 -18.798 5.385 1.00 84.31 601 THR A C 1
ATOM 4772 O O . THR A 1 601 ? -10.195 -18.407 6.423 1.00 84.31 601 THR A O 1
ATOM 4775 N N . GLN A 1 602 ? -9.605 -20.101 5.094 1.00 84.38 602 GLN A N 1
ATOM 4776 C CA . GLN A 1 602 ? -10.097 -21.142 6.006 1.00 84.38 602 GLN A CA 1
ATOM 4777 C C . GLN A 1 602 ? -9.179 -21.322 7.224 1.00 84.38 602 GLN A C 1
ATOM 4779 O O . GLN A 1 602 ? -9.667 -21.537 8.337 1.00 84.38 602 GLN A O 1
ATOM 4784 N N . LEU A 1 603 ? -7.861 -21.212 7.031 1.00 87.88 603 LEU A N 1
ATOM 4785 C CA . LEU A 1 603 ? -6.868 -21.294 8.101 1.00 87.88 603 LEU A CA 1
ATOM 4786 C C . LEU A 1 603 ? -7.085 -20.198 9.152 1.00 87.88 603 LEU A C 1
ATOM 4788 O O . LEU A 1 603 ? -7.090 -20.505 10.342 1.00 87.88 603 LEU A O 1
ATOM 4792 N N . GLU A 1 604 ? -7.314 -18.947 8.737 1.00 84.75 604 GLU A N 1
ATOM 4793 C CA . GLU A 1 604 ? -7.598 -17.832 9.657 1.00 84.75 604 GLU A CA 1
ATOM 4794 C C . GLU A 1 604 ? -8.824 -18.124 10.539 1.00 84.75 604 GLU A C 1
ATOM 4796 O O . GLU A 1 604 ? -8.730 -18.058 11.770 1.00 84.75 604 GLU A O 1
ATOM 4801 N N . LYS A 1 605 ? -9.936 -18.570 9.940 1.00 79.19 605 LYS A N 1
ATOM 4802 C CA . LYS A 1 605 ? -11.156 -18.931 10.682 1.00 79.19 605 LYS A CA 1
ATOM 4803 C C . LYS A 1 605 ? -10.901 -20.037 11.706 1.00 79.19 605 LYS A C 1
ATOM 4805 O O . LYS A 1 605 ? -11.375 -19.963 12.843 1.00 79.19 605 LYS A O 1
ATOM 4810 N N . ARG A 1 606 ? -10.110 -21.049 11.335 1.00 80.94 606 ARG A N 1
ATOM 4811 C CA . ARG A 1 606 ? -9.730 -22.151 12.233 1.00 80.94 606 ARG A CA 1
ATOM 4812 C C . ARG A 1 606 ? -8.839 -21.681 13.379 1.00 80.94 606 ARG A C 1
ATOM 4814 O O . ARG A 1 606 ? -9.094 -22.064 14.519 1.00 80.94 606 ARG A O 1
ATOM 4821 N N . LEU A 1 607 ? -7.846 -20.829 13.114 1.00 82.81 607 LEU A N 1
ATOM 4822 C CA . LEU A 1 607 ? -6.957 -20.276 14.145 1.00 82.81 607 LEU A CA 1
ATOM 4823 C C . LEU A 1 607 ? -7.728 -19.515 15.223 1.00 82.81 607 LEU A C 1
ATOM 4825 O O . LEU A 1 607 ? -7.422 -19.650 16.404 1.00 82.81 607 LEU A O 1
ATOM 4829 N N . HIS A 1 608 ? -8.782 -18.798 14.840 1.00 75.81 608 HIS A N 1
ATOM 4830 C CA . HIS A 1 608 ? -9.649 -18.115 15.796 1.00 75.81 608 HIS A CA 1
ATOM 4831 C C . HIS A 1 608 ? -10.562 -19.039 16.608 1.00 75.81 608 HIS A C 1
ATOM 4833 O O . HIS A 1 608 ? -10.985 -18.667 17.705 1.00 75.81 608 HIS A O 1
ATOM 4839 N N . ALA A 1 609 ? -10.904 -20.216 16.086 1.00 76.88 609 ALA A N 1
ATOM 4840 C CA . ALA A 1 609 ? -11.662 -21.221 16.828 1.00 76.88 609 ALA A CA 1
ATOM 4841 C C . ALA A 1 609 ? -10.773 -22.025 17.795 1.00 76.88 609 ALA A C 1
ATOM 4843 O O . ALA A 1 609 ? -11.253 -22.512 18.822 1.00 76.88 609 ALA A O 1
ATOM 4844 N N . LEU A 1 610 ? -9.482 -22.153 17.481 1.00 80.88 610 LEU A N 1
ATOM 4845 C CA . LEU A 1 610 ? -8.505 -22.906 18.260 1.00 80.88 610 LEU A CA 1
ATOM 4846 C C . LEU A 1 610 ? -8.125 -22.182 19.562 1.00 80.88 610 LEU A C 1
ATOM 4848 O O . LEU A 1 610 ? -7.922 -20.971 19.606 1.00 80.88 610 LEU A O 1
ATOM 4852 N N . LYS A 1 611 ? -7.955 -22.961 20.635 1.00 83.38 611 LYS A N 1
ATOM 4853 C CA . LYS A 1 611 ? -7.287 -22.534 21.875 1.00 83.38 611 LYS A CA 1
ATOM 4854 C C . LYS A 1 611 ? -5.960 -23.288 22.000 1.00 83.38 611 LYS A C 1
ATOM 4856 O O . LYS A 1 611 ? -5.943 -24.365 22.598 1.00 83.38 611 LYS A O 1
ATOM 4861 N N . PRO A 1 612 ? -4.882 -22.791 21.376 1.00 88.94 612 PRO A N 1
ATOM 4862 C CA . PRO A 1 612 ? -3.620 -23.513 21.311 1.00 88.94 612 PRO A CA 1
ATOM 4863 C C . PRO A 1 612 ? -2.830 -23.438 22.622 1.00 88.94 612 PRO A C 1
ATOM 4865 O O . PRO A 1 612 ? -2.974 -22.503 23.413 1.00 88.94 612 PRO A O 1
ATOM 4868 N N . HIS A 1 613 ? -1.939 -24.410 22.819 1.00 92.00 613 HIS A N 1
ATOM 4869 C CA . HIS A 1 613 ? -0.958 -24.420 23.901 1.00 92.00 613 HIS A CA 1
ATOM 4870 C C . HIS A 1 613 ? -0.100 -23.132 23.888 1.00 92.00 613 HIS A C 1
ATOM 4872 O O . HIS A 1 613 ? 0.281 -22.686 22.806 1.00 92.00 613 HIS A O 1
ATOM 4878 N N . PRO A 1 614 ? 0.282 -22.536 25.037 1.00 90.06 614 PRO A N 1
ATOM 4879 C CA . PRO A 1 614 ? 1.010 -21.256 25.071 1.00 90.06 614 PRO A CA 1
ATOM 4880 C C . PRO A 1 614 ? 2.342 -21.231 24.300 1.00 90.06 614 PRO A C 1
ATOM 4882 O O . PRO A 1 614 ? 2.748 -20.185 23.799 1.00 90.06 614 PRO A O 1
ATOM 4885 N N . GLN A 1 615 ? 3.016 -22.380 24.182 1.00 90.25 615 GLN A N 1
ATOM 4886 C CA . GLN A 1 615 ? 4.282 -22.517 23.438 1.00 90.25 615 GLN A CA 1
ATOM 4887 C C . GLN A 1 615 ? 4.106 -22.800 21.936 1.00 90.25 615 GLN A C 1
ATOM 4889 O O . GLN A 1 615 ? 5.088 -22.780 21.198 1.00 90.25 615 GLN A O 1
ATOM 4894 N N . PHE A 1 616 ? 2.878 -23.063 21.477 1.00 93.19 616 PHE A N 1
ATOM 4895 C CA . PHE A 1 616 ? 2.593 -23.292 20.062 1.00 93.19 616 PHE A CA 1
ATOM 4896 C C . PHE A 1 616 ? 2.907 -22.033 19.245 1.00 93.19 616 PHE A C 1
ATOM 4898 O O . PHE A 1 616 ? 2.585 -20.917 19.666 1.00 93.19 616 PHE A O 1
ATOM 4905 N N . ARG A 1 617 ? 3.531 -22.215 18.077 1.00 93.44 617 ARG A N 1
ATOM 4906 C CA . ARG A 1 617 ? 3.812 -21.148 17.112 1.00 93.44 617 ARG A CA 1
ATOM 4907 C C . ARG A 1 617 ? 3.533 -21.648 15.701 1.00 93.44 617 ARG A C 1
ATOM 4909 O O . ARG A 1 617 ? 4.004 -22.716 15.309 1.00 93.44 617 ARG A O 1
ATOM 4916 N N . LEU A 1 618 ? 2.778 -20.850 14.950 1.00 94.56 618 LEU A N 1
ATOM 4917 C CA . LEU A 1 618 ? 2.521 -21.060 13.532 1.00 94.56 618 LEU A CA 1
ATOM 4918 C C . LEU A 1 618 ? 3.303 -20.022 12.729 1.00 94.56 618 LEU A C 1
ATOM 4920 O O . LEU A 1 618 ? 3.024 -18.827 12.820 1.00 94.56 618 LEU A O 1
ATOM 4924 N N . LEU A 1 619 ? 4.274 -20.489 11.952 1.00 95.38 619 LEU A N 1
ATOM 4925 C CA . LEU A 1 619 ? 5.106 -19.674 11.078 1.00 95.38 619 LEU A CA 1
ATOM 4926 C C . LEU A 1 619 ? 4.698 -19.933 9.628 1.00 95.38 619 LEU A C 1
ATOM 4928 O O . LEU A 1 619 ? 4.545 -21.080 9.208 1.00 95.38 619 LEU A O 1
ATOM 4932 N N . LEU A 1 620 ? 4.505 -18.865 8.868 1.00 95.50 620 LEU A N 1
ATOM 4933 C CA . LEU A 1 620 ? 4.076 -18.894 7.475 1.00 95.50 620 LEU A CA 1
ATOM 4934 C C . LEU A 1 620 ? 5.143 -18.196 6.631 1.00 95.50 620 LEU A C 1
ATOM 4936 O O . LEU A 1 620 ? 5.562 -17.098 6.992 1.00 95.50 620 LEU A O 1
ATOM 4940 N N . THR A 1 621 ? 5.556 -18.776 5.505 1.00 94.69 621 THR A N 1
ATOM 4941 C CA . THR A 1 621 ? 6.392 -18.077 4.515 1.00 94.69 621 THR A CA 1
ATOM 4942 C C . THR A 1 621 ? 5.600 -17.811 3.245 1.00 94.69 621 THR A C 1
ATOM 4944 O O . THR A 1 621 ? 4.868 -18.668 2.733 1.00 94.69 621 THR A O 1
ATOM 4947 N N . ALA A 1 622 ? 5.714 -16.584 2.745 1.00 93.50 622 ALA A N 1
ATOM 4948 C CA . ALA A 1 622 ? 5.049 -16.147 1.531 1.00 93.50 622 ALA A CA 1
ATOM 4949 C C . ALA A 1 622 ? 5.917 -15.163 0.753 1.00 93.50 622 ALA A C 1
ATOM 4951 O O . ALA A 1 622 ? 6.649 -14.375 1.345 1.00 93.50 622 ALA A O 1
ATOM 4952 N N . GLU A 1 623 ? 5.769 -15.155 -0.565 1.00 91.44 623 GLU A N 1
ATOM 4953 C CA . GLU A 1 623 ? 6.183 -14.015 -1.371 1.00 91.44 623 GLU A CA 1
ATOM 4954 C C . GLU A 1 623 ? 5.151 -12.892 -1.232 1.00 91.44 623 GLU A C 1
ATOM 4956 O O . GLU A 1 623 ? 3.955 -13.145 -1.034 1.00 91.44 623 GLU A O 1
ATOM 4961 N N . ILE A 1 624 ? 5.605 -11.642 -1.330 1.00 91.50 624 ILE A N 1
ATOM 4962 C CA . ILE A 1 624 ? 4.732 -10.464 -1.313 1.00 91.50 624 ILE A CA 1
ATOM 4963 C C . ILE A 1 624 ? 3.871 -10.474 -2.584 1.00 91.50 624 ILE A C 1
ATOM 4965 O O . ILE A 1 624 ? 4.280 -10.000 -3.641 1.00 91.50 624 ILE A O 1
ATOM 4969 N N . HIS A 1 625 ? 2.660 -11.029 -2.479 1.00 89.69 625 HIS A N 1
ATOM 4970 C CA . HIS A 1 625 ? 1.748 -11.222 -3.606 1.00 89.69 625 HIS A CA 1
ATOM 4971 C C . HIS A 1 625 ? 0.331 -10.710 -3.281 1.00 89.69 625 HIS A C 1
ATOM 4973 O O . HIS A 1 625 ? -0.217 -11.067 -2.234 1.00 89.69 625 HIS A O 1
ATOM 4979 N N . PRO A 1 626 ? -0.347 -9.978 -4.191 1.00 87.75 626 PRO A N 1
ATOM 4980 C CA . PRO A 1 626 ? -1.678 -9.392 -3.952 1.00 87.75 626 PRO A CA 1
ATOM 4981 C C . PRO A 1 626 ? -2.815 -10.412 -3.760 1.00 87.75 626 PRO A C 1
ATOM 4983 O O . PRO A 1 626 ? -3.944 -10.037 -3.476 1.00 87.75 626 PRO A O 1
ATOM 4986 N N . LYS A 1 627 ? -2.532 -11.712 -3.920 1.00 88.94 627 LYS A N 1
ATOM 4987 C CA . LYS A 1 627 ? -3.496 -12.800 -3.663 1.00 88.94 627 LYS A CA 1
ATOM 4988 C C . LYS A 1 627 ? -3.569 -13.166 -2.181 1.00 88.94 627 LYS A C 1
ATOM 4990 O O . LYS A 1 627 ? -4.478 -13.895 -1.802 1.00 88.94 627 LYS A O 1
ATOM 4995 N N . LEU A 1 628 ? -2.618 -12.711 -1.361 1.00 90.81 628 LEU A N 1
ATOM 4996 C CA . LEU A 1 628 ? -2.652 -12.939 0.079 1.00 90.81 628 LEU A CA 1
ATOM 4997 C C . LEU A 1 628 ? -3.919 -12.299 0.670 1.00 90.81 628 LEU A C 1
ATOM 4999 O O . LEU A 1 628 ? -4.110 -11.092 0.512 1.00 90.81 628 LEU A O 1
ATOM 5003 N N . PRO A 1 629 ? -4.788 -13.074 1.344 1.00 89.44 629 PRO A N 1
ATOM 5004 C CA . PRO A 1 629 ? -6.011 -12.524 1.916 1.00 89.44 629 PRO A CA 1
ATOM 5005 C C . PRO A 1 629 ? -5.726 -11.452 2.977 1.00 89.44 629 PRO A C 1
ATOM 5007 O O . PRO A 1 629 ? -4.886 -11.639 3.857 1.00 89.44 629 PRO A O 1
ATOM 5010 N N . ALA A 1 630 ? -6.482 -10.353 2.965 1.00 86.06 630 ALA A N 1
ATOM 5011 C CA . ALA A 1 630 ? -6.337 -9.298 3.973 1.00 86.06 630 ALA A CA 1
ATOM 5012 C C . ALA A 1 630 ? -6.602 -9.805 5.406 1.00 86.06 630 ALA A C 1
ATOM 5014 O O . ALA A 1 630 ? -6.000 -9.307 6.358 1.00 86.06 630 ALA A O 1
ATOM 5015 N N . SER A 1 631 ? -7.452 -10.828 5.565 1.00 83.44 631 SER A N 1
ATOM 5016 C CA . SER A 1 631 ? -7.756 -11.448 6.860 1.00 83.44 631 SER A CA 1
ATOM 5017 C C . SER A 1 631 ? -6.528 -12.098 7.503 1.00 83.44 631 SER A C 1
ATOM 5019 O O . SER A 1 631 ? -6.248 -11.832 8.671 1.00 83.44 631 SER A O 1
ATOM 5021 N N . ILE A 1 632 ? -5.744 -12.882 6.746 1.00 89.69 632 ILE A N 1
ATOM 5022 C CA . ILE A 1 632 ? -4.533 -13.519 7.282 1.00 89.69 632 ILE A CA 1
ATOM 5023 C C . ILE A 1 632 ? -3.441 -12.484 7.563 1.00 89.69 632 ILE A C 1
ATOM 5025 O O . ILE A 1 632 ? -2.756 -12.601 8.576 1.00 89.69 632 ILE A O 1
ATOM 5029 N N . LEU A 1 633 ? -3.311 -11.446 6.726 1.00 91.69 633 LEU A N 1
ATOM 5030 C CA . LEU A 1 633 ? -2.364 -10.349 6.957 1.00 91.69 633 LEU A CA 1
ATOM 5031 C C . LEU A 1 633 ? -2.671 -9.629 8.275 1.00 91.69 633 LEU A C 1
ATOM 5033 O O . LEU A 1 633 ? -1.788 -9.486 9.115 1.00 91.69 633 LEU A O 1
ATOM 5037 N N . ARG A 1 634 ? -3.943 -9.281 8.498 1.00 87.81 634 ARG A N 1
ATOM 5038 C CA . ARG A 1 634 ? -4.422 -8.629 9.724 1.00 87.81 634 ARG A CA 1
ATOM 5039 C C . ARG A 1 634 ? -4.240 -9.513 10.964 1.00 87.81 634 ARG A C 1
ATOM 5041 O O . ARG A 1 634 ? -3.841 -9.026 12.025 1.00 87.81 634 ARG A O 1
ATOM 5048 N N . ALA A 1 635 ? -4.516 -10.812 10.834 1.00 86.81 635 ALA A N 1
ATOM 5049 C CA . ALA A 1 635 ? -4.376 -11.777 11.922 1.00 86.81 635 ALA A CA 1
ATOM 5050 C C . ALA A 1 635 ? -2.909 -12.070 12.280 1.00 86.81 635 ALA A C 1
ATOM 5052 O O . ALA A 1 635 ? -2.632 -12.428 13.423 1.00 86.81 635 ALA A O 1
ATOM 5053 N N . SER A 1 636 ? -1.971 -11.904 11.341 1.00 91.88 636 SER A N 1
ATOM 5054 C CA . SER A 1 636 ? -0.562 -12.277 11.510 1.00 91.88 636 SER A CA 1
ATOM 5055 C C . SER A 1 636 ? 0.316 -11.137 12.029 1.00 91.88 636 SER A C 1
ATOM 5057 O O . SER A 1 636 ? 0.074 -9.956 11.779 1.00 91.88 636 SER A O 1
ATOM 5059 N N . ARG A 1 637 ? 1.427 -11.492 12.682 1.00 93.69 637 ARG A N 1
ATOM 5060 C CA . ARG A 1 637 ? 2.602 -10.620 12.789 1.00 93.69 637 ARG A CA 1
ATOM 5061 C C . ARG A 1 637 ? 3.386 -10.712 11.479 1.00 93.69 637 ARG A C 1
ATOM 5063 O O . ARG A 1 637 ? 4.099 -11.689 11.261 1.00 93.69 637 ARG A O 1
ATOM 5070 N N . VAL A 1 638 ? 3.224 -9.718 10.609 1.00 94.50 638 VAL A N 1
ATOM 5071 C CA . VAL A 1 638 ? 3.948 -9.645 9.331 1.00 94.50 638 VAL A CA 1
ATOM 5072 C C . VAL A 1 638 ? 5.368 -9.129 9.557 1.00 94.50 638 VAL A C 1
ATOM 5074 O O . VAL A 1 638 ? 5.561 -8.119 10.236 1.00 94.50 638 VAL A O 1
ATOM 5077 N N . VAL A 1 639 ? 6.344 -9.826 8.979 1.00 93.50 639 VAL A N 1
ATOM 5078 C CA . VAL A 1 639 ? 7.761 -9.450 8.952 1.00 93.50 639 VAL A CA 1
ATOM 5079 C C . VAL A 1 639 ? 8.246 -9.538 7.510 1.00 93.50 639 VAL A C 1
ATOM 5081 O O . VAL A 1 639 ? 8.097 -10.584 6.877 1.00 93.50 639 VAL A O 1
ATOM 5084 N N . VAL A 1 640 ? 8.801 -8.445 6.994 1.00 91.75 640 VAL A N 1
ATOM 5085 C CA . VAL A 1 640 ? 9.273 -8.328 5.613 1.00 91.75 640 VAL A CA 1
ATOM 5086 C C . VAL A 1 640 ? 10.767 -8.634 5.525 1.00 91.75 640 VAL A C 1
ATOM 5088 O O . VAL A 1 640 ? 11.568 -8.097 6.291 1.00 91.75 640 VAL A O 1
ATOM 5091 N N . PHE A 1 641 ? 11.142 -9.477 4.563 1.00 85.69 641 PHE A N 1
ATOM 5092 C CA . PHE A 1 641 ? 12.530 -9.738 4.193 1.00 85.69 641 PHE A CA 1
ATOM 5093 C C . PHE A 1 641 ? 12.789 -9.284 2.762 1.00 85.69 641 PHE A C 1
ATOM 5095 O O . PHE A 1 641 ? 12.208 -9.800 1.807 1.00 85.69 641 PHE A O 1
ATOM 5102 N N . GLU A 1 642 ? 13.707 -8.337 2.624 1.00 79.00 642 GLU A N 1
ATOM 5103 C CA . GLU A 1 642 ? 14.214 -7.860 1.343 1.00 79.00 642 GLU A CA 1
ATOM 5104 C C . GLU A 1 642 ? 15.696 -8.242 1.216 1.00 79.00 642 GLU A C 1
ATOM 5106 O O . GLU A 1 642 ? 16.400 -8.337 2.231 1.00 79.00 642 GLU A O 1
ATOM 5111 N N . PRO A 1 643 ? 16.194 -8.494 -0.006 1.00 72.19 643 PRO A N 1
ATOM 5112 C CA . PRO A 1 643 ? 17.612 -8.741 -0.219 1.00 72.19 643 PRO A CA 1
ATOM 5113 C C . PRO A 1 643 ? 18.433 -7.534 0.249 1.00 72.19 643 PRO A C 1
ATOM 5115 O O . PRO A 1 643 ? 18.052 -6.381 0.040 1.00 72.19 643 PRO A O 1
ATOM 5118 N N . ALA A 1 644 ? 19.574 -7.803 0.888 1.00 66.56 644 ALA A N 1
ATOM 5119 C CA . ALA A 1 644 ? 20.477 -6.746 1.320 1.00 66.56 644 ALA A CA 1
ATOM 5120 C C . ALA A 1 644 ? 20.960 -5.940 0.105 1.00 66.56 644 ALA A C 1
ATOM 5122 O O . ALA A 1 644 ? 21.418 -6.515 -0.881 1.00 66.56 644 ALA A O 1
ATOM 5123 N N . THR A 1 645 ? 20.856 -4.616 0.190 1.00 73.31 645 THR A N 1
ATOM 5124 C CA . THR A 1 645 ? 21.293 -3.698 -0.865 1.00 73.31 645 THR A CA 1
ATOM 5125 C C . THR A 1 645 ? 22.795 -3.454 -0.786 1.00 73.31 645 THR A C 1
ATOM 5127 O O . THR A 1 645 ? 23.341 -3.286 0.308 1.00 73.31 645 THR A O 1
ATOM 5130 N N . GLY A 1 646 ? 23.443 -3.354 -1.940 1.00 81.25 646 GLY A N 1
ATOM 5131 C CA . GLY A 1 646 ? 24.866 -3.088 -2.079 1.00 81.25 646 GLY A CA 1
ATOM 5132 C C . GLY A 1 646 ? 25.657 -4.338 -2.457 1.00 81.25 646 GLY A C 1
ATOM 5133 O O . GLY A 1 646 ? 25.486 -5.423 -1.891 1.00 81.25 646 GLY A O 1
ATOM 5134 N N . LEU A 1 647 ? 26.614 -4.154 -3.366 1.00 84.94 647 LEU A N 1
ATOM 5135 C CA . LEU A 1 647 ? 27.506 -5.194 -3.875 1.00 84.94 647 LEU A CA 1
ATOM 5136 C C . LEU A 1 647 ? 28.262 -5.903 -2.741 1.00 84.94 647 LEU A C 1
ATOM 5138 O O . LEU A 1 647 ? 28.331 -7.127 -2.728 1.00 84.94 647 LEU A O 1
ATOM 5142 N N . LYS A 1 648 ? 28.774 -5.160 -1.747 1.00 87.69 648 LYS A N 1
ATOM 5143 C CA . LYS A 1 648 ? 29.482 -5.744 -0.582 1.00 87.69 648 LYS A CA 1
ATOM 5144 C C . LYS A 1 648 ? 28.596 -6.691 0.225 1.00 87.69 648 LYS A C 1
ATOM 5146 O O . LYS A 1 648 ? 29.013 -7.807 0.519 1.00 87.69 648 LYS A O 1
ATOM 5151 N N . ALA A 1 649 ? 27.386 -6.261 0.584 1.00 84.12 649 ALA A N 1
ATOM 5152 C CA . ALA A 1 649 ? 26.473 -7.078 1.383 1.00 84.12 649 ALA A CA 1
ATOM 5153 C C . ALA A 1 649 ? 26.080 -8.359 0.632 1.00 84.12 649 ALA A C 1
ATOM 5155 O O . ALA A 1 649 ? 26.046 -9.448 1.209 1.00 84.12 649 ALA A O 1
ATOM 5156 N N . ASN A 1 650 ? 25.863 -8.232 -0.676 1.00 86.44 650 ASN A N 1
ATOM 5157 C CA . ASN A 1 650 ? 25.553 -9.347 -1.554 1.00 86.44 650 ASN A CA 1
ATOM 5158 C C . ASN A 1 650 ? 26.727 -10.334 -1.698 1.00 86.44 650 ASN A C 1
ATOM 5160 O O . ASN A 1 650 ? 26.545 -11.544 -1.549 1.00 86.44 650 ASN A O 1
ATOM 5164 N N . LEU A 1 651 ? 27.946 -9.828 -1.899 1.00 88.56 651 LEU A N 1
ATOM 5165 C CA . LEU A 1 651 ? 29.167 -10.635 -1.959 1.00 88.56 651 LEU A CA 1
ATOM 5166 C C . LEU A 1 651 ? 29.418 -11.393 -0.653 1.00 88.56 651 LEU A C 1
ATOM 5168 O O . LEU A 1 651 ? 29.683 -12.593 -0.696 1.00 88.56 651 LEU A O 1
ATOM 5172 N N . LEU A 1 652 ? 29.289 -10.725 0.500 1.00 87.38 652 LEU A N 1
ATOM 5173 C CA . LEU A 1 652 ? 29.429 -11.364 1.813 1.00 87.38 652 LEU A CA 1
ATOM 5174 C C . LEU A 1 652 ? 28.422 -12.501 1.983 1.00 87.38 652 LEU A C 1
ATOM 5176 O O . LEU A 1 652 ? 28.802 -13.599 2.393 1.00 87.38 652 LEU A O 1
ATOM 5180 N N . ARG A 1 653 ? 27.154 -12.271 1.621 1.00 83.88 653 ARG A N 1
ATOM 5181 C CA . ARG A 1 653 ? 26.103 -13.296 1.665 1.00 83.88 653 ARG A CA 1
ATOM 5182 C C . ARG A 1 653 ? 26.439 -14.477 0.752 1.00 83.88 653 ARG A C 1
ATOM 5184 O O . ARG A 1 653 ? 26.459 -15.618 1.213 1.00 83.88 653 ARG A O 1
ATOM 5191 N N . SER A 1 654 ? 26.752 -14.198 -0.512 1.00 86.81 654 SER A N 1
ATOM 5192 C CA . SER A 1 654 ? 27.035 -15.210 -1.533 1.00 86.81 654 SER A CA 1
ATOM 5193 C C . SER A 1 654 ? 28.250 -16.065 -1.157 1.00 86.81 654 SER A C 1
ATOM 5195 O O . SER A 1 654 ? 28.158 -17.291 -1.139 1.00 86.81 654 SER A O 1
ATOM 5197 N N . LEU A 1 655 ? 29.360 -15.447 -0.739 1.00 86.69 655 LEU A N 1
ATOM 5198 C CA . LEU A 1 655 ? 30.566 -16.159 -0.295 1.00 86.69 655 LEU A CA 1
ATOM 5199 C C . LEU A 1 655 ? 30.348 -16.945 1.002 1.00 86.69 655 LEU A C 1
ATOM 5201 O O . LEU A 1 655 ? 30.911 -18.027 1.167 1.00 86.69 655 LEU A O 1
ATOM 5205 N N . THR A 1 656 ? 29.526 -16.429 1.920 1.00 84.19 656 THR A N 1
ATOM 5206 C CA . THR A 1 656 ? 29.231 -17.126 3.178 1.00 84.19 656 THR A CA 1
ATOM 5207 C C . THR A 1 656 ? 28.384 -18.374 2.949 1.00 84.19 656 THR A C 1
ATOM 5209 O O . THR A 1 656 ? 28.605 -19.382 3.625 1.00 84.19 656 THR A O 1
ATOM 5212 N N . SER A 1 657 ? 27.480 -18.327 1.963 1.00 80.88 657 SER A N 1
ATOM 5213 C CA . SER A 1 657 ? 26.601 -19.441 1.591 1.00 80.88 657 SER A CA 1
ATOM 5214 C C . SER A 1 657 ? 27.344 -20.656 1.012 1.00 80.88 657 SER A C 1
ATOM 5216 O O . SER A 1 657 ? 26.858 -21.782 1.106 1.00 80.88 657 SER A O 1
ATOM 5218 N N . LEU A 1 658 ? 28.538 -20.457 0.441 1.00 82.62 658 LEU A N 1
ATOM 5219 C CA . LEU A 1 658 ? 29.324 -21.518 -0.190 1.00 82.62 658 LEU A CA 1
ATOM 5220 C C . LEU A 1 658 ? 30.125 -22.325 0.837 1.00 82.62 658 LEU A C 1
ATOM 5222 O O . LEU A 1 658 ? 30.904 -21.773 1.614 1.00 82.62 658 LEU A O 1
ATOM 5226 N N . ALA A 1 659 ? 30.010 -23.655 0.807 1.00 82.75 659 ALA A N 1
ATOM 5227 C CA . ALA A 1 659 ? 30.748 -24.530 1.719 1.00 82.75 659 ALA A CA 1
ATOM 5228 C C . ALA A 1 659 ? 32.282 -24.386 1.543 1.00 82.75 659 ALA A C 1
ATOM 5230 O O . ALA A 1 659 ? 32.773 -24.525 0.418 1.00 82.75 659 ALA A O 1
ATOM 5231 N N . PRO A 1 660 ? 33.072 -24.194 2.624 1.00 81.62 660 PRO A N 1
ATOM 5232 C CA . PRO A 1 660 ? 34.527 -24.021 2.526 1.00 81.62 660 PRO A CA 1
ATOM 5233 C C . PRO A 1 660 ? 35.234 -25.175 1.801 1.00 81.62 660 PRO A C 1
ATOM 5235 O O . PRO A 1 660 ? 36.135 -24.945 1.001 1.00 81.62 660 PRO A O 1
ATOM 5238 N N . GLN A 1 661 ? 34.776 -26.409 2.038 1.00 84.62 661 GLN A N 1
ATOM 5239 C CA . GLN A 1 661 ? 35.323 -27.631 1.435 1.00 84.62 661 GLN A CA 1
ATOM 5240 C C . GLN A 1 661 ? 35.123 -27.694 -0.084 1.00 84.62 661 GLN A C 1
ATOM 5242 O O . GLN A 1 661 ? 35.946 -28.255 -0.802 1.00 84.62 661 GLN A O 1
ATOM 5247 N N . ARG A 1 662 ? 34.023 -27.119 -0.582 1.00 86.69 662 ARG A N 1
ATOM 5248 C CA . ARG A 1 662 ? 33.718 -27.076 -2.014 1.00 86.69 662 ARG A CA 1
ATOM 5249 C C . ARG A 1 662 ? 34.679 -26.136 -2.739 1.00 86.69 662 ARG A C 1
ATOM 5251 O O . ARG A 1 662 ? 35.189 -26.470 -3.803 1.00 86.69 662 ARG A O 1
ATOM 5258 N N . MET A 1 663 ? 34.963 -24.991 -2.121 1.00 83.44 663 MET A N 1
ATOM 5259 C CA . MET A 1 663 ? 35.834 -23.964 -2.685 1.00 83.44 663 MET A CA 1
ATOM 5260 C C . MET A 1 663 ? 37.315 -24.378 -2.684 1.00 83.44 663 MET A C 1
ATOM 5262 O O . MET A 1 663 ? 38.038 -24.039 -3.613 1.00 83.44 663 MET A O 1
ATOM 5266 N N . SER A 1 664 ? 37.755 -25.147 -1.680 1.00 84.44 664 SER A N 1
ATOM 5267 C CA . SER A 1 664 ? 39.140 -25.628 -1.558 1.00 84.44 664 SER A CA 1
ATOM 5268 C C . SER A 1 664 ? 39.463 -26.886 -2.380 1.00 84.44 664 SER A C 1
ATOM 5270 O O . SER A 1 664 ? 40.609 -27.339 -2.380 1.00 84.44 664 SER A O 1
ATOM 5272 N N . LYS A 1 665 ? 38.484 -27.465 -3.089 1.00 87.50 665 LYS A N 1
ATOM 5273 C CA . LYS A 1 665 ? 38.689 -28.641 -3.950 1.00 87.50 665 LYS A CA 1
ATOM 5274 C C . LYS A 1 665 ? 39.591 -28.274 -5.147 1.00 87.50 665 LYS A C 1
ATOM 5276 O O . LYS A 1 665 ? 39.295 -27.287 -5.818 1.00 87.50 665 LYS A O 1
ATOM 5281 N N . PRO A 1 666 ? 40.610 -29.079 -5.509 1.00 83.44 666 PRO A N 1
ATOM 5282 C CA . PRO A 1 666 ? 41.495 -28.785 -6.642 1.00 83.44 666 PRO A CA 1
ATOM 5283 C C . PRO A 1 666 ? 40.722 -28.712 -7.971 1.00 83.44 666 PRO A C 1
ATOM 5285 O O . PRO A 1 666 ? 39.841 -29.552 -8.192 1.00 83.44 666 PRO A O 1
ATOM 5288 N N . PRO A 1 667 ? 41.027 -27.753 -8.863 1.00 88.31 667 PRO A N 1
ATOM 5289 C CA . PRO A 1 667 ? 42.285 -27.002 -8.921 1.00 88.31 667 PRO A CA 1
ATOM 5290 C C . PRO A 1 667 ? 42.272 -25.657 -8.161 1.00 88.31 667 PRO A C 1
ATOM 5292 O O . PRO A 1 667 ? 41.203 -25.126 -7.880 1.00 88.31 667 PRO A O 1
ATOM 5295 N N . THR A 1 668 ? 43.437 -25.084 -7.828 1.00 85.56 668 THR A N 1
ATOM 5296 C CA . THR A 1 668 ? 43.535 -23.820 -7.050 1.00 85.56 668 THR A CA 1
ATOM 5297 C C . THR A 1 668 ? 42.844 -22.629 -7.721 1.00 85.56 668 THR A C 1
ATOM 5299 O O . THR A 1 668 ? 42.316 -21.745 -7.043 1.00 85.56 668 THR A O 1
ATOM 5302 N N . GLU A 1 669 ? 42.761 -22.635 -9.053 1.00 88.00 669 GLU A N 1
ATOM 5303 C CA . GLU A 1 669 ? 42.054 -21.633 -9.849 1.00 88.00 669 GLU A CA 1
ATOM 5304 C C . GLU A 1 669 ? 40.533 -21.630 -9.597 1.00 88.00 669 GLU A C 1
ATOM 5306 O O . GLU A 1 669 ? 39.865 -20.622 -9.847 1.00 88.00 669 GLU A O 1
ATOM 5311 N N . ARG A 1 670 ? 39.976 -22.721 -9.045 1.00 89.56 670 ARG A N 1
ATOM 5312 C CA . ARG A 1 670 ? 38.551 -22.849 -8.709 1.00 89.56 670 ARG A CA 1
ATOM 5313 C C . ARG A 1 670 ? 38.089 -21.748 -7.759 1.00 89.56 670 ARG A C 1
ATOM 5315 O O . ARG A 1 670 ? 37.046 -21.150 -8.013 1.00 89.56 670 ARG A O 1
ATOM 5322 N N . THR A 1 671 ? 38.861 -21.433 -6.717 1.00 88.81 671 THR A N 1
ATOM 5323 C CA . THR A 1 671 ? 38.531 -20.357 -5.764 1.00 88.81 671 THR A CA 1
ATOM 5324 C C . THR A 1 671 ? 38.280 -19.025 -6.477 1.00 88.81 671 THR A C 1
ATOM 5326 O O . THR A 1 671 ? 37.300 -18.337 -6.190 1.00 88.81 671 THR A O 1
ATOM 5329 N N . ARG A 1 672 ? 39.127 -18.683 -7.456 1.00 88.69 672 ARG A N 1
ATOM 5330 C CA . ARG A 1 672 ? 39.008 -17.436 -8.223 1.00 88.69 672 ARG A CA 1
ATOM 5331 C C . ARG A 1 672 ? 37.789 -17.458 -9.151 1.00 88.69 672 ARG A C 1
ATOM 5333 O O . ARG A 1 672 ? 37.102 -16.449 -9.260 1.00 88.69 672 ARG A O 1
ATOM 5340 N N . LEU A 1 673 ? 37.450 -18.606 -9.744 1.00 90.75 673 LEU A N 1
ATOM 5341 C CA . LEU A 1 673 ? 36.217 -18.758 -10.531 1.00 90.75 673 LEU A CA 1
ATOM 5342 C C . LEU A 1 673 ? 34.947 -18.609 -9.673 1.00 90.75 673 LEU A C 1
ATOM 5344 O O . LEU A 1 673 ? 33.996 -17.968 -10.114 1.00 90.75 673 LEU A O 1
ATOM 5348 N N . TYR A 1 674 ? 34.934 -19.135 -8.441 1.00 91.94 674 TYR A N 1
ATOM 5349 C CA . TYR A 1 674 ? 33.832 -18.908 -7.494 1.00 91.94 674 TYR A CA 1
ATOM 5350 C C . TYR A 1 674 ? 33.670 -17.430 -7.151 1.00 91.94 674 TYR A C 1
ATOM 5352 O O . TYR A 1 674 ? 32.548 -16.931 -7.131 1.00 91.94 674 TYR A O 1
ATOM 5360 N N . PHE A 1 675 ? 34.776 -16.717 -6.929 1.00 91.62 675 PHE A N 1
ATOM 5361 C CA . PHE A 1 675 ? 34.732 -15.273 -6.719 1.00 91.62 675 PHE A CA 1
ATOM 5362 C C . PHE A 1 675 ? 34.125 -14.541 -7.924 1.00 91.62 675 PHE A C 1
ATOM 5364 O O . PHE A 1 675 ? 33.221 -13.731 -7.737 1.00 91.62 675 PHE A O 1
ATOM 5371 N N . LEU A 1 676 ? 34.552 -14.861 -9.154 1.00 92.31 676 LEU A N 1
ATOM 5372 C CA . LEU A 1 676 ? 33.979 -14.278 -10.376 1.00 92.31 676 LEU A CA 1
ATOM 5373 C C . LEU A 1 676 ? 32.479 -14.577 -10.515 1.00 92.31 676 LEU A C 1
ATOM 5375 O O . LEU A 1 676 ? 31.720 -13.708 -10.940 1.00 92.31 676 LEU A O 1
ATOM 5379 N N . MET A 1 677 ? 32.040 -15.774 -10.116 1.00 92.88 677 MET A N 1
ATOM 5380 C CA . MET A 1 677 ? 30.626 -16.155 -10.114 1.00 92.88 677 MET A CA 1
ATOM 5381 C C . MET A 1 677 ? 29.815 -15.359 -9.085 1.00 92.88 677 MET A C 1
ATOM 5383 O O . MET A 1 677 ? 28.768 -14.809 -9.422 1.00 92.88 677 MET A O 1
ATOM 5387 N N . CYS A 1 678 ? 30.312 -15.246 -7.850 1.00 92.31 678 CYS A N 1
ATOM 5388 C CA . CYS A 1 678 ? 29.698 -14.421 -6.809 1.00 92.31 678 CYS A CA 1
ATOM 5389 C C . CYS A 1 678 ? 29.675 -12.940 -7.205 1.00 92.31 678 CYS A C 1
ATOM 5391 O O . CYS A 1 678 ? 28.699 -12.252 -6.923 1.00 92.31 678 CYS A O 1
ATOM 5393 N N . TRP A 1 679 ? 30.718 -12.453 -7.885 1.00 92.25 679 TRP A N 1
ATOM 5394 C CA . TRP A 1 679 ? 30.778 -11.093 -8.415 1.00 92.25 679 TRP A CA 1
ATOM 5395 C C . TRP A 1 679 ? 29.734 -10.856 -9.500 1.00 92.25 679 TRP A C 1
ATOM 5397 O O . TRP A 1 679 ? 29.002 -9.874 -9.419 1.00 92.25 679 TRP A O 1
ATOM 5407 N N . LEU A 1 680 ? 29.614 -11.763 -10.478 1.00 93.44 680 LEU A N 1
ATOM 5408 C CA . LEU A 1 680 ? 28.557 -11.696 -11.489 1.00 93.44 680 LEU A CA 1
ATOM 5409 C C . LEU A 1 680 ? 27.177 -11.685 -10.822 1.00 93.44 680 LEU A C 1
ATOM 5411 O O . LEU A 1 680 ? 26.365 -10.822 -11.138 1.00 93.44 680 LEU A O 1
ATOM 5415 N N . HIS A 1 681 ? 26.933 -12.600 -9.882 1.00 92.19 681 HIS A N 1
ATOM 5416 C CA . HIS A 1 681 ? 25.658 -12.710 -9.176 1.00 92.19 681 HIS A CA 1
ATOM 5417 C C . HIS A 1 681 ? 25.304 -11.429 -8.407 1.00 92.19 681 HIS A C 1
ATOM 5419 O O . HIS A 1 681 ? 24.202 -10.896 -8.546 1.00 92.19 681 HIS A O 1
ATOM 5425 N N . ALA A 1 682 ? 26.267 -10.886 -7.658 1.00 90.19 682 ALA A N 1
ATOM 5426 C CA . ALA A 1 682 ? 26.098 -9.634 -6.935 1.00 90.19 682 ALA A CA 1
ATOM 5427 C C . ALA A 1 682 ? 25.865 -8.452 -7.889 1.00 90.19 682 ALA A C 1
ATOM 5429 O O . ALA A 1 682 ? 25.031 -7.595 -7.607 1.00 90.19 682 ALA A O 1
ATOM 5430 N N . LEU A 1 683 ? 26.550 -8.422 -9.036 1.00 91.06 683 LEU A N 1
ATOM 5431 C CA . LEU A 1 683 ? 26.406 -7.374 -10.042 1.00 91.06 683 LEU A CA 1
ATOM 5432 C C . LEU A 1 683 ? 25.023 -7.404 -10.700 1.00 91.06 683 LEU A C 1
ATOM 5434 O O . LEU A 1 683 ? 24.379 -6.358 -10.792 1.00 91.06 683 LEU A O 1
ATOM 5438 N N . VAL A 1 684 ? 24.540 -8.572 -11.138 1.00 91.31 684 VAL A N 1
ATOM 5439 C CA . VAL A 1 684 ? 23.221 -8.668 -11.786 1.00 91.31 684 VAL A CA 1
ATOM 5440 C C . VAL A 1 684 ? 22.094 -8.336 -10.806 1.00 91.31 684 VAL A C 1
ATOM 5442 O O . VAL A 1 684 ? 21.173 -7.613 -11.186 1.00 91.31 684 VAL A O 1
ATOM 5445 N N . GLN A 1 685 ? 22.203 -8.766 -9.541 1.00 87.81 685 GLN A N 1
ATOM 5446 C CA . GLN A 1 685 ? 21.242 -8.436 -8.483 1.00 87.81 685 GLN A CA 1
ATOM 5447 C C . GLN A 1 685 ? 21.300 -6.960 -8.068 1.00 87.81 685 GLN A C 1
ATOM 5449 O O . GLN A 1 685 ? 20.258 -6.350 -7.860 1.00 87.81 685 GLN A O 1
ATOM 5454 N N . GLU A 1 686 ? 22.477 -6.340 -7.969 1.00 88.00 686 GLU A N 1
ATOM 5455 C CA . GLU A 1 686 ? 22.542 -4.920 -7.600 1.00 88.00 686 GLU A CA 1
ATOM 5456 C C . GLU A 1 686 ? 22.060 -4.022 -8.749 1.00 88.00 686 GLU A C 1
ATOM 5458 O O . GLU A 1 686 ? 21.372 -3.029 -8.517 1.00 88.00 686 GLU A O 1
ATOM 5463 N N . ARG A 1 687 ? 22.311 -4.395 -10.013 1.00 90.25 687 ARG A N 1
ATOM 5464 C CA . ARG A 1 687 ? 21.765 -3.672 -11.176 1.00 90.25 687 ARG A CA 1
ATOM 5465 C C . ARG A 1 687 ? 20.240 -3.692 -11.234 1.00 90.25 687 ARG A C 1
ATOM 5467 O O . ARG A 1 687 ? 19.649 -2.723 -11.704 1.00 90.25 687 ARG A O 1
ATOM 5474 N N . MET A 1 688 ? 19.594 -4.731 -10.705 1.00 86.88 688 MET A N 1
ATOM 5475 C CA . MET A 1 688 ? 18.131 -4.801 -10.597 1.00 86.88 688 MET A CA 1
ATOM 5476 C C . MET A 1 688 ? 17.532 -3.654 -9.774 1.00 86.88 688 MET A C 1
ATOM 5478 O O . MET A 1 688 ? 16.441 -3.180 -10.100 1.00 86.88 688 MET A O 1
ATOM 5482 N N . ARG A 1 689 ? 18.263 -3.130 -8.777 1.00 85.12 689 ARG A N 1
ATOM 5483 C CA . ARG A 1 689 ? 17.855 -1.955 -7.982 1.00 85.12 689 ARG A CA 1
ATOM 5484 C C . ARG A 1 689 ? 17.642 -0.704 -8.843 1.00 85.12 689 ARG A C 1
ATOM 5486 O O . ARG A 1 689 ? 16.838 0.149 -8.475 1.00 85.12 689 ARG A O 1
ATOM 5493 N N . TYR A 1 690 ? 18.337 -0.612 -9.977 1.00 86.62 690 TYR A N 1
ATOM 5494 C CA . TYR A 1 690 ? 18.309 0.528 -10.894 1.00 86.62 690 TYR A CA 1
ATOM 5495 C C . TYR A 1 690 ? 17.406 0.295 -12.110 1.00 86.62 690 TYR A C 1
ATOM 5497 O O . TYR A 1 690 ? 17.556 0.994 -13.109 1.00 86.62 690 TYR A O 1
ATOM 5505 N N . THR A 1 691 ? 16.493 -0.680 -12.083 1.00 85.88 691 THR A N 1
ATOM 5506 C CA . THR A 1 691 ? 15.488 -0.861 -13.150 1.00 85.88 691 THR A CA 1
ATOM 5507 C C . THR A 1 691 ? 14.696 0.447 -13.330 1.00 85.88 691 THR A C 1
ATOM 5509 O O . THR A 1 691 ? 14.220 0.987 -12.330 1.00 85.88 691 THR A O 1
ATOM 5512 N N . PRO A 1 692 ? 14.546 0.998 -14.553 1.00 82.69 692 PRO A N 1
ATOM 5513 C CA . PRO A 1 692 ? 14.825 0.395 -15.862 1.00 82.69 692 PRO A CA 1
ATOM 5514 C C . PRO A 1 692 ? 16.220 0.701 -16.466 1.00 82.69 692 PRO A C 1
ATOM 5516 O O . PRO A 1 692 ? 16.532 0.302 -17.589 1.00 82.69 692 PRO A O 1
ATOM 5519 N N . LEU A 1 693 ? 17.075 1.470 -15.782 1.00 85.06 693 LEU A N 1
ATOM 5520 C CA . LEU A 1 693 ? 18.427 1.793 -16.263 1.00 85.06 693 LEU A CA 1
ATOM 5521 C C . LEU A 1 693 ? 19.356 0.575 -16.202 1.00 85.06 693 LEU A C 1
ATOM 5523 O O . LEU A 1 693 ? 20.061 0.288 -17.169 1.00 85.06 693 LEU A O 1
ATOM 5527 N N . GLY A 1 694 ? 19.350 -0.142 -15.077 1.00 87.44 694 GLY A N 1
ATOM 5528 C CA . GLY A 1 694 ? 20.181 -1.328 -14.867 1.00 87.44 694 GLY A CA 1
ATOM 5529 C C . GLY A 1 694 ? 19.811 -2.487 -15.793 1.00 87.44 694 GLY A C 1
ATOM 5530 O O . GLY A 1 694 ? 20.702 -3.068 -16.411 1.00 87.44 694 GLY A O 1
ATOM 5531 N N . TRP A 1 695 ? 18.512 -2.748 -15.917 1.00 89.88 695 TRP A N 1
ATOM 5532 C CA . TRP A 1 695 ? 17.864 -3.735 -16.787 1.00 89.88 695 TRP A CA 1
ATOM 5533 C C . TRP A 1 695 ? 16.560 -3.131 -17.295 1.00 89.88 695 TRP A C 1
ATOM 5535 O O . TRP A 1 695 ? 15.967 -2.349 -16.556 1.00 89.88 695 TRP A O 1
ATOM 5545 N N . ALA A 1 696 ? 16.085 -3.467 -18.494 1.00 87.56 696 ALA A N 1
ATOM 5546 C CA . ALA A 1 696 ? 14.793 -2.956 -18.964 1.00 87.56 696 ALA A CA 1
ATOM 5547 C C . ALA A 1 696 ? 13.619 -3.533 -18.151 1.00 87.56 696 ALA A C 1
ATOM 5549 O O . ALA A 1 696 ? 12.697 -2.799 -17.791 1.00 87.56 696 ALA A O 1
ATOM 5550 N N . ASN A 1 697 ? 13.690 -4.825 -17.820 1.00 86.31 697 ASN A N 1
ATOM 5551 C CA . ASN A 1 697 ? 12.702 -5.535 -17.010 1.00 86.31 697 ASN A CA 1
ATOM 5552 C C . ASN A 1 697 ? 13.280 -5.977 -15.662 1.00 86.31 697 ASN A C 1
ATOM 5554 O O . ASN A 1 697 ? 14.491 -6.096 -15.481 1.00 86.31 697 ASN A O 1
ATOM 5558 N N . SER A 1 698 ? 12.392 -6.249 -14.705 1.00 84.56 698 SER A N 1
ATOM 5559 C CA . SER A 1 698 ? 12.783 -6.844 -13.432 1.00 84.56 698 SER A CA 1
ATOM 5560 C C . SER A 1 698 ? 12.841 -8.372 -13.546 1.00 84.56 698 SER A C 1
ATOM 5562 O O . SER A 1 698 ? 11.801 -9.023 -13.527 1.00 84.56 698 SER A O 1
ATOM 5564 N N . TYR A 1 699 ? 14.051 -8.929 -13.634 1.00 88.19 699 TYR A N 1
ATOM 5565 C CA . TYR A 1 699 ? 14.331 -10.367 -13.613 1.00 88.19 699 TYR A CA 1
ATOM 5566 C C . TYR A 1 699 ? 14.584 -10.923 -12.203 1.00 88.19 699 TYR A C 1
ATOM 5568 O O . TYR A 1 699 ? 15.145 -10.262 -11.329 1.00 88.19 699 TYR A O 1
ATOM 5576 N N . GLU A 1 700 ? 14.227 -12.187 -11.991 1.00 84.81 700 GLU A N 1
ATOM 5577 C CA . GLU A 1 700 ? 14.388 -12.876 -10.708 1.00 84.81 700 GLU A CA 1
ATOM 5578 C C . GLU A 1 700 ? 15.687 -13.683 -10.669 1.00 84.81 700 GLU A C 1
ATOM 5580 O O . GLU A 1 700 ? 15.691 -14.891 -10.910 1.00 84.81 700 GLU A O 1
ATOM 5585 N N . PHE A 1 701 ? 16.805 -13.029 -10.357 1.00 87.56 701 PHE A N 1
ATOM 5586 C CA . PHE A 1 701 ? 18.069 -13.725 -10.103 1.00 87.56 701 PHE A CA 1
ATOM 5587 C C . PHE A 1 701 ? 18.135 -14.172 -8.641 1.00 87.56 701 PHE A C 1
ATOM 5589 O O . PHE A 1 701 ? 18.228 -13.332 -7.747 1.00 87.56 701 PHE A O 1
ATOM 5596 N N . SER A 1 702 ? 18.093 -15.479 -8.386 1.00 83.19 702 SER A N 1
ATOM 5597 C CA . SER A 1 702 ? 18.001 -16.055 -7.038 1.00 83.19 702 SER A CA 1
ATOM 5598 C C . SER A 1 702 ? 19.255 -16.835 -6.644 1.00 83.19 702 SER A C 1
ATOM 5600 O O . SER A 1 702 ? 20.071 -17.219 -7.484 1.00 83.19 702 SER A O 1
ATOM 5602 N N . ASP A 1 703 ? 19.388 -17.141 -5.352 1.00 81.12 703 ASP A N 1
ATOM 5603 C CA . ASP A 1 703 ? 20.486 -17.975 -4.845 1.00 81.12 703 ASP A CA 1
ATOM 5604 C C . ASP A 1 703 ? 20.470 -19.392 -5.458 1.00 81.12 703 ASP A C 1
ATOM 5606 O O . ASP A 1 703 ? 21.493 -20.079 -5.463 1.00 81.12 703 ASP A O 1
ATOM 5610 N N . ALA A 1 704 ? 19.330 -19.849 -5.995 1.00 83.56 704 ALA A N 1
ATOM 5611 C CA . ALA A 1 704 ? 19.252 -21.109 -6.731 1.00 83.56 704 ALA A CA 1
ATOM 5612 C C . ALA A 1 704 ? 20.034 -21.038 -8.052 1.00 83.56 704 ALA A C 1
ATOM 5614 O O . ALA A 1 704 ? 20.747 -21.987 -8.382 1.00 83.56 704 ALA A O 1
ATOM 5615 N N . ASP A 1 705 ? 19.980 -19.904 -8.756 1.00 89.62 705 ASP A N 1
ATOM 5616 C CA . ASP A 1 705 ? 20.748 -19.696 -9.988 1.00 89.62 705 ASP A CA 1
ATOM 5617 C C . ASP A 1 705 ? 22.247 -19.712 -9.698 1.00 89.62 705 ASP A C 1
ATOM 5619 O O . ASP A 1 705 ? 23.011 -20.340 -10.429 1.00 89.62 705 ASP A O 1
ATOM 5623 N N . LEU A 1 706 ? 22.670 -19.085 -8.590 1.00 89.81 706 LEU A N 1
ATOM 5624 C CA . LEU A 1 706 ? 24.061 -19.125 -8.143 1.00 89.81 706 LEU A CA 1
ATOM 5625 C C . LEU A 1 706 ? 24.510 -20.563 -7.852 1.00 89.81 706 LEU A C 1
ATOM 5627 O O . LEU A 1 706 ? 25.591 -20.955 -8.285 1.00 89.81 706 LEU A O 1
ATOM 5631 N N . ARG A 1 707 ? 23.688 -21.376 -7.174 1.00 88.94 707 ARG A N 1
ATOM 5632 C CA . ARG A 1 707 ? 24.016 -22.790 -6.907 1.00 88.94 707 ARG A CA 1
ATOM 5633 C C . ARG A 1 707 ? 24.180 -23.590 -8.197 1.00 88.94 707 ARG A C 1
ATOM 5635 O O . ARG A 1 707 ? 25.192 -24.267 -8.350 1.00 88.94 707 ARG A O 1
ATOM 5642 N N . VAL A 1 708 ? 23.245 -23.464 -9.141 1.00 91.19 708 VAL A N 1
ATOM 5643 C CA . VAL A 1 708 ? 23.328 -24.147 -10.445 1.00 91.19 708 VAL A CA 1
ATOM 5644 C C . VAL A 1 708 ? 24.536 -23.650 -11.249 1.00 91.19 708 VAL A C 1
ATOM 5646 O O . VAL A 1 708 ? 25.237 -24.439 -11.887 1.00 91.19 708 VAL A O 1
ATOM 5649 N N . ALA A 1 709 ? 24.851 -22.357 -11.179 1.00 93.50 709 ALA A N 1
ATOM 5650 C CA . ALA A 1 709 ? 26.048 -21.789 -11.790 1.00 93.50 709 ALA A CA 1
ATOM 5651 C C . ALA A 1 709 ? 27.340 -22.357 -11.176 1.00 93.50 709 ALA A C 1
ATOM 5653 O O . ALA A 1 709 ? 28.287 -22.681 -11.891 1.00 93.50 709 ALA A O 1
ATOM 5654 N N . CYS A 1 710 ? 27.374 -22.556 -9.859 1.00 92.50 710 CYS A N 1
ATOM 5655 C CA . CYS A 1 710 ? 28.474 -23.232 -9.181 1.00 92.50 710 CYS A CA 1
ATOM 5656 C C . CYS A 1 710 ? 28.575 -24.720 -9.561 1.00 92.50 710 CYS A C 1
ATOM 5658 O O . CYS A 1 710 ? 29.679 -25.224 -9.755 1.00 92.50 710 CYS A O 1
ATOM 5660 N N . ASP A 1 711 ? 27.449 -25.427 -9.695 1.00 92.19 711 ASP A N 1
ATOM 5661 C CA . ASP A 1 711 ? 27.421 -26.847 -10.079 1.00 92.19 711 ASP A CA 1
ATOM 5662 C C . ASP A 1 711 ? 27.921 -27.048 -11.519 1.00 92.19 711 ASP A C 1
ATOM 5664 O O . ASP A 1 711 ? 28.727 -27.940 -11.792 1.00 92.19 711 ASP A O 1
ATOM 5668 N N . THR A 1 712 ? 27.503 -26.174 -12.437 1.00 92.38 712 THR A N 1
ATOM 5669 C CA . THR A 1 712 ? 27.981 -26.173 -13.829 1.00 92.38 712 THR A CA 1
ATOM 5670 C C . THR A 1 712 ? 29.456 -25.793 -13.933 1.00 92.38 712 THR A C 1
ATOM 5672 O O . THR A 1 712 ? 30.188 -26.416 -14.705 1.00 92.38 712 THR A O 1
ATOM 5675 N N . LEU A 1 713 ? 29.923 -24.839 -13.120 1.00 92.75 713 LEU A N 1
ATOM 5676 C CA . LEU A 1 713 ? 31.342 -24.511 -12.990 1.00 92.75 713 LEU A CA 1
ATOM 5677 C C . LEU A 1 713 ? 32.142 -25.723 -12.515 1.00 92.75 713 LEU A C 1
ATOM 5679 O O . LEU A 1 713 ? 33.164 -26.041 -13.120 1.00 92.75 713 LEU A O 1
ATOM 5683 N N . ASP A 1 714 ? 31.686 -26.423 -11.476 1.00 92.12 714 ASP A N 1
ATOM 5684 C CA . ASP A 1 714 ? 32.383 -27.604 -10.966 1.00 92.12 714 ASP A CA 1
ATOM 5685 C C . ASP A 1 714 ? 32.484 -28.699 -12.025 1.00 92.12 714 ASP A C 1
ATOM 5687 O O . ASP A 1 714 ? 33.582 -29.210 -12.243 1.00 92.12 714 ASP A O 1
ATOM 5691 N N . ALA A 1 715 ? 31.388 -29.007 -12.725 1.00 92.12 715 ALA A N 1
ATOM 5692 C CA . ALA A 1 715 ? 31.376 -30.002 -13.794 1.00 92.12 715 ALA A CA 1
ATOM 5693 C C . ALA A 1 715 ? 32.315 -29.623 -14.953 1.00 92.12 715 ALA A C 1
ATOM 5695 O O . ALA A 1 715 ? 33.095 -30.453 -15.430 1.00 92.12 715 ALA A O 1
ATOM 5696 N N . ALA A 1 716 ? 32.286 -28.357 -15.382 1.00 90.12 716 ALA A N 1
ATOM 5697 C CA . ALA A 1 716 ? 33.136 -27.858 -16.457 1.00 90.12 716 ALA A CA 1
ATOM 5698 C C . ALA A 1 716 ? 34.622 -27.886 -16.060 1.00 90.12 716 ALA A C 1
ATOM 5700 O O . ALA A 1 716 ? 35.459 -28.369 -16.825 1.00 90.12 716 ALA A O 1
ATOM 5701 N N . VAL A 1 717 ? 34.958 -27.438 -14.848 1.00 90.00 717 VAL A N 1
ATOM 5702 C CA . VAL A 1 717 ? 36.336 -27.438 -14.338 1.00 90.00 717 VAL A CA 1
ATOM 5703 C C . VAL A 1 717 ? 36.838 -28.861 -14.097 1.00 90.00 717 VAL A C 1
ATOM 5705 O O . VAL A 1 717 ? 37.960 -29.164 -14.492 1.00 90.00 717 VAL A O 1
ATOM 5708 N N . ASP A 1 718 ? 36.030 -29.754 -13.520 1.00 90.50 718 ASP A N 1
ATOM 5709 C CA . ASP A 1 718 ? 36.416 -31.152 -13.276 1.00 90.50 718 ASP A CA 1
ATOM 5710 C C . ASP A 1 718 ? 36.723 -31.889 -14.592 1.00 90.50 718 ASP A C 1
ATOM 5712 O O . ASP A 1 718 ? 37.701 -32.641 -14.656 1.00 90.50 718 ASP A O 1
ATOM 5716 N N . SER A 1 719 ? 35.959 -31.613 -15.660 1.00 88.69 719 SER A N 1
ATOM 5717 C CA . SER A 1 719 ? 36.184 -32.207 -16.987 1.00 88.69 719 SER A CA 1
ATOM 5718 C C . SER A 1 719 ? 37.555 -31.861 -17.588 1.00 88.69 719 SER A C 1
ATOM 5720 O O . SER A 1 719 ? 38.162 -32.686 -18.272 1.00 88.69 719 SER A O 1
ATOM 5722 N N . VAL A 1 720 ? 38.073 -30.664 -17.291 1.00 87.50 720 VAL A N 1
ATOM 5723 C CA . VAL A 1 720 ? 39.360 -30.163 -17.797 1.00 87.50 720 VAL A CA 1
ATOM 5724 C C . VAL A 1 720 ? 40.508 -30.477 -16.834 1.00 87.50 720 VAL A C 1
ATOM 5726 O O . VAL A 1 720 ? 41.621 -30.790 -17.265 1.00 87.50 720 VAL A O 1
ATOM 5729 N N . ALA A 1 721 ? 40.258 -30.391 -15.527 1.00 84.06 721 ALA A N 1
ATOM 5730 C CA . ALA A 1 721 ? 41.272 -30.568 -14.498 1.00 84.06 721 ALA A CA 1
ATOM 5731 C C . ALA A 1 721 ? 41.692 -32.034 -14.338 1.00 84.06 721 ALA A C 1
ATOM 5733 O O . ALA A 1 721 ? 42.864 -32.281 -14.058 1.00 84.06 721 ALA A O 1
ATOM 5734 N N . MET A 1 722 ? 40.777 -33.000 -14.513 1.00 83.44 722 MET A N 1
ATOM 5735 C CA . MET A 1 722 ? 41.045 -34.445 -14.367 1.00 83.44 722 MET A CA 1
ATOM 5736 C C . MET A 1 722 ? 41.846 -34.793 -13.089 1.00 83.44 722 MET A C 1
ATOM 5738 O O . MET A 1 722 ? 42.761 -35.613 -13.117 1.00 83.44 722 MET A O 1
ATOM 5742 N N . GLY A 1 723 ? 41.547 -34.123 -11.968 1.00 79.69 723 GLY A N 1
ATOM 5743 C CA . GLY A 1 723 ? 42.218 -34.329 -10.675 1.00 79.69 723 GLY A CA 1
ATOM 5744 C C . GLY A 1 723 ? 43.564 -33.610 -10.487 1.00 79.69 723 GLY A C 1
ATOM 5745 O O . GLY A 1 723 ? 44.226 -33.825 -9.473 1.00 79.69 723 GLY A O 1
ATOM 5746 N N . ARG A 1 724 ? 43.987 -32.753 -11.425 1.00 85.69 724 ARG A N 1
ATOM 5747 C CA . ARG A 1 724 ? 45.195 -31.922 -11.280 1.00 85.69 724 ARG A CA 1
ATOM 5748 C C . ARG A 1 724 ? 45.014 -30.850 -10.207 1.00 85.69 724 ARG A C 1
ATOM 5750 O O . ARG A 1 724 ? 43.931 -30.294 -10.046 1.00 85.69 724 ARG A O 1
ATOM 5757 N N . SER A 1 725 ? 46.108 -30.521 -9.522 1.00 82.94 725 SER A N 1
ATOM 5758 C CA . SER A 1 725 ? 46.141 -29.470 -8.500 1.00 82.94 725 SER A CA 1
ATOM 5759 C C . SER A 1 725 ? 45.996 -28.061 -9.076 1.00 82.94 725 SER A C 1
ATOM 5761 O O . SER A 1 725 ? 45.356 -27.237 -8.435 1.00 82.94 725 SER A O 1
ATOM 5763 N N . ASN A 1 726 ? 46.531 -27.805 -10.276 1.00 85.50 726 ASN A N 1
ATOM 5764 C CA . ASN A 1 726 ? 46.457 -26.520 -10.979 1.00 85.50 726 ASN A CA 1
ATOM 5765 C C . ASN A 1 726 ? 46.142 -26.734 -12.466 1.00 85.50 726 ASN A C 1
ATOM 5767 O O . ASN A 1 726 ? 46.549 -27.741 -13.063 1.00 85.50 726 ASN A O 1
ATOM 5771 N N . VAL A 1 727 ? 45.461 -25.769 -13.081 1.00 87.50 727 VAL A N 1
ATOM 5772 C CA . VAL A 1 727 ? 45.141 -25.756 -14.515 1.00 87.50 727 VAL A CA 1
ATOM 5773 C C . VAL A 1 727 ? 45.505 -24.398 -15.101 1.00 87.50 727 VAL A C 1
ATOM 5775 O O . VAL A 1 727 ? 45.084 -23.365 -14.600 1.00 87.50 727 VAL A O 1
ATOM 5778 N N . SER A 1 728 ? 46.252 -24.397 -16.211 1.00 87.06 728 SER A N 1
ATOM 5779 C CA . SER A 1 728 ? 46.561 -23.155 -16.932 1.00 87.06 728 SER A CA 1
ATOM 5780 C C . SER A 1 728 ? 45.265 -22.415 -17.309 1.00 87.06 728 SER A C 1
ATOM 5782 O O . SER A 1 728 ? 44.390 -23.047 -17.914 1.00 87.06 728 SER A O 1
ATOM 5784 N N . PRO A 1 729 ? 45.145 -21.102 -17.020 1.00 85.88 729 PRO A N 1
ATOM 5785 C CA . PRO A 1 729 ? 43.937 -20.327 -17.299 1.00 85.88 729 PRO A CA 1
ATOM 5786 C C . PRO A 1 729 ? 43.454 -20.409 -18.748 1.00 85.88 729 PRO A C 1
ATOM 5788 O O . PRO A 1 729 ? 42.254 -20.421 -18.986 1.00 85.88 729 PRO A O 1
ATOM 5791 N N . GLU A 1 730 ? 44.350 -20.536 -19.730 1.00 88.75 730 GLU A N 1
ATOM 5792 C CA . GLU A 1 730 ? 43.982 -20.662 -21.150 1.00 88.75 730 GLU A CA 1
ATOM 5793 C C . GLU A 1 730 ? 43.246 -21.968 -21.478 1.00 88.75 730 GLU A C 1
ATOM 5795 O O . GLU A 1 730 ? 42.479 -22.025 -22.436 1.00 88.75 730 GLU A O 1
ATOM 5800 N N . LYS A 1 731 ? 43.465 -23.023 -20.684 1.00 87.94 731 LYS A N 1
ATOM 5801 C CA . LYS A 1 731 ? 42.852 -24.344 -20.890 1.00 87.94 731 LYS A CA 1
ATOM 5802 C C . LYS A 1 731 ? 41.480 -24.474 -20.233 1.00 87.94 731 LYS A C 1
ATOM 5804 O O . LYS A 1 731 ? 40.814 -25.481 -20.453 1.00 87.94 731 LYS A O 1
ATOM 5809 N N . LEU A 1 732 ? 41.067 -23.499 -19.422 1.00 89.25 732 LEU A N 1
ATOM 5810 C CA . LEU A 1 732 ? 39.745 -23.492 -18.801 1.00 89.25 732 LEU A CA 1
ATOM 5811 C C . LEU A 1 732 ? 38.641 -23.340 -19.869 1.00 89.25 732 LEU A C 1
ATOM 5813 O O . LEU A 1 732 ? 38.852 -22.679 -20.889 1.00 89.25 732 LEU A O 1
ATOM 5817 N N . PRO A 1 733 ? 37.451 -23.931 -19.662 1.00 90.75 733 PRO A N 1
ATOM 5818 C CA . PRO A 1 733 ? 36.399 -23.995 -20.677 1.00 90.75 733 PRO A CA 1
ATOM 5819 C C . PRO A 1 733 ? 35.580 -22.691 -20.748 1.00 90.75 733 PRO A C 1
ATOM 5821 O O . PRO A 1 733 ? 34.381 -22.674 -20.473 1.00 90.75 733 PRO A O 1
ATOM 5824 N N . TRP A 1 734 ? 36.223 -21.582 -21.123 1.00 91.62 734 TRP A N 1
ATOM 5825 C CA . TRP A 1 734 ? 35.631 -20.237 -21.114 1.00 91.62 734 TRP A CA 1
ATOM 5826 C C . TRP A 1 734 ? 34.375 -20.105 -21.966 1.00 91.62 734 TRP A C 1
ATOM 5828 O O . TRP A 1 734 ? 33.361 -19.625 -21.471 1.00 91.62 734 TRP A O 1
ATOM 5838 N N . HIS A 1 735 ? 34.423 -20.568 -23.218 1.00 91.44 735 HIS A N 1
ATOM 5839 C CA . HIS A 1 735 ? 33.272 -20.516 -24.121 1.00 91.44 735 HIS A CA 1
ATOM 5840 C C . HIS A 1 735 ? 32.078 -21.273 -23.527 1.00 91.44 735 HIS A C 1
ATOM 5842 O O . HIS A 1 735 ? 30.976 -20.746 -23.481 1.00 91.44 735 HIS A O 1
ATOM 5848 N N . THR A 1 736 ? 32.301 -22.479 -22.997 1.00 90.69 736 THR A N 1
ATOM 5849 C CA . THR A 1 736 ? 31.249 -23.281 -22.359 1.00 90.69 736 THR A CA 1
ATOM 5850 C C . THR A 1 736 ? 30.640 -22.562 -21.158 1.00 90.69 736 THR A C 1
ATOM 5852 O O . THR A 1 736 ? 29.419 -22.496 -21.050 1.00 90.69 736 THR A O 1
ATOM 5855 N N . LEU A 1 737 ? 31.469 -21.991 -20.276 1.00 91.50 737 LEU A N 1
ATOM 5856 C CA . LEU A 1 737 ? 30.989 -21.236 -19.115 1.00 91.50 737 LEU A CA 1
ATOM 5857 C C . LEU A 1 737 ? 30.178 -20.006 -19.541 1.00 91.50 737 LEU A C 1
ATOM 5859 O O . LEU A 1 737 ? 29.079 -19.803 -19.033 1.00 91.50 737 LEU A O 1
ATOM 5863 N N . GLN A 1 738 ? 30.678 -19.226 -20.503 1.00 94.00 738 GLN A N 1
ATOM 5864 C CA . GLN A 1 738 ? 29.972 -18.058 -21.030 1.00 94.00 738 GLN A CA 1
ATOM 5865 C C . GLN A 1 738 ? 28.627 -18.451 -21.648 1.00 94.00 738 GLN A C 1
ATOM 5867 O O . GLN A 1 738 ? 27.614 -17.860 -21.291 1.00 94.00 738 GLN A O 1
ATOM 5872 N N . THR A 1 739 ? 28.582 -19.468 -22.515 1.00 93.44 739 THR A N 1
ATOM 5873 C CA . THR A 1 739 ? 27.339 -19.901 -23.170 1.00 93.44 739 THR A CA 1
ATOM 5874 C C . THR A 1 739 ? 26.320 -20.444 -22.169 1.00 93.44 739 THR A C 1
ATOM 5876 O O . THR A 1 739 ? 25.151 -20.085 -22.258 1.00 93.44 739 THR A O 1
ATOM 5879 N N . LEU A 1 740 ? 26.729 -21.265 -21.195 1.00 93.62 740 LEU A N 1
ATOM 5880 C CA . LEU A 1 740 ? 25.802 -21.817 -20.197 1.00 93.62 740 LEU A CA 1
ATOM 5881 C C . LEU A 1 740 ? 25.236 -20.730 -19.275 1.00 93.62 740 LEU A C 1
ATOM 5883 O O . LEU A 1 740 ? 24.033 -20.712 -19.006 1.00 93.62 740 LEU A O 1
ATOM 5887 N N . LEU A 1 741 ? 26.081 -19.800 -18.817 1.00 94.19 741 LEU A N 1
ATOM 5888 C CA . LEU A 1 741 ? 25.638 -18.679 -17.987 1.00 94.19 741 LEU A CA 1
ATOM 5889 C C . LEU A 1 741 ? 24.733 -17.721 -18.772 1.00 94.19 741 LEU A C 1
ATOM 5891 O O . LEU A 1 741 ? 23.706 -17.294 -18.244 1.00 94.19 741 LEU A O 1
ATOM 5895 N N . SER A 1 742 ? 25.094 -17.432 -20.025 1.00 94.31 742 SER A N 1
ATOM 5896 C CA . SER A 1 742 ? 24.361 -16.545 -20.933 1.00 94.31 742 SER A CA 1
ATOM 5897 C C . SER A 1 742 ? 23.016 -17.129 -21.352 1.00 94.31 742 SER A C 1
ATOM 5899 O O . SER A 1 742 ? 22.008 -16.461 -21.197 1.00 94.31 742 SER A O 1
ATOM 5901 N N . GLN A 1 743 ? 22.959 -18.361 -21.859 1.00 91.56 743 GLN A N 1
ATOM 5902 C CA . GLN A 1 743 ? 21.758 -18.886 -22.521 1.00 91.56 743 GLN A CA 1
ATOM 5903 C C . GLN A 1 743 ? 20.863 -19.722 -21.603 1.00 91.56 743 GLN A C 1
ATOM 5905 O O . GLN A 1 743 ? 19.659 -19.790 -21.832 1.00 91.56 743 GLN A O 1
ATOM 5910 N N . CYS A 1 744 ? 21.429 -20.390 -20.592 1.00 91.19 744 CYS A N 1
ATOM 5911 C CA . CYS A 1 744 ? 20.685 -21.376 -19.802 1.00 91.19 744 CYS A CA 1
ATOM 5912 C C . CYS A 1 744 ? 20.343 -20.889 -18.394 1.00 91.19 744 CYS A C 1
ATOM 5914 O O . CYS A 1 744 ? 19.232 -21.129 -17.934 1.00 91.19 744 CYS A O 1
ATOM 5916 N N . ILE A 1 745 ? 21.286 -20.242 -17.700 1.00 93.12 745 ILE A N 1
ATOM 5917 C CA . ILE A 1 745 ? 21.116 -19.895 -16.280 1.00 93.12 745 ILE A CA 1
ATOM 5918 C C . ILE A 1 745 ? 20.552 -18.483 -16.126 1.00 93.12 745 ILE A C 1
ATOM 5920 O O . ILE A 1 745 ? 19.389 -18.322 -15.770 1.00 93.12 745 ILE A O 1
ATOM 5924 N N . TYR A 1 746 ? 21.359 -17.454 -16.405 1.00 93.75 746 TYR A N 1
ATOM 5925 C CA . TYR A 1 746 ? 20.947 -16.067 -16.193 1.00 93.75 746 TYR A CA 1
ATOM 5926 C C . TYR A 1 746 ? 20.088 -15.559 -17.355 1.00 93.75 746 TYR A C 1
ATOM 5928 O O . TYR A 1 746 ? 18.980 -15.084 -17.123 1.00 93.75 746 TYR A O 1
ATOM 5936 N N . GLY A 1 747 ? 20.531 -15.714 -18.607 1.00 92.56 747 GLY A N 1
ATOM 5937 C CA . GLY A 1 747 ? 19.735 -15.251 -19.752 1.00 92.56 747 GLY A CA 1
ATOM 5938 C C . GLY A 1 747 ? 18.572 -16.162 -20.129 1.00 92.56 747 GLY A C 1
ATOM 5939 O O . GLY A 1 747 ? 17.693 -15.736 -20.865 1.00 92.56 747 GLY A O 1
ATOM 5940 N N . GLY A 1 748 ? 18.454 -17.351 -19.523 1.00 90.81 748 GLY A N 1
ATOM 5941 C CA . GLY A 1 748 ? 17.222 -18.148 -19.605 1.00 90.81 748 GLY A CA 1
ATOM 5942 C C . GLY A 1 748 ? 15.989 -17.426 -19.031 1.00 90.81 748 GLY A C 1
ATOM 5943 O O . GLY A 1 748 ? 14.860 -17.797 -19.343 1.00 90.81 748 GLY A O 1
ATOM 5944 N N . LYS A 1 749 ? 16.200 -16.385 -18.210 1.00 90.06 749 LYS A N 1
ATOM 5945 C CA . LYS A 1 749 ? 15.152 -15.527 -17.634 1.00 90.06 749 LYS A CA 1
ATOM 5946 C C . LYS A 1 749 ? 14.977 -14.196 -18.366 1.00 90.06 749 LYS A C 1
ATOM 5948 O O . LYS A 1 749 ? 14.056 -13.456 -18.035 1.00 90.06 749 LYS A O 1
ATOM 5953 N N . ILE A 1 750 ? 15.863 -13.873 -19.308 1.00 92.69 750 ILE A N 1
ATOM 5954 C CA . ILE A 1 750 ? 15.890 -12.582 -19.995 1.00 92.69 750 ILE A CA 1
ATOM 5955 C C . ILE A 1 750 ? 15.085 -12.688 -21.289 1.00 92.69 750 ILE A C 1
ATOM 5957 O O . ILE A 1 750 ? 15.386 -13.500 -22.160 1.00 92.69 750 ILE A O 1
ATOM 5961 N N . ASP A 1 751 ? 14.062 -11.847 -21.421 1.00 89.19 751 ASP A N 1
ATOM 5962 C CA . ASP A 1 751 ? 13.211 -11.767 -22.611 1.00 89.19 751 ASP A CA 1
ATOM 5963 C C . ASP A 1 751 ? 13.613 -10.617 -23.550 1.00 89.19 751 ASP A C 1
ATOM 5965 O O . ASP A 1 751 ? 13.405 -10.691 -24.764 1.00 89.19 751 ASP A O 1
ATOM 5969 N N . ASN A 1 752 ? 14.231 -9.560 -23.018 1.00 90.12 752 ASN A N 1
ATOM 5970 C CA . ASN A 1 752 ? 14.688 -8.419 -23.799 1.00 90.12 752 ASN A CA 1
ATOM 5971 C C . ASN A 1 752 ? 16.066 -8.676 -24.438 1.00 90.12 752 ASN A C 1
ATOM 5973 O O . ASN A 1 752 ? 17.073 -8.882 -23.762 1.00 90.12 752 ASN A O 1
ATOM 5977 N N . HIS A 1 753 ? 16.138 -8.560 -25.766 1.00 91.50 753 HIS A N 1
ATOM 5978 C CA . HIS A 1 753 ? 17.374 -8.741 -26.541 1.00 91.50 753 HIS A CA 1
ATOM 5979 C C . HIS A 1 753 ? 18.528 -7.813 -26.122 1.00 91.50 753 HIS A C 1
ATOM 5981 O O . HIS A 1 753 ? 19.694 -8.205 -26.158 1.00 91.50 753 HIS A O 1
ATOM 5987 N N . PHE A 1 754 ? 18.236 -6.571 -25.731 1.00 91.56 754 PHE A N 1
ATOM 5988 C CA . PHE A 1 754 ? 19.263 -5.623 -25.289 1.00 91.56 754 PHE A CA 1
ATOM 5989 C C . PHE A 1 754 ? 19.781 -5.940 -23.886 1.00 91.56 754 PHE A C 1
ATOM 5991 O O . PHE A 1 754 ? 20.970 -5.754 -23.629 1.00 91.56 754 PHE A O 1
ATOM 5998 N N . ASP A 1 755 ? 18.929 -6.483 -23.018 1.00 93.12 755 ASP A N 1
ATOM 5999 C CA . ASP A 1 755 ? 19.352 -7.006 -21.719 1.00 93.12 755 ASP A CA 1
ATOM 6000 C C . ASP A 1 755 ? 20.213 -8.271 -21.900 1.00 93.12 755 ASP A C 1
ATOM 6002 O O . ASP A 1 755 ? 21.234 -8.423 -21.232 1.00 93.12 755 ASP A O 1
ATOM 6006 N N . GLN A 1 756 ? 19.895 -9.134 -22.872 1.00 94.19 756 GLN A N 1
ATOM 6007 C CA . GLN A 1 756 ? 20.737 -10.294 -23.189 1.00 94.19 756 GLN A CA 1
ATOM 6008 C C . GLN A 1 756 ? 22.137 -9.856 -23.652 1.00 94.19 756 GLN A C 1
ATOM 6010 O O . GLN A 1 756 ? 23.143 -10.351 -23.145 1.00 94.19 756 GLN A O 1
ATOM 6015 N N . LYS A 1 757 ? 22.216 -8.855 -24.543 1.00 92.25 757 LYS A N 1
ATOM 6016 C CA . LYS A 1 757 ? 23.496 -8.251 -24.960 1.00 92.25 757 LYS A CA 1
ATOM 6017 C C . LYS A 1 757 ? 24.284 -7.674 -23.783 1.00 92.25 757 LYS A C 1
ATOM 6019 O O . LYS A 1 757 ? 25.510 -7.779 -23.762 1.00 92.25 757 LYS A O 1
ATOM 6024 N N . LEU A 1 758 ? 23.603 -7.048 -22.822 1.00 93.00 758 LEU A N 1
ATOM 6025 C CA . LEU A 1 758 ? 24.219 -6.529 -21.601 1.00 93.00 758 LEU A CA 1
ATOM 6026 C C . LEU A 1 758 ? 24.818 -7.662 -20.750 1.00 93.00 758 LEU A C 1
ATOM 6028 O O . LEU A 1 758 ? 25.974 -7.561 -20.333 1.00 93.00 758 LEU A O 1
ATOM 6032 N N . LEU A 1 759 ? 24.073 -8.751 -20.531 1.00 94.50 759 LEU A N 1
ATOM 6033 C CA . LEU A 1 759 ? 24.579 -9.930 -19.821 1.00 94.50 759 LEU A CA 1
ATOM 6034 C C . LEU A 1 759 ? 25.814 -10.514 -20.524 1.00 94.50 759 LEU A C 1
ATOM 6036 O O . LEU A 1 759 ? 26.829 -10.782 -19.875 1.00 94.50 759 LEU A O 1
ATOM 6040 N N . ASP A 1 760 ? 25.758 -10.648 -21.849 1.00 93.69 760 ASP A N 1
ATOM 6041 C CA . ASP A 1 760 ? 26.869 -11.145 -22.662 1.00 93.69 760 ASP A CA 1
ATOM 6042 C C . ASP A 1 760 ? 28.118 -10.258 -22.545 1.00 93.69 760 ASP A C 1
ATOM 6044 O O . ASP A 1 760 ? 29.239 -10.773 -22.489 1.00 93.69 760 ASP A O 1
ATOM 6048 N N . CYS A 1 761 ? 27.952 -8.933 -22.439 1.00 91.62 761 CYS A N 1
ATOM 6049 C CA . CYS A 1 761 ? 29.062 -8.007 -22.194 1.00 91.62 761 CYS A CA 1
ATOM 6050 C C . CYS A 1 761 ? 29.739 -8.285 -20.844 1.00 91.62 761 CYS A C 1
ATOM 6052 O O . CYS A 1 761 ? 30.967 -8.407 -20.791 1.00 91.62 761 CYS A O 1
ATOM 6054 N N . PHE A 1 762 ? 28.966 -8.462 -19.764 1.00 92.00 762 PHE A N 1
ATOM 6055 C CA . PHE A 1 762 ? 29.534 -8.789 -18.451 1.00 92.00 762 PHE A CA 1
ATOM 6056 C C . PHE A 1 762 ? 30.259 -10.134 -18.454 1.00 92.00 762 PHE A C 1
ATOM 6058 O O . PHE A 1 762 ? 31.366 -10.238 -17.922 1.00 92.00 762 PHE A O 1
ATOM 6065 N N . LEU A 1 763 ? 29.682 -11.151 -19.094 1.00 93.19 763 LEU A N 1
ATOM 6066 C CA . LEU A 1 763 ? 30.300 -12.471 -19.203 1.00 93.19 763 LEU A CA 1
ATOM 6067 C C . LEU A 1 763 ? 31.599 -12.423 -20.014 1.00 93.19 763 LEU A C 1
ATOM 6069 O O . LEU A 1 763 ? 32.611 -12.966 -19.573 1.00 93.19 763 LEU A O 1
ATOM 6073 N N . THR A 1 764 ? 31.609 -11.705 -21.138 1.00 91.06 764 THR A N 1
ATOM 6074 C CA . THR A 1 764 ? 32.806 -11.524 -21.977 1.00 91.06 764 THR A CA 1
ATOM 6075 C C . THR A 1 764 ? 33.901 -10.739 -21.247 1.00 91.06 764 THR A C 1
ATOM 6077 O O . THR A 1 764 ? 35.085 -10.975 -21.464 1.00 91.06 764 THR A O 1
ATOM 6080 N N . LYS A 1 765 ? 33.538 -9.823 -20.342 1.00 88.19 765 LYS A N 1
ATOM 6081 C CA . LYS A 1 765 ? 34.494 -9.051 -19.535 1.00 88.19 765 LYS A CA 1
ATOM 6082 C C . LYS A 1 765 ? 35.062 -9.845 -18.356 1.00 88.19 765 LYS A C 1
ATOM 6084 O O . LYS A 1 765 ? 36.252 -9.703 -18.059 1.00 88.19 765 LYS A O 1
ATOM 6089 N N . LEU A 1 766 ? 34.229 -10.641 -17.678 1.00 90.44 766 LEU A N 1
ATOM 6090 C CA . LEU A 1 766 ? 34.568 -11.343 -16.432 1.00 90.44 766 LEU A CA 1
ATOM 6091 C C . LEU A 1 766 ? 35.126 -12.753 -16.654 1.00 90.44 766 LEU A C 1
ATOM 6093 O O . LEU A 1 766 ? 36.062 -13.144 -15.961 1.00 90.44 766 LEU A O 1
ATOM 6097 N N . PHE A 1 767 ? 34.598 -13.521 -17.605 1.00 92.00 767 PHE A N 1
ATOM 6098 C CA . PHE A 1 767 ? 34.969 -14.924 -17.817 1.00 92.00 767 PHE A CA 1
ATOM 6099 C C . PHE A 1 767 ? 35.949 -15.068 -18.983 1.00 92.00 767 PHE A C 1
ATOM 6101 O O . PHE A 1 767 ? 35.623 -15.650 -20.013 1.00 92.00 767 PHE A O 1
ATOM 6108 N N . THR A 1 768 ? 37.163 -14.536 -18.829 1.00 90.94 768 THR A N 1
ATOM 6109 C CA . THR A 1 768 ? 38.247 -14.660 -19.820 1.00 90.94 768 THR A CA 1
ATOM 6110 C C . THR A 1 768 ? 39.563 -15.065 -19.159 1.00 90.94 768 THR A C 1
ATOM 6112 O O . THR A 1 768 ? 39.729 -14.830 -17.961 1.00 90.94 768 THR A O 1
ATOM 6115 N N . PRO A 1 769 ? 40.541 -15.602 -19.921 1.00 89.44 769 PRO A N 1
ATOM 6116 C CA . PRO A 1 769 ? 41.868 -15.918 -19.386 1.00 89.44 769 PRO A CA 1
ATOM 6117 C C . PRO A 1 769 ? 42.519 -14.737 -18.649 1.00 89.44 769 PRO A C 1
ATOM 6119 O O . PRO A 1 769 ? 43.110 -14.930 -17.592 1.00 89.44 769 PRO A O 1
ATOM 6122 N N . LYS A 1 770 ? 42.312 -13.509 -19.150 1.00 87.38 770 LYS A N 1
ATOM 6123 C CA . LYS A 1 770 ? 42.825 -12.256 -18.568 1.00 87.38 770 LYS A CA 1
ATOM 6124 C C . LYS A 1 770 ? 42.311 -11.975 -17.151 1.00 87.38 770 LYS A C 1
ATOM 6126 O O . LYS A 1 770 ? 42.882 -11.166 -16.431 1.00 87.38 770 LYS A O 1
ATOM 6131 N N . SER A 1 771 ? 41.232 -12.625 -16.715 1.00 87.38 771 SER A N 1
ATOM 6132 C CA . SER A 1 771 ? 40.717 -12.482 -15.346 1.00 87.38 771 SER A CA 1
ATOM 6133 C C . SER A 1 771 ? 41.599 -13.144 -14.284 1.00 87.38 771 SER A C 1
ATOM 6135 O O . SER A 1 771 ? 41.374 -12.941 -13.089 1.00 87.38 771 SER A O 1
ATOM 6137 N N . PHE A 1 772 ? 42.611 -13.906 -14.702 1.00 86.19 772 PHE A N 1
ATOM 6138 C CA . PHE A 1 772 ? 43.651 -14.458 -13.837 1.00 86.19 772 PHE A CA 1
ATOM 6139 C C . PHE A 1 772 ? 44.907 -13.579 -13.738 1.00 86.19 772 PHE A C 1
ATOM 6141 O O . PHE A 1 772 ? 45.778 -13.886 -12.928 1.00 86.19 772 PHE A O 1
ATOM 6148 N N . ASP A 1 773 ? 44.979 -12.472 -14.482 1.00 86.19 773 ASP A N 1
ATOM 6149 C CA . ASP A 1 773 ? 46.081 -11.514 -14.375 1.00 86.19 773 ASP A CA 1
ATOM 6150 C C . ASP A 1 773 ? 45.977 -10.739 -13.044 1.00 86.19 773 ASP A C 1
ATOM 6152 O O . ASP A 1 773 ? 44.880 -10.345 -12.633 1.00 86.19 773 ASP A O 1
ATOM 6156 N N . ALA A 1 774 ? 47.104 -10.517 -12.356 1.00 73.75 774 ALA A N 1
ATOM 6157 C CA . ALA A 1 774 ? 47.143 -9.828 -11.055 1.00 73.75 774 ALA A CA 1
ATOM 6158 C C . ALA A 1 774 ? 46.640 -8.369 -11.145 1.00 73.75 774 ALA A C 1
ATOM 6160 O O . ALA A 1 774 ? 45.928 -7.885 -10.270 1.00 73.75 774 ALA A O 1
ATOM 6161 N N . ASP A 1 775 ? 46.907 -7.699 -12.271 1.00 75.75 775 ASP A N 1
ATOM 6162 C CA . ASP A 1 775 ? 46.521 -6.301 -12.512 1.00 75.75 775 ASP A CA 1
ATOM 6163 C C . ASP A 1 775 ? 45.125 -6.153 -13.142 1.00 75.75 775 ASP A C 1
ATOM 6165 O O . ASP A 1 775 ? 44.758 -5.082 -13.641 1.00 75.75 775 ASP A O 1
ATOM 6169 N N . ARG A 1 776 ? 44.316 -7.224 -13.176 1.00 82.75 776 ARG A N 1
ATOM 6170 C CA . ARG A 1 776 ? 42.990 -7.154 -13.792 1.00 82.75 776 ARG A CA 1
ATOM 6171 C C . ARG A 1 776 ? 42.066 -6.258 -12.968 1.00 82.75 776 ARG A C 1
ATOM 6173 O O . ARG A 1 776 ? 41.545 -6.645 -11.923 1.00 82.75 776 ARG A O 1
ATOM 6180 N N . VAL A 1 777 ? 41.778 -5.088 -13.527 1.00 82.88 777 VAL A N 1
ATOM 6181 C CA . VAL A 1 777 ? 40.839 -4.109 -12.970 1.00 82.88 777 VAL A CA 1
ATOM 6182 C C . VAL A 1 777 ? 39.390 -4.588 -13.127 1.00 82.88 777 VAL A C 1
ATOM 6184 O O . VAL A 1 777 ? 38.920 -4.781 -14.248 1.00 82.88 777 VAL A O 1
ATOM 6187 N N . LEU A 1 778 ? 38.668 -4.744 -12.016 1.00 80.56 778 LEU A N 1
ATOM 6188 C CA . LEU A 1 778 ? 37.212 -4.920 -11.994 1.00 80.56 778 LEU A CA 1
ATOM 6189 C C . LEU A 1 778 ? 36.502 -3.588 -12.230 1.00 80.56 778 LEU A C 1
ATOM 6191 O O . LEU A 1 778 ? 35.570 -3.520 -13.031 1.00 80.56 778 LEU A O 1
ATOM 6195 N N . ILE A 1 779 ? 36.959 -2.537 -11.542 1.00 79.62 779 ILE A N 1
ATOM 6196 C CA . ILE A 1 779 ? 36.356 -1.200 -11.575 1.00 79.62 779 ILE A CA 1
ATOM 6197 C C . ILE A 1 779 ? 37.461 -0.160 -11.728 1.00 79.62 779 ILE A C 1
ATOM 6199 O O . ILE A 1 779 ? 38.366 -0.066 -10.896 1.00 79.62 779 ILE A O 1
ATOM 6203 N N . SER A 1 780 ? 37.374 0.619 -12.802 1.00 70.81 780 SER A N 1
ATOM 6204 C CA . SER A 1 780 ? 38.259 1.748 -13.084 1.00 70.81 780 SER A CA 1
ATOM 6205 C C . SER A 1 780 ? 37.718 3.039 -12.471 1.00 70.81 780 SER A C 1
ATOM 6207 O O . SER A 1 780 ? 36.510 3.274 -12.531 1.00 70.81 780 SER A O 1
ATOM 6209 N N . ASN A 1 781 ? 38.611 3.904 -11.978 1.00 63.97 781 ASN A N 1
ATOM 6210 C CA . ASN A 1 781 ? 38.285 5.238 -11.449 1.00 63.97 781 ASN A CA 1
ATOM 6211 C C . ASN A 1 781 ? 37.229 5.218 -10.327 1.00 63.97 781 ASN A C 1
ATOM 6213 O O . ASN A 1 781 ? 36.115 5.728 -10.488 1.00 63.97 781 ASN A O 1
ATOM 6217 N N . ILE A 1 782 ? 37.577 4.629 -9.180 1.00 61.53 782 ILE A N 1
ATOM 6218 C CA . ILE A 1 782 ? 36.723 4.657 -7.986 1.00 61.53 782 ILE A CA 1
ATOM 6219 C C . ILE A 1 782 ? 36.554 6.117 -7.529 1.00 61.53 782 ILE A C 1
ATOM 6221 O O . ILE A 1 782 ? 37.532 6.796 -7.222 1.00 61.53 782 ILE A O 1
ATOM 6225 N N . ASP A 1 783 ? 35.311 6.598 -7.480 1.00 54.19 783 ASP A N 1
ATOM 6226 C CA . ASP A 1 783 ? 34.925 7.894 -6.900 1.00 54.19 783 ASP A CA 1
ATOM 6227 C C . ASP A 1 783 ? 35.690 9.111 -7.466 1.00 54.19 783 ASP A C 1
ATOM 6229 O O . ASP A 1 783 ? 36.011 10.056 -6.745 1.00 54.19 783 ASP A O 1
ATOM 6233 N N . GLY A 1 784 ? 36.043 9.078 -8.759 1.00 54.09 784 GLY A N 1
ATOM 6234 C CA . GLY A 1 784 ? 36.796 10.158 -9.417 1.00 54.09 784 GLY A CA 1
ATOM 6235 C C . GLY A 1 784 ? 38.269 10.255 -8.996 1.00 54.09 784 GLY A C 1
ATOM 6236 O O . GLY A 1 784 ? 38.984 11.149 -9.449 1.00 54.09 784 GLY A O 1
ATOM 6237 N N . LYS A 1 785 ? 38.746 9.325 -8.161 1.00 54.00 785 LYS A N 1
ATOM 6238 C CA . LYS A 1 785 ? 40.159 9.142 -7.820 1.00 54.00 785 LYS A CA 1
ATOM 6239 C C . LYS A 1 785 ? 40.747 8.084 -8.758 1.00 54.00 785 LYS A C 1
ATOM 6241 O O . LYS A 1 785 ? 40.086 7.107 -9.098 1.00 54.00 785 LYS A O 1
ATOM 6246 N N . SER A 1 786 ? 42.006 8.241 -9.164 1.00 55.75 786 SER A N 1
ATOM 6247 C CA . SER A 1 786 ? 42.737 7.328 -10.068 1.00 55.75 786 SER A CA 1
ATOM 6248 C C . SER A 1 786 ? 43.074 5.958 -9.448 1.00 55.75 786 SER A C 1
ATOM 6250 O O . SER A 1 786 ? 44.020 5.287 -9.858 1.00 55.75 786 SER A O 1
ATOM 6252 N N . THR A 1 787 ? 42.321 5.536 -8.433 1.00 67.06 787 THR A N 1
ATOM 6253 C CA . THR A 1 787 ? 42.445 4.241 -7.770 1.00 67.06 787 THR A CA 1
ATOM 6254 C C . THR A 1 787 ? 41.545 3.223 -8.459 1.00 67.06 787 THR A C 1
ATOM 6256 O O . THR A 1 787 ? 40.343 3.454 -8.608 1.00 67.06 787 THR A O 1
ATOM 6259 N N . ASN A 1 788 ? 42.123 2.091 -8.854 1.00 79.12 788 ASN A N 1
ATOM 6260 C CA . ASN A 1 788 ? 41.424 0.982 -9.498 1.00 79.12 788 ASN A CA 1
ATOM 6261 C C . ASN A 1 788 ? 41.166 -0.141 -8.488 1.00 79.12 788 ASN A C 1
ATOM 6263 O O . ASN A 1 788 ? 42.013 -0.407 -7.635 1.00 79.12 788 ASN A O 1
ATOM 6267 N N . LEU A 1 789 ? 40.021 -0.819 -8.601 1.00 82.56 789 LEU A N 1
ATOM 6268 C CA . LEU A 1 789 ? 39.740 -2.030 -7.829 1.00 82.56 789 LEU A CA 1
ATOM 6269 C C . LEU A 1 789 ? 40.129 -3.243 -8.669 1.00 82.56 789 LEU A C 1
ATOM 6271 O O . LEU A 1 789 ? 39.501 -3.497 -9.698 1.00 82.56 789 LEU A O 1
ATOM 6275 N N . CYS A 1 790 ? 41.144 -3.987 -8.240 1.00 84.06 790 CYS A N 1
ATOM 6276 C CA . CYS A 1 790 ? 41.585 -5.212 -8.908 1.00 84.06 790 CYS A CA 1
ATOM 6277 C C . CYS A 1 790 ? 40.948 -6.461 -8.285 1.00 84.06 790 CYS A C 1
ATOM 6279 O O . CYS A 1 790 ? 40.450 -6.426 -7.157 1.00 84.06 790 CYS A O 1
ATOM 6281 N N . ILE A 1 791 ? 40.962 -7.565 -9.033 1.00 83.75 791 ILE A N 1
ATOM 6282 C CA . ILE A 1 791 ? 40.559 -8.885 -8.529 1.00 83.75 791 ILE A CA 1
ATOM 6283 C C . ILE A 1 791 ? 41.504 -9.298 -7.381 1.00 83.75 791 ILE A C 1
ATOM 6285 O O . ILE A 1 791 ? 42.712 -9.128 -7.523 1.00 83.75 791 ILE A O 1
ATOM 6289 N N . PRO A 1 792 ? 41.001 -9.851 -6.261 1.00 84.31 792 PRO A N 1
ATOM 6290 C CA . PRO A 1 792 ? 41.862 -10.357 -5.196 1.00 84.31 792 PRO A CA 1
ATOM 6291 C C . PRO A 1 792 ? 42.689 -11.567 -5.653 1.00 84.31 792 PRO A C 1
ATOM 6293 O O . PRO A 1 792 ? 42.158 -12.513 -6.237 1.00 84.31 792 PRO A O 1
ATOM 6296 N N . ASP A 1 793 ? 43.970 -11.597 -5.282 1.00 75.62 793 ASP A N 1
ATOM 6297 C CA . ASP A 1 793 ? 44.875 -12.731 -5.538 1.00 75.62 793 ASP A CA 1
ATOM 6298 C C . ASP A 1 793 ? 44.721 -13.886 -4.527 1.00 75.62 793 ASP A C 1
ATOM 6300 O O . ASP A 1 793 ? 45.473 -14.859 -4.539 1.00 75.62 793 ASP A O 1
ATOM 6304 N N . GLY A 1 794 ? 43.737 -13.803 -3.629 1.00 70.62 794 GLY A N 1
ATOM 6305 C CA . GLY A 1 794 ? 43.513 -14.791 -2.579 1.00 70.62 794 GLY A CA 1
ATOM 6306 C C . GLY A 1 794 ? 43.082 -16.169 -3.093 1.00 70.62 794 GLY A C 1
ATOM 6307 O O . GLY A 1 794 ? 42.109 -16.303 -3.832 1.00 70.62 794 GLY A O 1
ATOM 6308 N N . HIS A 1 795 ? 43.757 -17.220 -2.617 1.00 74.00 795 HIS A N 1
ATOM 6309 C CA . HIS A 1 795 ? 43.441 -18.621 -2.941 1.00 74.00 795 HIS A CA 1
ATOM 6310 C C . HIS A 1 795 ? 42.500 -19.306 -1.928 1.00 74.00 795 HIS A C 1
ATOM 6312 O O . HIS A 1 795 ? 42.123 -20.463 -2.125 1.00 74.00 795 HIS A O 1
ATOM 6318 N N . SER A 1 796 ? 42.103 -18.614 -0.852 1.00 81.50 796 SER A N 1
ATOM 6319 C CA . SER A 1 796 ? 41.246 -19.140 0.222 1.00 81.50 796 SER A CA 1
ATOM 6320 C C . SER A 1 796 ? 39.993 -18.288 0.450 1.00 81.50 796 SER A C 1
ATOM 6322 O O . SER A 1 796 ? 39.967 -17.095 0.146 1.00 81.50 796 SER A O 1
ATOM 6324 N N . ARG A 1 797 ? 38.948 -18.894 1.036 1.00 83.44 797 ARG A N 1
ATOM 6325 C CA . ARG A 1 797 ? 37.681 -18.210 1.370 1.00 83.44 797 ARG A CA 1
ATOM 6326 C C . ARG A 1 797 ? 37.894 -17.044 2.331 1.00 83.44 797 ARG A C 1
ATOM 6328 O O . ARG A 1 797 ? 37.309 -15.987 2.141 1.00 83.44 797 ARG A O 1
ATOM 6335 N N . GLU A 1 798 ? 38.726 -17.241 3.347 1.00 85.31 798 GLU A N 1
ATOM 6336 C CA . GLU A 1 798 ? 39.007 -16.232 4.373 1.00 85.31 798 GLU A CA 1
ATOM 6337 C C . GLU A 1 798 ? 39.682 -14.995 3.778 1.00 85.31 798 GLU A C 1
ATOM 6339 O O . GLU A 1 798 ? 39.294 -13.879 4.103 1.00 85.31 798 GLU A O 1
ATOM 6344 N N . HIS A 1 799 ? 40.617 -15.178 2.838 1.00 85.62 799 HIS A N 1
ATOM 6345 C CA . HIS A 1 799 ? 41.233 -14.058 2.128 1.00 85.62 799 HIS A CA 1
ATOM 6346 C C . HIS A 1 799 ? 40.180 -13.279 1.330 1.00 85.62 799 HIS A C 1
ATOM 6348 O O . HIS A 1 799 ? 40.115 -12.056 1.434 1.00 85.62 799 HIS A O 1
ATOM 6354 N N . LEU A 1 800 ? 39.311 -13.969 0.580 1.00 85.69 800 LEU A N 1
ATOM 6355 C CA . LEU A 1 800 ? 38.240 -13.304 -0.168 1.00 85.69 800 LEU A CA 1
ATOM 6356 C C . LEU A 1 800 ? 37.298 -12.517 0.754 1.00 85.69 800 LEU A C 1
ATOM 6358 O O . LEU A 1 800 ? 36.938 -11.394 0.422 1.00 85.69 800 LEU A O 1
ATOM 6362 N N . LEU A 1 801 ? 36.931 -13.067 1.916 1.00 86.56 801 LEU A N 1
ATOM 6363 C CA . LEU A 1 801 ? 36.087 -12.368 2.891 1.00 86.56 801 LEU A CA 1
ATOM 6364 C C . LEU A 1 801 ? 36.775 -11.119 3.456 1.00 86.56 801 LEU A C 1
ATOM 6366 O O . LEU A 1 801 ? 36.165 -10.055 3.456 1.00 86.56 801 LEU A O 1
ATOM 6370 N N . LEU A 1 802 ? 38.055 -11.212 3.836 1.00 88.00 802 LEU A N 1
ATOM 6371 C CA . LEU A 1 802 ? 38.841 -10.058 4.292 1.00 88.00 802 LEU A CA 1
ATOM 6372 C C . LEU A 1 802 ? 38.942 -8.969 3.215 1.00 88.00 802 LEU A C 1
ATOM 6374 O O . LEU A 1 802 ? 38.843 -7.780 3.517 1.00 88.00 802 LEU A O 1
ATOM 6378 N N . TRP A 1 803 ? 39.098 -9.367 1.950 1.00 88.44 803 TRP A N 1
ATOM 6379 C CA . TRP A 1 803 ? 39.082 -8.428 0.834 1.00 88.44 803 TRP A CA 1
ATOM 6380 C C . TRP A 1 803 ? 37.716 -7.747 0.698 1.00 88.44 803 TRP A C 1
ATOM 6382 O O . TRP A 1 803 ? 37.660 -6.523 0.607 1.00 88.44 803 TRP A O 1
ATOM 6392 N N . VAL A 1 804 ? 36.610 -8.496 0.761 1.00 86.62 804 VAL A N 1
ATOM 6393 C CA . VAL A 1 804 ? 35.259 -7.914 0.702 1.00 86.62 804 VAL A CA 1
ATOM 6394 C C . VAL A 1 804 ? 34.997 -6.980 1.890 1.00 86.62 804 VAL A C 1
ATOM 6396 O O . VAL A 1 804 ? 34.387 -5.925 1.716 1.00 86.62 804 VAL A O 1
ATOM 6399 N N . ASP A 1 805 ? 35.499 -7.301 3.082 1.00 86.00 805 ASP A N 1
ATOM 6400 C CA . ASP A 1 805 ? 35.389 -6.429 4.253 1.00 86.00 805 ASP A CA 1
ATOM 6401 C C . ASP A 1 805 ? 36.157 -5.114 4.089 1.00 86.00 805 ASP A C 1
ATOM 6403 O O . ASP A 1 805 ? 35.679 -4.077 4.561 1.00 86.00 805 ASP A O 1
ATOM 6407 N N . SER A 1 806 ? 37.271 -5.125 3.349 1.00 85.06 806 SER A N 1
ATOM 6408 C CA . SER A 1 806 ? 38.042 -3.922 3.004 1.00 85.06 806 SER A CA 1
ATOM 6409 C C . SER A 1 806 ? 37.351 -3.002 1.985 1.00 85.06 806 SER A C 1
ATOM 6411 O O . SER A 1 806 ? 37.725 -1.836 1.857 1.00 85.06 806 SER A O 1
ATOM 6413 N N . VAL A 1 807 ? 36.315 -3.483 1.283 1.00 82.75 807 VAL A N 1
ATOM 6414 C CA . VAL A 1 807 ? 35.540 -2.674 0.330 1.00 82.75 807 VAL A CA 1
ATOM 6415 C C . VAL A 1 807 ? 34.705 -1.621 1.070 1.00 82.75 807 VAL A C 1
ATOM 6417 O O . VAL A 1 807 ? 34.067 -1.907 2.091 1.00 82.75 807 VAL A O 1
ATOM 6420 N N . HIS A 1 808 ? 34.667 -0.398 0.529 1.00 76.12 808 HIS A N 1
ATOM 6421 C CA . HIS A 1 808 ? 33.869 0.713 1.053 1.00 76.12 808 HIS A CA 1
ATOM 6422 C C . HIS A 1 808 ? 32.372 0.362 1.155 1.00 76.12 808 HIS A C 1
ATOM 6424 O O . HIS A 1 808 ? 31.814 -0.359 0.323 1.00 76.12 808 HIS A O 1
ATOM 6430 N N . HIS A 1 809 ? 31.709 0.892 2.188 1.00 70.75 809 HIS A N 1
ATOM 6431 C CA . HIS A 1 809 ? 30.273 0.682 2.403 1.00 70.75 809 HIS A CA 1
ATOM 6432 C C . HIS A 1 809 ? 29.403 1.411 1.373 1.00 70.75 809 HIS A C 1
ATOM 6434 O O . HIS A 1 809 ? 28.382 0.871 0.959 1.00 70.75 809 HIS A O 1
ATOM 6440 N N . LEU A 1 810 ? 29.808 2.613 0.954 1.00 71.12 810 LEU A N 1
ATOM 6441 C CA . LEU A 1 810 ? 29.143 3.356 -0.110 1.00 71.12 810 LEU A CA 1
ATOM 6442 C C . LEU A 1 810 ? 29.725 2.910 -1.456 1.00 71.12 810 LEU A C 1
ATOM 6444 O O . LEU A 1 810 ? 30.927 3.034 -1.673 1.00 71.12 810 LEU A O 1
ATOM 6448 N N . GLN A 1 811 ? 28.880 2.386 -2.341 1.00 80.19 811 GLN A N 1
ATOM 6449 C CA . GLN A 1 811 ? 29.264 1.972 -3.692 1.00 80.19 811 GLN A CA 1
ATOM 6450 C C . GLN A 1 811 ? 28.459 2.776 -4.701 1.00 80.19 811 GLN A C 1
ATOM 6452 O O . GLN A 1 811 ? 27.230 2.754 -4.677 1.00 80.19 811 GLN A O 1
ATOM 6457 N N . LEU A 1 812 ? 29.161 3.499 -5.571 1.00 81.31 812 LEU A N 1
ATOM 6458 C CA . LEU A 1 812 ? 28.529 4.313 -6.603 1.00 81.31 812 LEU A CA 1
ATOM 6459 C C . LEU A 1 812 ? 28.050 3.447 -7.782 1.00 81.31 812 LEU A C 1
ATOM 6461 O O . LEU A 1 812 ? 28.653 2.406 -8.057 1.00 81.31 812 LEU A O 1
ATOM 6465 N N . PRO A 1 813 ? 27.042 3.893 -8.554 1.00 83.62 813 PRO A N 1
ATOM 6466 C CA . PRO A 1 813 ? 26.543 3.160 -9.722 1.00 83.62 813 PRO A CA 1
ATOM 6467 C C . PRO A 1 813 ? 27.613 2.806 -10.769 1.00 83.62 813 PRO A C 1
ATOM 6469 O O . PRO A 1 813 ? 27.465 1.808 -11.475 1.00 83.62 813 PRO A O 1
ATOM 6472 N N . ASN A 1 814 ? 28.720 3.557 -10.843 1.00 83.00 814 ASN A N 1
ATOM 6473 C CA . ASN A 1 814 ? 29.848 3.244 -11.731 1.00 83.00 814 ASN A CA 1
ATOM 6474 C C . ASN A 1 814 ? 30.452 1.852 -11.479 1.00 83.00 814 ASN A C 1
ATOM 6476 O O . ASN A 1 814 ? 30.939 1.210 -12.406 1.00 83.00 814 ASN A O 1
ATOM 6480 N N . TRP A 1 815 ? 30.342 1.323 -10.256 1.00 85.25 815 TRP A N 1
ATOM 6481 C CA . TRP A 1 815 ? 30.763 -0.043 -9.921 1.00 85.25 815 TRP A CA 1
ATOM 6482 C C . TRP A 1 815 ? 29.997 -1.106 -10.717 1.00 85.25 815 TRP A C 1
ATOM 6484 O O . TRP A 1 815 ? 30.490 -2.210 -10.937 1.00 85.25 815 TRP A O 1
ATOM 6494 N N . LEU A 1 816 ? 28.795 -0.755 -11.168 1.00 86.56 816 LEU A N 1
ATOM 6495 C CA . LEU A 1 816 ? 27.905 -1.600 -11.949 1.00 86.56 816 LEU A CA 1
ATOM 6496 C C . LEU A 1 816 ? 28.022 -1.328 -13.453 1.00 86.56 816 LEU A C 1
ATOM 6498 O O . LEU A 1 816 ? 27.324 -1.977 -14.225 1.00 86.56 816 LEU A O 1
ATOM 6502 N N . GLY A 1 817 ? 28.847 -0.363 -13.872 1.00 82.06 817 GLY A N 1
ATOM 6503 C CA . GLY A 1 817 ? 28.900 0.148 -15.245 1.00 82.06 817 GLY A CA 1
ATOM 6504 C C . GLY A 1 817 ? 27.839 1.211 -15.562 1.00 82.06 817 GLY A C 1
ATOM 6505 O O . GLY A 1 817 ? 27.616 1.499 -16.732 1.00 82.06 817 GLY A O 1
ATOM 6506 N N . LEU A 1 818 ? 27.169 1.788 -14.555 1.00 84.62 818 LEU A N 1
ATOM 6507 C CA . LEU A 1 818 ? 26.160 2.844 -14.728 1.00 84.62 818 LEU A CA 1
ATOM 6508 C C . LEU A 1 818 ? 26.741 4.251 -14.476 1.00 84.62 818 LEU A C 1
ATOM 6510 O O . LEU A 1 818 ? 27.684 4.396 -13.702 1.00 84.62 818 LEU A O 1
ATOM 6514 N N . PRO A 1 819 ? 26.168 5.320 -15.063 1.00 81.75 819 PRO A N 1
ATOM 6515 C CA . PRO A 1 819 ? 26.505 6.695 -14.681 1.00 81.75 819 PRO A CA 1
ATOM 6516 C C . PRO A 1 819 ? 26.222 6.950 -13.194 1.00 81.75 819 PRO A C 1
ATOM 6518 O O . PRO A 1 819 ? 25.187 6.527 -12.686 1.00 81.75 819 PRO A O 1
ATOM 6521 N N . ASN A 1 820 ? 27.065 7.730 -12.508 1.00 78.88 820 ASN A N 1
ATOM 6522 C CA . ASN A 1 820 ? 26.844 8.074 -11.092 1.00 78.88 820 ASN A CA 1
ATOM 6523 C C . ASN A 1 820 ? 25.514 8.810 -10.854 1.00 78.88 820 ASN A C 1
ATOM 6525 O O . ASN A 1 820 ? 24.875 8.625 -9.819 1.00 78.88 820 ASN A O 1
ATOM 6529 N N . ASN A 1 821 ? 25.042 9.581 -11.837 1.00 80.00 821 ASN A N 1
ATOM 6530 C CA . ASN A 1 821 ? 23.738 10.238 -11.763 1.00 80.00 821 ASN A CA 1
ATOM 6531 C C . ASN A 1 821 ? 22.552 9.251 -11.816 1.00 80.00 821 ASN A C 1
ATOM 6533 O O . ASN A 1 821 ? 21.434 9.659 -11.517 1.00 80.00 821 ASN A O 1
ATOM 6537 N N . ALA A 1 822 ? 22.758 7.963 -12.126 1.00 81.25 822 ALA A N 1
ATOM 6538 C CA . ALA A 1 822 ? 21.703 6.950 -12.032 1.00 81.25 822 ALA A CA 1
ATOM 6539 C C . ALA A 1 822 ? 21.151 6.818 -10.603 1.00 81.25 822 ALA A C 1
ATOM 6541 O O . ALA A 1 822 ? 19.947 6.638 -10.438 1.00 81.25 822 ALA A O 1
ATOM 6542 N N . GLU A 1 823 ? 21.997 6.968 -9.574 1.00 83.00 823 GLU A N 1
ATOM 6543 C CA . GLU A 1 823 ? 21.531 6.988 -8.179 1.00 83.00 823 GLU A CA 1
ATOM 6544 C C . GLU A 1 823 ? 20.666 8.226 -7.918 1.00 83.00 823 GLU A C 1
ATOM 6546 O O . GLU A 1 823 ? 19.629 8.109 -7.276 1.00 83.00 823 GLU A O 1
ATOM 6551 N N . LYS A 1 824 ? 21.025 9.395 -8.473 1.00 83.56 824 LYS A N 1
ATOM 6552 C CA . LYS A 1 824 ? 20.222 10.622 -8.324 1.00 83.56 824 LYS A CA 1
ATOM 6553 C C . LYS A 1 824 ? 18.813 10.428 -8.882 1.00 83.56 824 LYS A C 1
ATOM 6555 O O . LYS A 1 824 ? 17.848 10.715 -8.189 1.00 83.56 824 LYS A O 1
ATOM 6560 N N . VAL A 1 825 ? 18.693 9.854 -10.082 1.00 81.12 825 VAL A N 1
ATOM 6561 C CA . VAL A 1 825 ? 17.390 9.534 -10.700 1.00 81.12 825 VAL A CA 1
ATOM 6562 C C . VAL A 1 825 ? 16.602 8.557 -9.847 1.00 81.12 825 VAL A C 1
ATOM 6564 O O . VAL A 1 825 ? 15.422 8.778 -9.600 1.00 81.12 825 VAL A O 1
ATOM 6567 N N . LEU A 1 826 ? 17.249 7.483 -9.388 1.00 83.38 826 LEU A N 1
ATOM 6568 C CA . LEU A 1 826 ? 16.607 6.486 -8.539 1.00 83.38 826 LEU A CA 1
ATOM 6569 C C . LEU A 1 826 ? 16.051 7.129 -7.263 1.00 83.38 826 LEU A C 1
ATOM 6571 O O . LEU A 1 826 ? 14.918 6.844 -6.878 1.00 83.38 826 LEU A O 1
ATOM 6575 N N . LEU A 1 827 ? 16.828 7.997 -6.613 1.00 85.50 827 LEU A N 1
ATOM 6576 C CA . LEU A 1 827 ? 16.405 8.695 -5.403 1.00 85.50 827 LEU A CA 1
ATOM 6577 C C . LEU A 1 827 ? 15.292 9.713 -5.676 1.00 85.50 827 LEU A C 1
ATOM 6579 O O . LEU A 1 827 ? 14.358 9.778 -4.881 1.00 85.50 827 LEU A O 1
ATOM 6583 N N . THR A 1 828 ? 15.331 10.434 -6.802 1.00 84.81 828 THR A N 1
ATOM 6584 C CA . THR A 1 828 ? 14.237 11.317 -7.239 1.00 84.81 828 THR A CA 1
ATOM 6585 C C . THR A 1 828 ? 12.944 10.531 -7.441 1.00 84.81 828 THR A C 1
ATOM 6587 O O . THR A 1 828 ? 11.939 10.859 -6.819 1.00 84.81 828 THR A O 1
ATOM 6590 N N . VAL A 1 829 ? 12.980 9.434 -8.206 1.00 82.62 829 VAL A N 1
ATOM 6591 C CA . VAL A 1 829 ? 11.804 8.579 -8.457 1.00 82.62 829 VAL A CA 1
ATOM 6592 C C . VAL A 1 829 ? 11.257 7.993 -7.154 1.00 82.62 829 VAL A C 1
ATOM 6594 O O . VAL A 1 829 ? 10.047 7.963 -6.943 1.00 82.62 829 VAL A O 1
ATOM 6597 N N . ARG A 1 830 ? 12.129 7.549 -6.238 1.00 85.06 830 ARG A N 1
ATOM 6598 C CA . ARG A 1 830 ? 11.704 7.068 -4.912 1.00 85.06 830 ARG A CA 1
ATOM 6599 C C . ARG A 1 830 ? 11.085 8.183 -4.068 1.00 85.06 830 ARG A C 1
ATOM 6601 O O . ARG A 1 830 ? 10.105 7.933 -3.372 1.00 85.06 830 ARG A O 1
ATOM 6608 N N . GLY A 1 831 ? 11.639 9.392 -4.129 1.00 87.81 831 GLY A N 1
ATOM 6609 C CA . GLY A 1 831 ? 11.096 10.572 -3.465 1.00 87.81 831 GLY A CA 1
ATOM 6610 C C . GLY A 1 831 ? 9.702 10.934 -3.980 1.00 87.81 831 GLY A C 1
ATOM 6611 O O . GLY A 1 831 ? 8.774 11.075 -3.190 1.00 87.81 831 GLY A O 1
ATOM 6612 N N . GLU A 1 832 ? 9.524 10.998 -5.297 1.00 83.69 832 GLU A N 1
ATOM 6613 C CA . GLU A 1 832 ? 8.231 11.259 -5.940 1.00 83.69 832 GLU A CA 1
ATOM 6614 C C . GLU A 1 832 ? 7.208 10.156 -5.644 1.00 83.69 832 GLU A C 1
ATOM 6616 O O . GLU A 1 832 ? 6.059 10.452 -5.315 1.00 83.69 832 GLU A O 1
ATOM 6621 N N . ALA A 1 833 ? 7.620 8.884 -5.669 1.00 84.38 833 ALA A N 1
ATOM 6622 C CA . ALA A 1 833 ? 6.763 7.762 -5.288 1.00 84.38 833 ALA A CA 1
ATOM 6623 C C . ALA A 1 833 ? 6.318 7.851 -3.818 1.00 84.38 833 ALA A C 1
ATOM 6625 O O . ALA A 1 833 ? 5.152 7.595 -3.511 1.00 84.38 833 ALA A O 1
ATOM 6626 N N . MET A 1 834 ? 7.214 8.263 -2.913 1.00 89.75 834 MET A N 1
ATOM 6627 C CA . MET A 1 834 ? 6.881 8.521 -1.511 1.00 89.75 834 MET A CA 1
ATOM 6628 C C . MET A 1 834 ? 5.847 9.650 -1.385 1.00 89.75 834 MET A C 1
ATOM 6630 O O . MET A 1 834 ? 4.877 9.489 -0.649 1.00 89.75 834 MET A O 1
ATOM 6634 N N . LEU A 1 835 ? 6.004 10.760 -2.118 1.00 86.69 835 LEU A N 1
ATOM 6635 C CA . LEU A 1 835 ? 5.035 11.865 -2.123 1.00 86.69 835 LEU A CA 1
ATOM 6636 C C . LEU A 1 835 ? 3.675 11.445 -2.698 1.00 86.69 835 LEU A C 1
ATOM 6638 O O . LEU A 1 835 ? 2.636 11.751 -2.114 1.00 86.69 835 LEU A O 1
ATOM 6642 N N . ALA A 1 836 ? 3.668 10.685 -3.795 1.00 82.44 836 ALA A N 1
ATOM 6643 C CA . ALA A 1 836 ? 2.450 10.133 -4.379 1.00 82.44 836 ALA A CA 1
ATOM 6644 C C . ALA A 1 836 ? 1.736 9.179 -3.407 1.00 82.44 836 ALA A C 1
ATOM 6646 O O . ALA A 1 836 ? 0.512 9.203 -3.297 1.00 82.44 836 ALA A O 1
ATOM 6647 N N . ASN A 1 837 ? 2.485 8.358 -2.666 1.00 86.56 837 ASN A N 1
ATOM 6648 C CA . ASN A 1 837 ? 1.927 7.493 -1.630 1.00 86.56 837 ASN A CA 1
ATOM 6649 C C . ASN A 1 837 ? 1.427 8.287 -0.413 1.00 86.56 837 ASN A C 1
ATOM 6651 O O . ASN A 1 837 ? 0.371 7.955 0.120 1.00 86.56 837 ASN A O 1
ATOM 6655 N N . LEU A 1 838 ? 2.115 9.359 -0.008 1.00 85.88 838 LEU A N 1
ATOM 6656 C CA . LEU A 1 838 ? 1.633 10.272 1.033 1.00 85.88 838 LEU A CA 1
ATOM 6657 C C . LEU A 1 838 ? 0.311 10.940 0.634 1.00 85.88 838 LEU A C 1
ATOM 6659 O O . LEU A 1 838 ? -0.559 11.089 1.484 1.00 85.88 838 LEU A O 1
ATOM 6663 N N . LEU A 1 839 ? 0.122 11.285 -0.646 1.00 81.38 839 LEU A N 1
ATOM 6664 C CA . LEU A 1 839 ? -1.132 11.862 -1.146 1.00 81.38 839 LEU A CA 1
ATOM 6665 C C . LEU A 1 839 ? -2.320 10.888 -1.038 1.00 81.38 839 LEU A C 1
ATOM 6667 O O . LEU A 1 839 ? -3.449 11.329 -0.818 1.00 81.38 839 LEU A O 1
ATOM 6671 N N . LYS A 1 840 ? -2.080 9.574 -1.168 1.00 79.12 840 LYS A N 1
ATOM 6672 C CA . LYS A 1 840 ? -3.118 8.539 -0.992 1.00 79.12 840 LYS A CA 1
ATOM 6673 C C . LYS A 1 840 ? -3.600 8.447 0.456 1.00 79.12 840 LYS A C 1
ATOM 6675 O O . LYS A 1 840 ? -4.769 8.146 0.687 1.00 79.12 840 LYS A O 1
ATOM 6680 N N . VAL A 1 841 ? -2.716 8.716 1.417 1.00 77.06 841 VAL A N 1
ATOM 6681 C CA . VAL A 1 841 ? -3.031 8.745 2.851 1.00 77.06 841 VAL A CA 1
ATOM 6682 C C . VAL A 1 841 ? -3.613 10.122 3.191 1.00 77.06 841 VAL A C 1
ATOM 6684 O O . VAL A 1 841 ? -2.911 11.057 3.574 1.00 77.06 841 VAL A O 1
ATOM 6687 N N . SER A 1 842 ? -4.918 10.269 2.954 1.00 58.16 842 SER A N 1
ATOM 6688 C CA . SER A 1 842 ? -5.648 11.533 3.108 1.00 58.16 842 SER A CA 1
ATOM 6689 C C . SER A 1 842 ? -5.776 11.995 4.569 1.00 58.16 842 SER A C 1
ATOM 6691 O O . SER A 1 842 ? -6.097 11.217 5.465 1.00 58.16 842 SER A O 1
ATOM 6693 N N . ASP A 1 843 ? -5.641 13.310 4.785 1.00 51.47 843 ASP A N 1
ATOM 6694 C CA . ASP A 1 843 ? -5.984 13.999 6.038 1.00 51.47 843 ASP A CA 1
ATOM 6695 C C . ASP A 1 843 ? -7.485 14.034 6.354 1.00 51.47 843 ASP A C 1
ATOM 6697 O O . ASP A 1 843 ? -7.849 14.426 7.458 1.00 51.47 843 ASP A O 1
ATOM 6701 N N . GLU A 1 844 ? -8.378 13.709 5.420 1.00 47.38 844 GLU A N 1
ATOM 6702 C CA . GLU A 1 844 ? -9.792 14.091 5.555 1.00 47.38 844 GLU A CA 1
ATOM 6703 C C . GLU A 1 844 ? -10.582 13.270 6.585 1.00 47.38 844 GLU A C 1
ATOM 6705 O O . GLU A 1 844 ? -11.545 13.788 7.139 1.00 47.38 844 GLU A O 1
ATOM 6710 N N . GLU A 1 845 ? -10.138 12.068 6.964 1.00 41.12 845 GLU A N 1
ATOM 6711 C CA . GLU A 1 845 ? -10.667 11.391 8.168 1.00 41.12 845 GLU A CA 1
ATOM 6712 C C . GLU A 1 845 ? -9.955 11.842 9.464 1.00 41.12 845 GLU A C 1
ATOM 6714 O O . GLU A 1 845 ? -10.419 11.578 10.575 1.00 41.12 845 GLU A O 1
ATOM 6719 N N . LEU A 1 846 ? -8.844 12.580 9.341 1.00 34.44 846 LEU A N 1
ATOM 6720 C CA . LEU A 1 846 ? -8.118 13.220 10.446 1.00 34.44 846 LEU A CA 1
ATOM 6721 C C . LEU A 1 846 ? -8.597 14.669 10.696 1.00 34.44 846 LEU A C 1
ATOM 6723 O O . LEU A 1 846 ? -8.288 15.233 11.750 1.00 34.44 846 LEU A O 1
ATOM 6727 N N . ALA A 1 847 ? -9.347 15.264 9.762 1.00 28.78 847 ALA A N 1
ATOM 6728 C CA . ALA A 1 847 ? -9.895 16.615 9.826 1.00 28.78 847 ALA A CA 1
ATOM 6729 C C . ALA A 1 847 ? -11.372 16.586 10.256 1.00 28.78 847 ALA A C 1
ATOM 6731 O O . ALA A 1 847 ? -12.288 16.495 9.445 1.00 28.78 847 ALA A O 1
ATOM 6732 N N . PHE A 1 848 ? -11.606 16.704 11.563 1.00 30.73 848 PHE A N 1
ATOM 6733 C CA . PHE A 1 848 ? -12.915 17.100 12.079 1.00 30.73 848 PHE A CA 1
ATOM 6734 C C . PHE A 1 848 ? -13.222 18.535 11.622 1.00 30.73 848 PHE A C 1
ATOM 6736 O O . PHE A 1 848 ? -12.486 19.462 11.964 1.00 30.73 848 PHE A O 1
ATOM 6743 N N . ALA A 1 849 ? -14.326 18.727 10.899 1.00 29.12 849 ALA A N 1
ATOM 6744 C CA . ALA A 1 849 ? -14.977 20.028 10.813 1.00 29.12 849 ALA A CA 1
ATOM 6745 C C . ALA A 1 849 ? -15.788 20.238 12.100 1.00 29.12 849 ALA A C 1
ATOM 6747 O O . ALA A 1 849 ? -16.653 19.429 12.434 1.00 29.12 849 ALA A O 1
ATOM 6748 N N . GLY A 1 850 ? -15.454 21.294 12.841 1.00 28.97 850 GLY A N 1
ATOM 6749 C CA . GLY A 1 850 ? -16.198 21.731 14.018 1.00 28.97 850 GLY A CA 1
ATOM 6750 C C . GLY A 1 850 ? -17.620 22.183 13.673 1.00 28.97 850 GLY A C 1
ATOM 6751 O O . GLY A 1 850 ? -17.905 22.617 12.559 1.00 28.97 850 GLY A O 1
ATOM 6752 N N . ASP A 1 851 ? -18.478 22.080 14.679 1.00 30.08 851 ASP A N 1
ATOM 6753 C CA . ASP A 1 851 ? -19.946 22.049 14.680 1.00 30.08 851 ASP A CA 1
ATOM 6754 C C . ASP A 1 851 ? -20.678 23.346 14.259 1.00 30.08 851 ASP A C 1
ATOM 6756 O O . ASP A 1 851 ? -21.852 23.519 14.557 1.00 30.08 851 ASP A O 1
ATOM 6760 N N . ASP A 1 852 ? -20.033 24.277 13.554 1.00 31.94 852 ASP A N 1
ATOM 6761 C CA . ASP A 1 852 ? -20.630 25.586 13.260 1.00 31.94 852 ASP A CA 1
ATOM 6762 C C . ASP A 1 852 ? -20.315 26.071 11.841 1.00 31.94 852 ASP A C 1
ATOM 6764 O O . ASP A 1 852 ? -19.426 26.898 11.636 1.00 31.94 852 ASP A O 1
ATOM 6768 N N . GLN A 1 853 ? -21.075 25.583 10.850 1.00 30.33 853 GLN A N 1
ATOM 6769 C CA . GLN A 1 853 ? -21.636 26.381 9.741 1.00 30.33 853 GLN A CA 1
ATOM 6770 C C . GLN A 1 853 ? -22.380 25.507 8.714 1.00 30.33 853 GLN A C 1
ATOM 6772 O O . GLN A 1 853 ? -21.995 24.384 8.407 1.00 30.33 853 GLN A O 1
ATOM 6777 N N . LYS A 1 854 ? -23.479 26.066 8.181 1.00 32.97 854 LYS A N 1
ATOM 6778 C CA . LYS A 1 854 ? -24.310 25.581 7.058 1.00 32.97 854 LYS A CA 1
ATOM 6779 C C . LYS A 1 854 ? -23.544 24.660 6.108 1.00 32.97 854 LYS A C 1
ATOM 6781 O O . LYS A 1 854 ? -22.575 25.145 5.547 1.00 32.97 854 LYS A O 1
ATOM 6786 N N . VAL A 1 855 ? -24.052 23.438 5.880 1.00 35.78 855 VAL A N 1
ATOM 6787 C CA . VAL A 1 855 ? -23.699 22.473 4.808 1.00 35.78 855 VAL A CA 1
ATOM 6788 C C . VAL A 1 855 ? -22.748 23.079 3.766 1.00 35.78 855 VAL A C 1
ATOM 6790 O O . VAL A 1 855 ? -23.174 23.510 2.695 1.00 35.78 855 VAL A O 1
ATOM 6793 N N . GLN A 1 856 ? -21.467 23.179 4.111 1.00 40.69 856 GLN A N 1
ATOM 6794 C CA . GLN A 1 856 ? -20.430 23.518 3.157 1.00 40.69 856 GLN A CA 1
ATOM 6795 C C . GLN A 1 856 ? -20.049 22.191 2.525 1.00 40.69 856 GLN A C 1
ATOM 6797 O O . GLN A 1 856 ? -19.778 21.217 3.229 1.00 40.69 856 GLN A O 1
ATOM 6802 N N . SER A 1 857 ? -20.112 22.131 1.195 1.00 50.50 857 SER A N 1
ATOM 6803 C CA . SER A 1 857 ? -19.552 21.016 0.439 1.00 50.50 857 SER A CA 1
ATOM 6804 C C . SER A 1 857 ? -18.144 20.730 0.972 1.00 50.50 857 SER A C 1
ATOM 6806 O O . SER A 1 857 ? -17.413 21.692 1.231 1.00 50.50 857 SER A O 1
ATOM 6808 N N . PRO A 1 858 ? -17.763 19.458 1.179 1.00 59.72 858 PRO A N 1
ATOM 6809 C CA . PRO A 1 858 ? -16.474 19.133 1.772 1.00 59.72 858 PRO A CA 1
ATOM 6810 C C . PRO A 1 858 ? -15.330 19.831 1.012 1.00 59.72 858 PRO A C 1
ATOM 6812 O O . PRO A 1 858 ? -15.437 19.987 -0.210 1.00 59.72 858 PRO A O 1
ATOM 6815 N N . PRO A 1 859 ? -14.256 20.273 1.698 1.00 63.38 859 PRO A N 1
ATOM 6816 C CA . PRO A 1 859 ? -13.209 21.108 1.106 1.00 63.38 859 PRO A CA 1
ATOM 6817 C C . PRO A 1 859 ? -12.658 20.577 -0.223 1.00 63.38 859 PRO A C 1
ATOM 6819 O O . PRO A 1 859 ? -12.516 21.356 -1.170 1.00 63.38 859 PRO A O 1
ATOM 6822 N N . TRP A 1 860 ? -12.462 19.260 -0.357 1.00 67.38 860 TRP A N 1
ATOM 6823 C CA . TRP A 1 860 ? -12.035 18.637 -1.614 1.00 67.38 860 TRP A CA 1
ATOM 6824 C C . TRP A 1 860 ? -12.961 18.909 -2.807 1.00 67.38 860 TRP A C 1
ATOM 6826 O O . TRP A 1 860 ? -12.477 19.021 -3.929 1.00 67.38 860 TRP A O 1
ATOM 6836 N N . MET A 1 861 ? -14.279 19.058 -2.613 1.00 74.44 861 MET A N 1
ATOM 6837 C CA . MET A 1 861 ? -15.195 19.370 -3.719 1.00 74.44 861 MET A CA 1
ATOM 6838 C C . MET A 1 861 ? -14.916 20.761 -4.274 1.00 74.44 861 MET A C 1
ATOM 6840 O O . MET A 1 861 ? -14.981 20.958 -5.483 1.00 74.44 861 MET A O 1
ATOM 6844 N N . SER A 1 862 ? -14.587 21.721 -3.407 1.00 74.50 862 SER A N 1
ATOM 6845 C CA . SER A 1 862 ? -14.235 23.074 -3.837 1.00 74.50 862 SER A CA 1
ATOM 6846 C C . SER A 1 862 ? -12.919 23.084 -4.624 1.00 74.50 862 SER A C 1
ATOM 6848 O O . SER A 1 862 ? -12.853 23.680 -5.699 1.00 74.50 862 SER A O 1
ATOM 6850 N N . ILE A 1 863 ? -11.933 22.309 -4.156 1.00 74.06 863 ILE A N 1
ATOM 6851 C CA . ILE A 1 863 ? -10.647 22.093 -4.830 1.00 74.06 863 ILE A CA 1
ATOM 6852 C C . ILE A 1 863 ? -10.867 21.462 -6.207 1.00 74.06 863 ILE A C 1
ATOM 6854 O O . ILE A 1 863 ? -10.372 21.966 -7.213 1.00 74.06 863 ILE A O 1
ATOM 6858 N N . LEU A 1 864 ? -11.661 20.394 -6.279 1.00 80.38 864 LEU A N 1
ATOM 6859 C CA . LEU A 1 864 ? -11.917 19.676 -7.522 1.00 80.38 864 LEU A CA 1
ATOM 6860 C C . LEU A 1 864 ? -12.717 20.520 -8.529 1.00 80.38 864 LEU A C 1
ATOM 6862 O O . LEU A 1 864 ? -12.491 20.420 -9.736 1.00 80.38 864 LEU A O 1
ATOM 6866 N N . VAL A 1 865 ? -13.621 21.391 -8.068 1.00 82.56 865 VAL A N 1
ATOM 6867 C CA . VAL A 1 865 ? -14.317 22.372 -8.926 1.00 82.56 865 VAL A CA 1
ATOM 6868 C C . VAL A 1 865 ? -13.325 23.345 -9.553 1.00 82.56 865 VAL A C 1
ATOM 6870 O O . VAL A 1 865 ? -13.413 23.636 -10.748 1.00 82.56 865 VAL A O 1
ATOM 6873 N N . GLU A 1 866 ? -12.377 23.853 -8.771 1.00 81.81 866 GLU A N 1
ATOM 6874 C CA . GLU A 1 866 ? -11.363 24.762 -9.289 1.00 81.81 866 GLU A CA 1
ATOM 6875 C C . GLU A 1 866 ? -10.424 24.055 -10.274 1.00 81.81 866 GLU A C 1
ATOM 6877 O O . GLU A 1 866 ? -10.246 24.538 -11.396 1.00 81.81 866 GLU A O 1
ATOM 6882 N N . GLN A 1 867 ? -9.914 22.877 -9.911 1.00 82.62 867 GLN A N 1
ATOM 6883 C CA . GLN A 1 867 ? -9.039 22.067 -10.763 1.00 82.62 867 GLN A CA 1
ATOM 6884 C C . GLN A 1 867 ? -9.718 21.681 -12.081 1.00 82.62 867 GLN A C 1
ATOM 6886 O O . GLN A 1 867 ? -9.174 21.941 -13.153 1.00 82.62 867 GLN A O 1
ATOM 6891 N N . SER A 1 868 ? -10.943 21.149 -12.033 1.00 85.88 868 SER A N 1
ATOM 6892 C CA . SER A 1 868 ? -11.704 20.801 -13.243 1.00 85.88 868 SER A CA 1
ATOM 6893 C C . SER A 1 868 ? -11.938 22.016 -14.146 1.00 85.88 868 SER A C 1
ATOM 6895 O O . SER A 1 868 ? -11.798 21.915 -15.366 1.00 85.88 868 SER A O 1
ATOM 6897 N N . SER A 1 869 ? -12.214 23.192 -13.572 1.00 86.12 869 SER A N 1
ATOM 6898 C CA . SER A 1 869 ? -12.351 24.448 -14.321 1.00 86.12 869 SER A CA 1
ATOM 6899 C C . SER A 1 869 ? -11.041 24.879 -14.986 1.00 86.12 869 SER A C 1
ATOM 6901 O O . SER A 1 869 ? -11.045 25.312 -16.142 1.00 86.12 869 SER A O 1
ATOM 6903 N N . GLN A 1 870 ? -9.909 24.750 -14.291 1.00 85.31 870 GLN A N 1
ATOM 6904 C CA . GLN A 1 870 ? -8.588 25.051 -14.844 1.00 85.31 870 GLN A CA 1
ATOM 6905 C C . GLN A 1 870 ? -8.217 24.082 -15.977 1.00 85.31 870 GLN A C 1
ATOM 6907 O O . GLN A 1 870 ? -7.858 24.528 -17.069 1.00 85.31 870 GLN A O 1
ATOM 6912 N N . TRP A 1 871 ? -8.405 22.776 -15.782 1.00 87.75 871 TRP A N 1
ATOM 6913 C CA . TRP A 1 871 ? -8.156 21.761 -16.810 1.00 87.75 871 TRP A CA 1
ATOM 6914 C C . TRP A 1 871 ? -9.025 21.969 -18.055 1.00 87.75 871 TRP A C 1
ATOM 6916 O O . TRP A 1 871 ? -8.530 21.924 -19.182 1.00 87.75 871 TRP A O 1
ATOM 6926 N N . LEU A 1 872 ? -10.306 22.310 -17.875 1.00 88.94 872 LEU A N 1
ATOM 6927 C CA . LEU A 1 872 ? -11.211 22.639 -18.981 1.00 88.94 872 LEU A CA 1
ATOM 6928 C C . LEU A 1 872 ? -10.778 23.876 -19.783 1.00 88.94 872 LEU A C 1
ATOM 6930 O O . LEU A 1 872 ? -11.093 23.945 -20.979 1.00 88.94 872 LEU A O 1
ATOM 6934 N N . LYS A 1 873 ? -10.093 24.843 -19.148 1.00 88.81 873 LYS A N 1
ATOM 6935 C CA . LYS A 1 873 ? -9.521 26.032 -19.809 1.00 88.81 873 LYS A CA 1
ATOM 6936 C C . LYS A 1 873 ? -8.249 25.705 -20.589 1.00 88.81 873 LYS A C 1
ATOM 6938 O O . LYS A 1 873 ? -8.034 26.311 -21.634 1.00 88.81 873 LYS A O 1
ATOM 6943 N N . MET A 1 874 ? -7.428 24.779 -20.093 1.00 86.75 874 MET A N 1
ATOM 6944 C CA . MET A 1 874 ? -6.212 24.332 -20.781 1.00 86.75 874 MET A CA 1
ATOM 6945 C C . MET A 1 874 ? -6.526 23.496 -22.026 1.00 86.75 874 MET A C 1
ATOM 6947 O O . MET A 1 874 ? -5.850 23.622 -23.046 1.00 86.75 874 MET A O 1
ATOM 6951 N N . LEU A 1 875 ? -7.558 22.652 -21.955 1.00 88.56 875 LEU A N 1
ATOM 6952 C CA . LEU A 1 875 ? -7.953 21.776 -23.055 1.00 88.56 875 LEU A CA 1
ATOM 6953 C C . LEU A 1 875 ? -8.582 22.568 -24.218 1.00 88.56 875 LEU A C 1
ATOM 6955 O O . LEU A 1 875 ? -9.537 23.325 -24.000 1.00 88.56 875 LEU A O 1
ATOM 6959 N N . PRO A 1 876 ? -8.151 22.341 -25.474 1.00 87.69 876 PRO A N 1
ATOM 6960 C CA . PRO A 1 876 ? -8.809 22.902 -26.651 1.00 87.69 876 PRO A CA 1
ATOM 6961 C C . PRO A 1 876 ? -10.296 22.533 -26.711 1.00 87.69 876 PRO A C 1
ATOM 6963 O O . PRO A 1 876 ? -10.709 21.466 -26.255 1.00 87.69 876 PRO A O 1
ATOM 6966 N N . LYS A 1 877 ? -11.128 23.417 -27.280 1.00 86.88 877 LYS A N 1
ATOM 6967 C CA . LYS A 1 877 ? -12.580 23.176 -27.365 1.00 86.88 877 LYS A CA 1
ATOM 6968 C C . LYS A 1 877 ? -12.930 22.071 -28.357 1.00 86.88 877 LYS A C 1
ATOM 6970 O O . LYS A 1 877 ? -13.764 21.242 -28.035 1.00 86.88 877 LYS A O 1
ATOM 6975 N N . ASN A 1 878 ? -12.330 22.107 -29.547 1.00 85.75 878 ASN A N 1
ATOM 6976 C CA . ASN A 1 878 ? -12.566 21.172 -30.648 1.00 85.75 878 ASN A CA 1
ATOM 6977 C C . ASN A 1 878 ? -11.311 21.075 -31.524 1.00 85.75 878 ASN A C 1
ATOM 6979 O O . ASN A 1 878 ? -10.561 22.046 -31.640 1.00 85.75 878 ASN A O 1
ATOM 6983 N N . ILE A 1 879 ? -11.143 19.941 -32.203 1.00 88.00 879 ILE A N 1
ATOM 6984 C CA . ILE A 1 879 ? -10.137 19.739 -33.256 1.00 88.00 879 ILE A CA 1
ATOM 6985 C C . ILE A 1 879 ? -10.866 19.675 -34.605 1.00 88.00 879 ILE A C 1
ATOM 6987 O O . ILE A 1 879 ? -11.935 19.069 -34.712 1.00 88.00 879 ILE A O 1
ATOM 6991 N N . ALA A 1 880 ? -10.314 20.304 -35.644 1.00 87.00 880 ALA A N 1
ATOM 6992 C CA . ALA A 1 880 ? -10.879 20.221 -36.988 1.00 87.00 880 ALA A CA 1
ATOM 6993 C C . ALA A 1 880 ? -10.722 18.802 -37.565 1.00 87.00 880 ALA A C 1
ATOM 6995 O O . ALA A 1 880 ? -9.670 18.181 -37.436 1.00 87.00 880 ALA A O 1
ATOM 6996 N N . LYS A 1 881 ? -11.755 18.291 -38.245 1.00 87.06 881 LYS A N 1
ATOM 6997 C CA . LYS A 1 881 ? -11.649 17.034 -38.999 1.00 87.06 881 LYS A CA 1
ATOM 6998 C C . LYS A 1 881 ? -10.911 17.269 -40.315 1.00 87.06 881 LYS A C 1
ATOM 7000 O O . LYS A 1 881 ? -11.158 18.267 -40.996 1.00 87.06 881 LYS A O 1
ATOM 7005 N N . MET A 1 882 ? -10.056 16.326 -40.700 1.00 84.50 882 MET A N 1
ATOM 7006 C CA . MET A 1 882 ? -9.399 16.356 -42.007 1.00 84.50 882 MET A CA 1
ATOM 7007 C C . MET A 1 882 ? -10.408 16.130 -43.137 1.00 84.50 882 MET A C 1
ATOM 7009 O O . MET A 1 882 ? -11.368 15.372 -42.997 1.00 84.50 882 MET A O 1
ATOM 7013 N N . ARG A 1 883 ? -10.192 16.792 -44.278 1.00 81.06 883 ARG A N 1
ATOM 7014 C CA . ARG A 1 883 ? -11.027 16.613 -45.473 1.00 81.06 883 ARG A CA 1
ATOM 7015 C C . ARG A 1 883 ? -10.483 15.476 -46.329 1.00 81.06 883 ARG A C 1
ATOM 7017 O O . ARG A 1 883 ? -9.330 15.511 -46.751 1.00 81.06 883 ARG A O 1
ATOM 7024 N N . ARG A 1 884 ? -11.341 14.501 -46.621 1.00 82.69 884 ARG A N 1
ATOM 7025 C CA . ARG A 1 884 ? -11.036 13.375 -47.508 1.00 82.69 884 ARG A CA 1
ATOM 7026 C C . ARG A 1 884 ? -11.107 13.799 -48.976 1.00 82.69 884 ARG A C 1
ATOM 7028 O O . ARG A 1 884 ? -12.116 14.350 -49.408 1.00 82.69 884 ARG A O 1
ATOM 7035 N N . THR A 1 885 ? -10.066 13.490 -49.743 1.00 81.31 885 THR A N 1
ATOM 7036 C CA . THR A 1 885 ? -10.036 13.583 -51.214 1.00 81.31 885 THR A CA 1
ATOM 7037 C C . THR A 1 885 ? -9.581 12.243 -51.797 1.00 81.31 885 THR A C 1
ATOM 7039 O O . THR A 1 885 ? -8.971 11.439 -51.093 1.00 81.31 885 THR A O 1
ATOM 7042 N N . VAL A 1 886 ? -9.883 11.979 -53.074 1.00 74.56 886 VAL A N 1
ATOM 7043 C CA . VAL A 1 886 ? -9.567 10.693 -53.732 1.00 74.56 886 VAL A CA 1
ATOM 7044 C C . VAL A 1 886 ? -8.060 10.396 -53.723 1.00 74.56 886 VAL A C 1
ATOM 7046 O O . VAL A 1 886 ? -7.671 9.244 -53.535 1.00 74.56 886 VAL A O 1
ATOM 7049 N N . ASP A 1 887 ? -7.224 11.429 -53.852 1.00 72.19 887 ASP A N 1
ATOM 7050 C CA . ASP A 1 887 ? -5.764 11.295 -53.847 1.00 72.19 887 ASP A CA 1
ATOM 7051 C C . ASP A 1 887 ? -5.196 11.124 -52.432 1.00 72.19 887 ASP A C 1
ATOM 7053 O O . ASP A 1 887 ? -4.360 10.251 -52.207 1.00 72.19 887 ASP A O 1
ATOM 7057 N N . ASN A 1 888 ? -5.711 11.866 -51.444 1.00 80.00 888 ASN A N 1
ATOM 7058 C CA . ASN A 1 888 ? -5.219 11.785 -50.064 1.00 80.00 888 ASN A CA 1
ATOM 7059 C C . ASN A 1 888 ? -5.552 10.443 -49.399 1.00 80.00 888 ASN A C 1
ATOM 7061 O O . ASN A 1 888 ? -4.788 9.957 -48.577 1.00 80.00 888 ASN A O 1
ATOM 7065 N N . ILE A 1 889 ? -6.667 9.798 -49.757 1.00 78.44 889 ILE A N 1
ATOM 7066 C CA . ILE A 1 889 ? -7.026 8.485 -49.190 1.00 78.44 889 ILE A CA 1
ATOM 7067 C C . ILE A 1 889 ? -6.027 7.394 -49.614 1.00 78.44 889 ILE A C 1
ATOM 7069 O O . ILE A 1 889 ? -5.886 6.395 -48.911 1.00 78.44 889 ILE A O 1
ATOM 7073 N N . LYS A 1 890 ? -5.327 7.562 -50.744 1.00 82.31 890 LYS A N 1
ATOM 7074 C CA . LYS A 1 890 ? -4.298 6.611 -51.189 1.00 82.31 890 LYS A CA 1
ATOM 7075 C C . LYS A 1 890 ? -2.965 6.794 -50.464 1.00 82.31 890 LYS A C 1
ATOM 7077 O O . LYS A 1 890 ? -2.182 5.852 -50.463 1.00 82.31 890 LYS A O 1
ATOM 7082 N N . ASP A 1 891 ? -2.723 7.955 -49.855 1.00 86.75 891 ASP A N 1
ATOM 7083 C CA . ASP A 1 891 ? -1.508 8.244 -49.093 1.00 86.75 891 ASP A CA 1
ATOM 7084 C C . ASP A 1 891 ? -1.552 7.535 -47.717 1.00 86.75 891 ASP A C 1
ATOM 7086 O O . ASP A 1 891 ? -2.413 7.853 -46.883 1.00 86.75 891 ASP A O 1
ATOM 7090 N N . PRO A 1 892 ? -0.638 6.579 -47.442 1.00 89.81 892 PRO A N 1
ATOM 7091 C CA . PRO A 1 892 ? -0.561 5.896 -46.150 1.00 89.81 892 PRO A CA 1
ATOM 7092 C C . PRO A 1 892 ? -0.390 6.859 -44.969 1.00 89.81 892 PRO A C 1
ATOM 7094 O O . PRO A 1 892 ? -0.958 6.634 -43.897 1.00 89.81 892 PRO A O 1
ATOM 7097 N N . LEU A 1 893 ? 0.351 7.954 -45.169 1.00 89.75 893 LEU A N 1
ATOM 7098 C CA . LEU A 1 893 ? 0.638 8.936 -44.131 1.00 89.75 893 LEU A CA 1
ATOM 7099 C C . LEU A 1 893 ? -0.614 9.749 -43.779 1.00 89.75 893 LEU A C 1
ATOM 7101 O O . LEU A 1 893 ? -0.915 9.940 -42.600 1.00 89.75 893 LEU A O 1
ATOM 7105 N N . PHE A 1 894 ? -1.401 10.156 -44.780 1.00 90.88 894 PHE A N 1
ATOM 7106 C CA . PHE A 1 894 ? -2.689 10.819 -44.559 1.00 90.88 894 PHE A CA 1
ATOM 7107 C C . PHE A 1 894 ? -3.665 9.927 -43.779 1.00 90.88 894 PHE A C 1
ATOM 7109 O O . PHE A 1 894 ? -4.276 10.386 -42.814 1.00 90.88 894 PHE A O 1
ATOM 7116 N N . ARG A 1 895 ? -3.787 8.642 -44.149 1.00 90.88 895 ARG A N 1
ATOM 7117 C CA . ARG A 1 895 ? -4.662 7.684 -43.443 1.00 90.88 895 ARG A CA 1
ATOM 7118 C C . ARG A 1 895 ? -4.273 7.524 -41.975 1.00 90.88 895 ARG A C 1
ATOM 7120 O O . ARG A 1 895 ? -5.152 7.409 -41.121 1.00 90.88 895 ARG A O 1
ATOM 7127 N N . PHE A 1 896 ? -2.971 7.513 -41.688 1.00 93.62 896 PHE A N 1
ATOM 7128 C CA . PHE A 1 896 ? -2.458 7.474 -40.324 1.00 93.62 896 PHE A CA 1
ATOM 7129 C C . PHE A 1 896 ? -2.873 8.726 -39.535 1.00 93.62 896 PHE A C 1
ATOM 7131 O O . PHE A 1 896 ? -3.537 8.594 -38.506 1.00 93.62 896 PHE A O 1
ATOM 7138 N N . PHE A 1 897 ? -2.563 9.929 -40.034 1.00 93.19 897 PHE A N 1
ATOM 7139 C CA . PHE A 1 897 ? -2.909 11.178 -39.342 1.00 93.19 897 PHE A CA 1
ATOM 7140 C C . PHE A 1 897 ? -4.420 11.348 -39.158 1.00 93.19 897 PHE A C 1
ATOM 7142 O O . PHE A 1 897 ? -4.866 11.762 -38.090 1.00 93.19 897 PHE A O 1
ATOM 7149 N N . GLU A 1 898 ? -5.223 10.979 -40.158 1.00 92.56 898 GLU A N 1
ATOM 7150 C CA . GLU A 1 898 ? -6.681 11.003 -40.050 1.00 92.56 898 GLU A CA 1
ATOM 7151 C C . GLU A 1 898 ? -7.175 10.104 -38.906 1.00 92.56 898 GLU A C 1
ATOM 7153 O O . GLU A 1 898 ? -8.059 10.498 -38.140 1.00 92.56 898 GLU A O 1
ATOM 7158 N N . ARG A 1 899 ? -6.608 8.901 -38.765 1.00 92.81 899 ARG A N 1
ATOM 7159 C CA . ARG A 1 899 ? -6.959 7.977 -37.681 1.00 92.81 899 ARG A CA 1
ATOM 7160 C C . ARG A 1 899 ? -6.583 8.549 -36.312 1.00 92.81 899 ARG A C 1
ATOM 7162 O O . ARG A 1 899 ? -7.421 8.523 -35.414 1.00 92.81 899 ARG A O 1
ATOM 7169 N N . GLU A 1 900 ? -5.372 9.087 -36.168 1.00 94.31 900 GLU A N 1
ATOM 7170 C CA . GLU A 1 900 ? -4.894 9.692 -34.914 1.00 94.31 900 GLU A CA 1
ATOM 7171 C C . GLU A 1 900 ? -5.752 10.895 -34.500 1.00 94.31 900 GLU A C 1
ATOM 7173 O O . GLU A 1 900 ? -6.169 10.995 -33.347 1.00 94.31 900 GLU A O 1
ATOM 7178 N N . ILE A 1 901 ? -6.084 11.781 -35.446 1.00 94.06 901 ILE A N 1
ATOM 7179 C CA . ILE A 1 901 ? -6.921 12.961 -35.185 1.00 94.06 901 ILE A CA 1
ATOM 7180 C C . ILE A 1 901 ? -8.335 12.541 -34.777 1.00 94.06 901 ILE A C 1
ATOM 7182 O O . ILE A 1 901 ? -8.876 13.082 -33.816 1.00 94.06 901 ILE A O 1
ATOM 7186 N N . ASN A 1 902 ? -8.937 11.562 -35.460 1.00 93.38 902 ASN A N 1
ATOM 7187 C CA . ASN A 1 902 ? -10.262 11.063 -35.086 1.00 93.38 902 ASN A CA 1
ATOM 7188 C C . ASN A 1 902 ? -10.263 10.424 -33.690 1.00 93.38 902 ASN A C 1
ATOM 7190 O O . ASN A 1 902 ? -11.202 10.643 -32.927 1.00 93.38 902 ASN A O 1
ATOM 7194 N N . HIS A 1 903 ? -9.209 9.684 -33.339 1.00 93.31 903 HIS A N 1
ATOM 7195 C CA . HIS A 1 903 ? -9.053 9.130 -31.997 1.00 93.31 903 HIS A CA 1
ATOM 7196 C C . HIS A 1 903 ? -8.929 10.240 -30.939 1.00 93.31 903 HIS A C 1
ATOM 7198 O O . HIS A 1 903 ? -9.647 10.221 -29.939 1.00 93.31 903 HIS A O 1
ATOM 7204 N N . GLY A 1 904 ? -8.102 11.257 -31.202 1.00 93.62 904 GLY A N 1
ATOM 7205 C CA . GLY A 1 904 ? -7.947 12.420 -30.325 1.00 93.62 904 GLY A CA 1
ATOM 7206 C C . GLY A 1 904 ? -9.226 13.239 -30.155 1.00 93.62 904 GLY A C 1
ATOM 7207 O O . GLY A 1 904 ? -9.500 13.696 -29.052 1.00 93.62 904 GLY A O 1
ATOM 7208 N N . ILE A 1 905 ? -10.045 13.381 -31.205 1.00 94.38 905 ILE A N 1
ATOM 7209 C CA . ILE A 1 905 ? -11.360 14.044 -31.128 1.00 94.38 905 ILE A CA 1
ATOM 7210 C C . ILE A 1 905 ? -12.287 13.311 -30.157 1.00 94.38 905 ILE A C 1
ATOM 7212 O O . ILE A 1 905 ? -12.925 13.960 -29.330 1.00 94.38 905 ILE A O 1
ATOM 7216 N N . LEU A 1 906 ? -12.371 11.981 -30.260 1.00 94.25 906 LEU A N 1
ATOM 7217 C CA . LEU A 1 906 ? -13.232 11.178 -29.390 1.00 94.25 906 LEU A CA 1
ATOM 7218 C C . LEU A 1 906 ? -12.778 11.277 -27.932 1.00 94.25 906 LEU A C 1
ATOM 7220 O O . LEU A 1 906 ? -13.578 11.616 -27.068 1.00 94.25 906 LEU A O 1
ATOM 7224 N N . LEU A 1 907 ? -11.484 11.069 -27.668 1.00 95.00 907 LEU A N 1
ATOM 7225 C CA . LEU A 1 907 ? -10.949 11.151 -26.308 1.00 95.00 907 LEU A CA 1
ATOM 7226 C C . LEU A 1 907 ? -11.086 12.564 -25.714 1.00 95.00 907 LEU A C 1
ATOM 7228 O O . LEU A 1 907 ? -11.494 12.701 -24.567 1.00 95.00 907 LEU A O 1
ATOM 7232 N N . LEU A 1 908 ? -10.811 13.622 -26.488 1.00 95.12 908 LEU A N 1
ATOM 7233 C CA . LEU A 1 908 ? -10.992 15.006 -26.035 1.00 95.12 908 LEU A CA 1
ATOM 7234 C C . LEU A 1 908 ? -12.455 15.301 -25.689 1.00 95.12 908 LEU A C 1
ATOM 7236 O O . LEU A 1 908 ? -12.719 15.985 -24.703 1.00 95.12 908 LEU A O 1
ATOM 7240 N N . SER A 1 909 ? -13.397 14.811 -26.499 1.00 94.94 909 SER A N 1
ATOM 7241 C CA . SER A 1 909 ? -14.829 14.979 -26.246 1.00 94.94 909 SER A CA 1
ATOM 7242 C C . SER A 1 909 ? -15.236 14.329 -24.925 1.00 94.94 909 SER A C 1
ATOM 7244 O O . SER A 1 909 ? -15.893 14.977 -24.113 1.00 94.94 909 SER A O 1
ATOM 7246 N N . ASP A 1 910 ? -14.805 13.089 -24.699 1.00 94.25 910 ASP A N 1
ATOM 7247 C CA . ASP A 1 910 ? -15.170 12.315 -23.511 1.00 94.25 910 ASP A CA 1
ATOM 7248 C C . ASP A 1 910 ? -14.562 12.927 -22.238 1.00 94.25 910 ASP A C 1
ATOM 7250 O O . ASP A 1 910 ? -15.289 13.220 -21.294 1.00 94.25 910 ASP A O 1
ATOM 7254 N N . VAL A 1 911 ? -13.265 13.266 -22.249 1.00 94.88 911 VAL A N 1
ATOM 7255 C CA . VAL A 1 911 ? -12.585 13.916 -21.108 1.00 94.88 911 VAL A CA 1
ATOM 7256 C C . VAL A 1 911 ? -13.234 15.258 -20.763 1.00 94.88 911 VAL A C 1
ATOM 7258 O O . VAL A 1 911 ? -13.434 15.583 -19.594 1.00 94.88 911 VAL A O 1
ATOM 7261 N N . ARG A 1 912 ? -13.587 16.068 -21.771 1.00 94.81 912 ARG A N 1
ATOM 7262 C CA . ARG A 1 912 ? -14.264 17.351 -21.532 1.00 94.81 912 ARG A CA 1
ATOM 7263 C C . ARG A 1 912 ? -15.667 17.158 -20.960 1.00 94.81 912 ARG A C 1
ATOM 7265 O O . ARG A 1 912 ? -16.050 17.947 -20.099 1.00 94.81 912 ARG A O 1
ATOM 7272 N N . ALA A 1 913 ? -16.413 16.158 -21.429 1.00 93.62 913 ALA A N 1
ATOM 7273 C CA . ALA A 1 913 ? -17.740 15.838 -20.910 1.00 93.62 913 ALA A CA 1
ATOM 7274 C C . ALA A 1 913 ? -17.667 15.369 -19.447 1.00 93.62 913 ALA A C 1
ATOM 7276 O O . ALA A 1 913 ? -18.371 15.922 -18.604 1.00 93.62 913 ALA A O 1
ATOM 7277 N N . ASP A 1 914 ? -16.746 14.456 -19.131 1.00 93.81 914 ASP A N 1
ATOM 7278 C CA . ASP A 1 914 ? -16.513 13.961 -17.769 1.00 93.81 914 ASP A CA 1
ATOM 7279 C C . ASP A 1 914 ? -16.145 15.102 -16.805 1.00 93.81 914 ASP A C 1
ATOM 7281 O O . ASP A 1 914 ? -16.710 15.220 -15.717 1.00 93.81 914 ASP A O 1
ATOM 7285 N N . LEU A 1 915 ? -15.232 15.997 -17.208 1.00 92.44 915 LEU A N 1
ATOM 7286 C CA . LEU A 1 915 ? -14.840 17.153 -16.391 1.00 92.44 915 LEU A CA 1
ATOM 7287 C C . LEU A 1 915 ? -15.994 18.138 -16.167 1.00 92.44 915 LEU A C 1
ATOM 7289 O O . LEU A 1 915 ? -16.096 18.732 -15.093 1.00 92.44 915 LEU A O 1
ATOM 7293 N N . GLN A 1 916 ? -16.865 18.321 -17.162 1.00 92.31 916 GLN A N 1
ATOM 7294 C CA . GLN A 1 916 ? -18.070 19.142 -17.021 1.00 92.31 916 GLN A CA 1
ATOM 7295 C C . GLN A 1 916 ? -19.083 18.500 -16.067 1.00 92.31 916 GLN A C 1
ATOM 7297 O O . GLN A 1 916 ? -19.655 19.210 -15.240 1.00 92.31 916 GLN A O 1
ATOM 7302 N N . GLU A 1 917 ? -19.272 17.179 -16.143 1.00 90.56 917 GLU A N 1
ATOM 7303 C CA . GLU A 1 917 ? -20.173 16.440 -15.255 1.00 90.56 917 GLU A CA 1
ATOM 7304 C C . GLU A 1 917 ? -19.672 16.479 -13.805 1.00 90.56 917 GLU A C 1
ATOM 7306 O O . GLU A 1 917 ? -20.434 16.820 -12.902 1.00 90.56 917 GLU A O 1
ATOM 7311 N N . VAL A 1 918 ? -18.373 16.245 -13.573 1.00 89.12 918 VAL A N 1
ATOM 7312 C CA . VAL A 1 918 ? -17.752 16.360 -12.241 1.00 89.12 918 VAL A CA 1
ATOM 7313 C C . VAL A 1 918 ? -17.895 17.779 -11.689 1.00 89.12 918 VAL A C 1
ATOM 7315 O O . VAL A 1 918 ? -18.289 17.955 -10.536 1.00 89.12 918 VAL A O 1
ATOM 7318 N N . HIS A 1 919 ? -17.648 18.804 -12.508 1.00 88.19 919 HIS A N 1
ATOM 7319 C CA . HIS A 1 919 ? -17.818 20.197 -12.099 1.00 88.19 919 HIS A CA 1
ATOM 7320 C C . HIS A 1 919 ? -19.275 20.510 -11.696 1.00 88.19 919 HIS A C 1
ATOM 7322 O O . HIS A 1 919 ? -19.504 21.155 -10.670 1.00 88.19 919 HIS A O 1
ATOM 7328 N N . ALA A 1 920 ? -20.266 20.037 -12.461 1.00 86.56 920 ALA A N 1
ATOM 7329 C CA . ALA A 1 920 ? -21.689 20.217 -12.152 1.00 86.56 920 ALA A CA 1
ATOM 7330 C C . ALA A 1 920 ? -22.112 19.458 -10.880 1.00 86.56 920 ALA A C 1
ATOM 7332 O O . ALA A 1 920 ? -22.832 19.994 -10.033 1.00 86.56 920 ALA A O 1
ATOM 7333 N N . VAL A 1 921 ? -21.621 18.229 -10.707 1.00 86.00 921 VAL A N 1
ATOM 7334 C CA . VAL A 1 921 ? -21.859 17.396 -9.523 1.00 86.00 921 VAL A CA 1
ATOM 7335 C C . VAL A 1 921 ? -21.295 18.049 -8.261 1.00 86.00 921 VAL A C 1
ATOM 7337 O O . VAL A 1 921 ? -22.003 18.154 -7.259 1.00 86.00 921 VAL A O 1
ATOM 7340 N N . CYS A 1 922 ? -20.055 18.543 -8.295 1.00 81.12 922 CYS A N 1
ATOM 7341 C CA . CYS A 1 922 ? -19.427 19.174 -7.132 1.00 81.12 922 CYS A CA 1
ATOM 7342 C C . CYS A 1 922 ? -20.048 20.536 -6.768 1.00 81.12 922 CYS A C 1
ATOM 7344 O O . CYS A 1 922 ? -19.982 20.946 -5.609 1.00 81.12 922 CYS A O 1
ATOM 7346 N N . ARG A 1 923 ? -20.706 21.218 -7.718 1.00 81.50 923 ARG A N 1
ATOM 7347 C CA . ARG A 1 923 ? -21.542 22.406 -7.450 1.00 81.50 923 ARG A CA 1
ATOM 7348 C C . ARG A 1 923 ? -22.956 22.083 -6.957 1.00 81.50 923 ARG A C 1
ATOM 7350 O O . ARG A 1 923 ? -23.679 22.996 -6.569 1.00 81.50 923 ARG A O 1
ATOM 7357 N N . GLY A 1 924 ? -23.355 20.811 -6.966 1.00 79.12 924 GLY A N 1
ATOM 7358 C CA . GLY A 1 924 ? -24.704 20.378 -6.597 1.00 79.12 924 GLY A CA 1
ATOM 7359 C C . GLY A 1 924 ? -25.767 20.627 -7.674 1.00 79.12 924 GLY A C 1
ATOM 7360 O O . GLY A 1 924 ? -26.957 20.536 -7.379 1.00 79.12 924 GLY A O 1
ATOM 7361 N N . GLU A 1 925 ? -25.363 20.928 -8.912 1.00 83.62 925 GLU A N 1
ATOM 7362 C CA . GLU A 1 925 ? -26.265 21.137 -10.054 1.00 83.62 925 GLU A CA 1
ATOM 7363 C C . GLU A 1 925 ? -26.797 19.800 -10.604 1.00 83.62 925 GLU A C 1
ATOM 7365 O O . GLU A 1 925 ? -27.919 19.730 -11.107 1.00 83.62 925 GLU A O 1
ATOM 7370 N N . GLN A 1 926 ? -26.020 18.718 -10.463 1.00 82.75 926 GLN A N 1
ATOM 7371 C CA . GLN A 1 926 ? -26.366 17.371 -10.924 1.00 82.75 926 GLN A CA 1
ATOM 7372 C C . GLN A 1 926 ? -26.158 16.327 -9.814 1.00 82.75 926 GLN A C 1
ATOM 7374 O O . GLN A 1 926 ? -25.289 16.469 -8.954 1.00 82.75 926 GLN A O 1
ATOM 7379 N N . LYS A 1 927 ? -26.964 15.256 -9.815 1.00 80.75 927 LYS A N 1
ATOM 7380 C CA . LYS A 1 927 ? -26.814 14.142 -8.862 1.00 80.75 927 LYS A CA 1
ATOM 7381 C C . LYS A 1 927 ? -25.683 13.204 -9.285 1.00 80.75 927 LYS A C 1
ATOM 7383 O O . LYS A 1 927 ? -25.533 12.918 -10.468 1.00 80.75 927 LYS A O 1
ATOM 7388 N N . GLN A 1 928 ? -24.966 12.664 -8.301 1.00 78.81 9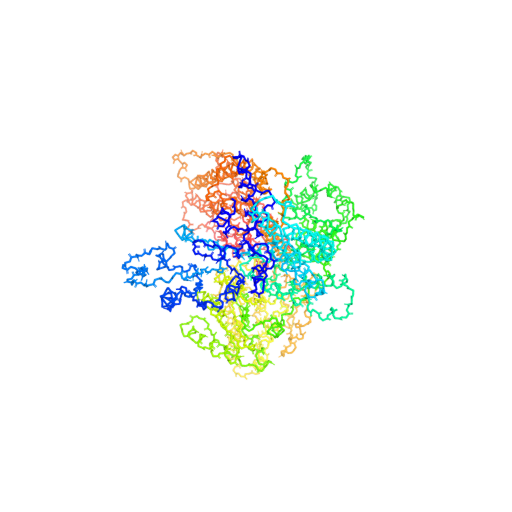28 GLN A N 1
ATOM 7389 C CA . GLN A 1 928 ? -23.944 11.638 -8.515 1.00 78.81 928 GLN A CA 1
ATOM 7390 C C . GLN A 1 928 ? -24.553 10.337 -9.058 1.00 78.81 928 GLN A C 1
ATOM 7392 O O . GLN A 1 928 ? -25.507 9.802 -8.491 1.00 78.81 928 GLN A O 1
ATOM 7397 N N . ASN A 1 929 ? -23.952 9.813 -10.121 1.00 84.94 929 ASN A N 1
ATOM 7398 C CA . ASN A 1 929 ? -24.120 8.446 -10.617 1.00 84.94 929 ASN A CA 1
ATOM 7399 C C . ASN A 1 929 ? -22.851 7.619 -10.293 1.00 84.94 929 ASN A C 1
ATOM 7401 O O . ASN A 1 929 ? -21.888 8.137 -9.725 1.00 84.94 929 ASN A O 1
ATOM 7405 N N . ASN A 1 930 ? -22.836 6.324 -10.624 1.00 83.06 930 ASN A N 1
ATOM 7406 C CA . ASN A 1 930 ? -21.682 5.465 -10.316 1.00 83.06 930 ASN A CA 1
ATOM 7407 C C . ASN A 1 930 ? -20.413 5.889 -11.080 1.00 83.06 930 ASN A C 1
ATOM 7409 O O . ASN A 1 930 ? -19.324 5.842 -10.512 1.00 83.06 930 ASN A O 1
ATOM 7413 N N . HIS A 1 931 ? -20.567 6.352 -12.327 1.00 86.00 931 HIS A N 1
ATOM 7414 C CA . HIS A 1 931 ? -19.479 6.842 -13.185 1.00 86.00 931 HIS A CA 1
ATOM 7415 C C . HIS A 1 931 ? -18.798 8.079 -12.591 1.00 86.00 931 HIS A C 1
ATOM 7417 O O . HIS A 1 931 ? -17.617 8.057 -12.259 1.00 86.00 931 HIS A O 1
ATOM 7423 N N . THR A 1 932 ? -19.574 9.130 -12.330 1.00 86.25 932 THR A N 1
ATOM 7424 C CA . THR A 1 932 ? -19.109 10.368 -11.688 1.00 86.25 932 THR A CA 1
ATOM 7425 C C . THR A 1 932 ? -18.523 10.118 -10.311 1.00 86.25 932 THR A C 1
ATOM 7427 O O . THR A 1 932 ? -17.522 10.734 -9.979 1.00 86.25 932 THR A O 1
ATOM 7430 N N . ARG A 1 933 ? -19.062 9.183 -9.515 1.00 83.19 933 ARG A N 1
ATOM 7431 C CA . ARG A 1 933 ? -18.458 8.824 -8.224 1.00 83.19 933 ARG A CA 1
ATOM 7432 C C . ARG A 1 933 ? -17.058 8.229 -8.398 1.00 83.19 933 ARG A C 1
ATOM 7434 O O . ARG A 1 933 ? -16.150 8.619 -7.664 1.00 83.19 933 ARG A O 1
ATOM 7441 N N . ALA A 1 934 ? -16.878 7.318 -9.355 1.00 82.56 934 ALA A N 1
ATOM 7442 C CA . ALA A 1 934 ? -15.574 6.731 -9.656 1.00 82.56 934 ALA A CA 1
ATOM 7443 C C . ALA A 1 934 ? -14.585 7.789 -10.174 1.00 82.56 934 ALA A C 1
ATOM 7445 O O . ALA A 1 934 ? -13.466 7.871 -9.667 1.00 82.56 934 ALA A O 1
ATOM 7446 N N . LEU A 1 935 ? -15.024 8.655 -11.096 1.00 87.56 935 LEU A N 1
ATOM 7447 C CA . LEU A 1 935 ? -14.239 9.789 -11.594 1.00 87.56 935 LEU A CA 1
ATOM 7448 C C . LEU A 1 935 ? -13.818 10.721 -10.459 1.00 87.56 935 LEU A C 1
ATOM 7450 O O . LEU A 1 935 ? -12.636 10.986 -10.275 1.00 87.56 935 LEU A O 1
ATOM 7454 N N . THR A 1 936 ? -14.772 11.188 -9.658 1.00 85.00 936 THR A N 1
ATOM 7455 C CA . THR A 1 936 ? -14.516 12.088 -8.536 1.00 85.00 936 THR A CA 1
ATOM 7456 C C . THR A 1 936 ? -13.543 11.477 -7.526 1.00 85.00 936 THR A C 1
ATOM 7458 O O . THR A 1 936 ? -12.648 12.171 -7.051 1.00 85.00 936 THR A O 1
ATOM 7461 N N . SER A 1 937 ? -13.667 10.177 -7.240 1.00 82.62 937 SER A N 1
ATOM 7462 C CA . SER A 1 937 ? -12.735 9.465 -6.362 1.00 82.62 937 SER A CA 1
ATOM 7463 C C . SER A 1 937 ? -11.321 9.400 -6.951 1.00 82.62 937 SER A C 1
ATOM 7465 O O . SER A 1 937 ? -10.363 9.742 -6.260 1.00 82.62 937 SER A O 1
ATOM 7467 N N . ALA A 1 938 ? -11.182 9.022 -8.227 1.00 83.00 938 ALA A N 1
ATOM 7468 C CA . ALA A 1 938 ? -9.886 8.936 -8.900 1.00 83.00 938 ALA A CA 1
ATOM 7469 C C . ALA A 1 938 ? -9.187 10.303 -8.975 1.00 83.00 938 ALA A C 1
ATOM 7471 O O . ALA A 1 938 ? -8.023 10.418 -8.589 1.00 83.00 938 ALA A O 1
ATOM 7472 N N . LEU A 1 939 ? -9.918 11.346 -9.383 1.00 85.56 939 LEU A N 1
ATOM 7473 C CA . LEU A 1 939 ? -9.393 12.706 -9.499 1.00 85.56 939 LEU A CA 1
ATOM 7474 C C . LEU A 1 939 ? -8.969 13.276 -8.139 1.00 85.56 939 LEU A C 1
ATOM 7476 O O . LEU A 1 939 ? -7.900 13.873 -8.050 1.00 85.56 939 LEU A O 1
ATOM 7480 N N . ASN A 1 940 ? -9.745 13.036 -7.073 1.00 79.69 940 ASN A N 1
ATOM 7481 C CA . ASN A 1 940 ? -9.374 13.467 -5.721 1.00 79.69 940 ASN A CA 1
ATOM 7482 C C . ASN A 1 940 ? -8.119 12.740 -5.201 1.00 79.69 940 ASN A C 1
ATOM 7484 O O . ASN A 1 940 ? -7.272 13.343 -4.548 1.00 79.69 940 ASN A O 1
ATOM 7488 N N . LYS A 1 941 ? -7.956 11.453 -5.544 1.00 75.31 941 LYS A N 1
ATOM 7489 C CA . LYS A 1 941 ? -6.739 10.673 -5.248 1.00 75.31 941 LYS A CA 1
ATOM 7490 C C . LYS A 1 941 ? -5.544 11.046 -6.146 1.00 75.31 941 LYS A C 1
ATOM 7492 O O . LYS A 1 941 ? -4.470 10.471 -5.988 1.00 75.31 941 LYS A O 1
ATOM 7497 N N . GLY A 1 942 ? -5.714 11.965 -7.101 1.00 78.69 942 GLY A N 1
ATOM 7498 C CA . GLY A 1 942 ? -4.676 12.359 -8.058 1.00 78.69 942 GLY A CA 1
ATOM 7499 C C . GLY A 1 942 ? -4.353 11.296 -9.116 1.00 78.69 942 GLY A C 1
ATOM 7500 O O . GLY A 1 942 ? -3.328 11.405 -9.789 1.00 78.69 942 GLY A O 1
ATOM 7501 N N . VAL A 1 943 ? -5.204 10.279 -9.279 1.00 84.00 943 VAL A N 1
ATOM 7502 C CA . VAL A 1 943 ? -5.019 9.148 -10.202 1.00 84.00 943 VAL A CA 1
ATOM 7503 C C . VAL A 1 943 ? -5.770 9.404 -11.510 1.00 84.00 943 VAL A C 1
ATOM 7505 O O . VAL A 1 943 ? -6.889 9.914 -11.506 1.00 84.00 943 VAL A O 1
ATOM 7508 N N . VAL A 1 944 ? -5.172 9.021 -12.642 1.00 89.25 944 VAL A N 1
ATOM 7509 C CA . VAL A 1 944 ? -5.828 9.094 -13.958 1.00 89.25 944 VAL A CA 1
ATOM 7510 C C . VAL A 1 944 ? -6.990 8.085 -14.024 1.00 89.25 944 VAL A C 1
ATOM 7512 O O . VAL A 1 944 ? -6.756 6.892 -13.810 1.00 89.25 944 VAL A O 1
ATOM 7515 N N . PRO A 1 945 ? -8.227 8.514 -14.335 1.00 92.12 945 PRO A N 1
ATOM 7516 C CA . PRO A 1 945 ? -9.357 7.609 -14.531 1.00 92.12 945 PRO A CA 1
ATOM 7517 C C . PRO A 1 945 ? -9.111 6.553 -15.615 1.00 92.12 945 PRO A C 1
ATOM 7519 O O . PRO A 1 945 ? -8.522 6.841 -16.657 1.00 92.12 945 PRO A O 1
ATOM 7522 N N . THR A 1 946 ? -9.621 5.337 -15.407 1.00 88.88 946 THR A N 1
ATOM 7523 C CA . THR A 1 946 ? -9.402 4.201 -16.321 1.00 88.88 946 THR A CA 1
ATOM 7524 C C . THR A 1 946 ? -9.939 4.451 -17.727 1.00 88.88 946 THR A C 1
ATOM 7526 O O . THR A 1 946 ? -9.302 4.058 -18.700 1.00 88.88 946 THR A O 1
ATOM 7529 N N . ASP A 1 947 ? -11.063 5.158 -17.850 1.00 89.81 947 ASP A N 1
ATOM 7530 C CA . ASP A 1 947 ? -11.720 5.421 -19.137 1.00 89.81 947 ASP A CA 1
ATOM 7531 C C . ASP A 1 947 ? -10.927 6.381 -20.040 1.00 89.81 947 ASP A C 1
ATOM 7533 O O . ASP A 1 947 ? -11.131 6.416 -21.262 1.00 89.81 947 ASP A O 1
ATOM 7537 N N . TRP A 1 948 ? -9.996 7.143 -19.451 1.00 93.50 948 TRP A N 1
ATOM 7538 C CA . TRP A 1 948 ? -9.126 8.081 -20.162 1.00 93.50 948 TRP A CA 1
ATOM 7539 C C . TRP A 1 948 ? -7.872 7.398 -20.731 1.00 93.50 948 TRP A C 1
ATOM 7541 O O . TRP A 1 948 ? -7.246 7.923 -21.655 1.00 93.50 948 TRP A O 1
ATOM 7551 N N . LEU A 1 949 ? -7.522 6.202 -20.242 1.00 91.44 949 LEU A N 1
ATOM 7552 C CA . LEU A 1 949 ? -6.327 5.442 -20.628 1.00 91.44 949 LEU A CA 1
ATOM 7553 C C . LEU A 1 949 ? -6.506 4.710 -21.974 1.00 91.44 949 LEU A C 1
ATOM 7555 O O . LEU A 1 949 ? -6.440 3.485 -22.054 1.00 91.44 949 LEU A O 1
ATOM 7559 N N . ARG A 1 950 ? -6.739 5.464 -23.057 1.00 91.19 950 ARG A N 1
ATOM 7560 C CA . ARG A 1 950 ? -6.944 4.920 -24.422 1.00 91.19 950 ARG A CA 1
ATOM 7561 C C . ARG A 1 950 ? -5.668 4.786 -25.256 1.00 91.19 950 ARG A C 1
ATOM 7563 O O . ARG A 1 950 ? -5.716 4.313 -26.388 1.00 91.19 950 ARG A O 1
ATOM 7570 N N . TYR A 1 951 ? -4.539 5.193 -24.694 1.00 90.94 951 TYR A N 1
ATOM 7571 C CA . TYR A 1 951 ? -3.199 5.015 -25.240 1.00 90.94 951 TYR A CA 1
ATOM 7572 C C . TYR A 1 951 ? -2.264 4.531 -24.129 1.00 90.94 951 TYR A C 1
ATOM 7574 O O . TYR A 1 951 ? -2.631 4.542 -22.953 1.00 90.94 951 TYR A O 1
ATOM 7582 N N . THR A 1 952 ? -1.065 4.079 -24.491 1.00 89.88 952 THR A N 1
ATOM 7583 C CA . THR A 1 952 ? -0.078 3.614 -23.510 1.00 89.88 952 THR A CA 1
ATOM 7584 C C . THR A 1 952 ? 0.302 4.761 -22.580 1.00 89.88 952 THR A C 1
ATOM 7586 O O . THR A 1 952 ? 0.802 5.774 -23.046 1.00 89.88 952 THR A O 1
ATOM 7589 N N . VAL A 1 953 ? 0.096 4.597 -21.276 1.00 88.62 953 VAL A N 1
ATOM 7590 C CA . VAL A 1 953 ? 0.467 5.573 -20.242 1.00 88.62 953 VAL A CA 1
ATOM 7591 C C . VAL A 1 953 ? 1.257 4.828 -19.160 1.00 88.62 953 VAL A C 1
ATOM 7593 O O . VAL A 1 953 ? 0.807 3.762 -18.723 1.00 88.62 953 VAL A O 1
ATOM 7596 N N . PRO A 1 954 ? 2.426 5.333 -18.728 1.00 84.19 954 PRO A N 1
ATOM 7597 C CA . PRO A 1 954 ? 3.176 4.730 -17.633 1.00 84.19 954 PRO A CA 1
ATOM 7598 C C . PRO A 1 954 ? 2.354 4.632 -16.344 1.00 84.19 954 PRO A C 1
ATOM 7600 O O . PRO A 1 954 ? 1.514 5.476 -16.026 1.00 84.19 954 PRO A O 1
ATOM 7603 N N . LYS A 1 955 ? 2.594 3.570 -15.573 1.00 77.50 955 LYS A N 1
ATOM 7604 C CA . LYS A 1 955 ? 1.910 3.366 -14.290 1.00 77.50 955 LYS A CA 1
ATOM 7605 C C . LYS A 1 955 ? 2.418 4.381 -13.260 1.00 77.50 955 LYS A C 1
ATOM 7607 O O . LYS A 1 955 ? 3.619 4.601 -13.176 1.00 77.50 955 LYS A O 1
ATOM 7612 N N . GLY A 1 956 ? 1.518 4.921 -12.437 1.00 72.25 956 GLY A N 1
ATOM 7613 C CA . GLY A 1 956 ? 1.870 5.835 -11.337 1.00 72.25 956 GLY A CA 1
ATOM 7614 C C . GLY A 1 956 ? 1.891 7.320 -11.705 1.00 72.25 956 GLY A C 1
ATOM 7615 O O . GLY A 1 956 ? 2.210 8.143 -10.855 1.00 72.25 956 GLY A O 1
ATOM 7616 N N . ILE A 1 957 ? 1.515 7.671 -12.936 1.00 82.12 957 ILE A N 1
ATOM 7617 C CA . ILE A 1 957 ? 1.391 9.064 -13.368 1.00 82.12 957 ILE A CA 1
ATOM 7618 C C . ILE A 1 957 ? 0.229 9.754 -12.655 1.00 82.12 957 ILE A C 1
ATOM 7620 O O . ILE A 1 957 ? -0.872 9.205 -12.545 1.00 82.12 957 ILE A O 1
ATOM 7624 N N . THR A 1 958 ? 0.475 10.987 -12.216 1.00 82.38 958 THR A N 1
ATOM 7625 C CA . THR A 1 958 ? -0.555 11.844 -11.633 1.00 82.38 958 THR A CA 1
ATOM 7626 C C . THR A 1 958 ? -1.477 12.400 -12.713 1.00 82.38 958 THR A C 1
ATOM 7628 O O . THR A 1 958 ? -1.064 12.666 -13.844 1.00 82.38 958 THR A O 1
ATOM 7631 N N . VAL A 1 959 ? -2.737 12.645 -12.357 1.00 86.12 959 VAL A N 1
ATOM 7632 C CA . VAL A 1 959 ? -3.707 13.253 -13.279 1.00 86.12 959 VAL A CA 1
ATOM 7633 C C . VAL A 1 959 ? -3.227 14.594 -13.846 1.00 86.12 959 VAL A C 1
ATOM 7635 O O . VAL A 1 959 ? -3.447 14.875 -15.020 1.00 86.12 959 VAL A O 1
ATOM 7638 N N . MET A 1 960 ? -2.497 15.385 -13.054 1.00 82.50 960 MET A N 1
ATOM 7639 C CA . MET A 1 960 ? -1.917 16.656 -13.496 1.00 82.50 960 MET A CA 1
ATOM 7640 C C . MET A 1 960 ? -0.901 16.456 -14.624 1.00 82.50 960 MET A C 1
ATOM 7642 O O . MET A 1 960 ? -1.028 17.082 -15.678 1.00 82.50 960 MET A O 1
ATOM 7646 N N . ALA A 1 961 ? 0.075 15.561 -14.435 1.00 82.50 961 ALA A N 1
ATOM 7647 C CA . ALA A 1 961 ? 1.084 15.265 -15.453 1.00 82.50 961 ALA A CA 1
ATOM 7648 C C . ALA A 1 961 ? 0.442 14.712 -16.735 1.00 82.50 961 ALA A C 1
ATOM 7650 O O . ALA A 1 961 ? 0.792 15.127 -17.841 1.00 82.50 961 ALA A O 1
ATOM 7651 N N . TRP A 1 962 ? -0.567 13.848 -16.586 1.00 90.81 962 TRP A N 1
ATOM 7652 C CA . TRP A 1 962 ? -1.329 13.322 -17.716 1.00 90.81 962 TRP A CA 1
ATOM 7653 C C . TRP A 1 962 ? -2.074 14.412 -18.495 1.00 90.81 962 TRP A C 1
ATOM 7655 O O . TRP A 1 962 ? -1.998 14.436 -19.720 1.00 90.81 962 TRP A O 1
ATOM 7665 N N . ILE A 1 963 ? -2.754 15.345 -17.816 1.00 89.81 963 ILE A N 1
ATOM 7666 C CA . ILE A 1 963 ? -3.488 16.435 -18.478 1.00 89.81 963 ILE A CA 1
ATOM 7667 C C . ILE A 1 963 ? -2.537 17.360 -19.241 1.00 89.81 963 ILE A C 1
ATOM 7669 O O . ILE A 1 963 ? -2.858 17.756 -20.361 1.00 89.81 963 ILE A O 1
ATOM 7673 N N . HIS A 1 964 ? -1.373 17.691 -18.676 1.00 86.88 964 HIS A N 1
ATOM 7674 C CA . HIS A 1 964 ? -0.377 18.514 -19.363 1.00 86.88 964 HIS A CA 1
ATOM 7675 C C . HIS A 1 964 ? 0.123 17.858 -20.660 1.00 86.88 964 HIS A C 1
ATOM 7677 O O . HIS A 1 964 ? 0.058 18.489 -21.717 1.00 86.88 964 HIS A O 1
ATOM 7683 N N . ASP A 1 965 ? 0.529 16.586 -20.612 1.00 89.38 965 ASP A N 1
ATOM 7684 C CA . ASP A 1 965 ? 0.929 15.828 -21.808 1.00 89.38 965 ASP A CA 1
ATOM 7685 C C . ASP A 1 965 ? -0.234 15.706 -22.806 1.00 89.38 965 ASP A C 1
ATOM 7687 O O . ASP A 1 965 ? -0.063 15.968 -23.997 1.00 89.38 965 ASP A O 1
ATOM 7691 N N . PHE A 1 966 ? -1.448 15.398 -22.338 1.00 93.31 966 PHE A N 1
ATOM 7692 C CA . PHE A 1 966 ? -2.622 15.278 -23.202 1.00 93.31 966 PHE A CA 1
ATOM 7693 C C . PHE A 1 966 ? -2.950 16.594 -23.927 1.00 93.31 966 PHE A C 1
ATOM 7695 O O . PHE A 1 966 ? -3.274 16.578 -25.117 1.00 93.31 966 PHE A O 1
ATOM 7702 N N . VAL A 1 967 ? -2.803 17.746 -23.264 1.00 91.00 967 VAL A N 1
ATOM 7703 C CA . VAL A 1 967 ? -2.953 19.069 -23.893 1.00 91.00 967 VAL A CA 1
ATOM 7704 C C . VAL A 1 967 ? -1.937 19.261 -25.022 1.00 91.00 967 VAL A C 1
ATOM 7706 O O . VAL A 1 967 ? -2.316 19.691 -26.115 1.00 91.00 967 VAL A O 1
ATOM 7709 N N . GLU A 1 968 ? -0.667 18.911 -24.809 1.00 90.75 968 GLU A N 1
ATOM 7710 C CA . GLU A 1 968 ? 0.368 19.005 -25.847 1.00 90.75 968 GLU A CA 1
ATOM 7711 C C . GLU A 1 968 ? 0.081 18.080 -27.038 1.00 90.75 968 GLU A C 1
ATOM 7713 O O . GLU A 1 968 ? 0.181 18.512 -28.193 1.00 90.75 968 GLU A O 1
ATOM 7718 N N . ARG A 1 969 ? -0.376 16.846 -26.783 1.00 93.06 969 ARG A N 1
ATOM 7719 C CA . ARG A 1 969 ? -0.811 15.908 -27.835 1.00 93.06 969 ARG A CA 1
ATOM 7720 C C . ARG A 1 969 ? -1.945 16.483 -28.671 1.00 93.06 969 ARG A C 1
ATOM 7722 O O . ARG A 1 969 ? -1.883 16.474 -29.900 1.00 93.06 969 ARG A O 1
ATOM 7729 N N . VAL A 1 970 ? -2.979 17.011 -28.019 1.00 92.94 970 VAL A N 1
ATOM 7730 C CA . VAL A 1 970 ? -4.142 17.594 -28.700 1.00 92.94 970 VAL A CA 1
ATOM 7731 C C . VAL A 1 970 ? -3.735 18.819 -29.523 1.00 92.94 970 VAL A C 1
ATOM 7733 O O . VAL A 1 970 ? -4.191 18.968 -30.658 1.00 92.94 970 VAL A O 1
ATOM 7736 N N . ASN A 1 971 ? -2.839 19.665 -29.007 1.00 91.44 971 ASN A N 1
ATOM 7737 C CA . ASN A 1 971 ? -2.303 20.812 -29.744 1.00 91.44 971 ASN A CA 1
ATOM 7738 C C . ASN A 1 971 ? -1.520 20.376 -30.991 1.00 91.44 971 ASN A C 1
ATOM 7740 O O . ASN A 1 971 ? -1.695 20.957 -32.067 1.00 91.44 971 ASN A O 1
ATOM 7744 N N . GLN A 1 972 ? -0.714 19.317 -30.881 1.00 92.06 972 GLN A N 1
ATOM 7745 C CA . GLN A 1 972 ? -0.040 18.705 -32.022 1.00 92.06 972 GLN A CA 1
ATOM 7746 C C . GLN A 1 972 ? -1.048 18.197 -33.074 1.00 92.06 972 GLN A C 1
ATOM 7748 O O . GLN A 1 972 ? -0.905 18.495 -34.262 1.00 92.06 972 GLN A O 1
ATOM 7753 N N . LEU A 1 973 ? -2.103 17.487 -32.662 1.00 93.06 973 LEU A N 1
ATOM 7754 C CA . LEU A 1 973 ? -3.140 16.996 -33.580 1.00 93.06 973 LEU A CA 1
ATOM 7755 C C . LEU A 1 973 ? -3.899 18.139 -34.263 1.00 93.06 973 LEU A C 1
ATOM 7757 O O . LEU A 1 973 ? -4.173 18.067 -35.462 1.00 93.06 973 LEU A O 1
ATOM 7761 N N . ALA A 1 974 ? -4.196 19.217 -33.534 1.00 91.00 974 ALA A N 1
ATOM 7762 C CA . ALA A 1 974 ? -4.818 20.414 -34.093 1.00 91.00 974 ALA A CA 1
ATOM 7763 C C . ALA A 1 974 ? -3.927 21.090 -35.145 1.00 91.00 974 ALA A C 1
ATOM 7765 O O . ALA A 1 974 ? -4.428 21.511 -36.192 1.00 91.00 974 ALA A O 1
ATOM 7766 N N . LYS A 1 975 ? -2.608 21.126 -34.916 1.00 91.12 975 LYS A N 1
ATOM 7767 C CA . LYS A 1 975 ? -1.633 21.605 -35.903 1.00 91.12 975 LYS A CA 1
ATOM 7768 C C . LYS A 1 975 ? -1.652 20.745 -37.171 1.00 91.12 975 LYS A C 1
ATOM 7770 O O . LYS A 1 975 ? -1.711 21.291 -38.271 1.00 91.12 975 LYS A O 1
ATOM 7775 N N . PHE A 1 976 ? -1.665 19.417 -37.041 1.00 90.88 976 PHE A N 1
ATOM 7776 C CA . PHE A 1 976 ? -1.712 18.512 -38.197 1.00 90.88 976 PHE A CA 1
ATOM 7777 C C . PHE A 1 976 ? -3.030 18.598 -38.966 1.00 90.88 976 PHE A C 1
ATOM 7779 O O . PHE A 1 976 ? -3.015 18.617 -40.195 1.00 90.88 976 PHE A O 1
ATOM 7786 N N . ALA A 1 977 ? -4.161 18.735 -38.272 1.00 87.94 977 ALA A N 1
ATOM 7787 C CA . ALA A 1 977 ? -5.466 18.920 -38.902 1.00 87.94 977 ALA A CA 1
ATOM 7788 C C . ALA A 1 977 ? -5.542 20.190 -39.772 1.00 87.94 977 ALA A C 1
ATOM 7790 O O . ALA A 1 977 ? -6.268 20.212 -40.767 1.00 87.94 977 ALA A O 1
ATOM 7791 N N . ALA A 1 978 ? -4.800 21.239 -39.402 1.00 86.81 978 ALA A N 1
ATOM 7792 C CA . ALA A 1 978 ? -4.742 22.509 -40.124 1.00 86.81 978 ALA A CA 1
ATOM 7793 C C . ALA A 1 978 ? -3.625 22.579 -41.187 1.00 86.81 978 ALA A C 1
ATOM 7795 O O . ALA A 1 978 ? -3.593 23.530 -41.974 1.00 86.81 978 ALA A O 1
ATOM 7796 N N . SER A 1 979 ? -2.700 21.612 -41.218 1.00 86.12 979 SER A N 1
ATOM 7797 C CA . SER A 1 979 ? -1.535 21.664 -42.105 1.00 86.12 979 SER A CA 1
ATOM 7798 C C . SER A 1 979 ? -1.905 21.418 -43.570 1.00 86.12 979 SER A C 1
ATOM 7800 O O . SER A 1 979 ? -2.738 20.575 -43.902 1.00 86.12 979 SER A O 1
ATOM 7802 N N . LYS A 1 980 ? -1.235 22.143 -44.474 1.00 79.56 980 LYS A N 1
ATOM 7803 C CA . LYS A 1 980 ? -1.374 21.975 -45.931 1.00 79.56 980 LYS A CA 1
ATOM 7804 C C . LYS A 1 980 ? -0.516 20.832 -46.486 1.00 79.56 980 LYS A C 1
ATOM 7806 O O . LYS A 1 980 ? -0.788 20.366 -47.586 1.00 79.56 980 LYS A O 1
ATOM 7811 N N . SER A 1 981 ? 0.533 20.415 -45.772 1.00 82.50 981 SER A N 1
ATOM 7812 C CA . SER A 1 981 ? 1.492 19.405 -46.239 1.00 82.50 981 SER A CA 1
ATOM 7813 C C . SER A 1 981 ? 2.061 18.610 -45.064 1.00 82.50 981 SER A C 1
ATOM 7815 O O . SER A 1 981 ? 3.115 18.948 -44.526 1.00 82.50 981 SER A O 1
ATOM 7817 N N . LEU A 1 982 ? 1.401 17.500 -44.731 1.00 83.06 982 LEU A N 1
ATOM 7818 C CA . LEU A 1 982 ? 1.743 16.639 -43.587 1.00 83.06 982 LEU A CA 1
ATOM 7819 C C . LEU A 1 982 ? 3.175 16.095 -43.631 1.00 83.06 982 LEU A C 1
ATOM 7821 O O . LEU A 1 982 ? 3.794 15.902 -42.593 1.00 83.06 982 LEU A O 1
ATOM 7825 N N . LYS A 1 983 ? 3.729 15.904 -44.832 1.00 81.38 983 LYS A N 1
ATOM 7826 C CA . LYS A 1 983 ? 5.084 15.379 -45.043 1.00 81.38 983 LYS A CA 1
ATOM 7827 C C . LYS A 1 983 ? 6.201 16.316 -44.558 1.00 81.38 983 LYS A C 1
ATOM 7829 O O . LYS A 1 983 ? 7.298 15.855 -44.275 1.00 81.38 983 LYS A O 1
ATOM 7834 N N . LYS A 1 984 ? 5.934 17.626 -44.481 1.00 82.75 984 LYS A N 1
ATOM 7835 C CA . LYS A 1 984 ? 6.927 18.650 -44.100 1.00 82.75 984 LYS A CA 1
ATOM 7836 C C . LYS A 1 984 ? 6.872 19.031 -42.624 1.00 82.75 984 LYS A C 1
ATOM 7838 O O . LYS A 1 984 ? 7.753 19.751 -42.148 1.00 82.75 984 LYS A O 1
ATOM 7843 N N . GLU A 1 985 ? 5.834 18.589 -41.921 1.00 87.19 985 GLU A N 1
ATOM 7844 C CA . GLU A 1 985 ? 5.660 18.889 -40.508 1.00 87.19 985 GLU A CA 1
ATOM 7845 C C . GLU A 1 985 ? 6.674 18.125 -39.663 1.00 87.19 985 GLU A C 1
ATOM 7847 O O . GLU A 1 985 ? 6.970 16.957 -39.911 1.00 87.19 985 GLU A O 1
ATOM 7852 N N . THR A 1 986 ? 7.187 18.793 -38.635 1.00 88.88 986 THR A N 1
ATOM 7853 C CA . THR A 1 986 ? 7.982 18.139 -37.598 1.00 88.88 986 THR A CA 1
ATOM 7854 C C . THR A 1 986 ? 7.042 17.446 -36.620 1.00 88.88 986 THR A C 1
ATOM 7856 O O . THR A 1 986 ? 6.117 18.073 -36.095 1.00 88.88 986 THR A O 1
ATOM 7859 N N . VAL A 1 987 ? 7.285 16.161 -36.377 1.00 91.38 987 VAL A N 1
ATOM 7860 C CA . VAL A 1 987 ? 6.445 15.309 -35.534 1.00 91.38 987 VAL A CA 1
ATOM 7861 C C . VAL A 1 987 ? 7.106 15.091 -34.180 1.00 91.38 987 VAL A C 1
ATOM 7863 O O . VAL A 1 987 ? 8.228 14.593 -34.111 1.00 91.38 987 VAL A O 1
ATOM 7866 N N . TRP A 1 988 ? 6.410 15.403 -33.086 1.00 92.69 988 TRP A N 1
ATOM 7867 C CA . TRP A 1 988 ? 6.782 14.857 -31.784 1.00 92.69 988 TRP A CA 1
ATOM 7868 C C . TRP A 1 988 ? 6.256 13.424 -31.690 1.00 92.69 988 TRP A C 1
ATOM 7870 O O . TRP A 1 988 ? 5.055 13.187 -31.529 1.00 92.69 988 TRP A O 1
ATOM 7880 N N . LEU A 1 989 ? 7.170 12.463 -31.859 1.00 90.56 989 LEU A N 1
ATOM 7881 C CA . LEU A 1 989 ? 6.841 11.041 -31.985 1.00 90.56 989 LEU A CA 1
ATOM 7882 C C . LEU A 1 989 ? 6.151 10.502 -30.728 1.00 90.56 989 LEU A C 1
ATOM 7884 O O . LEU A 1 989 ? 5.125 9.836 -30.833 1.00 90.56 989 LEU A O 1
ATOM 7888 N N . GLY A 1 990 ? 6.669 10.845 -29.547 1.00 89.38 990 GLY A N 1
ATOM 7889 C CA . GLY A 1 990 ? 6.098 10.416 -28.271 1.00 89.38 990 GLY A CA 1
ATOM 7890 C C . GLY A 1 990 ? 4.741 11.038 -27.934 1.00 89.38 990 GLY A C 1
ATOM 7891 O O . GLY A 1 990 ? 4.083 10.571 -27.003 1.00 89.38 990 GLY A O 1
ATOM 7892 N N . GLY A 1 991 ? 4.315 12.059 -28.687 1.00 90.75 991 GLY A N 1
ATOM 7893 C CA . GLY A 1 991 ? 2.990 12.675 -28.603 1.00 90.75 991 GLY A CA 1
ATOM 7894 C C . GLY A 1 991 ? 1.917 11.968 -29.441 1.00 90.75 991 GLY A C 1
ATOM 7895 O O . GLY A 1 991 ? 0.728 12.239 -29.280 1.00 90.75 991 GLY A O 1
ATOM 7896 N N . MET A 1 992 ? 2.297 11.036 -30.316 1.00 92.00 992 MET A N 1
ATOM 7897 C CA . MET A 1 992 ? 1.338 10.219 -31.067 1.00 92.00 992 MET A CA 1
ATOM 7898 C C . MET A 1 992 ? 0.688 9.168 -30.163 1.00 92.00 992 MET A C 1
ATOM 7900 O O . MET A 1 992 ? 1.328 8.667 -29.238 1.00 92.00 992 MET A O 1
ATOM 7904 N N . PHE A 1 993 ? -0.566 8.800 -30.435 1.00 92.69 993 PHE A N 1
ATOM 7905 C CA . PHE A 1 993 ? -1.216 7.683 -29.745 1.00 92.69 993 PHE A CA 1
ATOM 7906 C C . PHE A 1 993 ? -0.670 6.340 -30.242 1.00 92.69 993 PHE A C 1
ATOM 7908 O O . PHE A 1 993 ? -0.523 5.412 -29.453 1.00 92.69 993 PHE A O 1
ATOM 7915 N N . SER A 1 994 ? -0.332 6.244 -31.537 1.00 92.75 994 SER A N 1
ATOM 7916 C CA . SER A 1 994 ? 0.280 5.052 -32.153 1.00 92.75 994 SER A CA 1
ATOM 7917 C C . SER A 1 994 ? 1.609 5.368 -32.873 1.00 92.75 994 SER A C 1
ATOM 7919 O O . SER A 1 994 ? 1.638 5.424 -34.107 1.00 92.75 994 SER A O 1
ATOM 7921 N N . PRO A 1 995 ? 2.730 5.559 -32.153 1.00 92.62 995 PRO A N 1
ATOM 7922 C CA . PRO A 1 995 ? 4.024 5.940 -32.740 1.00 92.62 995 PRO A CA 1
ATOM 7923 C C . PRO A 1 995 ? 4.593 4.924 -33.750 1.00 92.62 995 PRO A C 1
ATOM 7925 O O . PRO A 1 995 ? 5.100 5.324 -34.795 1.00 92.62 995 PRO A O 1
ATOM 7928 N N . GLU A 1 996 ? 4.463 3.614 -33.522 1.00 91.69 996 GLU A N 1
ATOM 7929 C CA . GLU A 1 996 ? 4.928 2.590 -34.482 1.00 91.69 996 GLU A CA 1
ATOM 7930 C C . GLU A 1 996 ? 4.174 2.639 -35.816 1.00 91.69 996 GLU A C 1
ATOM 7932 O O . GLU A 1 996 ? 4.733 2.391 -36.890 1.00 91.69 996 GLU A O 1
ATOM 7937 N N . ALA A 1 997 ? 2.889 2.997 -35.766 1.00 92.94 997 ALA A N 1
ATOM 7938 C CA . ALA A 1 997 ? 2.077 3.128 -36.964 1.00 92.94 997 ALA A CA 1
ATOM 7939 C C . ALA A 1 997 ? 2.506 4.337 -37.807 1.00 92.94 997 ALA A C 1
ATOM 7941 O O . ALA A 1 997 ? 2.417 4.263 -39.032 1.00 92.94 997 ALA A O 1
ATOM 7942 N N . PHE A 1 998 ? 3.036 5.400 -37.186 1.00 93.38 998 PHE A N 1
ATOM 7943 C CA . PHE A 1 998 ? 3.674 6.497 -37.916 1.00 93.38 998 PHE A CA 1
ATOM 7944 C C . PHE A 1 998 ? 4.896 5.987 -38.686 1.00 93.38 998 PHE A C 1
ATOM 7946 O O . PHE A 1 998 ? 4.971 6.158 -39.900 1.00 93.38 998 PHE A O 1
ATOM 7953 N N . ILE A 1 999 ? 5.809 5.282 -38.010 1.00 92.25 999 ILE A N 1
ATOM 7954 C CA . ILE A 1 999 ? 7.012 4.711 -38.636 1.00 92.25 999 ILE A CA 1
ATOM 7955 C C . ILE A 1 999 ? 6.635 3.782 -39.797 1.00 92.25 999 ILE A C 1
ATOM 7957 O O . ILE A 1 999 ? 7.153 3.926 -40.905 1.00 92.25 999 ILE A O 1
ATOM 7961 N N . THR A 1 1000 ? 5.661 2.898 -39.589 1.00 92.38 1000 THR A N 1
ATOM 7962 C CA . THR A 1 1000 ? 5.158 1.988 -40.628 1.00 92.38 1000 THR A CA 1
ATOM 7963 C C . THR A 1 1000 ? 4.562 2.746 -41.817 1.00 92.38 1000 THR A C 1
ATOM 7965 O O . THR A 1 1000 ? 4.845 2.401 -42.964 1.00 92.38 1000 THR A O 1
ATOM 7968 N N . ALA A 1 1001 ? 3.788 3.808 -41.572 1.00 92.62 1001 ALA A N 1
ATOM 7969 C CA . ALA A 1 1001 ? 3.233 4.647 -42.632 1.00 92.62 1001 ALA A CA 1
ATOM 7970 C C . ALA A 1 1001 ? 4.334 5.356 -43.438 1.00 92.62 1001 ALA A C 1
ATOM 7972 O O . ALA A 1 1001 ? 4.243 5.419 -44.663 1.00 92.62 1001 ALA A O 1
ATOM 7973 N N . THR A 1 1002 ? 5.408 5.823 -42.785 1.00 92.00 1002 THR A N 1
ATOM 7974 C CA . THR A 1 1002 ? 6.560 6.410 -43.495 1.00 92.00 1002 THR A CA 1
ATOM 7975 C C . THR A 1 1002 ? 7.293 5.379 -44.357 1.00 92.00 1002 THR A C 1
ATOM 7977 O O . THR A 1 1002 ? 7.630 5.678 -45.502 1.00 92.00 1002 THR A O 1
ATOM 7980 N N . ARG A 1 1003 ? 7.465 4.142 -43.862 1.00 91.56 1003 ARG A N 1
ATOM 7981 C CA . ARG A 1 1003 ? 8.068 3.030 -44.617 1.00 91.56 1003 ARG A CA 1
ATOM 7982 C C . ARG A 1 1003 ? 7.237 2.679 -45.848 1.00 91.56 1003 ARG A C 1
ATOM 7984 O O . ARG A 1 1003 ? 7.783 2.528 -46.935 1.00 91.56 1003 ARG A O 1
ATOM 7991 N N . GLN A 1 1004 ? 5.914 2.593 -45.686 1.00 91.19 1004 GLN A N 1
ATOM 7992 C CA . GLN A 1 1004 ? 4.978 2.339 -46.785 1.00 91.19 1004 GLN A CA 1
ATOM 7993 C C . GLN A 1 1004 ? 5.004 3.454 -47.828 1.00 91.19 1004 GLN A C 1
ATOM 7995 O O . GLN A 1 1004 ? 5.006 3.161 -49.021 1.00 91.19 1004 GLN A O 1
ATOM 8000 N N . LEU A 1 1005 ? 5.070 4.714 -47.392 1.00 90.06 1005 LEU A N 1
ATOM 8001 C CA . LEU A 1 1005 ? 5.142 5.853 -48.300 1.00 90.06 1005 LEU A CA 1
ATOM 8002 C C . LEU A 1 1005 ? 6.411 5.808 -49.164 1.00 90.06 1005 LEU A C 1
ATOM 8004 O O . LEU A 1 1005 ? 6.312 5.992 -50.375 1.00 90.06 1005 LEU A O 1
ATOM 8008 N N . VAL A 1 1006 ? 7.579 5.525 -48.571 1.00 90.12 1006 VAL A N 1
ATOM 8009 C CA . VAL A 1 1006 ? 8.845 5.426 -49.324 1.00 90.12 1006 VAL A CA 1
ATOM 8010 C C . VAL A 1 1006 ? 8.883 4.185 -50.220 1.00 90.12 1006 VAL A C 1
ATOM 8012 O O . VAL A 1 1006 ? 9.327 4.260 -51.364 1.00 90.12 1006 VAL A O 1
ATOM 8015 N N . ALA A 1 1007 ? 8.358 3.049 -49.752 1.00 90.25 1007 ALA A N 1
ATOM 8016 C CA . ALA A 1 1007 ? 8.217 1.854 -50.583 1.00 90.25 1007 ALA A CA 1
ATOM 8017 C C . ALA A 1 1007 ? 7.331 2.120 -51.813 1.00 90.25 1007 ALA A C 1
ATOM 8019 O O . ALA A 1 1007 ? 7.677 1.715 -52.922 1.00 90.25 1007 ALA A O 1
ATOM 8020 N N . GLN A 1 1008 ? 6.221 2.847 -51.638 1.00 88.50 1008 GLN A N 1
ATOM 8021 C CA . GLN A 1 1008 ? 5.305 3.205 -52.720 1.00 88.50 1008 GLN A CA 1
ATOM 8022 C C . GLN A 1 1008 ? 5.910 4.230 -53.690 1.00 88.50 1008 GLN A C 1
ATOM 8024 O O . GLN A 1 1008 ? 5.703 4.100 -54.896 1.00 88.50 1008 GLN A O 1
ATOM 8029 N N . SER A 1 1009 ? 6.654 5.229 -53.197 1.00 86.62 1009 SER A N 1
ATOM 8030 C CA . SER A 1 1009 ? 7.297 6.231 -54.059 1.00 86.62 1009 SER A CA 1
ATOM 8031 C C . SER A 1 1009 ? 8.435 5.640 -54.885 1.00 86.62 1009 SER A C 1
ATOM 8033 O O . SER A 1 1009 ? 8.580 5.992 -56.054 1.00 86.62 1009 SER A O 1
ATOM 8035 N N . ASN A 1 1010 ? 9.205 4.720 -54.297 1.00 87.75 1010 ASN A N 1
ATOM 8036 C CA . ASN A 1 1010 ? 10.418 4.174 -54.908 1.00 87.75 1010 ASN A CA 1
ATOM 8037 C C . ASN A 1 1010 ? 10.207 2.792 -55.549 1.00 87.75 1010 ASN A C 1
ATOM 8039 O O . ASN A 1 1010 ? 11.131 2.260 -56.159 1.00 87.75 1010 ASN A O 1
ATOM 8043 N N . GLN A 1 1011 ? 9.001 2.221 -55.432 1.00 88.31 1011 GLN A N 1
ATOM 8044 C CA . GLN A 1 1011 ? 8.644 0.873 -55.898 1.00 88.31 1011 GLN A CA 1
ATOM 8045 C C . GLN A 1 1011 ? 9.570 -0.219 -55.332 1.00 88.31 1011 GLN A C 1
ATOM 8047 O O . GLN A 1 1011 ? 9.990 -1.134 -56.039 1.00 88.31 1011 GLN A O 1
ATOM 8052 N N . TRP A 1 1012 ? 9.905 -0.110 -54.046 1.00 91.75 1012 TRP A N 1
ATOM 8053 C CA . TRP A 1 1012 ? 10.773 -1.054 -53.335 1.00 91.75 1012 TRP A CA 1
ATOM 8054 C C . TRP A 1 1012 ? 9.967 -2.035 -52.479 1.00 91.75 1012 TRP A C 1
ATOM 8056 O O . TRP A 1 1012 ? 8.859 -1.724 -52.037 1.00 91.75 1012 TRP A O 1
ATOM 8066 N N . SER A 1 1013 ? 10.536 -3.217 -52.218 1.00 90.00 1013 SER A N 1
ATOM 8067 C CA . SER A 1 1013 ? 9.980 -4.142 -51.226 1.00 90.00 1013 SER A CA 1
ATOM 8068 C C . SER A 1 1013 ? 10.094 -3.534 -49.829 1.00 90.00 1013 SER A C 1
ATOM 8070 O O . SER A 1 1013 ? 11.110 -2.925 -49.498 1.00 90.00 1013 SER A O 1
ATOM 8072 N N . LEU A 1 1014 ? 9.072 -3.718 -48.985 1.00 88.25 1014 LEU A N 1
ATOM 8073 C CA . LEU A 1 1014 ? 9.100 -3.221 -47.608 1.00 88.25 1014 LEU A CA 1
ATOM 8074 C C . LEU A 1 1014 ? 10.284 -3.808 -46.833 1.00 88.25 1014 LEU A C 1
ATOM 8076 O O . LEU A 1 1014 ? 10.947 -3.061 -46.120 1.00 88.25 1014 LEU A O 1
ATOM 8080 N N . GLU A 1 1015 ? 10.567 -5.103 -46.995 1.00 85.88 1015 GLU A N 1
ATOM 8081 C CA . GLU A 1 1015 ? 11.593 -5.842 -46.241 1.00 85.88 1015 GLU A CA 1
ATOM 8082 C C . GLU A 1 1015 ? 13.021 -5.362 -46.518 1.00 85.88 1015 GLU A C 1
ATOM 8084 O O . GLU A 1 1015 ? 13.859 -5.414 -45.625 1.00 85.88 1015 GLU A O 1
ATOM 8089 N N . GLU A 1 1016 ? 13.280 -4.818 -47.708 1.00 87.25 1016 GLU A N 1
ATOM 8090 C CA . GLU A 1 1016 ? 14.602 -4.316 -48.108 1.00 87.25 1016 GLU A CA 1
ATOM 8091 C C . GLU A 1 1016 ? 14.945 -2.954 -47.483 1.00 87.25 1016 GLU A C 1
ATOM 8093 O O . GLU A 1 1016 ? 16.066 -2.475 -47.630 1.00 87.25 1016 GLU A O 1
ATOM 8098 N N . LEU A 1 1017 ? 13.986 -2.297 -46.820 1.00 89.06 1017 LEU A N 1
ATOM 8099 C CA . LEU A 1 1017 ? 14.166 -0.952 -46.275 1.00 89.06 1017 LEU A CA 1
ATOM 8100 C C . LEU A 1 1017 ? 14.701 -0.975 -44.846 1.00 89.06 1017 LEU A C 1
ATOM 8102 O O . LEU A 1 1017 ? 13.985 -1.350 -43.914 1.00 89.06 1017 LEU A O 1
ATOM 8106 N N . ASN A 1 1018 ? 15.912 -0.449 -44.685 1.00 87.75 1018 ASN A N 1
ATOM 8107 C CA . ASN A 1 1018 ? 16.540 -0.154 -43.404 1.00 87.75 1018 ASN A CA 1
ATOM 8108 C C . ASN A 1 1018 ? 16.382 1.332 -43.063 1.00 87.75 1018 ASN A C 1
ATOM 8110 O O . ASN A 1 1018 ? 16.379 2.195 -43.946 1.00 87.75 1018 ASN A O 1
ATOM 8114 N N . MET A 1 1019 ? 16.238 1.630 -41.773 1.00 88.19 1019 MET A N 1
ATOM 8115 C CA . MET A 1 1019 ? 16.086 2.997 -41.283 1.00 88.19 1019 MET A CA 1
ATOM 8116 C C . MET A 1 1019 ? 17.456 3.653 -41.107 1.00 88.19 1019 MET A C 1
ATOM 8118 O O . MET A 1 1019 ? 18.326 3.111 -40.430 1.00 88.19 1019 MET A O 1
ATOM 8122 N N . ARG A 1 1020 ? 17.626 4.851 -41.667 1.00 85.88 1020 ARG A N 1
ATOM 8123 C CA . ARG A 1 1020 ? 18.813 5.689 -41.495 1.00 85.88 1020 ARG A CA 1
ATOM 8124 C C . ARG A 1 1020 ? 18.440 6.986 -40.792 1.00 85.88 1020 ARG A C 1
ATOM 8126 O O . ARG A 1 1020 ? 17.488 7.669 -41.176 1.00 85.88 1020 ARG A O 1
ATOM 8133 N N . VAL A 1 1021 ? 19.226 7.320 -39.777 1.00 86.00 1021 VAL A N 1
ATOM 8134 C CA . VAL A 1 1021 ? 19.058 8.511 -38.943 1.00 86.00 1021 VAL A CA 1
ATOM 8135 C C . VAL A 1 1021 ? 20.037 9.582 -39.388 1.00 86.00 1021 VAL A C 1
ATOM 8137 O O . VAL A 1 1021 ? 21.184 9.264 -39.683 1.00 86.00 1021 VAL A O 1
ATOM 8140 N N . GLU A 1 1022 ? 19.612 10.841 -39.414 1.00 85.56 1022 GLU A N 1
ATOM 8141 C CA . GLU A 1 1022 ? 20.501 12.002 -39.512 1.00 85.56 1022 GLU A CA 1
ATOM 8142 C C . GLU A 1 1022 ? 20.102 13.031 -38.445 1.00 85.56 1022 GLU A C 1
ATOM 8144 O O . GLU A 1 1022 ? 18.987 13.557 -38.455 1.00 85.56 1022 GLU A O 1
ATOM 8149 N N . VAL A 1 1023 ? 20.996 13.303 -37.493 1.00 83.25 1023 VAL A N 1
ATOM 8150 C CA . VAL A 1 1023 ? 20.752 14.267 -36.405 1.00 83.25 1023 VAL A CA 1
ATOM 8151 C C . VAL A 1 1023 ? 21.194 15.673 -36.824 1.00 83.25 1023 VAL A C 1
ATOM 8153 O O . VAL A 1 1023 ? 22.300 15.853 -37.332 1.00 83.25 1023 VAL A O 1
ATOM 8156 N N . GLY A 1 1024 ? 20.347 16.680 -36.580 1.00 76.25 1024 GLY A N 1
ATOM 8157 C CA . GLY A 1 1024 ? 20.675 18.097 -36.803 1.00 76.25 1024 GLY A CA 1
ATOM 8158 C C . GLY A 1 1024 ? 20.392 18.616 -38.218 1.00 76.25 1024 GLY A C 1
ATOM 8159 O O . GLY A 1 1024 ? 20.773 19.739 -38.546 1.00 76.25 1024 GLY A O 1
ATOM 8160 N N . VAL A 1 1025 ? 19.710 17.832 -39.060 1.00 73.12 1025 VAL A N 1
ATOM 8161 C CA . VAL A 1 1025 ? 19.333 18.236 -40.425 1.00 73.12 1025 VAL A CA 1
ATOM 8162 C C . VAL A 1 1025 ? 17.991 18.971 -40.411 1.00 73.12 1025 VAL A C 1
ATOM 8164 O O . VAL A 1 1025 ? 16.977 18.436 -39.966 1.00 73.12 1025 VAL A O 1
ATOM 8167 N N . THR A 1 1026 ? 17.975 20.202 -40.926 1.00 65.50 1026 THR A N 1
ATOM 8168 C CA . THR A 1 1026 ? 16.770 21.048 -41.035 1.00 65.50 1026 THR A CA 1
ATOM 8169 C C . THR A 1 1026 ? 16.240 21.184 -42.466 1.00 65.50 1026 THR A C 1
ATOM 8171 O O . THR A 1 1026 ? 15.163 21.747 -42.662 1.00 65.50 1026 THR A O 1
ATOM 8174 N N . GLU A 1 1027 ? 16.963 20.663 -43.462 1.00 68.94 1027 GLU A N 1
ATOM 8175 C CA . GLU A 1 1027 ? 16.581 20.729 -44.875 1.00 68.94 1027 GLU A CA 1
ATOM 8176 C C . GLU A 1 1027 ? 15.425 19.771 -45.212 1.00 68.94 1027 GLU A C 1
ATOM 8178 O O . GLU A 1 1027 ? 15.432 18.598 -44.837 1.00 68.94 1027 GLU A O 1
ATOM 8183 N N . ASP A 1 1028 ? 14.440 20.260 -45.972 1.00 68.81 1028 ASP A N 1
ATOM 8184 C CA . ASP A 1 1028 ? 13.310 19.457 -46.449 1.00 68.81 1028 ASP A CA 1
ATOM 8185 C C . ASP A 1 1028 ? 13.748 18.552 -47.617 1.00 68.81 1028 ASP A C 1
ATOM 8187 O O . ASP A 1 1028 ? 13.781 18.995 -48.769 1.00 68.81 1028 ASP A O 1
ATOM 8191 N N . ARG A 1 1029 ? 14.032 17.269 -47.356 1.00 73.44 1029 ARG A N 1
ATOM 8192 C CA . ARG A 1 1029 ? 14.205 16.260 -48.418 1.00 73.44 1029 ARG A CA 1
ATOM 8193 C C . ARG A 1 1029 ? 12.914 15.483 -48.652 1.00 73.44 1029 ARG A C 1
ATOM 8195 O O . ARG A 1 1029 ? 12.100 15.290 -47.752 1.00 73.44 1029 ARG A O 1
ATOM 8202 N N . VAL A 1 1030 ? 12.731 15.010 -49.886 1.00 67.19 1030 VAL A N 1
ATOM 8203 C CA . VAL A 1 1030 ? 11.532 14.253 -50.281 1.00 67.19 1030 VAL A CA 1
ATOM 8204 C C . VAL A 1 1030 ? 11.454 12.912 -49.544 1.00 67.19 1030 VAL A C 1
ATOM 8206 O O . VAL A 1 1030 ? 10.353 12.468 -49.253 1.00 67.19 1030 VAL A O 1
ATOM 8209 N N . ASP A 1 1031 ? 12.574 12.316 -49.144 1.00 74.06 1031 ASP A N 1
ATOM 8210 C CA . ASP A 1 1031 ? 12.591 10.978 -48.529 1.00 74.06 1031 ASP A CA 1
ATOM 8211 C C . ASP A 1 1031 ? 12.932 11.007 -47.029 1.00 74.06 1031 ASP A C 1
ATOM 8213 O O . ASP A 1 1031 ? 13.264 9.977 -46.442 1.00 74.06 1031 ASP A O 1
ATOM 8217 N N . SER A 1 1032 ? 12.856 12.190 -46.402 1.00 83.88 1032 SER A N 1
ATOM 8218 C CA . SER A 1 1032 ? 13.167 12.394 -44.983 1.00 83.88 1032 SER A CA 1
ATOM 8219 C C . SER A 1 1032 ? 11.953 12.851 -44.173 1.00 83.88 1032 SER A C 1
ATOM 8221 O O . SER A 1 1032 ? 11.241 13.766 -44.590 1.00 83.88 1032 SER A O 1
ATOM 8223 N N . PHE A 1 1033 ? 11.773 12.294 -42.977 1.00 89.06 1033 PHE A N 1
ATOM 8224 C CA . PHE A 1 1033 ? 10.717 12.656 -42.029 1.00 89.06 1033 PHE A CA 1
ATOM 8225 C C . PHE A 1 1033 ? 11.326 13.256 -40.764 1.00 89.06 1033 PHE A C 1
ATOM 8227 O O . PHE A 1 1033 ? 12.187 12.639 -40.139 1.00 89.06 1033 PHE A O 1
ATOM 8234 N N . LYS A 1 1034 ? 10.882 14.457 -40.380 1.00 90.12 1034 LYS A N 1
ATOM 8235 C CA . LYS A 1 1034 ? 11.448 15.201 -39.247 1.00 90.12 1034 LYS A CA 1
ATOM 8236 C C . LYS A 1 1034 ? 10.751 14.825 -37.943 1.00 90.12 1034 LYS A C 1
ATOM 8238 O O . LYS A 1 1034 ? 9.538 14.992 -37.811 1.00 90.12 1034 LYS A O 1
ATOM 8243 N N . ILE A 1 1035 ? 11.535 14.380 -36.971 1.00 90.19 1035 ILE A N 1
ATOM 8244 C CA . ILE A 1 1035 ? 11.098 14.020 -35.626 1.00 90.19 1035 ILE A CA 1
ATOM 8245 C C . ILE A 1 1035 ? 11.768 14.935 -34.602 1.00 90.19 1035 ILE A C 1
ATOM 8247 O O . ILE A 1 1035 ? 12.948 15.260 -34.713 1.00 90.19 1035 ILE A O 1
ATOM 8251 N N . GLN A 1 1036 ? 11.007 15.334 -33.587 1.00 89.25 1036 GLN A N 1
ATOM 8252 C CA . GLN A 1 1036 ? 11.492 16.094 -32.435 1.00 89.25 1036 GLN A CA 1
ATOM 8253 C C . GLN A 1 1036 ? 11.088 15.428 -31.115 1.00 89.25 1036 GLN A C 1
ATOM 8255 O O . GLN A 1 1036 ? 10.217 14.553 -31.087 1.00 89.25 1036 GLN A O 1
ATOM 8260 N N . GLY A 1 1037 ? 11.706 15.873 -30.020 1.00 83.06 1037 GLY A N 1
ATOM 8261 C CA . GLY A 1 1037 ? 11.403 15.399 -28.667 1.00 83.06 1037 GLY A CA 1
ATOM 8262 C C . GLY A 1 1037 ? 12.023 14.044 -28.317 1.00 83.06 1037 GLY A C 1
ATOM 8263 O O . GLY A 1 1037 ? 11.629 13.442 -27.322 1.00 83.06 1037 GLY A O 1
ATOM 8264 N N . LEU A 1 1038 ? 12.981 13.559 -29.116 1.00 89.69 1038 LEU A N 1
ATOM 8265 C CA . LEU A 1 1038 ? 13.791 12.400 -28.747 1.00 89.69 1038 LEU A CA 1
ATOM 8266 C C . LEU A 1 1038 ? 14.844 12.815 -27.715 1.00 89.69 1038 LEU A C 1
ATOM 8268 O O . LEU A 1 1038 ? 15.480 13.862 -27.844 1.00 89.69 1038 LEU A O 1
ATOM 8272 N N . ARG A 1 1039 ? 15.045 11.976 -26.700 1.00 89.25 1039 ARG A N 1
ATOM 8273 C CA . ARG A 1 1039 ? 16.095 12.155 -25.694 1.00 89.25 1039 ARG A CA 1
ATOM 8274 C C . ARG A 1 1039 ? 16.977 10.929 -25.605 1.00 89.25 1039 ARG A C 1
ATOM 8276 O O . ARG A 1 1039 ? 16.471 9.806 -25.616 1.00 89.25 1039 ARG A O 1
ATOM 8283 N N . LEU A 1 1040 ? 18.276 11.152 -25.472 1.00 88.38 1040 LEU A N 1
ATOM 8284 C CA . LEU A 1 1040 ? 19.275 10.101 -25.379 1.00 88.38 1040 LEU A CA 1
ATOM 8285 C C . LEU A 1 1040 ? 19.686 9.917 -23.916 1.00 88.38 1040 LEU A C 1
ATOM 8287 O O . LEU A 1 1040 ? 20.006 10.882 -23.230 1.00 88.38 1040 LEU A O 1
ATOM 8291 N N . MET A 1 1041 ? 19.620 8.687 -23.413 1.00 85.31 1041 MET A N 1
ATOM 8292 C CA . MET A 1 1041 ? 19.858 8.364 -22.005 1.00 85.31 1041 MET A CA 1
ATOM 8293 C C . MET A 1 1041 ? 21.310 7.921 -21.795 1.00 85.31 1041 MET A C 1
ATOM 8295 O O . MET A 1 1041 ? 21.719 6.915 -22.372 1.00 85.31 1041 MET A O 1
ATOM 8299 N N . GLY A 1 1042 ? 22.074 8.628 -20.956 1.00 80.12 1042 GLY A N 1
ATOM 8300 C CA . GLY A 1 1042 ? 23.463 8.284 -20.607 1.00 80.12 1042 GLY A CA 1
ATOM 8301 C C . GLY A 1 1042 ? 24.515 8.560 -21.694 1.00 80.12 1042 GLY A C 1
ATOM 8302 O O . GLY A 1 1042 ? 25.652 8.093 -21.582 1.00 80.12 1042 GLY A O 1
ATOM 8303 N N . ALA A 1 1043 ? 24.144 9.292 -22.745 1.00 86.94 1043 ALA A N 1
ATOM 8304 C CA . ALA A 1 1043 ? 25.036 9.747 -23.808 1.00 86.94 1043 ALA A CA 1
ATOM 8305 C C . ALA A 1 1043 ? 24.496 11.048 -24.448 1.00 86.94 1043 ALA A C 1
ATOM 8307 O O . ALA A 1 1043 ? 23.354 11.439 -24.206 1.00 86.94 1043 ALA A O 1
ATOM 8308 N N . GLU A 1 1044 ? 25.329 11.724 -25.237 1.00 88.62 1044 GLU A N 1
ATOM 8309 C CA . GLU A 1 1044 ? 25.022 12.955 -25.977 1.00 88.62 1044 GLU A CA 1
ATOM 8310 C C . GLU A 1 1044 ? 25.376 12.800 -27.465 1.00 88.62 1044 GLU A C 1
ATOM 8312 O O . GLU A 1 1044 ? 26.291 12.051 -27.822 1.00 88.62 1044 GLU A O 1
ATOM 8317 N N . CYS A 1 1045 ? 24.699 13.545 -28.342 1.00 86.50 1045 CYS A N 1
ATOM 8318 C CA . CYS A 1 1045 ? 25.097 13.677 -29.747 1.00 86.50 1045 CYS A CA 1
ATOM 8319 C C . CYS A 1 1045 ? 26.026 14.887 -29.910 1.00 86.50 1045 CYS A C 1
ATOM 8321 O O . CYS A 1 1045 ? 25.622 16.010 -29.615 1.00 86.50 1045 CYS A O 1
ATOM 8323 N N . ARG A 1 1046 ? 27.250 14.690 -30.421 1.00 79.50 1046 ARG A N 1
ATOM 8324 C CA . ARG A 1 1046 ? 28.216 15.794 -30.606 1.00 79.50 1046 ARG A CA 1
ATOM 8325 C C . ARG A 1 1046 ? 28.159 16.430 -31.991 1.00 79.50 1046 ARG A C 1
ATOM 8327 O O . ARG A 1 1046 ? 27.951 17.632 -32.120 1.00 79.50 1046 ARG A O 1
ATOM 8334 N N . LYS A 1 1047 ? 28.413 15.638 -33.036 1.00 75.38 1047 LYS A N 1
ATOM 8335 C CA . LYS A 1 1047 ? 28.471 16.094 -34.434 1.00 75.38 1047 LYS A CA 1
ATOM 8336 C C . LYS A 1 1047 ? 27.740 15.090 -35.318 1.00 75.38 1047 LYS A C 1
ATOM 8338 O O . LYS A 1 1047 ? 28.264 14.015 -35.588 1.00 75.38 1047 LYS A O 1
ATOM 8343 N N . GLY A 1 1048 ? 26.533 15.437 -35.762 1.00 78.44 1048 GLY A N 1
ATOM 8344 C CA . GLY A 1 1048 ? 25.686 14.516 -36.520 1.00 78.44 1048 GLY A CA 1
ATOM 8345 C C . GLY A 1 1048 ? 25.365 13.260 -35.705 1.00 78.44 1048 GLY A C 1
ATOM 8346 O O . GLY A 1 1048 ? 24.887 13.357 -34.578 1.00 78.44 1048 GLY A O 1
ATOM 8347 N N . ASN A 1 1049 ? 25.662 12.087 -36.265 1.00 82.38 1049 ASN A N 1
ATOM 8348 C CA . ASN A 1 1049 ? 25.283 10.790 -35.691 1.00 82.38 1049 ASN A CA 1
ATOM 8349 C C . ASN A 1 1049 ? 26.297 10.201 -34.697 1.00 82.38 1049 ASN A C 1
ATOM 8351 O O . ASN A 1 1049 ? 26.070 9.095 -34.201 1.00 82.38 1049 ASN A O 1
ATOM 8355 N N . THR A 1 1050 ? 27.407 10.893 -34.426 1.00 87.38 1050 THR A N 1
ATOM 8356 C CA . THR A 1 1050 ? 28.414 10.420 -33.471 1.00 87.38 1050 THR A CA 1
ATOM 8357 C C . THR A 1 1050 ? 27.960 10.691 -32.038 1.00 87.38 1050 THR A C 1
ATOM 8359 O O . THR A 1 1050 ? 27.669 11.840 -31.674 1.00 87.38 1050 THR A O 1
ATOM 8362 N N . ILE A 1 1051 ? 27.923 9.634 -31.225 1.00 88.81 1051 ILE A N 1
ATOM 8363 C CA . ILE A 1 1051 ? 27.516 9.685 -29.818 1.00 88.81 1051 ILE A CA 1
ATOM 8364 C C . ILE A 1 1051 ? 28.722 9.616 -28.879 1.00 88.81 1051 ILE A C 1
ATOM 8366 O O . ILE A 1 1051 ? 29.705 8.932 -29.151 1.00 88.81 1051 ILE A O 1
ATOM 8370 N N . ALA A 1 1052 ? 28.637 10.317 -27.751 1.00 87.88 1052 ALA A N 1
ATOM 8371 C CA . ALA A 1 1052 ? 29.625 10.264 -26.680 1.00 87.88 1052 ALA A CA 1
ATOM 8372 C C . ALA A 1 1052 ? 28.940 9.966 -25.346 1.00 87.88 1052 ALA A C 1
ATOM 8374 O O . ALA A 1 1052 ? 27.814 10.389 -25.103 1.00 87.88 1052 ALA A O 1
ATOM 8375 N N . VAL A 1 1053 ? 29.623 9.233 -24.473 1.00 83.69 1053 VAL A N 1
ATOM 8376 C CA . VAL A 1 1053 ? 29.127 8.939 -23.129 1.00 83.69 1053 VAL A CA 1
ATOM 8377 C C . VAL A 1 1053 ? 29.198 10.195 -22.260 1.00 83.69 1053 VAL A C 1
ATOM 8379 O O . VAL A 1 1053 ? 30.240 10.847 -22.209 1.00 83.69 1053 VAL A O 1
ATOM 8382 N N . VAL A 1 1054 ? 28.115 10.492 -21.540 1.00 83.12 1054 VAL A N 1
ATOM 8383 C CA . VAL A 1 1054 ? 28.055 11.586 -20.560 1.00 83.12 1054 VAL A CA 1
ATOM 8384 C C . VAL A 1 1054 ? 27.490 11.095 -19.238 1.00 83.12 1054 VAL A C 1
ATOM 8386 O O . VAL A 1 1054 ? 26.822 10.059 -19.170 1.00 83.12 1054 VAL A O 1
ATOM 8389 N N . ASP A 1 1055 ? 27.767 11.841 -18.173 1.00 72.25 1055 ASP A N 1
ATOM 8390 C CA . ASP A 1 1055 ? 27.210 11.548 -16.855 1.00 72.25 1055 ASP A CA 1
ATOM 8391 C C . ASP A 1 1055 ? 25.780 12.064 -16.700 1.00 72.25 1055 ASP A C 1
ATOM 8393 O O . ASP A 1 1055 ? 25.055 11.574 -15.837 1.00 72.25 1055 ASP A O 1
ATOM 8397 N N . GLU A 1 1056 ? 25.332 12.996 -17.544 1.00 73.50 1056 GLU A N 1
ATOM 8398 C CA . GLU A 1 1056 ? 23.928 13.402 -17.591 1.00 73.50 1056 GLU A CA 1
ATOM 8399 C C . GLU A 1 1056 ? 23.008 12.216 -17.909 1.00 73.50 1056 GLU A C 1
ATOM 8401 O O . GLU A 1 1056 ? 23.289 11.358 -18.745 1.00 73.50 1056 GLU A O 1
ATOM 8406 N N . VAL A 1 1057 ? 21.874 12.173 -17.212 1.00 70.38 1057 VAL A N 1
ATOM 8407 C CA . VAL A 1 1057 ? 20.917 11.062 -17.287 1.00 70.38 1057 VAL A CA 1
ATOM 8408 C C . VAL A 1 1057 ? 20.250 11.016 -18.649 1.00 70.38 1057 VAL A C 1
ATOM 8410 O O . VAL A 1 1057 ? 20.086 9.940 -19.219 1.00 70.38 1057 VAL A O 1
ATOM 8413 N N . SER A 1 1058 ? 19.832 12.178 -19.146 1.00 80.12 1058 SER A N 1
ATOM 8414 C CA . SER A 1 1058 ? 19.149 12.315 -20.422 1.00 80.12 1058 SER A CA 1
ATOM 8415 C C . SER A 1 1058 ? 19.528 13.632 -21.077 1.00 80.12 1058 SER A C 1
ATOM 8417 O O . SER A 1 1058 ? 19.347 14.673 -20.450 1.00 80.12 1058 SER A O 1
ATOM 8419 N N . THR A 1 1059 ? 19.956 13.587 -22.331 1.00 84.38 1059 THR A N 1
ATOM 8420 C CA . THR A 1 1059 ? 20.243 14.765 -23.153 1.00 84.38 1059 THR A CA 1
ATOM 8421 C C . THR A 1 1059 ? 19.177 14.917 -24.235 1.00 84.38 1059 THR A C 1
ATOM 8423 O O . THR A 1 1059 ? 18.626 13.930 -24.735 1.00 84.38 1059 THR A O 1
ATOM 8426 N N . GLU A 1 1060 ? 18.824 16.155 -24.576 1.00 84.12 1060 GLU A N 1
ATOM 8427 C CA . GLU A 1 1060 ? 17.876 16.421 -25.659 1.00 84.12 1060 GLU A CA 1
ATOM 8428 C C . GLU A 1 1060 ? 18.571 16.299 -27.015 1.00 84.12 1060 GLU A C 1
ATOM 8430 O O . GLU A 1 1060 ? 19.622 16.896 -27.251 1.00 84.12 1060 GLU A O 1
ATOM 8435 N N . MET A 1 1061 ? 17.979 15.520 -27.922 1.00 86.06 1061 MET A N 1
ATOM 8436 C CA . MET A 1 1061 ? 18.480 15.423 -29.285 1.00 86.06 1061 MET A CA 1
ATOM 8437 C C . MET A 1 1061 ? 17.950 16.593 -30.111 1.00 86.06 1061 MET A C 1
ATOM 8439 O O . MET A 1 1061 ? 16.771 16.948 -30.043 1.00 86.06 1061 MET A O 1
ATOM 8443 N N . GLN A 1 1062 ? 18.810 17.152 -30.963 1.00 85.62 1062 GLN A N 1
ATOM 8444 C CA . GLN A 1 1062 ? 18.360 18.051 -32.025 1.00 85.62 1062 GLN A CA 1
ATOM 8445 C C . GLN A 1 1062 ? 17.387 17.325 -32.967 1.00 85.62 1062 GLN A C 1
ATOM 8447 O O . GLN A 1 1062 ? 17.296 16.098 -32.953 1.00 85.62 1062 GLN A O 1
ATOM 8452 N N . THR A 1 1063 ? 16.677 18.082 -33.813 1.00 85.19 1063 THR A N 1
ATOM 8453 C CA . THR A 1 1063 ? 15.726 17.516 -34.788 1.00 85.19 1063 THR A CA 1
ATOM 8454 C C . THR A 1 1063 ? 16.362 16.352 -35.551 1.00 85.19 1063 THR A C 1
ATOM 8456 O O . THR A 1 1063 ? 17.447 16.486 -36.122 1.00 85.19 1063 THR A O 1
ATOM 8459 N N . VAL A 1 1064 ? 15.676 15.210 -35.537 1.00 88.19 1064 VAL A N 1
ATOM 8460 C CA . VAL A 1 1064 ? 16.136 13.956 -36.128 1.00 88.19 1064 VAL A CA 1
ATOM 8461 C C . VAL A 1 1064 ? 15.398 13.724 -37.438 1.00 88.19 1064 VAL A C 1
ATOM 8463 O O . VAL A 1 1064 ? 14.171 13.661 -37.459 1.00 88.19 1064 VAL A O 1
ATOM 8466 N N . ALA A 1 1065 ? 16.133 13.584 -38.536 1.00 88.81 1065 ALA A N 1
ATOM 8467 C CA . ALA A 1 1065 ? 15.580 13.198 -39.824 1.00 88.81 1065 ALA A CA 1
ATOM 8468 C C . ALA A 1 1065 ? 15.671 11.673 -39.992 1.00 88.81 1065 ALA A C 1
ATOM 8470 O O . ALA A 1 1065 ? 16.757 11.096 -39.933 1.00 88.81 1065 ALA A O 1
ATOM 8471 N N . LEU A 1 1066 ? 14.528 11.019 -40.206 1.00 88.50 1066 LEU A N 1
ATOM 8472 C CA . LEU A 1 1066 ? 14.454 9.602 -40.563 1.00 88.50 1066 LEU A CA 1
ATOM 8473 C C . LEU A 1 1066 ? 14.345 9.440 -42.076 1.00 88.50 1066 LEU A C 1
ATOM 8475 O O . LEU A 1 1066 ? 13.488 10.064 -42.697 1.00 88.50 1066 LEU A O 1
ATOM 8479 N N . SER A 1 1067 ? 15.155 8.559 -42.651 1.00 88.69 1067 SER A N 1
ATOM 8480 C CA . SER A 1 1067 ? 15.099 8.169 -44.064 1.00 88.69 1067 SER A CA 1
ATOM 8481 C C . SER A 1 1067 ? 15.169 6.648 -44.209 1.00 88.69 1067 SER A C 1
ATOM 8483 O O . SER A 1 1067 ? 15.586 5.952 -43.282 1.00 88.69 1067 SER A O 1
ATOM 8485 N N . TRP A 1 1068 ? 14.739 6.121 -45.356 1.00 89.62 1068 TRP A N 1
ATOM 8486 C CA . TRP A 1 1068 ? 14.721 4.681 -45.630 1.00 89.62 1068 TRP A CA 1
ATOM 8487 C C . TRP A 1 1068 ? 15.643 4.350 -46.806 1.00 89.62 1068 TRP A C 1
ATOM 8489 O O . TRP A 1 1068 ? 15.512 4.935 -47.881 1.00 89.62 1068 TRP A O 1
ATOM 8499 N N . THR A 1 1069 ? 16.564 3.405 -46.614 1.00 87.62 1069 THR A N 1
ATOM 8500 C CA . THR A 1 1069 ? 17.575 3.013 -47.611 1.00 87.62 1069 THR A CA 1
ATOM 8501 C C . THR A 1 1069 ? 17.664 1.496 -47.756 1.00 87.62 1069 THR A C 1
ATOM 8503 O O . THR A 1 1069 ? 17.373 0.768 -46.813 1.00 87.62 1069 THR A O 1
ATOM 8506 N N . ARG A 1 1070 ? 18.109 1.008 -48.924 1.00 87.06 1070 ARG A N 1
ATOM 8507 C CA . ARG A 1 1070 ? 18.367 -0.430 -49.157 1.00 87.06 1070 ARG A CA 1
ATOM 8508 C C . ARG A 1 1070 ? 19.719 -0.907 -48.625 1.00 87.06 1070 ARG A C 1
ATOM 8510 O O . ARG A 1 1070 ? 19.935 -2.102 -48.460 1.00 87.06 1070 ARG A O 1
ATOM 8517 N N . GLU A 1 1071 ? 20.646 0.018 -48.385 1.00 81.88 1071 GLU A N 1
ATOM 8518 C CA . GLU A 1 1071 ? 21.961 -0.321 -47.843 1.00 81.88 1071 GLU A CA 1
ATOM 8519 C C . GLU A 1 1071 ? 21.836 -0.748 -46.370 1.00 81.88 1071 GLU A C 1
ATOM 8521 O O . GLU A 1 1071 ? 21.091 -0.114 -45.613 1.00 81.88 1071 GLU A O 1
ATOM 8526 N N . PRO A 1 1072 ? 22.519 -1.829 -45.954 1.00 76.12 1072 PRO A N 1
ATOM 8527 C CA . PRO A 1 1072 ? 22.589 -2.213 -44.553 1.00 76.12 1072 PRO A CA 1
ATOM 8528 C C . PRO A 1 1072 ? 23.447 -1.226 -43.760 1.00 76.12 1072 PRO A C 1
ATOM 8530 O O . PRO A 1 1072 ? 24.366 -0.597 -44.289 1.00 76.12 1072 PRO A O 1
ATOM 8533 N N . SER A 1 1073 ? 23.161 -1.125 -42.466 1.00 75.75 1073 SER A N 1
ATOM 8534 C CA . SER A 1 1073 ? 23.934 -0.325 -41.521 1.00 75.75 1073 SER A CA 1
ATOM 8535 C C . SER A 1 1073 ? 25.406 -0.765 -41.501 1.00 75.75 1073 SER A C 1
ATOM 8537 O O . SER A 1 1073 ? 25.691 -1.965 -41.591 1.00 75.75 1073 SER A O 1
ATOM 8539 N N . PRO A 1 1074 ? 26.368 0.162 -41.351 1.00 78.12 1074 PRO A N 1
ATOM 8540 C CA . PRO A 1 1074 ? 27.777 -0.202 -41.266 1.00 78.12 1074 PRO A CA 1
ATOM 8541 C C . PRO A 1 1074 ? 28.040 -1.068 -40.026 1.00 78.12 1074 PRO A C 1
ATOM 8543 O O . PRO A 1 1074 ? 27.532 -0.789 -38.942 1.00 78.12 1074 PRO A O 1
ATOM 8546 N N . SER A 1 1075 ? 28.887 -2.096 -40.153 1.00 72.62 1075 SER A N 1
ATOM 8547 C CA . SER A 1 1075 ? 29.205 -3.026 -39.054 1.00 72.62 1075 SER A CA 1
ATOM 8548 C C . SER A 1 1075 ? 29.872 -2.350 -37.848 1.00 72.62 1075 SER A C 1
ATOM 8550 O O . SER A 1 1075 ? 29.870 -2.894 -36.741 1.00 72.62 1075 SER A O 1
ATOM 8552 N N . THR A 1 1076 ? 30.425 -1.151 -38.031 1.00 79.88 1076 THR A N 1
ATOM 8553 C CA . THR A 1 1076 ? 31.009 -0.309 -36.981 1.00 79.88 1076 THR A CA 1
ATOM 8554 C C . THR A 1 1076 ? 29.964 0.451 -36.161 1.00 79.88 1076 THR A C 1
ATOM 8556 O O . THR A 1 1076 ? 30.280 0.842 -35.041 1.00 79.88 1076 THR A O 1
ATOM 8559 N N . ALA A 1 1077 ? 28.718 0.579 -36.630 1.00 85.06 1077 ALA A N 1
ATOM 8560 C CA . ALA A 1 1077 ? 27.658 1.269 -35.900 1.00 85.06 1077 ALA A CA 1
ATOM 8561 C C . ALA A 1 1077 ? 27.230 0.524 -34.627 1.00 85.06 1077 ALA A C 1
ATOM 8563 O O . ALA A 1 1077 ? 27.388 -0.698 -34.495 1.00 85.06 1077 ALA A O 1
ATOM 8564 N N . ILE A 1 1078 ? 26.683 1.278 -33.677 1.00 89.62 1078 ILE A N 1
ATOM 8565 C CA . ILE A 1 1078 ? 26.024 0.758 -32.484 1.00 89.62 1078 ILE A CA 1
ATOM 8566 C C . ILE A 1 1078 ? 24.510 0.892 -32.619 1.00 89.62 1078 ILE A C 1
ATOM 8568 O O . ILE A 1 1078 ? 23.994 1.974 -32.885 1.00 89.62 1078 ILE A O 1
ATOM 8572 N N . THR A 1 1079 ? 23.806 -0.214 -32.396 1.00 91.00 1079 THR A N 1
ATOM 8573 C CA . THR A 1 1079 ? 22.343 -0.264 -32.415 1.00 91.00 1079 THR A CA 1
ATOM 8574 C C . THR A 1 1079 ? 21.800 0.015 -31.021 1.00 91.00 1079 THR A C 1
ATOM 8576 O O . THR A 1 1079 ? 22.097 -0.728 -30.083 1.00 91.00 1079 THR A O 1
ATOM 8579 N N . LEU A 1 1080 ? 20.976 1.051 -30.891 1.00 91.94 1080 LEU A N 1
ATOM 8580 C CA . LEU A 1 1080 ? 20.332 1.462 -29.647 1.00 91.94 1080 LEU A CA 1
ATOM 8581 C C . LEU A 1 1080 ? 18.808 1.254 -29.711 1.00 91.94 1080 LEU A C 1
ATOM 8583 O O . LEU A 1 1080 ? 18.202 1.465 -30.767 1.00 91.94 1080 LEU A O 1
ATOM 8587 N N . PRO A 1 1081 ? 18.164 0.871 -28.595 1.00 93.31 1081 PRO A N 1
ATOM 8588 C CA . PRO A 1 1081 ? 16.711 0.774 -28.516 1.00 93.31 1081 PRO A CA 1
ATOM 8589 C C . PRO A 1 1081 ? 16.057 2.156 -28.387 1.00 93.31 1081 PRO A C 1
ATOM 8591 O O . PRO A 1 1081 ? 16.548 3.018 -27.654 1.00 93.31 1081 PRO A O 1
ATOM 8594 N N . VAL A 1 1082 ? 14.912 2.340 -29.050 1.00 92.62 1082 VAL A N 1
ATOM 8595 C CA . VAL A 1 1082 ? 14.031 3.503 -28.885 1.00 92.62 1082 VAL A CA 1
ATOM 8596 C C . VAL A 1 1082 ? 12.784 3.083 -28.121 1.00 92.62 1082 VAL A C 1
ATOM 8598 O O . VAL A 1 1082 ? 11.947 2.348 -28.641 1.00 92.62 1082 VAL A O 1
ATOM 8601 N N . TYR A 1 1083 ? 12.644 3.572 -26.896 1.00 92.38 1083 TYR A N 1
ATOM 8602 C CA . TYR A 1 1083 ? 11.485 3.328 -26.048 1.00 92.38 1083 TYR A CA 1
ATOM 8603 C C . TYR A 1 1083 ? 10.484 4.484 -26.108 1.00 92.38 1083 TYR A C 1
ATOM 8605 O O . TYR A 1 1083 ? 10.845 5.646 -26.330 1.00 92.38 1083 TYR A O 1
ATOM 8613 N N . LEU A 1 1084 ? 9.210 4.179 -25.863 1.00 91.00 1084 LEU A N 1
ATOM 8614 C CA . LEU A 1 1084 ? 8.173 5.204 -25.778 1.00 91.00 1084 LEU A CA 1
ATOM 8615 C C . LEU A 1 1084 ? 8.427 6.154 -24.596 1.00 91.00 1084 LEU A C 1
ATOM 8617 O O . LEU A 1 1084 ? 8.503 7.367 -24.802 1.00 91.00 1084 LEU A O 1
ATOM 8621 N N . TYR A 1 1085 ? 8.646 5.588 -23.406 1.00 89.06 1085 TYR A N 1
ATOM 8622 C CA . TYR A 1 1085 ? 8.846 6.292 -22.135 1.00 89.06 1085 TYR A CA 1
ATOM 8623 C C . TYR A 1 1085 ? 10.152 5.874 -21.443 1.00 89.06 1085 TYR A C 1
ATOM 8625 O O . TYR A 1 1085 ? 10.814 4.914 -21.848 1.00 89.06 1085 TYR A O 1
ATOM 8633 N N . ARG A 1 1086 ? 10.509 6.577 -20.358 1.00 82.25 1086 ARG A N 1
ATOM 8634 C CA . ARG A 1 1086 ? 11.680 6.250 -19.523 1.00 82.25 1086 ARG A CA 1
ATOM 8635 C C . ARG A 1 1086 ? 11.582 4.896 -18.818 1.00 82.25 1086 ARG A C 1
ATOM 8637 O O . ARG A 1 1086 ? 12.621 4.369 -18.439 1.00 82.25 1086 ARG A O 1
ATOM 8644 N N . ASP A 1 1087 ? 10.384 4.322 -18.684 1.00 81.44 1087 ASP A N 1
ATOM 8645 C CA . ASP A 1 1087 ? 10.160 3.019 -18.045 1.00 81.44 1087 ASP A CA 1
ATOM 8646 C C . ASP A 1 1087 ? 10.689 1.817 -18.854 1.00 81.44 1087 ASP A C 1
ATOM 8648 O O . ASP A 1 1087 ? 10.738 0.712 -18.324 1.00 81.44 1087 ASP A O 1
ATOM 8652 N N . ARG A 1 1088 ? 11.093 2.034 -20.118 1.00 87.19 1088 ARG A N 1
ATOM 8653 C CA . ARG A 1 1088 ? 11.654 1.041 -21.059 1.00 87.19 1088 ARG A CA 1
ATOM 8654 C C . ARG A 1 1088 ? 10.800 -0.211 -21.290 1.00 87.19 1088 ARG A C 1
ATOM 8656 O O . ARG A 1 1088 ? 11.307 -1.223 -21.765 1.00 87.19 1088 ARG A O 1
ATOM 8663 N N . LYS A 1 1089 ? 9.492 -0.141 -21.032 1.00 85.69 1089 LYS A N 1
ATOM 8664 C CA . LYS A 1 1089 ? 8.582 -1.286 -21.227 1.00 85.69 1089 LYS A CA 1
ATOM 8665 C C . LYS A 1 1089 ? 8.069 -1.426 -22.653 1.00 85.69 1089 LYS A C 1
ATOM 8667 O O . LYS A 1 1089 ? 7.712 -2.518 -23.077 1.00 85.69 1089 LYS A O 1
ATOM 8672 N N . ASN A 1 1090 ? 7.995 -0.318 -23.385 1.00 88.44 1090 ASN A N 1
ATOM 8673 C CA . ASN A 1 1090 ? 7.457 -0.280 -24.741 1.00 88.44 1090 ASN A CA 1
ATOM 8674 C C . ASN A 1 1090 ? 8.571 0.102 -25.725 1.00 88.44 1090 ASN A C 1
ATOM 8676 O O . ASN A 1 1090 ? 8.916 1.281 -25.844 1.00 88.44 1090 ASN A O 1
ATOM 8680 N N . LEU A 1 1091 ? 9.178 -0.913 -26.350 1.00 91.31 1091 LEU A N 1
ATOM 8681 C CA . LEU A 1 1091 ? 10.186 -0.764 -27.401 1.00 91.31 1091 LEU A CA 1
ATOM 8682 C C . LEU A 1 1091 ? 9.485 -0.472 -28.729 1.00 91.31 1091 LEU A C 1
ATOM 8684 O O . LEU A 1 1091 ? 8.730 -1.309 -29.202 1.00 91.31 1091 LEU A O 1
ATOM 8688 N N . LEU A 1 1092 ? 9.787 0.673 -29.340 1.00 91.00 1092 LEU A N 1
ATOM 8689 C CA . LEU A 1 1092 ? 9.188 1.094 -30.607 1.00 91.00 1092 LEU A CA 1
ATOM 8690 C C . LEU A 1 1092 ? 9.961 0.552 -31.817 1.00 91.00 1092 LEU A C 1
ATOM 8692 O O . LEU A 1 1092 ? 9.383 0.010 -32.753 1.00 91.00 1092 LEU A O 1
ATOM 8696 N N . PHE A 1 1093 ? 11.276 0.776 -31.840 1.00 90.88 1093 PHE A N 1
ATOM 8697 C CA . PHE A 1 1093 ? 12.193 0.358 -32.908 1.00 90.88 1093 PHE A CA 1
ATOM 8698 C C . PHE A 1 1093 ? 13.649 0.556 -32.460 1.00 90.88 1093 PHE A C 1
ATOM 8700 O O . PHE A 1 1093 ? 13.918 0.945 -31.322 1.00 90.88 1093 PHE A O 1
ATOM 8707 N N . THR A 1 1094 ? 14.602 0.287 -33.350 1.00 91.69 1094 THR A N 1
ATOM 8708 C CA . THR A 1 1094 ? 16.041 0.438 -33.103 1.00 91.69 1094 THR A CA 1
ATOM 8709 C C . THR A 1 1094 ? 16.657 1.478 -34.026 1.00 91.69 1094 THR A C 1
ATOM 8711 O O . THR A 1 1094 ? 16.241 1.601 -35.178 1.00 91.69 1094 THR A O 1
ATOM 8714 N N . LEU A 1 1095 ? 17.668 2.193 -33.537 1.00 90.00 1095 LEU A N 1
ATOM 8715 C CA . LEU A 1 1095 ? 18.425 3.176 -34.310 1.00 90.00 1095 LEU A CA 1
ATOM 8716 C C . LEU A 1 1095 ? 19.918 2.895 -34.248 1.00 90.00 1095 LEU A C 1
ATOM 8718 O O . LEU A 1 1095 ? 20.439 2.548 -33.190 1.00 90.00 1095 LEU A O 1
ATOM 8722 N N . ASP A 1 1096 ? 20.596 3.105 -35.370 1.00 90.31 1096 ASP A N 1
ATOM 8723 C CA . ASP A 1 1096 ? 22.038 2.924 -35.477 1.00 90.31 1096 ASP A CA 1
ATOM 8724 C C . ASP A 1 1096 ? 22.769 4.268 -35.393 1.00 90.31 1096 ASP A C 1
ATOM 8726 O O . ASP A 1 1096 ? 22.427 5.228 -36.087 1.00 90.31 1096 ASP A O 1
ATOM 8730 N N . PHE A 1 1097 ? 23.798 4.315 -34.547 1.00 88.88 1097 PHE A N 1
ATOM 8731 C CA . PHE A 1 1097 ? 24.641 5.484 -34.301 1.00 88.88 1097 PHE A CA 1
ATOM 8732 C C . PHE A 1 1097 ? 26.120 5.157 -34.508 1.00 88.88 1097 PHE A C 1
ATOM 8734 O O . PHE A 1 1097 ? 26.525 3.993 -34.508 1.00 88.88 1097 PHE A O 1
ATOM 8741 N N . ASP A 1 1098 ? 26.941 6.192 -34.666 1.00 88.94 1098 ASP A N 1
ATOM 8742 C CA . ASP A 1 1098 ? 28.394 6.058 -34.728 1.00 88.94 1098 ASP A CA 1
ATOM 8743 C C . ASP A 1 1098 ? 28.988 6.163 -33.305 1.00 88.94 1098 ASP A C 1
ATOM 8745 O O . ASP A 1 1098 ? 28.821 7.205 -32.663 1.00 88.94 1098 ASP A O 1
ATOM 8749 N N . PRO A 1 1099 ? 29.645 5.111 -32.773 1.00 86.31 1099 PRO A N 1
ATOM 8750 C CA . PRO A 1 1099 ? 30.181 5.113 -31.410 1.00 86.31 1099 PRO A CA 1
ATOM 8751 C C . PRO A 1 1099 ? 31.433 5.995 -31.228 1.00 86.31 1099 PRO A C 1
ATOM 8753 O O . PRO A 1 1099 ? 31.883 6.175 -30.094 1.00 86.31 1099 PRO A O 1
ATOM 8756 N N . GLY A 1 1100 ? 32.010 6.537 -32.310 1.00 86.12 1100 GLY A N 1
ATOM 8757 C CA . GLY A 1 1100 ? 33.254 7.306 -32.248 1.00 86.12 1100 GLY A CA 1
ATOM 8758 C C . GLY A 1 1100 ? 34.424 6.465 -31.723 1.00 86.12 1100 GLY A C 1
ATOM 8759 O O . GLY A 1 1100 ? 34.614 5.328 -32.150 1.00 86.12 1100 GLY A O 1
ATOM 8760 N N . ASP A 1 1101 ? 35.191 7.014 -30.775 1.00 82.62 1101 ASP A N 1
ATOM 8761 C CA . ASP A 1 1101 ? 36.382 6.365 -30.193 1.00 82.62 1101 ASP A CA 1
ATOM 8762 C C . ASP A 1 1101 ? 36.070 5.420 -29.011 1.00 82.62 1101 ASP A C 1
ATOM 8764 O O . ASP A 1 1101 ? 36.979 4.833 -28.423 1.00 82.62 1101 ASP A O 1
ATOM 8768 N N . VAL A 1 1102 ? 34.800 5.284 -28.614 1.00 83.12 1102 VAL A N 1
ATOM 8769 C CA . VAL A 1 1102 ? 34.399 4.503 -27.432 1.00 83.12 1102 VAL A CA 1
ATOM 8770 C C . VAL A 1 1102 ? 34.006 3.078 -27.835 1.00 83.12 1102 VAL A C 1
ATOM 8772 O O . VAL A 1 1102 ? 33.252 2.867 -28.785 1.00 83.12 1102 VAL A O 1
ATOM 8775 N N . GLU A 1 1103 ? 34.476 2.073 -27.089 1.00 83.31 1103 GLU A N 1
ATOM 8776 C CA . GLU A 1 1103 ? 34.101 0.676 -27.337 1.00 83.31 1103 GLU A CA 1
ATOM 8777 C C . GLU A 1 1103 ? 32.588 0.444 -27.172 1.00 83.31 1103 GLU A C 1
ATOM 8779 O O . GLU A 1 1103 ? 31.957 0.910 -26.222 1.00 83.31 1103 GLU A O 1
ATOM 8784 N N . LYS A 1 1104 ? 32.000 -0.364 -28.066 1.00 85.00 1104 LYS A N 1
ATOM 8785 C CA . LYS A 1 1104 ? 30.556 -0.672 -28.062 1.00 85.00 1104 LYS A CA 1
ATOM 8786 C C . LYS A 1 1104 ? 30.066 -1.282 -26.743 1.00 85.00 1104 LYS A C 1
ATOM 8788 O O . LYS A 1 1104 ? 28.942 -1.022 -26.326 1.00 85.00 1104 LYS A O 1
ATOM 8793 N N . THR A 1 1105 ? 30.905 -2.087 -26.094 1.00 83.81 1105 THR A N 1
ATOM 8794 C CA . THR A 1 1105 ? 30.628 -2.746 -24.807 1.00 83.81 1105 THR A CA 1
ATOM 8795 C C . THR A 1 1105 ? 30.316 -1.738 -23.703 1.00 83.81 1105 THR A C 1
ATOM 8797 O O . THR A 1 1105 ? 29.403 -1.969 -22.917 1.00 83.81 1105 THR A O 1
ATOM 8800 N N . VAL A 1 1106 ? 30.990 -0.584 -23.689 1.00 85.31 1106 VAL A N 1
ATOM 8801 C CA . VAL A 1 1106 ? 30.783 0.476 -22.688 1.00 85.31 1106 VAL A CA 1
ATOM 8802 C C . VAL A 1 1106 ? 29.385 1.086 -22.802 1.00 85.31 1106 VAL A C 1
ATOM 8804 O O . VAL A 1 1106 ? 28.730 1.335 -21.790 1.00 85.31 1106 VAL A O 1
ATOM 8807 N N . PHE A 1 1107 ? 28.891 1.295 -24.024 1.00 87.06 1107 PHE A N 1
ATOM 8808 C CA . PHE A 1 1107 ? 27.537 1.807 -24.245 1.00 87.06 1107 PHE A CA 1
ATOM 8809 C C . PHE A 1 1107 ? 26.459 0.813 -23.800 1.00 87.06 1107 PHE A C 1
ATOM 8811 O O . PHE A 1 1107 ? 25.443 1.229 -23.239 1.00 87.06 1107 PHE A O 1
ATOM 8818 N N . TYR A 1 1108 ? 26.683 -0.488 -24.018 1.00 87.88 1108 TYR A N 1
ATOM 8819 C CA . TYR A 1 1108 ? 25.776 -1.524 -23.528 1.00 87.88 1108 TYR A CA 1
ATOM 8820 C C . TYR A 1 1108 ? 25.816 -1.626 -21.999 1.00 87.88 1108 TYR A C 1
ATOM 8822 O O . TYR A 1 1108 ? 24.750 -1.626 -21.397 1.00 87.88 1108 TYR A O 1
ATOM 8830 N N . GLU A 1 1109 ? 26.993 -1.603 -21.356 1.00 85.94 1109 GLU A N 1
ATOM 8831 C CA . GLU A 1 1109 ? 27.127 -1.599 -19.883 1.00 85.94 1109 GLU A CA 1
ATOM 8832 C C . GLU A 1 1109 ? 26.414 -0.401 -19.226 1.00 85.94 1109 GLU A C 1
ATOM 8834 O O . GLU A 1 1109 ? 25.730 -0.562 -18.205 1.00 85.94 1109 GLU A O 1
ATOM 8839 N N . ARG A 1 1110 ? 26.505 0.784 -19.850 1.00 85.62 1110 ARG A N 1
ATOM 8840 C CA . ARG A 1 1110 ? 25.766 1.994 -19.437 1.00 85.62 1110 ARG A CA 1
ATOM 8841 C C . ARG A 1 1110 ? 24.282 1.964 -19.796 1.00 85.62 1110 ARG A C 1
ATOM 8843 O O . ARG A 1 1110 ? 23.557 2.887 -19.426 1.00 85.62 1110 ARG A O 1
ATOM 8850 N N . SER A 1 1111 ? 23.828 0.926 -20.494 1.00 86.75 1111 SER A N 1
ATOM 8851 C CA . SER A 1 1111 ? 22.453 0.747 -20.953 1.00 86.75 1111 SER A CA 1
ATOM 8852 C C . SER A 1 1111 ? 21.918 1.970 -21.699 1.00 86.75 1111 SER A C 1
ATOM 8854 O O . SER A 1 1111 ? 20.830 2.465 -21.387 1.00 86.75 1111 SER A O 1
ATOM 8856 N N . VAL A 1 1112 ? 22.690 2.503 -22.648 1.00 89.94 1112 VAL A N 1
ATOM 8857 C CA . VAL A 1 1112 ? 22.280 3.681 -23.425 1.00 89.94 1112 VAL A CA 1
ATOM 8858 C C . VAL A 1 1112 ? 21.034 3.357 -24.253 1.00 89.94 1112 VAL A C 1
ATOM 8860 O O . VAL A 1 1112 ? 20.943 2.311 -24.895 1.00 89.94 1112 VAL A O 1
ATOM 8863 N N . ALA A 1 1113 ? 20.053 4.258 -24.225 1.00 90.81 1113 ALA A N 1
ATOM 8864 C CA . ALA A 1 1113 ? 18.781 4.101 -24.927 1.00 90.81 1113 ALA A CA 1
ATOM 8865 C C . ALA A 1 1113 ? 18.224 5.459 -25.364 1.00 90.81 1113 ALA A C 1
ATOM 8867 O O . ALA A 1 1113 ? 18.587 6.492 -24.805 1.00 90.81 1113 ALA A O 1
ATOM 8868 N N . VAL A 1 1114 ? 17.305 5.456 -26.325 1.00 91.25 1114 VAL A N 1
ATOM 8869 C CA . VAL A 1 1114 ? 16.571 6.651 -26.759 1.00 91.25 1114 VAL A CA 1
ATOM 8870 C C . VAL A 1 1114 ? 15.145 6.582 -26.222 1.00 91.25 1114 VAL A C 1
ATOM 8872 O O . VAL A 1 1114 ? 14.538 5.515 -26.194 1.00 91.25 1114 VAL A O 1
ATOM 8875 N N . THR A 1 1115 ? 14.594 7.714 -25.796 1.00 91.00 1115 THR A N 1
ATOM 8876 C CA . THR A 1 1115 ? 13.198 7.838 -25.353 1.00 91.00 1115 THR A CA 1
ATOM 8877 C C . THR A 1 1115 ? 12.469 8.871 -26.199 1.00 91.00 1115 THR A C 1
ATOM 8879 O O . THR A 1 1115 ? 13.064 9.871 -26.600 1.00 91.00 1115 THR A O 1
ATOM 8882 N N . SER A 1 1116 ? 11.193 8.622 -26.501 1.00 89.06 1116 SER A N 1
ATOM 8883 C CA . SER A 1 1116 ? 10.402 9.497 -27.382 1.00 89.06 1116 SER A CA 1
ATOM 8884 C C . SER A 1 1116 ? 9.490 10.493 -26.657 1.00 89.06 1116 SER A C 1
ATOM 8886 O O . SER A 1 1116 ? 9.044 11.470 -27.263 1.00 89.06 1116 SER A O 1
ATOM 8888 N N . ASN A 1 1117 ? 9.205 10.254 -25.374 1.00 82.62 1117 ASN A N 1
ATOM 8889 C CA . ASN A 1 1117 ? 8.414 11.129 -24.515 1.00 82.62 1117 ASN A CA 1
ATOM 8890 C C . ASN A 1 1117 ? 9.052 11.224 -23.117 1.00 82.62 1117 ASN A C 1
ATOM 8892 O O . ASN A 1 1117 ? 9.306 10.205 -22.472 1.00 82.62 1117 ASN A O 1
ATOM 8896 N N . SER A 1 1118 ? 9.282 12.454 -22.654 1.00 67.00 1118 SER A N 1
ATOM 8897 C CA . SER A 1 1118 ? 9.795 12.771 -21.315 1.00 67.00 1118 SER A CA 1
ATOM 8898 C C . SER A 1 1118 ? 8.821 13.576 -20.447 1.00 67.00 1118 SER A C 1
ATOM 8900 O O . SER A 1 1118 ? 9.194 13.977 -19.355 1.00 67.00 1118 SER A O 1
ATOM 8902 N N . ALA A 1 1119 ? 7.623 13.895 -20.943 1.00 60.53 1119 ALA A N 1
ATOM 8903 C CA . ALA A 1 1119 ? 6.619 14.666 -20.207 1.00 60.53 1119 ALA A CA 1
ATOM 8904 C C . ALA A 1 1119 ? 5.856 13.794 -19.195 1.00 60.53 1119 ALA A C 1
ATOM 8906 O O . ALA A 1 1119 ? 5.437 14.271 -18.147 1.00 60.53 1119 ALA A O 1
ATOM 8907 N N . LEU A 1 1120 ? 5.707 12.504 -19.505 1.00 60.62 1120 LEU A N 1
ATOM 8908 C CA . LEU A 1 1120 ? 5.038 11.500 -18.671 1.00 60.62 1120 LEU A CA 1
ATOM 8909 C C . LEU A 1 1120 ? 6.018 10.617 -17.887 1.00 60.62 1120 LEU A C 1
ATOM 8911 O O . LEU A 1 1120 ? 5.713 9.459 -17.609 1.00 60.62 1120 LEU A O 1
ATOM 8915 N N . SER A 1 1121 ? 7.224 11.113 -17.614 1.00 48.19 1121 SER A N 1
ATOM 8916 C CA . SER A 1 1121 ? 8.317 10.293 -17.087 1.00 48.19 1121 SER A CA 1
ATOM 8917 C C . SER A 1 1121 ? 8.697 10.603 -15.660 1.00 48.19 1121 SER A C 1
ATOM 8919 O O . SER A 1 1121 ? 8.908 11.813 -15.424 1.00 48.19 1121 SER A O 1
#

Radius of gyration: 36.63 Å; chains: 1; bounding box: 106×74×116 Å

Organism: Parascaris univalens (NCBI:txid6257)

Foldseek 3Di:
DLVCCLFPVQLDDPVVSVVVVVVVVVVCVVVVNDDDPPDPNLVVQDAPVRVVVLVVLQQAPDDLSSSLVSSCVPPDFAEEEAALQCRVVSSCCSVQVVQAEDEEEPPDPCVVVVVLVCQQVLGEYEYEDCLSPDCLCVQVLQVVWDQDPNFTWTDRPPDTGGGDPNHGYYYYYSDSPRDDDVSVVVSHRYHYPPQDLVSQLSVLLLVLCCLQPVVLSVLLVVLSVLLSVLVVLLVVLVVVLVVLVVVDDDPCVVDPPSVVSNVVSVVVNVVSVVVNVVSVVVNVVSVVVSVVCSLVSSLLSLLVLLLCLCCLLDVLSFADPVLSVLLLVCLSVDPVLVVDDDSVVSSVSSSLSSLLSSLQQSVQQDDPLCSLLSLVSSLLSVQVSDPVAHSCVQLLCLLLVVLVVPPPDPPDPPPQDPDVLADPQLSVLLVSVCSDPFQVCLSVQCVVDPCNSVLLVDPPSLVPADDRTPDPVVDDPLRVLSVSLSSCVSRQLLCNSVSSLVNSCSRNNNCSSVSNVDDDVVCCLPPPDWQLAAAEEEEAPQDWCQVVVVVVCVVVVAAEAEAEPDDPVSLVVCVVCCVVCQAVLGEYEYEACLNPLVSLVVVLVVSVVGDGDRNYYYYYYHYSDSSHDSSSSHRHSRGYHYQDADLLSQLLVQLVPDDQVLLLQDALCSVLVLSLLSNLLSLLVNLLLLPPQSPLDRFNRHSVLSVVLSVQQCVQCCVQCVRPRHDQLQSRPLVSSLCCVLCPRPVVRPPDPLRSVLSSLSSVLRRHSCLQPQARFLAACFPVDRDTDHRDPDSGSVSSNVVSVPDDPDHACSSSLAQSCSSSVSSSVSSVSSSLSSLSSDCPSVDDDDDDDDPDQPPLLVSLLVVLVVLLVLADPAAAQADDDPVLVPQLLSVQLNVQLVVLRVLSVVSNVLSVVSNCCSVVNDPDDPSNVQVSVCVSSQHDDPVSPPADADPPFGPVLVSVLSSVLNVQSSCCSPDPDNQLDEDLLLSTRDSLSNVVSLLVNCCVVVVHDSVLKDKAKWFPDNDDDPFKHKYAQKKKAQWDDDDIQEIDGDSDGIDGTHIMIIGIDSDDDDPQWAKAWEASEPSSPRTNDIYTGHPPPDDNSSCSSNNMHMYSDDSSD

Secondary structure (DSSP, 8-state):
-HHHHHHHTTTS-HHHHHHHHHHHHHHHHHTT----TT--HHHHHS-HHHHHHHHHTT--SSHHHHHHHHHHHH-SSPEEEE-SSSHHHHHHHHHTGGGTPEEEETT-TTHHHHHHHHHHHT-EEEEE-GGG--GGGHHHHHT-EEEETTEEEEEETTEEEEPPTT-EEEEEES-TT----HHHHHHSEEEE-PPPHHHHHHHHHHHHHHHH-HHHHHHHHHHHHHHHHHHHHHHHHHHHHHHHHHH--S-GGG-HHHHHHHHHHHHHHHHHHHHHHHHHHHHHHHHHHHHHHHHHHHHHHHHHHHHHHHHHH-TT----HHHHHHHHHHHHT-GGGTT---HHHHHHHHHHHHHHHHHHHHHTTS-GGGHHHHHHHHHHHHHHH-SSS---HHHHHHHTT-GGGG--S----------TTS-HHHHHHHHHHTTSGGGTTHHHHHHH-TTHHHHHH-TTGGGS----SS-GGG--HHHHHHHHHHHHHHH-GGGHHHHHHHHHHHHH-TTTTTTTSS--HHHIIIII--TTS-EEEEE-TT---HHHHHHHHHHTT--EEEEE-SSHHHHHHHHHHHHHHHHHT-EEEEE-GGG-HHHHHHHHHHHHH----TT-EEEEEEE--TTS-HHHHHHSEEEEE-PPPSHHHHHHHHHHHS-HHHHTSSPTHHHHHHHHHHHHHHHHHHHHTTTTTS-SS-----HHHHHHHHHHHHHHHHHHHTT-S---GGGS-HHHHHHIIIIIISGGG---HHHHHHHHHHHHHHSSGGGGSTT-EEESSGGGSS--EEPP---SHHHHHHHHHHS-S---GGGGTS-THHHHHHHHHHHHHHHHHHHHS-GGGT-PPPS-SS-PPPHHHHHHHHHHHHHHHHS-S--PPPPP-TTGGG-HHHHHHHHHHHHHHHHHHHHHHHHHHHHHHHTTSS---HHHHHHHHHHHTTBPPGGG--S---TT-BHHHHHHHHHHHHHHHHHHHH-S-GGGSPEEGGGSSSHHHHHHHHHHHHHHHHT--STT-EEEEEET--S--TTEEEEE--EEEEEEEEETTEEEEEEEEEEEPPPEEEEEESSPPPTT-EEEEEESSTT---EEEEEEEB-TTS-HHHHHHTT-EEES--TT-

pLDDT: mean 84.62, std 10.08, range [28.78, 95.94]

Sequence (1121 aa):
LSAAFLSYSGYYDQQLRDVLFHRWVSFVQQASIKYRSDLARVEYLSSVDERLEWNKNGLPVDELCAENAIMLHRFNRYPLIIDPSGQAMNFLLKQFKGKNITKTSFLDDSFRKNLESALRFGNALLVQDVESYDPILNPVLNREVKRTGGRILITLGDQDIDLSPSFQIFLITRDASVEFAPDVCSRVTFVNFTVTRSSLEMQCLNQALRSERPDVDEKRNDLLKLQGEFAVRLRQLEKALLAALNESKGKILDDDSVISTLEKLKTEAAEVARKAAETDKVMAEVETVSQQYLRLAQACSLIYLMMQQLNEVHFLYQYSLDFLLEMFTAVLNTPQLASISEYDKRLQIITSSLFQMVYRRVSQGMLHQDKVLLAILLMRILLKGNSQEPSHQLELDHLLGRSDVFSSQKASANSVPKLPFLDAQQSLALMQLSRLPAFSEAISKVQSIPEFPTWIAQDNAEFDVPILWNGDEKLTNIGRCMNELLVVHALRPDRLLASCHRLVASAFGVEFMQQDKIVNLREIVENEVTSNRPVLLSSAIGYDASGRVEDLAVEMGREVTSIAIGSAEGFSQADSVLNSASKSGRWILLKNVHLAPTWLTQLEKRLHALKPHPQFRLLLTAEIHPKLPASILRASRVVVFEPATGLKANLLRSLTSLAPQRMSKPPTERTRLYFLMCWLHALVQERMRYTPLGWANSYEFSDADLRVACDTLDAAVDSVAMGRSNVSPEKLPWHTLQTLLSQCIYGGKIDNHFDQKLLDCFLTKLFTPKSFDADRVLISNIDGKSTNLCIPDGHSREHLLLWVDSVHHLQLPNWLGLPNNAEKVLLTVRGEAMLANLLKVSDEELAFAGDDQKVQSPPWMSILVEQSSQWLKMLPKNIAKMRRTVDNIKDPLFRFFEREINHGILLLSDVRADLQEVHAVCRGEQKQNNHTRALTSALNKGVVPTDWLRYTVPKGITVMAWIHDFVERVNQLAKFAASKSLKKETVWLGGMFSPEAFITATRQLVAQSNQWSLEELNMRVEVGVTEDRVDSFKIQGLRLMGAECRKGNTIAVVDEVSTEMQTVALSWTREPSPSTAITLPVYLYRDRKNLLFTLDFDPGDVEKTVFYERSVAVTSNSALS